Protein AF-0000000072250671 (afdb_homodimer)

Secondary structure (DSSP, 8-state):
-GGG--SHHHHHHHHHTTS--TTHHHHHHHT---TTS-EEEEPPHHHHHHHHHHHTTS-GGG-TTTT-EEEEETTB--TTSEE-TT-GGG-EE--S--HHHHHHHHTT-EEEEEE--SGGG--SSS---TT-PPBPSS-TTBB--SSSHHHHHHHHTTSSSEEEEEESSSTTTHHHHHTTSEEEEPPTTSS--TTB--SSTTT-EEEEEESSHHHHHHHHHHH-S--TT-TT-----S-S-SS--S-EEEEESS---TT-HHHHHHHHHHHHHHHHTT-EEEEE--HHHHHHHHHHHHSTTHHHHHHHHHTTS-GGGS-HHHHHHHHGGGG-BHHHHHHHHHHHHHHHHHHHHHHTTSSEEEEESSS---BHHHHHHSHHHHHHHHTTTTHHHHHTTEEEEEEEEEE-TTS-EEEEEEEEETT-HHHHHHHHHHHHHH---BSTTSS-B---------SSEEEEEE-STTSTTSTTTHHHHTTT-EEEEEEEB-SSEEEEE-TT-SS--EEEEE-TT-B--EEEEEEEEHHHHHHHHHTPPTTEEEEEEEBTTS-EEEEEEE-HHHHTTPEE-GGGSSHHHHHHHHHHHHHHHHHHHHTT--/-GGG--SHHHHHHHHHTTS--TTHHHHHHHT---TTS-EEEEPPHHHHHHHHHHHTTS-GGG-TTTT-EEEEETTB--TTSEE-TT-GGG-EE--S--HHHHHHHHTT-EEEEEE--SGGG--SSS---TT-PPBPSS-TTBB--SSSHHHHHHHHTTSSSEEEEEESSSTTTHHHHHTTSEEEEPPTTSS--TTB--SSTTT-EEEEEESSHHHHHHHHHHH-S--TT-TT-----S-S-SS--S-EEEEESS---TT-HHHHHHHHHHHHHHHHTT-EEEEE--HHHHHHHHHHHHSTTHHHHHHHHHTTS-GGGS-HHHHHHHHGGGG-BHHHHHHHHHHHHHHHHHHHHHHTTSSEEEEESSS---BHHHHHHSHHHHHHHHTTTTHHHHHTTEEEEEEEEEE-TTS-EEEEEEEEETT-HHHHHHHHHHHHHH---BSTTSS-B---------SSEEEEEE-STTSTTSTTTHHHHTTT-EEEEEEEB-SSEEEEE-TT-SS--EEEEE-TT-B--EEEEEEEEHHHHHHHHHTPPTTEEEEEEEBTTS-EEEEEEE-HHHHTTPEE-GGGSSHHHHHHHHHHHHHHHHHHHHTS--

Radius of gyration: 33.42 Å; Cα contacts (8 Å, |Δi|>4): 2927; chains: 2; bounding box: 89×86×91 Å

Nearest PDB structures (foldseek):
  3kfu-assembly1_H  TM=8.880E-01  e=1.150E-31  Thermus thermophilus HB8
  2gi3-assembly1_A-2  TM=8.485E-01  e=1.150E-31  Thermotoga maritima
  2dc0-assembly1_B  TM=8.530E-01  e=3.998E-28  Thermus thermophilus
  6c62-assembly1_A  TM=8.456E-01  e=7.740E-29  Pseudomonas sp. ADP
  3a1i-assembly1_A-2  TM=7.574E-01  e=4.234E-25  Rhodococcus sp. N-771

Sequence (1204 aa):
MLKNLWTIQDWKTAYQNGQIHLADLIGYVAEIKNDDNAWIEIASNEQIQSQIDVLKDQNIADLPLYGVPFAVKDNIDVAGFHTTAACREIQYLANQDAAVIAKLKKAGAIVIGKTNLDQFATGLVGVRSPYGAVKNSFNPEYISGGSSSGSSVVVANGIVPFSLGTDTAGSGRVPAGHNNIVGLKPTKGWFSTTGLIPACRTIDVISIFALHIDDAWTIANLMQGYDETDEYSRAHPANVPTQFSKRKIAIPAQLEFYGDLESEKAFLVAIERVKKLGYEVESIDFSAFNELAAALYNDAWVAERTVAVERMTTREKAHPVIAQIIAQADKFKATDALQAEYNRAVLARKINSALQPFDALMVPTAPTIYTIAEVEADPLTKNAHMGAYTNFVNFADLSALALPNVLRADSLPSGVTFIAPAWHDQALANFAQLWQAETSLGLGKSTQHYQKSLEIQSNHSVQLAVVGAHLTGMPLNFQLTSRNATLLKKTQTAETYKLFALKNTTPPKPGLQFDEAGASIEVEVWNVPLANFGAIVAEVPAPLGIGNLKLKDGTWVKGFICEAYAIQDATDISHFGGWRAYIQSLNQTAQSVSKNVGEVSIMLKNLWTIQDWKTAYQNGQIHLADLIGYVAEIKNDDNAWIEIASNEQIQSQIDVLKDQNIADLPLYGVPFAVKDNIDVAGFHTTAACREIQYLANQDAAVIAKLKKAGAIVIGKTNLDQFATGLVGVRSPYGAVKNSFNPEYISGGSSSGSSVVVANGIVPFSLGTDTAGSGRVPAGHNNIVGLKPTKGWFSTTGLIPACRTIDVISIFALHIDDAWTIANLMQGYDETDEYSRAHPANVPTQFSKRKIAIPAQLEFYGDLESEKAFLVAIERVKKLGYEVESIDFSAFNELAAALYNDAWVAERTVAVERMTTREKAHPVIAQIIAQADKFKATDALQAEYNRAVLARKINSALQPFDALMVPTAPTIYTIAEVEADPLTKNAHMGAYTNFVNFADLSALALPNVLRADSLPSGVTFIAPAWHDQALANFAQLWQAETSLGLGKSTQHYQKSLEIQSNHSVQLAVVGAHLTGMPLNFQLTSRNATLLKKTQTAETYKLFALKNTTPPKPGLQFDEAGASIEVEVWNVPLANFGAIVAEVPAPLGIGNLKLKDGTWVKGFICEAYAIQDATDISHFGGWRAYIQSLNQTAQSVSKNVGEVSI

Foldseek 3Di:
DLQPQQALVSVLVCVVVVVDDLLVVQVLQVPDDCPQLFAPWFDHSVLSVVLVVVCVPPDSVQASRANAEEEEALQFADAQDWRALLFPVQIDHHNDGFLLRVLNSVSHYGYGGHTQFQRLQPFFFQARHPSGRGAALFGRQWTLTGRNRSQLNCSLSRSGQKYKDKDQQQHQFSNCQFQFWKKWDAFWQQAACGRGLHQFLQQMDIIMTGLALVRRVVSSVSRGDADPVGPRHDDQPLQAALAWALLEEEEAPDADQPPPVLLVVLVVLVVVLSVVVPGHYYHDHCVLVQVLLCCCQPFLVLCSSLVSVVVRHDLVSGRVVNSVRSVVNVVDDPVRVVVSLVSLVVSLVVVQVRCVSGSWYKDWSASYIDTSVVCVVPVPVVRSRRSSRGRSQSSSRKTKMKHWGDQTPVRTTTIMMTIGHHPNSSNVSVVRLVVQVSDCDARNPDNDGDDDDDDRDDPFWFKEKEFAQCPVPHPCVCLQVVSNKHWDDKFWFAQFKWWWQFPPDVVTDIAIEGHNNGGIAIIIIIIGGPSSVVVVQVPDDPPKGWDWTATRVGDIGIYIHGDPVRPPPTGTPRVLRGHVSVVVVVVVVVVVVVVVVVVVPD/DPQPQQALVSVLVCVVVVVDDLLVVQVLQVPDDCPQLFAPWFDHSVLSVVLVVVCVPPDSVQASRANAEEEEALQFADAQDWRALLFPVQIDHHNDGFLLRVLNSVSHYGYGGHTQFQRLQPFFFQARHPSGRGAALFGRQWTLTGRNRSQQNCSLSRSGQKYKDKDQQQHQFSNCQQQFWKKWDAFWQQAACGRGLHQFLQQMDIIMTGLALQRRVVSSVSRGDADPVGPRHDDQPLQAALAWALLEEEEAPDADQPPDVLLVVLVVLVVVLSVVVPGHYYHDHCVLVQVLLVCCQPFLVLCSSLVSVVVRHDLVSGRVVNSVRSVVNVVDDPVRVVVSLVSLVVSLVVVQVRCVSGSWYKDWSASYIDTSVVCVVPVPVVRSRRSSNGRSQSSSRKTKMKHWGDQTPVRTTTIMMTIGHHPNSSNVSVVRLVVQVSDCDARNVDNDGDDDDDDRDDPFWFKEKEFAQCPVPHPCVCLQVVSNKHWDDKFWFAQFKWWWQFPPDVVTDIAIEGHNNGGIAIIIIIIGGPSSVVVVQVPDDPPKGWDWTATRVGDIGIYIHGDPVRPPPTGTPRVLRGHVSVVVVVVVVVVVVVVVVVVVVD

InterPro domains:
  IPR000120 Amidase [PTHR11895] (5-450)
  IPR014085 Allophanate hydrolase [TIGR02713] (37-584)
  IPR023631 Amidase signature domain [PF01425] (30-428)
  IPR036928 Amidase signature (AS) superfamily [G3DSA:3.90.1300.10] (37-433)
  IPR036928 Amidase signature (AS) superfamily [SSF75304] (6-439)
  IPR053844 Allophanate hydrolase, C-terminal domain [PF21986] (462-584)

Structure (mmCIF, N/CA/C/O backbone):
data_AF-0000000072250671-model_v1
#
loop_
_entity.id
_entity.type
_entity.pdbx_description
1 polymer Amidase
#
loop_
_atom_site.group_PDB
_atom_site.id
_atom_site.type_symbol
_atom_site.label_atom_id
_atom_site.label_alt_id
_atom_site.label_comp_id
_atom_site.label_asym_id
_atom_site.label_entity_id
_atom_site.label_seq_id
_atom_site.pdbx_PDB_ins_code
_atom_site.Cartn_x
_atom_site.Cartn_y
_atom_site.Cartn_z
_atom_site.occupancy
_atom_site.B_iso_or_equiv
_atom_site.auth_seq_id
_atom_site.auth_comp_id
_atom_site.auth_asym_id
_atom_site.auth_atom_id
_atom_site.pdbx_PDB_model_num
ATOM 1 N N . MET A 1 1 ? -2.266 36.476 32.429 1 54.57 1 MET A N 1
ATOM 2 C CA . MET A 1 1 ? -0.932 36.253 31.88 1 54.57 1 MET A CA 1
ATOM 3 C C . MET A 1 1 ? -0.963 35.184 30.793 1 54.57 1 MET A C 1
ATOM 5 O O . MET A 1 1 ? -0.314 35.329 29.756 1 54.57 1 MET A O 1
ATOM 9 N N . LEU A 1 2 ? -1.839 34.297 30.954 1 73.95 2 LEU A N 1
ATOM 10 C CA . LEU A 1 2 ? -1.828 33.194 29.999 1 73.95 2 LEU A CA 1
ATOM 11 C C . LEU A 1 2 ? -2.627 33.549 28.75 1 73.95 2 LEU A C 1
ATOM 13 O O . LEU A 1 2 ? -2.481 32.902 27.71 1 73.95 2 LEU A O 1
ATOM 17 N N . LYS A 1 3 ? -3.17 34.73 28.713 1 74.35 3 LYS A N 1
ATOM 18 C CA . LYS A 1 3 ? -4.088 35.09 27.636 1 74.35 3 LYS A CA 1
ATOM 19 C C . LYS A 1 3 ? -3.328 35.533 26.39 1 74.35 3 LYS A C 1
ATOM 21 O O . LYS A 1 3 ? -3.9 35.607 25.301 1 74.35 3 LYS A O 1
ATOM 26 N N . ASN A 1 4 ? -2.084 35.635 26.455 1 82.88 4 ASN A N 1
ATOM 27 C CA . ASN A 1 4 ? -1.34 36.094 25.286 1 82.88 4 ASN A CA 1
ATOM 28 C C . ASN A 1 4 ? -0.473 34.982 24.701 1 82.88 4 ASN A C 1
ATOM 30 O O . ASN A 1 4 ? 0.425 35.247 23.9 1 82.88 4 ASN A O 1
ATOM 34 N N . LEU A 1 5 ? -0.76 33.743 25.138 1 90.78 5 LEU A N 1
ATOM 35 C CA . LEU A 1 5 ? -0.018 32.613 24.587 1 90.78 5 LEU A CA 1
ATOM 36 C C . LEU A 1 5 ? -0.827 31.908 23.503 1 90.78 5 LEU A C 1
ATOM 38 O O . LEU A 1 5 ? -1.783 31.19 23.805 1 90.78 5 LEU A O 1
ATOM 42 N N . TRP A 1 6 ? -0.389 32.039 22.282 1 91.96 6 TRP A N 1
ATOM 43 C CA . TRP A 1 6 ? -1.216 31.618 21.156 1 91.96 6 TRP A CA 1
ATOM 44 C C . TRP A 1 6 ? -0.648 30.363 20.503 1 91.96 6 TRP A C 1
ATOM 46 O O . TRP A 1 6 ? -1.399 29.523 20 1 91.96 6 TRP A O 1
ATOM 56 N N . THR A 1 7 ? 0.662 30.191 20.5 1 96.05 7 THR A N 1
ATOM 57 C CA . THR A 1 7 ? 1.287 29.088 19.778 1 96.05 7 THR A CA 1
ATOM 58 C C . THR A 1 7 ? 2.004 28.147 20.742 1 96.05 7 THR A C 1
ATOM 60 O O . THR A 1 7 ? 2.209 28.485 21.909 1 96.05 7 THR A O 1
ATOM 63 N N . ILE A 1 8 ? 2.357 26.972 20.266 1 97.23 8 ILE A N 1
ATOM 64 C CA . ILE A 1 8 ? 3.134 26.025 21.059 1 97.23 8 ILE A CA 1
ATOM 65 C C . ILE A 1 8 ? 4.452 26.669 21.485 1 97.23 8 ILE A C 1
ATOM 67 O O . ILE A 1 8 ? 4.87 26.538 22.638 1 97.23 8 ILE A O 1
ATOM 71 N N . GLN A 1 9 ? 5.076 27.387 20.59 1 95.26 9 GLN A N 1
ATOM 72 C CA . GLN A 1 9 ? 6.34 28.055 20.882 1 95.26 9 GLN A CA 1
ATOM 73 C C . GLN A 1 9 ? 6.169 29.098 21.984 1 95.26 9 GLN A C 1
ATOM 75 O O . GLN A 1 9 ? 7.054 29.27 22.825 1 95.26 9 GLN A O 1
ATOM 80 N N . ASP A 1 10 ? 5.067 29.873 21.961 1 95.5 10 ASP A N 1
ATOM 81 C CA . ASP A 1 10 ? 4.795 30.852 23.009 1 95.5 10 ASP A CA 1
ATOM 82 C C . ASP A 1 10 ? 4.743 30.187 24.382 1 95.5 10 ASP A C 1
ATOM 84 O O . ASP A 1 10 ? 5.319 30.694 25.346 1 95.5 10 ASP A O 1
ATOM 88 N N . TRP A 1 11 ? 4.076 29.086 24.48 1 96.36 11 TRP A N 1
ATOM 89 C CA . TRP A 1 11 ? 3.952 28.355 25.737 1 96.36 11 TRP A CA 1
ATOM 90 C C . TRP A 1 11 ? 5.311 27.852 26.211 1 96.36 11 TRP A C 1
ATOM 92 O O . TRP A 1 11 ? 5.679 28.041 27.374 1 96.36 11 TRP A O 1
ATOM 102 N N . LYS A 1 12 ? 6.028 27.243 25.294 1 94.48 12 LYS A N 1
ATOM 103 C CA . LYS A 1 12 ? 7.346 26.708 25.625 1 94.48 12 LYS A CA 1
ATOM 104 C C . LYS A 1 12 ? 8.273 27.806 26.137 1 94.48 12 LYS A C 1
ATOM 106 O O . LYS A 1 12 ? 8.961 27.626 27.144 1 94.48 12 LYS A O 1
ATOM 111 N N . THR A 1 13 ? 8.292 28.915 25.42 1 94.17 13 THR A N 1
ATOM 112 C CA . THR A 1 13 ? 9.139 30.044 25.789 1 94.17 13 THR A CA 1
ATOM 113 C C . THR A 1 13 ? 8.755 30.581 27.165 1 94.17 13 THR A C 1
ATOM 115 O O . THR A 1 13 ? 9.625 30.927 27.967 1 94.17 13 THR A O 1
ATOM 118 N N . ALA A 1 14 ? 7.473 30.638 27.412 1 96.07 14 ALA A N 1
ATOM 119 C CA . ALA A 1 14 ? 6.993 31.147 28.694 1 96.07 14 ALA A CA 1
ATOM 120 C C . ALA A 1 14 ? 7.459 30.261 29.846 1 96.07 14 ALA A C 1
ATOM 122 O O . ALA A 1 14 ? 7.843 30.76 30.906 1 96.07 14 ALA A O 1
ATOM 123 N N . TYR A 1 15 ? 7.429 28.942 29.702 1 94.66 15 TYR A N 1
ATOM 124 C CA . TYR A 1 15 ? 7.916 28.023 30.725 1 94.66 15 TYR A CA 1
ATOM 125 C C . TYR A 1 15 ? 9.424 28.153 30.901 1 94.66 15 TYR A C 1
ATOM 127 O O . TYR A 1 15 ? 9.923 28.192 32.028 1 94.66 15 TYR A O 1
ATOM 135 N N . GLN A 1 16 ? 10.096 28.202 29.783 1 93.01 16 GLN A N 1
ATOM 136 C CA . GLN A 1 16 ? 11.553 28.276 29.801 1 93.01 16 GLN A CA 1
ATOM 137 C C . GLN A 1 16 ? 12.031 29.543 30.504 1 93.01 16 GLN A C 1
ATOM 139 O O . GLN A 1 16 ? 13.05 29.528 31.197 1 93.01 16 GLN A O 1
ATOM 144 N N . ASN A 1 17 ? 11.293 30.634 30.319 1 94.03 17 ASN A N 1
ATOM 145 C CA . ASN A 1 17 ? 11.682 31.916 30.895 1 94.03 17 ASN A CA 1
ATOM 146 C C . ASN A 1 17 ? 11.113 32.095 32.3 1 94.03 17 ASN A C 1
ATOM 148 O O . ASN A 1 17 ? 11.297 33.145 32.919 1 94.03 17 ASN A O 1
ATOM 152 N N . GLY A 1 18 ? 10.396 31.105 32.724 1 93.5 18 GLY A N 1
ATOM 153 C CA . GLY A 1 18 ? 9.856 31.155 34.074 1 93.5 18 GLY A CA 1
ATOM 154 C C . GLY A 1 18 ? 8.692 32.117 34.216 1 93.5 18 GLY A C 1
ATOM 155 O O . GLY A 1 18 ? 8.346 32.521 35.328 1 93.5 18 GLY A O 1
ATOM 156 N N . GLN A 1 19 ? 8.184 32.527 33.132 1 95.26 19 GLN A N 1
ATOM 157 C CA . GLN A 1 19 ? 7.038 33.43 33.163 1 95.26 19 GLN A CA 1
ATOM 158 C C . GLN A 1 19 ? 5.787 32.714 33.663 1 95.26 19 GLN A C 1
ATOM 160 O O . GLN A 1 19 ? 4.894 33.342 34.236 1 95.26 19 GLN A O 1
ATOM 165 N N . ILE A 1 20 ? 5.678 31.415 33.337 1 95.67 20 ILE A N 1
ATOM 166 C CA . ILE A 1 20 ? 4.585 30.587 33.837 1 95.67 20 ILE A CA 1
ATOM 167 C C . ILE A 1 20 ? 5.141 29.27 34.373 1 95.67 20 ILE A C 1
ATOM 169 O O . ILE A 1 20 ? 6.28 28.903 34.077 1 95.67 20 ILE A O 1
ATOM 173 N N . HIS A 1 21 ? 4.35 28.659 35.215 1 94.82 21 HIS A N 1
ATOM 174 C CA . HIS A 1 21 ? 4.63 27.341 35.773 1 94.82 21 HIS A CA 1
ATOM 175 C C . HIS A 1 21 ? 3.455 26.392 35.562 1 94.82 21 HIS A C 1
ATOM 177 O O . HIS A 1 21 ? 2.341 26.833 35.269 1 94.82 21 HIS A O 1
ATOM 183 N N . LEU A 1 22 ? 3.744 25.092 35.689 1 95.92 22 LEU A N 1
ATOM 184 C CA . LEU A 1 22 ? 2.709 24.095 35.44 1 95.92 22 LEU A CA 1
ATOM 185 C C . LEU A 1 22 ? 1.491 24.343 36.324 1 95.92 22 LEU A C 1
ATOM 187 O O . LEU A 1 22 ? 0.352 24.197 35.874 1 95.92 22 LEU A O 1
ATOM 191 N N . ALA A 1 23 ? 1.725 24.676 37.526 1 95.31 23 ALA A N 1
ATOM 192 C CA . ALA A 1 23 ? 0.649 24.874 38.494 1 95.31 23 ALA A CA 1
ATOM 193 C C . ALA A 1 23 ? -0.289 25.993 38.05 1 95.31 23 ALA A C 1
ATOM 195 O O . ALA A 1 23 ? -1.459 26.021 38.439 1 95.31 23 ALA A O 1
ATOM 196 N N . ASP A 1 24 ? 0.203 26.922 37.244 1 96.45 24 ASP A N 1
ATOM 197 C CA . ASP A 1 24 ? -0.602 28.038 36.758 1 96.45 24 ASP A CA 1
ATOM 198 C C . ASP A 1 24 ? -1.745 27.546 35.872 1 96.45 24 ASP A C 1
ATOM 200 O O . ASP A 1 24 ? -2.731 28.257 35.669 1 96.45 24 ASP A O 1
ATOM 204 N N . LEU A 1 25 ? -1.604 26.352 35.339 1 96.88 25 LEU A N 1
ATOM 205 C CA . LEU A 1 25 ? -2.622 25.794 34.456 1 96.88 25 LEU A CA 1
ATOM 206 C C . LEU A 1 25 ? -3.924 25.55 35.212 1 96.88 25 LEU A C 1
ATOM 208 O O . LEU A 1 25 ? -5.008 25.619 34.629 1 96.88 25 LEU A O 1
ATOM 212 N N . ILE A 1 26 ? -3.829 25.231 36.48 1 97.35 26 ILE A N 1
ATOM 213 C CA . ILE A 1 26 ? -5.02 24.991 37.287 1 97.35 26 ILE A CA 1
ATOM 214 C C . ILE A 1 26 ? -5.895 26.242 37.302 1 97.35 26 ILE A C 1
ATOM 216 O O . ILE A 1 26 ? -7.094 26.172 37.021 1 97.35 26 ILE A O 1
ATOM 220 N N . GLY A 1 27 ? -5.285 27.378 37.636 1 96.45 27 GLY A N 1
ATOM 221 C CA . GLY A 1 27 ? -6.019 28.633 37.614 1 96.45 27 GLY A CA 1
ATOM 222 C C . GLY A 1 27 ? -6.499 29.019 36.228 1 96.45 27 GLY A C 1
ATOM 223 O O . GLY A 1 27 ? -7.605 29.542 36.071 1 96.45 27 GLY A O 1
ATOM 224 N N . TYR A 1 28 ? -5.675 28.779 35.252 1 96.77 28 TYR A N 1
ATOM 225 C CA . TYR A 1 28 ? -6.013 29.096 33.869 1 96.77 28 TYR A CA 1
ATOM 226 C C . TYR A 1 28 ? -7.276 28.362 33.434 1 96.77 28 TYR A C 1
ATOM 228 O O . TYR A 1 28 ? -8.193 28.969 32.875 1 96.77 28 TYR A O 1
ATOM 236 N N . VAL A 1 29 ? -7.346 27.041 33.706 1 97.71 29 VAL A N 1
ATOM 237 C CA . VAL A 1 29 ? -8.464 26.203 33.285 1 97.71 29 VAL A CA 1
ATOM 238 C C . VAL A 1 29 ? -9.721 26.589 34.061 1 97.71 29 VAL A C 1
ATOM 240 O O . VAL A 1 29 ? -10.825 26.577 33.512 1 97.71 29 VAL A O 1
ATOM 243 N N . ALA A 1 30 ? -9.587 26.95 35.271 1 96.09 30 ALA A N 1
ATOM 244 C CA . ALA A 1 30 ? -10.713 27.333 36.12 1 96.09 30 ALA A CA 1
ATOM 245 C C . ALA A 1 30 ? -11.411 28.577 35.575 1 96.09 30 ALA A C 1
ATOM 247 O O . ALA A 1 30 ? -12.586 28.813 35.864 1 96.09 30 ALA A O 1
ATOM 248 N N . GLU A 1 31 ? -10.754 29.333 34.737 1 95.44 31 GLU A N 1
ATOM 249 C CA . GLU A 1 31 ? -11.301 30.584 34.221 1 95.44 31 GLU A CA 1
ATOM 250 C C . GLU A 1 31 ? -12.008 30.37 32.886 1 95.44 31 GLU A C 1
ATOM 252 O O . GLU A 1 31 ? -12.682 31.27 32.383 1 95.44 31 GLU A O 1
ATOM 257 N N . ILE A 1 32 ? -11.894 29.228 32.313 1 96.39 32 ILE A N 1
ATOM 258 C CA . ILE A 1 32 ? -12.522 28.955 31.025 1 96.39 32 ILE A CA 1
ATOM 259 C C . ILE A 1 32 ? -14.041 28.983 31.175 1 96.39 32 ILE A C 1
ATOM 261 O O . ILE A 1 32 ? -14.593 28.349 32.077 1 96.39 32 ILE A O 1
ATOM 265 N N . LYS A 1 33 ? -14.692 29.715 30.278 1 94.68 33 LYS A N 1
ATOM 266 C CA . LYS A 1 33 ? -16.149 29.789 30.238 1 94.68 33 LYS A CA 1
ATOM 267 C C . LYS A 1 33 ? -16.707 29.016 29.046 1 94.68 33 LYS A C 1
ATOM 269 O O . LYS A 1 33 ? -16.045 28.896 28.013 1 94.68 33 LYS A O 1
ATOM 274 N N . ASN A 1 34 ? -17.87 28.474 29.187 1 97.33 34 ASN A N 1
ATOM 275 C CA . ASN A 1 34 ? -18.506 27.707 28.121 1 97.33 34 ASN A CA 1
ATOM 276 C C . ASN A 1 34 ? -19.741 28.419 27.578 1 97.33 34 ASN A C 1
ATOM 278 O O . ASN A 1 34 ? -20.778 27.791 27.356 1 97.33 34 ASN A O 1
ATOM 282 N N . ASP A 1 35 ? -19.667 29.675 27.293 1 95.43 35 ASP A N 1
ATOM 283 C CA . ASP A 1 35 ? -20.78 30.489 26.816 1 95.43 35 ASP A CA 1
ATOM 284 C C . ASP A 1 35 ? -21.074 30.209 25.343 1 95.43 35 ASP A C 1
ATOM 286 O O . ASP A 1 35 ? -22.131 30.585 24.833 1 95.43 35 ASP A O 1
ATOM 290 N N . ASP A 1 36 ? -20.259 29.516 24.683 1 97.08 36 ASP A N 1
ATOM 291 C CA . ASP A 1 36 ? -20.423 29.217 23.264 1 97.08 36 ASP A CA 1
ATOM 292 C C . ASP A 1 36 ? -20.734 27.738 23.047 1 97.08 36 ASP A C 1
ATOM 294 O O . ASP A 1 36 ? -20.802 27.273 21.907 1 97.08 36 ASP A O 1
ATOM 298 N N . ASN A 1 37 ? -20.848 26.957 24.111 1 98.33 37 ASN A N 1
ATOM 299 C CA . ASN A 1 37 ? -21.181 25.537 24.089 1 98.33 37 ASN A CA 1
ATOM 300 C C . ASN A 1 37 ? -20.061 24.709 23.466 1 98.33 37 ASN A C 1
ATOM 302 O O . ASN A 1 37 ? -20.315 23.659 22.873 1 98.33 37 ASN A O 1
ATOM 306 N N . ALA A 1 38 ? -18.83 25.159 23.536 1 98.63 38 ALA A N 1
ATOM 307 C CA . ALA A 1 38 ? -17.719 24.474 22.881 1 98.63 38 ALA A CA 1
ATOM 308 C C . ALA A 1 38 ? -17.259 23.27 23.698 1 98.63 38 ALA A C 1
ATOM 310 O O . ALA A 1 38 ? -16.574 22.386 23.18 1 98.63 38 ALA A O 1
ATOM 311 N N . TRP A 1 39 ? -17.676 23.203 24.97 1 98.7 39 TRP A N 1
ATOM 312 C CA . TRP A 1 39 ? -17.149 22.183 25.871 1 98.7 39 TRP A CA 1
ATOM 313 C C . TRP A 1 39 ? -18.257 21.249 26.344 1 98.7 39 TRP A C 1
ATOM 315 O O . TRP A 1 39 ? -19.376 21.691 26.617 1 98.7 39 TRP A O 1
ATOM 325 N N . ILE A 1 40 ? -17.931 19.998 26.456 1 98.65 40 ILE A N 1
ATOM 326 C CA . ILE A 1 40 ? -18.77 19.035 27.16 1 98.65 40 ILE A CA 1
ATOM 327 C C . ILE A 1 40 ? -18.232 18.816 28.572 1 98.65 40 ILE A C 1
ATOM 329 O O . ILE A 1 40 ? -19.005 18.673 29.523 1 98.65 40 ILE A O 1
ATOM 333 N N . GLU A 1 41 ? -16.933 18.786 28.653 1 98.54 41 GLU A N 1
ATOM 334 C CA . GLU A 1 41 ? -16.265 18.619 29.94 1 98.54 41 GLU A CA 1
ATOM 335 C C . GLU A 1 41 ? -14.987 19.449 30.011 1 98.54 41 GLU A C 1
ATOM 337 O O . GLU A 1 41 ? -14.086 19.283 29.186 1 98.54 41 GLU A O 1
ATOM 342 N N . ILE A 1 42 ? -14.895 20.33 30.938 1 98.73 42 ILE A N 1
ATOM 343 C CA . ILE A 1 42 ? -13.668 21.051 31.261 1 98.73 42 ILE A CA 1
ATOM 344 C C . ILE A 1 42 ? -12.954 20.36 32.421 1 98.73 42 ILE A C 1
ATOM 346 O O . ILE A 1 42 ? -13.592 19.942 33.39 1 98.73 42 ILE A O 1
ATOM 350 N N . ALA A 1 43 ? -11.723 20.248 32.321 1 98.76 43 ALA A N 1
ATOM 351 C CA . ALA A 1 43 ? -10.944 19.479 33.288 1 98.76 43 ALA A CA 1
ATOM 352 C C . ALA A 1 43 ? -11.098 20.049 34.695 1 98.76 43 ALA A C 1
ATOM 354 O O . ALA A 1 43 ? -11.109 21.269 34.88 1 98.76 43 ALA A O 1
ATOM 355 N N . SER A 1 44 ? -11.189 19.209 35.695 1 98.33 44 SER A N 1
ATOM 356 C CA . SER A 1 44 ? -11.153 19.61 37.097 1 98.33 44 SER A CA 1
ATOM 357 C C . SER A 1 44 ? -9.726 19.893 37.555 1 98.33 44 SER A C 1
ATOM 359 O O . SER A 1 44 ? -8.767 19.555 36.858 1 98.33 44 SER A O 1
ATOM 361 N N . ASN A 1 45 ? -9.657 20.502 38.726 1 98.07 45 ASN A N 1
ATOM 362 C CA . ASN A 1 45 ? -8.34 20.737 39.309 1 98.07 45 ASN A CA 1
ATOM 363 C C . ASN A 1 45 ? -7.579 19.431 39.519 1 98.07 45 ASN A C 1
ATOM 365 O O . ASN A 1 45 ? -6.37 19.368 39.288 1 98.07 45 ASN A O 1
ATOM 369 N N . GLU A 1 46 ? -8.292 18.417 39.917 1 97.76 46 GLU A N 1
ATOM 370 C CA . GLU A 1 46 ? -7.679 17.117 40.178 1 97.76 46 GLU A CA 1
ATOM 371 C C . GLU A 1 46 ? -7.149 16.489 38.893 1 97.76 46 GLU A C 1
ATOM 373 O O . GLU A 1 46 ? -6.072 15.889 38.888 1 97.76 46 GLU A O 1
ATOM 378 N N . GLN A 1 47 ? -7.897 16.603 37.844 1 98.05 47 GLN A N 1
ATOM 379 C CA . GLN A 1 47 ? -7.482 16.063 36.553 1 98.05 47 GLN A CA 1
ATOM 380 C C . GLN A 1 47 ? -6.22 16.756 36.047 1 98.05 47 GLN A C 1
ATOM 382 O O . GLN A 1 47 ? -5.314 16.104 35.525 1 98.05 47 GLN A O 1
ATOM 387 N N . ILE A 1 48 ? -6.167 18.044 36.16 1 98.26 48 ILE A N 1
ATOM 388 C CA . ILE A 1 48 ? -4.992 18.801 35.741 1 98.26 48 ILE A CA 1
ATOM 389 C C . ILE A 1 48 ? -3.799 18.43 36.618 1 98.26 48 ILE A C 1
ATOM 391 O O . ILE A 1 48 ? -2.702 18.179 36.111 1 98.26 48 ILE A O 1
ATOM 395 N N . GLN A 1 49 ? -4.057 18.387 37.998 1 97.72 49 GLN A N 1
ATOM 396 C CA . GLN A 1 49 ? -2.982 18.067 38.93 1 97.72 49 GLN A CA 1
ATOM 397 C C . GLN A 1 49 ? -2.384 16.695 38.63 1 97.72 49 GLN A C 1
ATOM 399 O O . GLN A 1 49 ? -1.167 16.514 38.702 1 97.72 49 GLN A O 1
ATOM 404 N N . SER A 1 50 ? -3.239 15.764 38.338 1 97.49 50 SER A N 1
ATOM 405 C CA . SER A 1 50 ? -2.77 14.417 38.03 1 97.49 50 SER A CA 1
ATOM 406 C C . SER A 1 50 ? -1.826 14.421 36.832 1 97.49 50 SER A C 1
ATOM 408 O O . SER A 1 50 ? -0.843 13.677 36.808 1 97.49 50 SER A O 1
ATOM 410 N N . GLN A 1 51 ? -2.13 15.191 35.805 1 97.81 51 GLN A N 1
ATOM 411 C CA . GLN A 1 51 ? -1.273 15.28 34.628 1 97.81 51 GLN A CA 1
ATOM 412 C C . GLN A 1 51 ? 0.019 16.029 34.945 1 97.81 51 GLN A C 1
ATOM 414 O O . GLN A 1 51 ? 1.089 15.667 34.451 1 97.81 51 GLN A O 1
ATOM 419 N N . ILE A 1 52 ? -0.078 17.043 35.783 1 97.4 52 ILE A N 1
ATOM 420 C CA . ILE A 1 52 ? 1.09 17.804 36.214 1 97.4 52 ILE A CA 1
ATOM 421 C C . ILE A 1 52 ? 2.041 16.896 36.99 1 97.4 52 ILE A C 1
ATOM 423 O O . ILE A 1 52 ? 3.259 16.965 36.811 1 97.4 52 ILE A O 1
ATOM 427 N N . ASP A 1 53 ? 1.526 16.05 37.831 1 97.26 53 ASP A N 1
ATOM 428 C CA . ASP A 1 53 ? 2.315 15.159 38.676 1 97.26 53 ASP A CA 1
ATOM 429 C C . ASP A 1 53 ? 3.159 14.207 37.832 1 97.26 53 ASP A C 1
ATOM 431 O O . ASP A 1 53 ? 4.256 13.817 38.237 1 97.26 53 ASP A O 1
ATOM 435 N N . VAL A 1 54 ? 2.685 13.85 36.69 1 95.74 54 VAL A N 1
ATOM 436 C CA . VAL A 1 54 ? 3.414 12.967 35.786 1 95.74 54 VAL A CA 1
ATOM 437 C C . VAL A 1 54 ? 4.63 13.697 35.22 1 95.74 54 VAL A C 1
ATOM 439 O O . VAL A 1 54 ? 5.663 13.079 34.95 1 95.74 54 VAL A O 1
ATOM 442 N N . LEU A 1 55 ? 4.526 15.041 35.063 1 95.83 55 LEU A N 1
ATOM 443 C CA . LEU A 1 55 ? 5.555 15.835 34.401 1 95.83 55 LEU A CA 1
ATOM 444 C C . LEU A 1 55 ? 6.572 16.358 35.41 1 95.83 55 LEU A C 1
ATOM 446 O O . LEU A 1 55 ? 7.674 16.764 35.033 1 95.83 55 LEU A O 1
ATOM 450 N N . LYS A 1 56 ? 6.265 16.477 36.668 1 88.04 56 LYS A N 1
ATOM 451 C CA . LYS A 1 56 ? 7.004 17.182 37.711 1 88.04 56 LYS A CA 1
ATOM 452 C C . LYS A 1 56 ? 8.46 16.728 37.756 1 88.04 56 LYS A C 1
ATOM 454 O O . LYS A 1 56 ? 9.363 17.541 37.966 1 88.04 56 LYS A O 1
ATOM 459 N N . ASP A 1 57 ? 8.762 15.536 37.526 1 86.33 57 ASP A N 1
ATOM 460 C CA . ASP A 1 57 ? 10.136 15.078 37.704 1 86.33 57 ASP A CA 1
ATOM 461 C C . ASP A 1 57 ? 10.787 14.758 36.361 1 86.33 57 ASP A C 1
ATOM 463 O O . ASP A 1 57 ? 11.849 14.134 36.313 1 86.33 57 ASP A O 1
ATOM 467 N N . GLN A 1 58 ? 10.134 15.266 35.377 1 91.09 58 GLN A N 1
ATOM 468 C CA . GLN A 1 58 ? 10.713 15.007 34.063 1 91.09 58 GLN A CA 1
ATOM 469 C C . GLN A 1 58 ? 11.576 16.178 33.602 1 91.09 58 GLN A C 1
ATOM 471 O O . GLN A 1 58 ? 11.391 17.309 34.056 1 91.09 58 GLN A O 1
ATOM 476 N N . ASN A 1 59 ? 12.57 15.903 32.763 1 90.8 59 ASN A N 1
ATOM 477 C CA . ASN A 1 59 ? 13.409 16.934 32.161 1 90.8 59 ASN A CA 1
ATOM 478 C C . ASN A 1 59 ? 12.68 17.663 31.035 1 90.8 59 ASN A C 1
ATOM 480 O O . ASN A 1 59 ? 12.325 17.055 30.024 1 90.8 59 ASN A O 1
ATOM 484 N N . ILE A 1 60 ? 12.512 18.927 31.269 1 89.89 60 ILE A N 1
ATOM 485 C CA . ILE A 1 60 ? 11.781 19.766 30.326 1 89.89 60 ILE A CA 1
ATOM 486 C C . ILE A 1 60 ? 12.373 19.605 28.927 1 89.89 60 ILE A C 1
ATOM 488 O O . ILE A 1 60 ? 11.644 19.621 27.932 1 89.89 60 ILE A O 1
ATOM 492 N N . ALA A 1 61 ? 13.655 19.452 28.784 1 89.22 61 ALA A N 1
ATOM 493 C CA . ALA A 1 61 ? 14.356 19.382 27.504 1 89.22 61 ALA A CA 1
ATOM 494 C C . ALA A 1 61 ? 13.947 18.137 26.722 1 89.22 61 ALA A C 1
ATOM 496 O O . ALA A 1 61 ? 14.072 18.098 25.496 1 89.22 61 ALA A O 1
ATOM 497 N N . ASP A 1 62 ? 13.374 17.229 27.388 1 93.43 62 ASP A N 1
ATOM 498 C CA . ASP A 1 62 ? 13.018 15.964 26.753 1 93.43 62 ASP A CA 1
ATOM 499 C C . ASP A 1 62 ? 11.55 15.952 26.335 1 93.43 62 ASP A C 1
ATOM 501 O O . ASP A 1 62 ? 11.088 15.004 25.697 1 93.43 62 ASP A O 1
ATOM 505 N N . LEU A 1 63 ? 10.868 16.992 26.616 1 96.89 63 LEU A N 1
ATOM 506 C CA . LEU A 1 63 ? 9.431 17.04 26.374 1 96.89 63 LEU A CA 1
ATOM 507 C C . LEU A 1 63 ? 9.077 18.181 25.426 1 96.89 63 LEU A C 1
ATOM 509 O O . LEU A 1 63 ? 8.875 19.316 25.862 1 96.89 63 LEU A O 1
ATOM 513 N N . PRO A 1 64 ? 8.838 17.827 24.163 1 96.75 64 PRO A N 1
ATOM 514 C CA . PRO A 1 64 ? 8.603 18.862 23.153 1 96.75 64 PRO A CA 1
ATOM 515 C C . PRO A 1 64 ? 7.319 19.65 23.403 1 96.75 64 PRO A C 1
ATOM 517 O O . PRO A 1 64 ? 7.147 20.745 22.861 1 96.75 64 PRO A O 1
ATOM 520 N N . LEU A 1 65 ? 6.381 19.151 24.245 1 98.28 65 LEU A N 1
ATOM 521 C CA . LEU A 1 65 ? 5.124 19.838 24.521 1 98.28 65 LEU A CA 1
ATOM 522 C C . LEU A 1 65 ? 4.954 20.079 26.018 1 98.28 65 LEU A C 1
ATOM 524 O O . LEU A 1 65 ? 3.833 20.062 26.53 1 98.28 65 LEU A O 1
ATOM 528 N N . TYR A 1 66 ? 6.022 20.264 26.746 1 97.22 66 TYR A N 1
ATOM 529 C CA . TYR A 1 66 ? 5.992 20.426 28.195 1 97.22 66 TYR A CA 1
ATOM 530 C C . TYR A 1 66 ? 4.964 21.473 28.606 1 97.22 66 TYR A C 1
ATOM 532 O O . TYR A 1 66 ? 5.148 22.666 28.351 1 97.22 66 TYR A O 1
ATOM 540 N N . GLY A 1 67 ? 3.918 20.961 29.173 1 97.11 67 GLY A N 1
ATOM 541 C CA . GLY A 1 67 ? 2.933 21.826 29.801 1 97.11 67 GLY A CA 1
ATOM 542 C C . GLY A 1 67 ? 1.99 22.477 28.807 1 97.11 67 GLY A C 1
ATOM 543 O O . GLY A 1 67 ? 1.136 23.281 29.187 1 97.11 67 GLY A O 1
ATOM 544 N N . VAL A 1 68 ? 2.11 22.219 27.507 1 98.21 68 VAL A N 1
ATOM 545 C CA . VAL A 1 68 ? 1.247 22.816 26.493 1 98.21 68 VAL A CA 1
ATOM 546 C C . VAL A 1 68 ? -0.175 22.28 26.642 1 98.21 68 VAL A C 1
ATOM 548 O O . VAL A 1 68 ? -0.394 21.067 26.61 1 98.21 68 VAL A O 1
ATOM 551 N N . PRO A 1 69 ? -1.163 23.125 26.863 1 98.54 69 PRO A N 1
ATOM 552 C CA . PRO A 1 69 ? -2.545 22.654 26.982 1 98.54 69 PRO A CA 1
ATOM 553 C C . PRO A 1 69 ? -3.181 22.344 25.629 1 98.54 69 PRO A C 1
ATOM 555 O O . PRO A 1 69 ? -2.883 23.011 24.635 1 98.54 69 PRO A O 1
ATOM 558 N N . PHE A 1 70 ? -4.036 21.377 25.52 1 98.81 70 PHE A N 1
ATOM 559 C CA . PHE A 1 70 ? -4.809 21.113 24.313 1 98.81 70 PHE A CA 1
ATOM 560 C C . PHE A 1 70 ? -6.158 20.492 24.659 1 98.81 70 PHE A C 1
ATOM 562 O O . PHE A 1 70 ? -6.399 20.12 25.809 1 98.81 70 PHE A O 1
ATOM 569 N N . ALA A 1 71 ? -7.091 20.507 23.699 1 98.9 71 ALA A N 1
ATOM 570 C CA . ALA A 1 71 ? -8.448 19.99 23.852 1 98.9 71 ALA A CA 1
ATOM 571 C C . ALA A 1 71 ? -8.694 18.811 22.914 1 98.9 71 ALA A C 1
ATOM 573 O O . ALA A 1 71 ? -7.998 18.654 21.909 1 98.9 71 ALA A O 1
ATOM 574 N N . VAL A 1 72 ? -9.665 17.97 23.286 1 98.95 72 VAL A N 1
ATOM 575 C CA . VAL A 1 72 ? -9.903 16.729 22.557 1 98.95 72 VAL A CA 1
ATOM 576 C C . VAL A 1 72 ? -11.393 16.582 22.26 1 98.95 72 VAL A C 1
ATOM 578 O O . VAL A 1 72 ? -12.229 16.741 23.153 1 98.95 72 VAL A O 1
ATOM 581 N N . LYS A 1 73 ? -11.704 16.295 20.976 1 98.88 73 LYS A N 1
ATOM 582 C CA . LYS A 1 73 ? -13.082 15.974 20.617 1 98.88 73 LYS A CA 1
ATOM 583 C C . LYS A 1 73 ? -13.623 14.835 21.477 1 98.88 73 LYS A C 1
ATOM 585 O O . LYS A 1 73 ? -12.93 13.841 21.707 1 98.88 73 LYS A O 1
ATOM 590 N N . ASP A 1 74 ? -14.823 14.955 21.929 1 98.77 74 ASP A N 1
ATOM 591 C CA . ASP A 1 74 ? -15.347 14.099 22.989 1 98.77 74 ASP A CA 1
ATOM 592 C C . ASP A 1 74 ? -15.732 12.725 22.446 1 98.77 74 ASP A C 1
ATOM 594 O O . ASP A 1 74 ? -16.537 12.016 23.052 1 98.77 74 ASP A O 1
ATOM 598 N N . ASN A 1 75 ? -15.267 12.281 21.318 1 98.7 75 ASN A N 1
ATOM 599 C CA . ASN A 1 75 ? -15.383 10.899 20.866 1 98.7 75 ASN A CA 1
ATOM 600 C C . ASN A 1 75 ? -14.023 10.209 20.818 1 98.7 75 ASN A C 1
ATOM 602 O O . ASN A 1 75 ? -13.883 9.144 20.213 1 98.7 75 ASN A O 1
ATOM 606 N N . ILE A 1 76 ? -13.042 10.825 21.355 1 98.88 76 ILE A N 1
ATOM 607 C CA . ILE A 1 76 ? -11.71 10.26 21.537 1 98.88 76 ILE A CA 1
ATOM 608 C C . ILE A 1 76 ? -11.444 10.033 23.023 1 98.88 76 ILE A C 1
ATOM 610 O O . ILE A 1 76 ? -11.608 10.946 23.836 1 98.88 76 ILE A O 1
ATOM 614 N N . ASP A 1 77 ? -10.943 8.946 23.388 1 98.88 77 ASP A N 1
ATOM 615 C CA . ASP A 1 77 ? -10.774 8.57 24.789 1 98.88 77 ASP A CA 1
ATOM 616 C C . ASP A 1 77 ? -9.57 9.278 25.405 1 98.88 77 ASP A C 1
ATOM 618 O O . ASP A 1 77 ? -8.501 9.34 24.795 1 98.88 77 ASP A O 1
ATOM 622 N N . VAL A 1 78 ? -9.788 9.807 26.543 1 98.89 78 VAL A N 1
ATOM 623 C CA . VAL A 1 78 ? -8.749 10.325 27.428 1 98.89 78 VAL A CA 1
ATOM 624 C C . VAL A 1 78 ? -8.897 9.706 28.816 1 98.89 78 VAL A C 1
ATOM 626 O O . VAL A 1 78 ? -9.941 9.847 29.458 1 98.89 78 VAL A O 1
ATOM 629 N N . ALA A 1 79 ? -7.845 9.058 29.267 1 98.68 79 ALA A N 1
ATOM 630 C CA . ALA A 1 79 ? -7.917 8.416 30.577 1 98.68 79 ALA A CA 1
ATOM 631 C C . ALA A 1 79 ? -8.3 9.419 31.66 1 98.68 79 ALA A C 1
ATOM 633 O O . ALA A 1 79 ? -7.692 10.487 31.769 1 98.68 79 ALA A O 1
ATOM 634 N N . GLY A 1 80 ? -9.311 9.081 32.455 1 98.23 80 GLY A N 1
ATOM 635 C CA . GLY A 1 80 ? -9.738 9.923 33.561 1 98.23 80 GLY A CA 1
ATOM 636 C C . GLY A 1 80 ? -10.805 10.927 33.17 1 98.23 80 GLY A C 1
ATOM 637 O O . GLY A 1 80 ? -11.339 11.639 34.023 1 98.23 80 GLY A O 1
ATOM 638 N N . PHE A 1 81 ? -11.178 11.038 31.905 1 98.73 81 PHE A N 1
ATOM 639 C CA . PHE A 1 81 ? -12.253 11.886 31.405 1 98.73 81 PHE A CA 1
ATOM 640 C C . PHE A 1 81 ? -13.424 11.043 30.913 1 98.73 81 PHE A C 1
ATOM 642 O O . PHE A 1 81 ? -13.254 9.867 30.585 1 98.73 81 PHE A O 1
ATOM 649 N N . HIS A 1 82 ? -14.565 11.61 30.878 1 98.46 82 HIS A N 1
ATOM 650 C CA . HIS A 1 82 ? -15.711 10.946 30.269 1 98.46 82 HIS A CA 1
ATOM 651 C C . HIS A 1 82 ? -1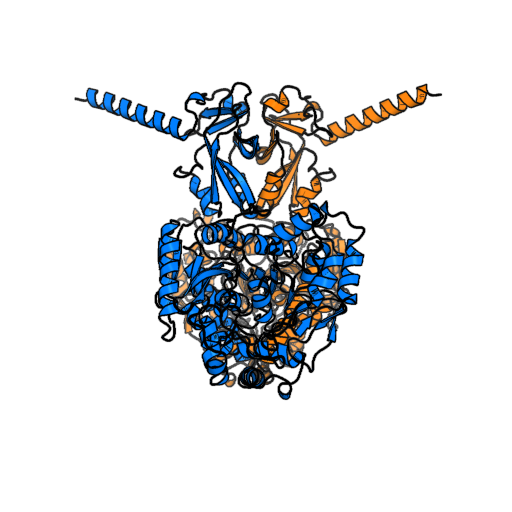5.682 11.078 28.75 1 98.46 82 HIS A C 1
ATOM 653 O O . HIS A 1 82 ? -15.167 12.064 28.219 1 98.46 82 HIS A O 1
ATOM 659 N N . THR A 1 83 ? -16.109 10.093 28.112 1 98.66 83 THR A N 1
ATOM 660 C CA . THR A 1 83 ? -16.404 10.111 26.683 1 98.66 83 THR A CA 1
ATOM 661 C C . THR A 1 83 ? -17.894 9.897 26.435 1 98.66 83 THR A C 1
ATOM 663 O O . THR A 1 83 ? -18.499 8.986 27.004 1 98.66 83 THR A O 1
ATOM 666 N N . THR A 1 84 ? -18.511 10.806 25.585 1 98.19 84 THR A N 1
ATOM 667 C CA . THR A 1 84 ? -19.958 10.73 25.416 1 98.19 84 THR A CA 1
ATOM 668 C C . THR A 1 84 ? -20.329 10.713 23.936 1 98.19 84 THR A C 1
ATOM 670 O O . THR A 1 84 ? -21.464 10.388 23.579 1 98.19 84 THR A O 1
ATOM 673 N N . ALA A 1 85 ? -19.415 11.177 23.077 1 98.1 85 ALA A N 1
ATOM 674 C CA . ALA A 1 85 ? -19.743 11.414 21.673 1 98.1 85 ALA A CA 1
ATOM 675 C C . ALA A 1 85 ? -21.005 12.262 21.541 1 98.1 85 ALA A C 1
ATOM 677 O O . ALA A 1 85 ? -21.832 12.022 20.658 1 98.1 85 ALA A O 1
ATOM 678 N N . ALA A 1 86 ? -21.167 13.111 22.494 1 97.94 86 ALA A N 1
ATOM 679 C CA . ALA A 1 86 ? -22.305 14.021 22.596 1 97.94 86 ALA A CA 1
ATOM 680 C C . ALA A 1 86 ? -23.613 13.249 22.746 1 97.94 86 ALA A C 1
ATOM 682 O O . ALA A 1 86 ? -24.642 13.644 22.193 1 97.94 86 ALA A O 1
ATOM 683 N N . CYS A 1 87 ? -23.602 12.159 23.223 1 97.71 87 CYS A N 1
ATOM 684 C CA . CYS A 1 87 ? -24.77 11.37 23.599 1 97.71 87 CYS A CA 1
ATOM 685 C C . CYS A 1 87 ? -24.769 11.071 25.093 1 97.71 87 CYS A C 1
ATOM 687 O O . CYS A 1 87 ? -23.991 10.239 25.563 1 97.71 87 CYS A O 1
ATOM 689 N N . ARG A 1 88 ? -25.624 11.623 25.848 1 94.71 88 ARG A N 1
ATOM 690 C CA . ARG A 1 88 ? -25.655 11.518 27.304 1 94.71 88 ARG A CA 1
ATOM 691 C C . ARG A 1 88 ? -25.848 10.071 27.745 1 94.71 88 ARG A C 1
ATOM 693 O O . ARG A 1 88 ? -25.311 9.653 28.773 1 94.71 88 ARG A O 1
ATOM 700 N N . GLU A 1 89 ? -26.522 9.312 26.942 1 93.03 89 GLU A N 1
ATOM 701 C CA . GLU A 1 89 ? -26.885 7.937 27.272 1 93.03 89 GLU A CA 1
ATOM 702 C C . GLU A 1 89 ? -25.661 7.026 27.26 1 93.03 89 GLU A C 1
ATOM 704 O O . GLU A 1 89 ? -25.664 5.965 27.889 1 93.03 89 GLU A O 1
ATOM 709 N N . ILE A 1 90 ? -24.604 7.351 26.6 1 94.46 90 ILE A N 1
ATOM 710 C CA . ILE A 1 90 ? -23.476 6.44 26.44 1 94.46 90 ILE A CA 1
ATOM 711 C C . ILE A 1 90 ? -22.29 6.939 27.263 1 94.46 90 ILE A C 1
ATOM 713 O O . ILE A 1 90 ? -21.214 6.337 27.239 1 94.46 90 ILE A O 1
ATOM 717 N N . GLN A 1 91 ? -22.371 7.807 28.037 1 96.63 91 GLN A N 1
ATOM 718 C CA . GLN A 1 91 ? -21.279 8.393 28.808 1 96.63 91 GLN A CA 1
ATOM 719 C C . GLN A 1 91 ? -20.556 7.331 29.631 1 96.63 91 GLN A C 1
ATOM 721 O O . GLN A 1 91 ? -21.191 6.557 30.351 1 96.63 91 GLN A O 1
ATOM 726 N N . TYR A 1 92 ? -19.253 7.245 29.5 1 97.97 92 TYR A N 1
ATOM 727 C CA . TYR A 1 92 ? -18.42 6.368 30.314 1 97.97 92 TYR A CA 1
ATOM 728 C C . TYR A 1 92 ? -17.101 7.044 30.67 1 97.97 92 TYR A C 1
ATOM 730 O O . TYR A 1 92 ? -16.654 7.954 29.967 1 97.97 92 TYR A O 1
ATOM 738 N N . LEU A 1 93 ? -16.553 6.681 31.742 1 98.42 93 LEU A N 1
ATOM 739 C CA . LEU A 1 93 ? -15.225 7.135 32.139 1 98.42 93 LEU A CA 1
ATOM 740 C C . LEU A 1 93 ? -14.141 6.339 31.419 1 98.42 93 LEU A C 1
ATOM 742 O O . LEU A 1 93 ? -14.008 5.132 31.629 1 98.42 93 LEU A O 1
ATOM 746 N N . ALA A 1 94 ? -13.393 6.953 30.58 1 98.39 94 ALA A N 1
ATOM 747 C CA . ALA A 1 94 ? -12.329 6.251 29.866 1 98.39 94 ALA A CA 1
ATOM 748 C C . ALA A 1 94 ? -11.203 5.85 30.815 1 98.39 94 ALA A C 1
ATOM 750 O O . ALA A 1 94 ? -10.736 6.665 31.613 1 98.39 94 ALA A O 1
ATOM 751 N N . ASN A 1 95 ? -10.697 4.652 30.754 1 97.82 95 ASN A N 1
ATOM 752 C CA . ASN A 1 95 ? -9.644 4.154 31.633 1 97.82 95 ASN A CA 1
ATOM 753 C C . ASN A 1 95 ? -8.276 4.213 30.959 1 97.82 95 ASN A C 1
ATOM 755 O O . ASN A 1 95 ? -7.246 4.072 31.621 1 97.82 95 ASN A O 1
ATOM 759 N N . GLN A 1 96 ? -8.317 4.362 29.695 1 98.16 96 GLN A N 1
ATOM 760 C CA . GLN A 1 96 ? -7.084 4.422 28.916 1 98.16 96 GLN A CA 1
ATOM 761 C C . GLN A 1 96 ? -7.123 5.572 27.913 1 98.16 96 GLN A C 1
ATOM 763 O O . GLN A 1 96 ? -8.193 5.943 27.428 1 98.16 96 GLN A O 1
ATOM 768 N N . ASP A 1 97 ? -5.956 6.058 27.639 1 98.76 97 ASP A N 1
ATOM 769 C CA . ASP A 1 97 ? -5.809 7.053 26.582 1 98.76 97 ASP A CA 1
ATOM 770 C C . ASP A 1 97 ? -5.9 6.406 25.202 1 98.76 97 ASP A C 1
ATOM 772 O O . ASP A 1 97 ? -5.379 5.309 24.989 1 98.76 97 ASP A O 1
ATOM 776 N N . ALA A 1 98 ? -6.658 7.108 24.299 1 98.82 98 ALA A N 1
ATOM 777 C CA . ALA A 1 98 ? -6.445 6.762 22.896 1 98.82 98 ALA A CA 1
ATOM 778 C C . ALA A 1 98 ? -4.962 6.802 22.54 1 98.82 98 ALA A C 1
ATOM 780 O O . ALA A 1 98 ? -4.181 7.505 23.186 1 98.82 98 ALA A O 1
ATOM 781 N N . ALA A 1 99 ? -4.539 6.09 21.521 1 98.77 99 ALA A N 1
ATOM 782 C CA . ALA A 1 99 ? -3.132 5.945 21.156 1 98.77 99 ALA A CA 1
ATOM 783 C C . ALA A 1 99 ? -2.492 7.303 20.887 1 98.77 99 ALA A C 1
ATOM 785 O O . ALA A 1 99 ? -1.376 7.571 21.34 1 98.77 99 ALA A O 1
ATOM 786 N N . VAL A 1 100 ? -3.171 8.184 20.2 1 98.8 100 VAL A N 1
ATOM 787 C CA . VAL A 1 100 ? -2.612 9.482 19.839 1 98.8 100 VAL A CA 1
ATOM 788 C C . VAL A 1 100 ? -2.504 10.362 21.083 1 98.8 100 VAL A C 1
ATOM 790 O O . VAL A 1 100 ? -1.562 11.146 21.216 1 98.8 100 VAL A O 1
ATOM 793 N N . ILE A 1 101 ? -3.493 10.211 22.018 1 98.88 101 ILE A N 1
ATOM 794 C CA . ILE A 1 101 ? -3.468 10.969 23.265 1 98.88 101 ILE A CA 1
ATOM 795 C C . ILE A 1 101 ? -2.263 10.546 24.102 1 98.88 101 ILE A C 1
ATOM 797 O O . ILE A 1 101 ? -1.553 11.392 24.65 1 98.88 101 ILE A O 1
ATOM 801 N N . ALA A 1 102 ? -2.072 9.269 24.196 1 98.77 102 ALA A N 1
ATOM 802 C CA . ALA A 1 102 ? -0.934 8.743 24.945 1 98.77 102 ALA A CA 1
ATOM 803 C C . ALA A 1 102 ? 0.379 9.326 24.43 1 98.77 102 ALA A C 1
ATOM 805 O O . ALA A 1 102 ? 1.253 9.694 25.218 1 98.77 102 ALA A O 1
ATOM 806 N N . LYS A 1 103 ? 0.551 9.426 23.168 1 98.68 103 LYS A N 1
ATOM 807 C CA . LYS A 1 103 ? 1.759 9.976 22.56 1 98.68 103 LYS A CA 1
ATOM 808 C C . LYS A 1 103 ? 1.935 11.448 22.922 1 98.68 103 LYS A C 1
ATOM 810 O O . LYS A 1 103 ? 3.042 11.887 23.242 1 98.68 103 LYS A O 1
ATOM 815 N N . LEU A 1 104 ? 0.855 12.194 22.845 1 98.85 104 LEU A N 1
ATOM 816 C CA . LEU A 1 104 ? 0.918 13.622 23.136 1 98.85 104 LEU A CA 1
ATOM 817 C C . LEU A 1 104 ? 1.202 13.863 24.615 1 98.85 104 LEU A C 1
ATOM 819 O O . LEU A 1 104 ? 1.998 14.738 24.964 1 98.85 104 LEU A O 1
ATOM 823 N N . LYS A 1 105 ? 0.563 13.116 25.469 1 98.46 105 LYS A N 1
ATOM 824 C CA . LYS A 1 105 ? 0.843 13.228 26.897 1 98.46 105 LYS A CA 1
ATOM 825 C C . LYS A 1 105 ? 2.29 12.853 27.204 1 98.46 105 LYS A C 1
ATOM 827 O O . LYS A 1 105 ? 2.942 13.496 28.03 1 98.46 105 LYS A O 1
ATOM 832 N N . LYS A 1 106 ? 2.772 11.808 26.597 1 97.82 106 LYS A N 1
ATOM 833 C CA . LYS A 1 106 ? 4.165 11.407 26.768 1 97.82 106 LYS A CA 1
ATOM 834 C C . LYS A 1 106 ? 5.115 12.528 26.355 1 97.82 106 LYS A C 1
ATOM 836 O O . LYS A 1 106 ? 6.205 12.663 26.915 1 97.82 106 LYS A O 1
ATOM 841 N N . ALA A 1 107 ? 4.669 13.33 25.414 1 98.43 107 ALA A N 1
ATOM 842 C CA . ALA A 1 107 ? 5.472 14.456 24.943 1 98.43 107 ALA A CA 1
ATOM 843 C C . ALA A 1 107 ? 5.34 15.654 25.879 1 98.43 107 ALA A C 1
ATOM 845 O O . ALA A 1 107 ? 6.013 16.671 25.695 1 98.43 107 ALA A O 1
ATOM 846 N N . GLY A 1 108 ? 4.436 15.609 26.853 1 98.4 108 GLY A N 1
ATOM 847 C CA . GLY A 1 108 ? 4.35 16.621 27.894 1 98.4 108 GLY A CA 1
ATOM 848 C C . GLY A 1 108 ? 3.107 17.484 27.786 1 98.4 108 GLY A C 1
ATOM 849 O O . GLY A 1 108 ? 2.913 18.405 28.582 1 98.4 108 GLY A O 1
ATOM 850 N N . ALA A 1 109 ? 2.243 17.242 26.831 1 98.7 109 ALA A N 1
ATOM 851 C CA . ALA A 1 109 ? 1.031 18.041 26.669 1 98.7 109 ALA A CA 1
ATOM 852 C C . ALA A 1 109 ? 0.022 17.735 27.772 1 98.7 109 ALA A C 1
ATOM 854 O O . ALA A 1 109 ? 0.062 16.661 28.378 1 98.7 109 ALA A O 1
ATOM 855 N N . ILE A 1 110 ? -0.856 18.623 28.036 1 98.6 110 ILE A N 1
ATOM 856 C CA . ILE A 1 110 ? -1.847 18.487 29.098 1 98.6 110 ILE A CA 1
ATOM 857 C C . ILE A 1 110 ? -3.247 18.695 28.527 1 98.6 110 ILE A C 1
ATOM 859 O O . ILE A 1 110 ? -3.537 19.742 27.944 1 98.6 110 ILE A O 1
ATOM 863 N N . VAL A 1 111 ? -4.127 17.699 28.692 1 98.89 111 VAL A N 1
ATOM 864 C CA . VAL A 1 111 ? -5.507 17.803 28.229 1 98.89 111 VAL A CA 1
ATOM 865 C C . VAL A 1 111 ? -6.311 18.676 29.191 1 98.89 111 VAL A C 1
ATOM 867 O O . VAL A 1 111 ? -6.363 18.401 30.392 1 98.89 111 VAL A O 1
ATOM 870 N N . ILE A 1 112 ? -6.979 19.706 28.673 1 98.58 112 ILE A N 1
ATOM 871 C CA . ILE A 1 112 ? -7.656 20.6 29.607 1 98.58 112 ILE A CA 1
ATOM 872 C C . ILE A 1 112 ? -9.168 20.45 29.461 1 98.58 112 ILE A C 1
ATOM 874 O O . ILE A 1 112 ? -9.934 21.087 30.188 1 98.58 112 ILE A O 1
ATOM 878 N N . GLY A 1 113 ? -9.617 19.593 28.497 1 98.79 113 GLY A N 1
ATOM 879 C CA . GLY A 1 113 ? -11.046 19.332 28.424 1 98.79 113 GLY A CA 1
ATOM 880 C C . GLY A 1 113 ? -11.448 18.551 27.188 1 98.79 113 GLY A C 1
ATOM 881 O O . GLY A 1 113 ? -10.609 18.254 26.335 1 98.79 113 GLY A O 1
ATOM 882 N N . LYS A 1 114 ? -12.726 18.103 27.152 1 98.89 114 LYS A N 1
ATOM 883 C CA . LYS A 1 114 ? -13.388 17.415 26.047 1 98.89 114 LYS A CA 1
ATOM 884 C C . LYS A 1 114 ? -14.376 18.338 25.339 1 98.89 114 LYS A C 1
ATOM 886 O O . LYS A 1 114 ? -15.201 18.987 25.986 1 98.89 114 LYS A O 1
ATOM 891 N N . THR A 1 115 ? -14.256 18.375 24.032 1 98.87 115 THR A N 1
ATOM 892 C CA . THR A 1 115 ? -14.991 19.398 23.296 1 98.87 115 THR A CA 1
ATOM 893 C C . THR A 1 115 ? -16.264 18.816 22.687 1 98.87 115 THR A C 1
ATOM 895 O O . THR A 1 115 ? -16.353 17.607 22.46 1 98.87 115 THR A O 1
ATOM 898 N N . ASN A 1 116 ? -17.195 19.686 22.432 1 98.65 116 ASN A N 1
ATOM 899 C CA . ASN A 1 116 ? -18.495 19.362 21.854 1 98.65 116 ASN A CA 1
ATOM 900 C C . ASN A 1 116 ? -18.377 19.007 20.374 1 98.65 116 ASN A C 1
ATOM 902 O O . ASN A 1 116 ? -17.344 19.259 19.751 1 98.65 116 ASN A O 1
ATOM 906 N N . LEU A 1 117 ? -19.36 18.347 19.885 1 98.55 117 LEU A N 1
ATOM 907 C CA . LEU A 1 117 ? -19.399 17.836 18.519 1 98.55 117 LEU A CA 1
ATOM 908 C C . LEU A 1 117 ? -20.834 17.561 18.082 1 98.55 117 LEU A C 1
ATOM 910 O O . LEU A 1 117 ? -21.737 17.481 18.917 1 98.55 117 LEU A O 1
ATOM 914 N N . ASP A 1 118 ? -21.073 17.512 16.733 1 98.1 118 ASP A N 1
ATOM 915 C CA . ASP A 1 118 ? -22.29 16.838 16.292 1 98.1 118 ASP A CA 1
ATOM 916 C C . ASP A 1 118 ? -22.324 15.391 16.779 1 98.1 118 ASP A C 1
ATOM 918 O O . ASP A 1 118 ? -21.367 14.641 16.578 1 98.1 118 ASP A O 1
ATOM 922 N N . GLN A 1 119 ? -23.419 14.996 17.365 1 97.83 119 GLN A N 1
ATOM 923 C CA . GLN A 1 119 ? -23.529 13.693 18.014 1 97.83 119 GLN A CA 1
ATOM 924 C C . GLN A 1 119 ? -23.062 12.575 17.086 1 97.83 119 GLN A C 1
ATOM 926 O O . GLN A 1 119 ? -23.429 12.543 15.91 1 97.83 119 GLN A O 1
ATOM 931 N N . PHE A 1 120 ? -22.127 11.697 17.569 1 97.34 120 PHE A N 1
ATOM 932 C CA . PHE A 1 120 ? -21.529 10.558 16.883 1 97.34 120 PHE A CA 1
ATOM 933 C C . PHE A 1 120 ? -20.791 11.009 15.628 1 97.34 120 PHE A C 1
ATOM 935 O O . PHE A 1 120 ? -20.674 10.249 14.664 1 97.34 120 PHE A O 1
ATOM 942 N N . ALA A 1 121 ? -20.381 12.318 15.604 1 97.05 121 ALA A N 1
ATOM 943 C CA . ALA A 1 121 ? -19.645 12.903 14.486 1 97.05 121 ALA A CA 1
ATOM 944 C C . ALA A 1 121 ? -20.451 12.814 13.193 1 97.05 121 ALA A C 1
ATOM 946 O O . ALA A 1 121 ? -19.886 12.609 12.116 1 97.05 121 ALA A O 1
ATOM 947 N N . THR A 1 122 ? -21.809 12.895 13.316 1 94.54 122 THR A N 1
ATOM 948 C CA . THR A 1 122 ? -22.702 12.811 12.165 1 94.54 122 THR A CA 1
ATOM 949 C C . THR A 1 122 ? -23.233 14.191 11.791 1 94.54 122 THR A C 1
ATOM 951 O O . THR A 1 122 ? -24.404 14.497 12.026 1 94.54 122 THR A O 1
ATOM 954 N N . GLY A 1 123 ? -22.381 14.941 11.124 1 94.3 123 GLY A N 1
ATOM 955 C CA . GLY A 1 123 ? -22.787 16.266 10.685 1 94.3 123 GLY A CA 1
ATOM 956 C C . GLY A 1 123 ? -21.615 17.193 10.422 1 94.3 123 GLY A C 1
ATOM 957 O O . GLY A 1 123 ? -20.496 16.929 10.866 1 94.3 123 GLY A O 1
ATOM 958 N N . LEU A 1 124 ? -21.928 18.284 9.727 1 96.37 124 LEU A N 1
ATOM 959 C CA . LEU A 1 124 ? -20.917 19.276 9.377 1 96.37 124 LEU A CA 1
ATOM 960 C C . LEU A 1 124 ? -21.341 20.668 9.832 1 96.37 124 LEU A C 1
ATOM 962 O O . LEU A 1 124 ? -20.842 21.672 9.319 1 96.37 124 LEU A O 1
ATOM 966 N N . VAL A 1 125 ? -22.242 20.746 10.89 1 97.76 125 VAL A N 1
ATOM 967 C CA . VAL A 1 125 ? -22.846 22.049 11.147 1 97.76 125 VAL A CA 1
ATOM 968 C C . VAL A 1 125 ? -22.633 22.439 12.608 1 97.76 125 VAL A C 1
ATOM 970 O O . VAL A 1 125 ? -22.759 23.612 12.969 1 97.76 125 VAL A O 1
ATOM 973 N N . GLY A 1 126 ? -22.356 21.524 13.529 1 97.41 126 GLY A N 1
ATOM 974 C CA . GLY A 1 126 ? -22.06 21.826 14.92 1 97.41 126 GLY A CA 1
ATOM 975 C C . GLY A 1 126 ? -23.295 22.163 15.734 1 97.41 126 GLY A C 1
ATOM 976 O O . GLY A 1 126 ? -23.201 22.83 16.767 1 97.41 126 GLY A O 1
ATOM 977 N N . VAL A 1 127 ? -24.498 21.707 15.261 1 97.35 127 VAL A N 1
ATOM 978 C CA . VAL A 1 127 ? -25.747 22.097 15.906 1 97.35 127 VAL A CA 1
ATOM 979 C C . VAL A 1 127 ? -26.438 20.863 16.481 1 97.35 127 VAL A C 1
ATOM 981 O O . VAL A 1 127 ? -27.404 20.981 17.239 1 97.35 127 VAL A O 1
ATOM 984 N N . ARG A 1 128 ? -25.957 19.684 16.23 1 96.89 128 ARG A N 1
ATOM 985 C CA . ARG A 1 128 ? -26.619 18.434 16.587 1 96.89 128 ARG A CA 1
ATOM 986 C C . ARG A 1 128 ? -26.053 17.865 17.884 1 96.89 128 ARG A C 1
ATOM 988 O O . ARG A 1 128 ? -25.483 16.772 17.892 1 96.89 128 ARG A O 1
ATOM 995 N N . SER A 1 129 ? -26.247 18.513 18.945 1 96.56 129 SER A N 1
ATOM 996 C CA . SER A 1 129 ? -25.727 18.122 20.251 1 96.56 129 SER A CA 1
ATOM 997 C C . SER A 1 129 ? -26.703 18.484 21.366 1 96.56 129 SER A C 1
ATOM 999 O O . SER A 1 129 ? -27.274 19.577 21.368 1 96.56 129 SER A O 1
ATOM 1001 N N . PRO A 1 130 ? -26.959 17.574 22.286 1 96.46 130 PRO A N 1
ATOM 1002 C CA . PRO A 1 130 ? -27.787 17.924 23.443 1 96.46 130 PRO A CA 1
ATOM 1003 C C . PRO A 1 130 ? -27.117 18.946 24.359 1 96.46 130 PRO A C 1
ATOM 1005 O O . PRO A 1 130 ? -27.763 19.491 25.258 1 96.46 130 PRO A O 1
ATOM 1008 N N . TYR A 1 131 ? -25.906 19.277 24.11 1 97.2 131 TYR A N 1
ATOM 1009 C CA . TYR A 1 131 ? -25.171 20.238 24.925 1 97.2 131 TYR A CA 1
ATOM 1010 C C . TYR A 1 131 ? -25.246 21.635 24.322 1 97.2 131 TYR A C 1
ATOM 1012 O O . TYR A 1 131 ? -24.623 22.571 24.83 1 97.2 131 TYR A O 1
ATOM 1020 N N . GLY A 1 132 ? -25.936 21.741 23.229 1 96.95 132 GLY A N 1
ATOM 1021 C CA . GLY A 1 132 ? -26.17 23.024 22.586 1 96.95 132 GLY A CA 1
ATOM 1022 C C . GLY A 1 132 ? -25.386 23.198 21.298 1 96.95 132 GLY A C 1
ATOM 1023 O O . GLY A 1 132 ? -24.389 22.507 21.074 1 96.95 132 GLY A O 1
ATOM 1024 N N . ALA A 1 133 ? -25.874 24.101 20.466 1 97.89 133 ALA A N 1
ATOM 1025 C CA . ALA A 1 133 ? -25.173 24.443 19.231 1 97.89 133 ALA A CA 1
ATOM 1026 C C . ALA A 1 133 ? -23.911 25.25 19.522 1 97.89 133 ALA A C 1
ATOM 1028 O O . ALA A 1 133 ? -23.947 26.215 20.29 1 97.89 133 ALA A O 1
ATOM 1029 N N . VAL A 1 134 ? -22.834 24.821 19.007 1 98.58 134 VAL A N 1
ATOM 1030 C CA . VAL A 1 134 ? -21.581 25.54 19.214 1 98.58 134 VAL A CA 1
ATOM 1031 C C . VAL A 1 134 ? -21.572 26.814 18.372 1 98.58 134 VAL A C 1
ATOM 1033 O O . VAL A 1 134 ? -21.706 26.757 17.147 1 98.58 134 VAL A O 1
ATOM 1036 N N . LYS A 1 135 ? -21.333 27.905 18.941 1 98.17 135 LYS A N 1
ATOM 1037 C CA . LYS A 1 135 ? -21.375 29.198 18.264 1 98.17 135 LYS A CA 1
ATOM 1038 C C . LYS A 1 135 ? -20.08 29.46 17.5 1 98.17 135 LYS A C 1
ATOM 1040 O O . LYS A 1 135 ? -18.994 29.121 17.974 1 98.17 135 LYS A O 1
ATOM 1045 N N . ASN A 1 136 ? -20.24 30.051 16.37 1 98.02 136 ASN A N 1
ATOM 1046 C CA . ASN A 1 136 ? -19.082 30.466 15.585 1 98.02 136 ASN A CA 1
ATOM 1047 C C . ASN A 1 136 ? -18.229 31.483 16.339 1 98.02 136 ASN A C 1
ATOM 1049 O O . ASN A 1 136 ? -18.76 32.372 17.005 1 98.02 136 ASN A O 1
ATOM 1053 N N . SER A 1 137 ? -16.955 31.41 16.234 1 97.69 137 SER A N 1
ATOM 1054 C CA . SER A 1 137 ? -16.043 32.254 16.999 1 97.69 137 SER A CA 1
ATOM 1055 C C . SER A 1 137 ? -16.136 33.711 16.557 1 97.69 137 SER A C 1
ATOM 1057 O O . SER A 1 137 ? -15.86 34.621 17.341 1 97.69 137 SER A O 1
ATOM 1059 N N . PHE A 1 138 ? -16.503 33.969 15.327 1 97.89 138 PHE A N 1
ATOM 1060 C CA . PHE A 1 138 ? -16.499 35.319 14.775 1 97.89 138 PHE A CA 1
ATOM 1061 C C . PHE A 1 138 ? -17.891 35.936 14.847 1 97.89 138 PHE A C 1
ATOM 1063 O O . PHE A 1 138 ? -18.029 37.157 14.951 1 97.89 138 PHE A O 1
ATOM 1070 N N . ASN A 1 139 ? -18.908 35.148 14.702 1 98.22 139 ASN A N 1
ATOM 1071 C CA . ASN A 1 139 ? -20.304 35.563 14.792 1 98.22 139 ASN A CA 1
ATOM 1072 C C . ASN A 1 139 ? -21.168 34.485 15.441 1 98.22 139 ASN A C 1
ATOM 1074 O O . ASN A 1 139 ? -21.466 33.464 14.819 1 98.22 139 ASN A O 1
ATOM 1078 N N . PRO A 1 140 ? -21.651 34.692 16.598 1 97.68 140 PRO A N 1
ATOM 1079 C CA . PRO A 1 140 ? -22.322 33.655 17.385 1 97.68 140 PRO A CA 1
ATOM 1080 C C . PRO A 1 140 ? -23.632 33.19 16.753 1 97.68 140 PRO A C 1
ATOM 1082 O O . PRO A 1 140 ? -24.198 32.177 17.172 1 97.68 140 PRO A O 1
ATOM 1085 N N . GLU A 1 141 ? -24.162 33.885 15.764 1 98.08 141 GLU A N 1
ATOM 1086 C CA . GLU A 1 141 ? -25.405 33.489 15.108 1 98.08 141 GLU A CA 1
ATOM 1087 C C . GLU A 1 141 ? -25.156 32.406 14.063 1 98.08 141 GLU A C 1
ATOM 1089 O O . GLU A 1 141 ? -26.095 31.755 13.6 1 98.08 141 GLU A O 1
ATOM 1094 N N . TYR A 1 142 ? -23.944 32.26 13.682 1 98.48 142 TYR A N 1
ATOM 1095 C CA . TYR A 1 142 ? -23.596 31.349 12.597 1 98.48 142 TYR A CA 1
ATOM 1096 C C . TYR A 1 142 ? -23.047 30.036 13.142 1 98.48 142 TYR A C 1
ATOM 1098 O O . TYR A 1 142 ? -22.606 29.969 14.292 1 98.48 142 TYR A O 1
ATOM 1106 N N . ILE A 1 143 ? -23.093 29.034 12.325 1 98.32 143 ILE A N 1
ATOM 1107 C CA . ILE A 1 143 ? -22.582 27.72 12.697 1 98.32 143 ILE A CA 1
ATOM 1108 C C . ILE A 1 143 ? -21.056 27.754 12.744 1 98.32 143 ILE A C 1
ATOM 1110 O O . ILE A 1 143 ? -20.425 28.558 12.053 1 98.32 143 ILE A O 1
ATOM 1114 N N . SER A 1 144 ? -20.471 26.932 13.515 1 97.15 144 SER A N 1
ATOM 1115 C CA . SER A 1 144 ? -19.02 26.857 13.648 1 97.15 144 SER A CA 1
ATOM 1116 C C . SER A 1 144 ? -18.438 25.776 12.744 1 97.15 144 SER A C 1
ATOM 1118 O O . SER A 1 144 ? -17.22 25.697 12.567 1 97.15 144 SER A O 1
ATOM 1120 N N . GLY A 1 145 ? -19.345 24.965 11.989 1 90.23 145 GLY A N 1
ATOM 1121 C CA . GLY A 1 145 ? -18.858 23.866 11.171 1 90.23 145 GLY A CA 1
ATOM 1122 C C . GLY A 1 145 ? -18.616 22.595 11.963 1 90.23 145 GLY A C 1
ATOM 1123 O O . GLY A 1 145 ? -17.957 22.622 13.005 1 90.23 145 GLY A O 1
ATOM 1124 N N . GLY A 1 146 ? -19.38 21.272 11.574 1 79.89 146 GLY A N 1
ATOM 1125 C CA . GLY A 1 146 ? -19.293 20.095 12.424 1 79.89 146 GLY A CA 1
ATOM 1126 C C . GLY A 1 146 ? -18.849 18.851 11.676 1 79.89 146 GLY A C 1
ATOM 1127 O O . GLY A 1 146 ? -18.591 18.904 10.472 1 79.89 146 GLY A O 1
ATOM 1128 N N . SER A 1 147 ? -18.354 18.002 12.253 1 91.7 147 SER A N 1
ATOM 1129 C CA . SER A 1 147 ? -18.66 17.384 13.539 1 91.7 147 SER A CA 1
ATOM 1130 C C . SER A 1 147 ? -17.613 17.743 14.587 1 91.7 147 SER A C 1
ATOM 1132 O O . SER A 1 147 ? -17.753 17.388 15.759 1 91.7 147 SER A O 1
ATOM 1134 N N . SER A 1 148 ? -16.536 18.53 14.352 1 98.15 148 SER A N 1
ATOM 1135 C CA . SER A 1 148 ? -15.526 18.922 15.329 1 98.15 148 SER A CA 1
ATOM 1136 C C . SER A 1 148 ? -15.667 20.392 15.71 1 98.15 148 SER A C 1
ATOM 1138 O O . SER A 1 148 ? -14.669 21.108 15.82 1 98.15 148 SER A O 1
ATOM 1140 N N . SER A 1 149 ? -16.831 20.814 15.955 1 97.98 149 SER A N 1
ATOM 1141 C CA . SER A 1 149 ? -17.168 22.221 16.148 1 97.98 149 SER A CA 1
ATOM 1142 C C . SER A 1 149 ? -16.461 22.796 17.37 1 97.98 149 SER A C 1
ATOM 1144 O O . SER A 1 149 ? -15.783 23.821 17.276 1 97.98 149 SER A O 1
ATOM 1146 N N . GLY A 1 150 ? -16.593 22.135 18.535 1 98.75 150 GLY A N 1
ATOM 1147 C CA . GLY A 1 150 ? -15.951 22.633 19.74 1 98.75 150 GLY A CA 1
ATOM 1148 C C . GLY A 1 150 ? -14.441 22.719 19.62 1 98.75 150 GLY A C 1
ATOM 1149 O O . GLY A 1 150 ? -13.83 23.685 20.081 1 98.75 150 GLY A O 1
ATOM 1150 N N . SER A 1 151 ? -13.841 21.75 18.975 1 98.85 151 SER A N 1
ATOM 1151 C CA . SER A 1 151 ? -12.391 21.68 18.825 1 98.85 151 SER A CA 1
ATOM 1152 C C . SER A 1 151 ? -11.859 22.872 18.037 1 98.85 151 SER A C 1
ATOM 1154 O O . SER A 1 151 ? -10.781 23.39 18.337 1 98.85 151 SER A O 1
ATOM 1156 N N . SER A 1 152 ? -12.581 23.232 17.013 1 98.67 152 SER A N 1
ATOM 1157 C CA . SER A 1 152 ? -12.129 24.349 16.188 1 98.67 152 SER A CA 1
ATOM 1158 C C . SER A 1 152 ? -12.289 25.677 16.921 1 98.67 152 SER A C 1
ATOM 1160 O O . SER A 1 152 ? -11.411 26.54 16.85 1 98.67 152 SER A O 1
ATOM 1162 N N . VAL A 1 153 ? -13.376 25.898 17.683 1 98.58 153 VAL A N 1
ATOM 1163 C CA . VAL A 1 153 ? -13.719 27.167 18.317 1 98.58 153 VAL A CA 1
ATOM 1164 C C . VAL A 1 153 ? -12.735 27.463 19.447 1 98.58 153 VAL A C 1
ATOM 1166 O O . VAL A 1 153 ? -12.302 28.605 19.618 1 98.58 153 VAL A O 1
ATOM 1169 N N . VAL A 1 154 ? -12.323 26.449 20.206 1 98.39 154 VAL A N 1
ATOM 1170 C CA . VAL A 1 154 ? -11.432 26.677 21.338 1 98.39 154 VAL A CA 1
ATOM 1171 C C . VAL A 1 154 ? -10.052 27.093 20.835 1 98.39 154 VAL A C 1
ATOM 1173 O O . VAL A 1 154 ? -9.343 27.851 21.501 1 98.39 154 VAL A O 1
ATOM 1176 N N . VAL A 1 155 ? -9.658 26.611 19.652 1 98.49 155 VAL A N 1
ATOM 1177 C CA . VAL A 1 155 ? -8.399 27.026 19.041 1 98.49 155 VAL A CA 1
ATOM 1178 C C . VAL A 1 155 ? -8.537 28.442 18.486 1 98.49 155 VAL A C 1
ATOM 1180 O O . VAL A 1 155 ? -7.685 29.299 18.735 1 98.49 155 VAL A O 1
ATOM 1183 N N . ALA A 1 156 ? -9.605 28.695 17.77 1 97.84 156 ALA A N 1
ATOM 1184 C CA . ALA A 1 156 ? -9.83 29.995 17.143 1 97.84 156 ALA A CA 1
ATOM 1185 C C . ALA A 1 156 ? -9.864 31.108 18.186 1 97.84 156 ALA A C 1
ATOM 1187 O O . ALA A 1 156 ? -9.422 32.228 17.921 1 97.84 156 ALA A O 1
ATOM 1188 N N . ASN A 1 157 ? -10.396 30.806 19.333 1 96.59 157 ASN A N 1
ATOM 1189 C CA . ASN A 1 157 ? -10.525 31.781 20.411 1 96.59 157 ASN A CA 1
ATOM 1190 C C . ASN A 1 157 ? -9.234 31.9 21.216 1 96.59 157 ASN A C 1
ATOM 1192 O O . ASN A 1 157 ? -9.166 32.666 22.179 1 96.59 157 ASN A O 1
ATOM 1196 N N . GLY A 1 158 ? -8.231 31.086 20.948 1 95.38 158 GLY A N 1
ATOM 1197 C CA . GLY A 1 158 ? -6.925 31.191 21.58 1 95.38 158 GLY A CA 1
ATOM 1198 C C . GLY A 1 158 ? -6.866 30.526 22.942 1 95.38 158 GLY A C 1
ATOM 1199 O O . GLY A 1 158 ? -5.962 30.801 23.734 1 95.38 158 GLY A O 1
ATOM 1200 N N . ILE A 1 159 ? -7.853 29.715 23.255 1 96.76 159 ILE A N 1
ATOM 1201 C CA . ILE A 1 159 ? -7.868 29.039 24.547 1 96.76 159 ILE A CA 1
ATOM 1202 C C . ILE A 1 159 ? -6.764 27.986 24.592 1 96.76 159 ILE A C 1
ATOM 1204 O O . ILE A 1 159 ? -6.131 27.784 25.631 1 96.76 159 ILE A O 1
ATOM 1208 N N . VAL A 1 160 ? -6.543 27.233 23.539 1 97.92 160 VAL A N 1
ATOM 1209 C CA . VAL A 1 160 ? -5.458 26.272 23.366 1 97.92 160 VAL A CA 1
ATOM 1210 C C . VAL A 1 160 ? -4.776 26.498 22.019 1 97.92 160 VAL A C 1
ATOM 1212 O O . VAL A 1 160 ? -5.406 26.971 21.069 1 97.92 160 VAL A O 1
ATOM 1215 N N . PRO A 1 161 ? -3.497 26.158 21.941 1 97.89 161 PRO A N 1
ATOM 1216 C CA . PRO A 1 161 ? -2.801 26.327 20.663 1 97.89 161 PRO A CA 1
ATOM 1217 C C . PRO A 1 161 ? -3.2 25.274 19.631 1 97.89 161 PRO A C 1
ATOM 1219 O O . PRO A 1 161 ? -3.006 25.478 18.43 1 97.89 161 PRO A O 1
ATOM 1222 N N . PHE A 1 162 ? -3.697 24.13 20.065 1 98.74 162 PHE A N 1
ATOM 1223 C CA . PHE A 1 162 ? -4.175 23.1 19.15 1 98.74 162 PHE A CA 1
ATOM 1224 C C . PHE A 1 162 ? -5.233 22.231 19.82 1 98.74 162 PHE A C 1
ATOM 1226 O O . PHE A 1 162 ? -5.359 22.231 21.046 1 98.74 162 PHE A O 1
ATOM 1233 N N . SER A 1 163 ? -5.978 21.529 19.056 1 98.94 163 SER A N 1
ATOM 1234 C CA . SER A 1 163 ? -6.96 20.546 19.503 1 98.94 163 SER A CA 1
ATOM 1235 C C . SER A 1 163 ? -7.081 19.395 18.511 1 98.94 163 SER A C 1
ATOM 1237 O O . SER A 1 163 ? -6.56 19.471 17.396 1 98.94 163 SER A O 1
ATOM 1239 N N . LEU A 1 164 ? -7.655 18.289 18.963 1 98.94 164 LEU A N 1
ATOM 1240 C CA . LEU A 1 164 ? -7.909 17.143 18.096 1 98.94 164 LEU A CA 1
ATOM 1241 C C . LEU A 1 164 ? -9.389 17.05 17.74 1 98.94 164 LEU A C 1
ATOM 1243 O O . LEU A 1 164 ? -10.252 17.289 18.587 1 98.94 164 LEU A O 1
ATOM 1247 N N . GLY A 1 165 ? -9.63 16.883 16.507 1 98.8 165 GLY A N 1
ATOM 1248 C CA . GLY A 1 165 ? -10.931 16.523 15.966 1 98.8 165 GLY A CA 1
ATOM 1249 C C . GLY A 1 165 ? -10.91 15.232 15.17 1 98.8 165 GLY A C 1
ATOM 1250 O O . GLY A 1 165 ? -10.019 14.399 15.353 1 98.8 165 GLY A O 1
ATOM 1251 N N . THR A 1 166 ? -11.946 14.963 14.478 1 98.66 166 THR A N 1
ATOM 1252 C CA . THR A 1 166 ? -12.016 13.851 13.537 1 98.66 166 THR A CA 1
ATOM 1253 C C . THR A 1 166 ? -12.533 14.322 12.18 1 98.66 166 THR A C 1
ATOM 1255 O O . THR A 1 166 ? -13.179 15.367 12.085 1 98.66 166 THR A O 1
ATOM 1258 N N . ASP A 1 167 ? -12.153 13.656 11.187 1 98.4 167 ASP A N 1
ATOM 1259 C CA . ASP A 1 167 ? -12.622 13.926 9.832 1 98.4 167 ASP A CA 1
ATOM 1260 C C . ASP A 1 167 ? -13.03 12.636 9.124 1 98.4 167 ASP A C 1
ATOM 1262 O O . ASP A 1 167 ? -12.195 11.758 8.894 1 98.4 167 ASP A O 1
ATOM 1266 N N . THR A 1 168 ? -14.295 12.525 8.902 1 96.96 168 THR A N 1
ATOM 1267 C CA . THR A 1 168 ? -14.856 11.422 8.13 1 96.96 168 THR A CA 1
ATOM 1268 C C . THR A 1 168 ? -15.247 11.886 6.73 1 96.96 168 THR A C 1
ATOM 1270 O O . THR A 1 168 ? -15.025 11.173 5.749 1 96.96 168 THR A O 1
ATOM 1273 N N . ALA A 1 169 ? -15.787 13.098 6.711 1 95.58 169 ALA A N 1
ATOM 1274 C CA . ALA A 1 169 ? -16.318 13.648 5.467 1 95.58 169 ALA A CA 1
ATOM 1275 C C . ALA A 1 169 ? -16.218 15.17 5.452 1 95.58 169 ALA A C 1
ATOM 1277 O O . ALA A 1 169 ? -17.05 15.848 4.844 1 95.58 169 ALA A O 1
ATOM 1278 N N . GLY A 1 170 ? -15.23 15.704 6.191 1 97.39 170 GLY A N 1
ATOM 1279 C CA . GLY A 1 170 ? -15.049 17.146 6.158 1 97.39 170 GLY A CA 1
ATOM 1280 C C . GLY A 1 170 ? -14.999 17.773 7.539 1 97.39 170 GLY A C 1
ATOM 1281 O O . GLY A 1 170 ? -14.668 18.952 7.68 1 97.39 170 GLY A O 1
ATOM 1282 N N . SER A 1 171 ? -15.151 17.008 8.545 1 97.55 171 SER A N 1
ATOM 1283 C CA . SER A 1 171 ? -15.363 17.514 9.897 1 97.55 171 SER A CA 1
ATOM 1284 C C . SER A 1 171 ? -14.074 18.079 10.485 1 97.55 171 SER A C 1
ATOM 1286 O O . SER A 1 171 ? -14.104 18.785 11.495 1 97.55 171 SER A O 1
ATOM 1288 N N . GLY A 1 172 ? -12.965 17.821 9.943 1 98.16 172 GLY A N 1
ATOM 1289 C CA . GLY A 1 172 ? -11.721 18.466 10.33 1 98.16 172 GLY A CA 1
ATOM 1290 C C . GLY A 1 172 ? -11.38 19.67 9.472 1 98.16 172 GLY A C 1
ATOM 1291 O O . GLY A 1 172 ? -10.413 20.382 9.748 1 98.16 172 GLY A O 1
ATOM 1292 N N . ARG A 1 173 ? -12.171 19.888 8.46 1 98.68 173 ARG A N 1
ATOM 1293 C CA . ARG A 1 173 ? -11.861 20.924 7.48 1 98.68 173 ARG A CA 1
ATOM 1294 C C . ARG A 1 173 ? -12.907 22.034 7.508 1 98.68 173 ARG A C 1
ATOM 1296 O O . ARG A 1 173 ? -12.564 23.214 7.606 1 98.68 173 ARG A O 1
ATOM 1303 N N . VAL A 1 174 ? -14.157 21.68 7.531 1 98.7 174 VAL A N 1
ATOM 1304 C CA . VAL A 1 174 ? -15.226 22.671 7.482 1 98.7 174 VAL A CA 1
ATOM 1305 C C . VAL A 1 174 ? -15.152 23.573 8.712 1 98.7 174 VAL A C 1
ATOM 1307 O O . VAL A 1 174 ? -15.132 24.8 8.59 1 98.7 174 VAL A O 1
ATOM 1310 N N . PRO A 1 175 ? -15.025 22.959 9.932 1 98.68 175 PRO A N 1
ATOM 1311 C CA . PRO A 1 175 ? -14.879 23.845 11.089 1 98.68 175 PRO A CA 1
ATOM 1312 C C . PRO A 1 175 ? -13.653 24.75 10.989 1 98.68 175 PRO A C 1
ATOM 1314 O O . PRO A 1 175 ? -13.694 25.902 11.427 1 98.68 175 PRO A O 1
ATOM 1317 N N . ALA A 1 176 ? -12.589 24.254 10.47 1 98.71 176 ALA A N 1
ATOM 1318 C CA . ALA A 1 176 ? -11.395 25.078 10.303 1 98.71 176 ALA A CA 1
ATOM 1319 C C . ALA A 1 176 ? -11.674 26.27 9.391 1 98.71 176 ALA A C 1
ATOM 1321 O O . ALA A 1 176 ? -11.303 27.402 9.71 1 98.71 176 ALA A O 1
ATOM 1322 N N . GLY A 1 177 ? -12.329 26.015 8.297 1 98.12 177 GLY A N 1
ATOM 1323 C CA . GLY A 1 177 ? -12.658 27.05 7.33 1 98.12 177 GLY A CA 1
ATOM 1324 C C . GLY A 1 177 ? -13.574 28.121 7.892 1 98.12 177 GLY A C 1
ATOM 1325 O O . GLY A 1 177 ? -13.468 29.292 7.523 1 98.12 177 GLY A O 1
ATOM 1326 N N . HIS A 1 178 ? -14.469 27.739 8.798 1 98.43 178 HIS A N 1
ATOM 1327 C CA . HIS A 1 178 ? -15.454 28.654 9.364 1 98.43 178 HIS A CA 1
ATOM 1328 C C . HIS A 1 178 ? -14.873 29.427 10.543 1 98.43 178 HIS A C 1
ATOM 1330 O O . HIS A 1 178 ? -15.519 30.333 11.075 1 98.43 178 HIS A O 1
ATOM 1336 N N . ASN A 1 179 ? -13.652 29.092 10.967 1 98.4 179 ASN A N 1
ATOM 1337 C CA . ASN A 1 179 ? -13.125 29.723 12.172 1 98.4 179 ASN A CA 1
ATOM 1338 C C . ASN A 1 179 ? -11.702 30.233 11.961 1 98.4 179 ASN A C 1
ATOM 1340 O O . ASN A 1 179 ? -10.966 30.448 12.926 1 98.4 179 ASN A O 1
ATOM 1344 N N . ASN A 1 180 ? -11.276 30.372 10.743 1 98.21 180 ASN A N 1
ATOM 1345 C CA . ASN A 1 180 ? -10.02 31.018 10.378 1 98.21 180 ASN A CA 1
ATOM 1346 C C . ASN A 1 180 ? -8.825 30.331 11.032 1 98.21 180 ASN A C 1
ATOM 1348 O O . ASN A 1 180 ? -7.9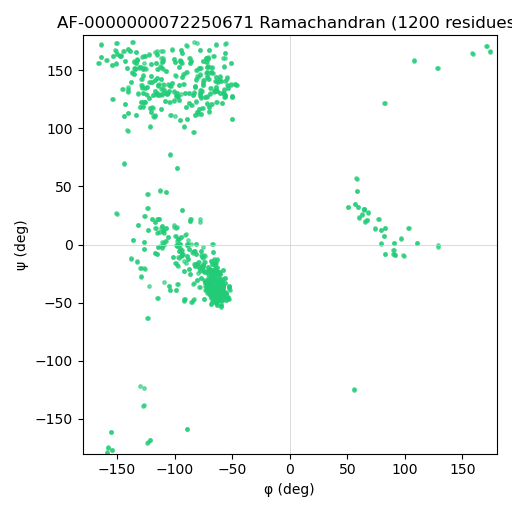58 30.994 11.603 1 98.21 180 ASN A O 1
ATOM 1352 N N . ILE A 1 181 ? -8.788 29.02 10.986 1 98.56 181 ILE A N 1
ATOM 1353 C CA . ILE A 1 181 ? -7.673 28.249 11.526 1 98.56 181 ILE A CA 1
ATOM 1354 C C . ILE A 1 181 ? -7.295 27.136 10.552 1 98.56 181 ILE A C 1
ATOM 1356 O O . ILE A 1 181 ? -7.93 26.975 9.507 1 98.56 181 ILE A O 1
ATOM 1360 N N . VAL A 1 182 ? -6.237 26.423 10.833 1 98.73 182 VAL A N 1
ATOM 1361 C CA . VAL A 1 182 ? -5.747 25.316 10.018 1 98.73 182 VAL A CA 1
ATOM 1362 C C . VAL A 1 182 ? -6.438 24.021 10.437 1 98.73 182 VAL A C 1
ATOM 1364 O O . VAL A 1 182 ? -6.603 23.755 11.63 1 98.73 182 VAL A O 1
ATOM 1367 N N . GLY A 1 183 ? -6.957 23.288 9.496 1 98.86 183 GLY A N 1
ATOM 1368 C CA . GLY A 1 183 ? -7.453 21.938 9.708 1 98.86 183 GLY A CA 1
ATOM 1369 C C . GLY A 1 183 ? -6.69 20.891 8.919 1 98.86 183 GLY A C 1
ATOM 1370 O O . GLY A 1 183 ? -6.792 20.834 7.692 1 98.86 183 GLY A O 1
ATOM 1371 N N . LEU A 1 184 ? -5.926 20.038 9.603 1 98.88 184 LEU A N 1
ATOM 1372 C CA . LEU A 1 184 ? -5.154 18.981 8.96 1 98.88 184 LEU A CA 1
ATOM 1373 C C . LEU A 1 184 ? -5.923 17.664 8.967 1 98.88 184 LEU A C 1
ATOM 1375 O O . LEU A 1 184 ? -6.179 17.096 10.031 1 98.88 184 LEU A O 1
ATOM 1379 N N . LYS A 1 185 ? -6.404 17.26 7.87 1 98.81 185 LYS A N 1
ATOM 1380 C CA . LYS A 1 185 ? -6.941 15.923 7.634 1 98.81 185 LYS A CA 1
ATOM 1381 C C . LYS A 1 185 ? -5.862 14.983 7.105 1 98.81 185 LYS A C 1
ATOM 1383 O O . LYS A 1 185 ? -5.586 14.959 5.903 1 98.81 185 LYS A O 1
ATOM 1388 N N . PRO A 1 186 ? -5.327 14.15 7.913 1 98.7 186 PRO A N 1
ATOM 1389 C CA . PRO A 1 186 ? -4.202 13.312 7.49 1 98.7 186 PRO A CA 1
ATOM 1390 C C . PRO A 1 186 ? -4.619 12.212 6.516 1 98.7 186 PRO A C 1
ATOM 1392 O O . PRO A 1 186 ? -5.813 11.951 6.348 1 98.7 186 PRO A O 1
ATOM 1395 N N . THR A 1 187 ? -3.664 11.701 5.821 1 98.66 187 THR A N 1
ATOM 1396 C CA . THR A 1 187 ? -3.867 10.428 5.137 1 98.66 187 THR A CA 1
ATOM 1397 C C . THR A 1 187 ? -4.501 9.406 6.076 1 98.66 187 THR A C 1
ATOM 1399 O O . THR A 1 187 ? -4.118 9.305 7.243 1 98.66 187 THR A O 1
ATOM 1402 N N . LYS A 1 188 ? -5.463 8.627 5.6 1 98.33 188 LYS A N 1
ATOM 1403 C CA . LYS A 1 188 ? -6.075 7.565 6.393 1 98.33 188 LYS A CA 1
ATOM 1404 C C . LYS A 1 188 ? -5.026 6.572 6.884 1 98.33 188 LYS A C 1
ATOM 1406 O O . LYS A 1 188 ? -4.17 6.133 6.113 1 98.33 188 LYS A O 1
ATOM 1411 N N . GLY A 1 189 ? -5.083 6.308 8.161 1 98.63 189 GLY A N 1
ATOM 1412 C CA . GLY A 1 189 ? -4.212 5.287 8.722 1 98.63 189 GLY A CA 1
ATOM 1413 C C . GLY A 1 189 ? -2.892 5.839 9.225 1 98.63 189 GLY A C 1
ATOM 1414 O O . GLY A 1 189 ? -2.11 5.12 9.849 1 98.63 189 GLY A O 1
ATOM 1415 N N . TRP A 1 190 ? -2.611 7.124 8.925 1 98.44 190 TRP A N 1
ATOM 1416 C CA . TRP A 1 190 ? -1.364 7.722 9.392 1 98.44 190 TRP A CA 1
ATOM 1417 C C . TRP A 1 190 ? -1.352 7.838 10.912 1 98.44 190 TRP A C 1
ATOM 1419 O O . TRP A 1 190 ? -0.318 7.62 11.549 1 98.44 190 TRP A O 1
ATOM 1429 N N . PHE A 1 191 ? -2.521 8.257 11.483 1 98.76 191 PHE A N 1
ATOM 1430 C CA . PHE A 1 191 ? -2.732 8.27 12.925 1 98.76 191 PHE A CA 1
ATOM 1431 C C . PHE A 1 191 ? -3.589 7.086 13.358 1 98.76 191 PHE A C 1
ATOM 1433 O O . PHE A 1 191 ? -4.56 6.737 12.684 1 98.76 191 PHE A O 1
ATOM 1440 N N . SER A 1 192 ? -3.226 6.494 14.449 1 98.68 192 SER A N 1
ATOM 1441 C CA . SER A 1 192 ? -4.049 5.43 15.016 1 98.68 192 SER A CA 1
ATOM 1442 C C . SER A 1 192 ? -5.416 5.956 15.441 1 98.68 192 SER A C 1
ATOM 1444 O O . SER A 1 192 ? -5.521 7.054 15.991 1 98.68 192 SER A O 1
ATOM 1446 N N . THR A 1 193 ? -6.388 5.133 15.254 1 98.41 193 THR A N 1
ATOM 1447 C CA . THR A 1 193 ? -7.725 5.474 15.728 1 98.41 193 THR A CA 1
ATOM 1448 C C . THR A 1 193 ? -8.117 4.6 16.915 1 98.41 193 THR A C 1
ATOM 1450 O O . THR A 1 193 ? -9.297 4.504 17.259 1 98.41 193 THR A O 1
ATOM 1453 N N . THR A 1 194 ? -7.161 3.87 17.499 1 98.29 194 THR A N 1
ATOM 1454 C CA . THR A 1 194 ? -7.427 3.13 18.728 1 98.29 194 THR A CA 1
ATOM 1455 C C . THR A 1 194 ? -7.888 4.072 19.837 1 98.29 194 THR A C 1
ATOM 1457 O O . THR A 1 194 ? -7.19 5.031 20.174 1 98.29 194 THR A O 1
ATOM 1460 N N . GLY A 1 195 ? -9.048 3.812 20.348 1 98.34 195 GLY A N 1
ATOM 1461 C CA . GLY A 1 195 ? -9.622 4.653 21.387 1 98.34 195 GLY A CA 1
ATOM 1462 C C . GLY A 1 195 ? -10.592 5.687 20.849 1 98.34 195 GLY A C 1
ATOM 1463 O O . GLY A 1 195 ? -11.106 6.516 21.604 1 98.34 195 GLY A O 1
ATOM 1464 N N . LEU A 1 196 ? -10.899 5.663 19.561 1 98.38 196 LEU A N 1
ATOM 1465 C CA . LEU A 1 196 ? -11.862 6.543 18.908 1 98.38 196 LEU A CA 1
ATOM 1466 C C . LEU A 1 196 ? -13.213 5.852 18.754 1 98.38 196 LEU A C 1
ATOM 1468 O O . LEU A 1 196 ? -13.283 4.716 18.279 1 98.38 196 LEU A O 1
ATOM 1472 N N . ILE A 1 197 ? -14.291 6.48 19.209 1 98.1 197 ILE A N 1
ATOM 1473 C CA . ILE A 1 197 ? -15.625 6.068 18.784 1 98.1 197 ILE A CA 1
ATOM 1474 C C . ILE A 1 197 ? -15.836 6.436 17.317 1 98.1 197 ILE A C 1
ATOM 1476 O O . ILE A 1 197 ? -15.912 7.617 16.971 1 98.1 197 ILE A O 1
ATOM 1480 N N . PRO A 1 198 ? -15.972 5.501 16.526 1 96.82 198 PRO A N 1
ATOM 1481 C CA . PRO A 1 198 ? -15.995 5.803 15.093 1 96.82 198 PRO A CA 1
ATOM 1482 C C . PRO A 1 198 ? -17.346 6.339 14.625 1 96.82 198 PRO A C 1
ATOM 1484 O O . PRO A 1 198 ? -18.376 6.051 15.241 1 96.82 198 PRO A O 1
ATOM 1487 N N . ALA A 1 199 ? -17.299 7.15 13.558 1 96.5 199 ALA A N 1
ATOM 1488 C CA . ALA A 1 199 ? -18.471 7.447 12.739 1 96.5 199 ALA A CA 1
ATOM 1489 C C . ALA A 1 199 ? -18.586 6.47 11.572 1 96.5 199 ALA A C 1
ATOM 1491 O O . ALA A 1 199 ? -19.674 5.971 11.277 1 96.5 199 ALA A O 1
ATOM 1492 N N . CYS A 1 200 ? -17.582 6.264 10.901 1 96.5 200 CYS A N 1
ATOM 1493 C CA . CYS A 1 200 ? -17.344 5.283 9.848 1 96.5 200 CYS A CA 1
ATOM 1494 C C . CYS A 1 200 ? -15.935 4.71 9.945 1 96.5 200 CYS A C 1
ATOM 1496 O O . CYS A 1 200 ? -14.99 5.277 9.393 1 96.5 200 CYS A O 1
ATOM 1498 N N . ARG A 1 201 ? -15.79 3.636 10.492 1 96.89 201 ARG A N 1
ATOM 1499 C CA . ARG A 1 201 ? -14.49 3.088 10.865 1 96.89 201 ARG A CA 1
ATOM 1500 C C . ARG A 1 201 ? -13.567 2.996 9.655 1 96.89 201 ARG A C 1
ATOM 1502 O O . ARG A 1 201 ? -12.362 3.231 9.768 1 96.89 201 ARG A O 1
ATOM 1509 N N . THR A 1 202 ? -14.039 2.753 8.484 1 96.96 202 THR A N 1
ATOM 1510 C CA . THR A 1 202 ? -13.226 2.486 7.303 1 96.96 202 THR A CA 1
ATOM 1511 C C . THR A 1 202 ? -12.6 3.774 6.775 1 96.96 202 THR A C 1
ATOM 1513 O O . THR A 1 202 ? -11.639 3.732 6.004 1 96.96 202 THR A O 1
ATOM 1516 N N . ILE A 1 203 ? -13.151 4.97 7.185 1 97.28 203 ILE A N 1
ATOM 1517 C CA . ILE A 1 203 ? -12.667 6.171 6.513 1 97.28 203 ILE A CA 1
ATOM 1518 C C . ILE A 1 203 ? -12.404 7.268 7.542 1 97.28 203 ILE A C 1
ATOM 1520 O O . ILE A 1 203 ? -11.976 8.369 7.19 1 97.28 203 ILE A O 1
ATOM 1524 N N . ASP A 1 204 ? -12.556 6.993 8.837 1 97.84 204 ASP A N 1
ATOM 1525 C CA . ASP A 1 204 ? -12.329 7.971 9.897 1 97.84 204 ASP A CA 1
ATOM 1526 C C . ASP A 1 204 ? -10.843 8.287 10.045 1 97.84 204 ASP A C 1
ATOM 1528 O O . ASP A 1 204 ? -9.999 7.396 9.931 1 97.84 204 ASP A O 1
ATOM 1532 N N . VAL A 1 205 ? -10.599 9.543 10.319 1 98.56 205 VAL A N 1
ATOM 1533 C CA . VAL A 1 205 ? -9.26 9.922 10.757 1 98.56 205 VAL A CA 1
ATOM 1534 C C . VAL A 1 205 ? -9.356 10.898 11.928 1 98.56 205 VAL A C 1
ATOM 1536 O O . VAL A 1 205 ? -10.341 11.628 12.056 1 98.56 205 VAL A O 1
ATOM 1539 N N . ILE A 1 206 ? -8.401 10.847 12.798 1 98.85 206 ILE A N 1
ATOM 1540 C CA . ILE A 1 206 ? -8.24 11.918 13.775 1 98.85 206 ILE A CA 1
ATOM 1541 C C . ILE A 1 206 ? -7.565 13.119 13.117 1 98.85 206 ILE A C 1
ATOM 1543 O O . ILE A 1 206 ? -6.579 12.965 12.391 1 98.85 206 ILE A O 1
ATOM 1547 N N . SER A 1 207 ? -8.127 14.242 13.235 1 98.67 207 SER A N 1
ATOM 1548 C CA . SER A 1 207 ? -7.645 15.466 12.604 1 98.67 207 SER A CA 1
ATOM 1549 C C . SER A 1 207 ? -7.086 16.437 13.639 1 98.67 207 SER A C 1
ATOM 1551 O O . SER A 1 207 ? -7.237 16.224 14.843 1 98.67 207 SER A O 1
ATOM 1553 N N . ILE A 1 208 ? -6.382 17.455 13.174 1 98.95 208 ILE A N 1
ATOM 1554 C CA . ILE A 1 208 ? -5.733 18.44 14.032 1 98.95 208 ILE A CA 1
ATOM 1555 C C . ILE A 1 208 ? -6.205 19.843 13.656 1 98.95 208 ILE A C 1
ATOM 1557 O O . ILE A 1 208 ? -6.261 20.19 12.474 1 98.95 208 ILE A O 1
ATOM 1561 N N . PHE A 1 209 ? -6.632 20.575 14.614 1 98.9 209 PHE A N 1
ATOM 1562 C CA . PHE A 1 209 ? -6.846 22.01 14.47 1 98.9 209 PHE A CA 1
ATOM 1563 C C . PHE A 1 209 ? -5.72 22.795 15.132 1 98.9 209 PHE A C 1
ATOM 1565 O O . PHE A 1 209 ? -5.275 22.447 16.227 1 98.9 209 PHE A O 1
ATOM 1572 N N . ALA A 1 210 ? -5.239 23.784 14.506 1 98.81 210 ALA A N 1
ATOM 1573 C CA . ALA A 1 210 ? -4.225 24.683 15.05 1 98.81 210 ALA A CA 1
ATOM 1574 C C . ALA A 1 210 ? -4.355 26.082 14.454 1 98.81 210 ALA A C 1
ATOM 1576 O O . ALA A 1 210 ? -5.085 26.283 13.48 1 98.81 210 ALA A O 1
ATOM 1577 N N . LEU A 1 211 ? -3.699 27.019 15.051 1 97.13 211 LEU A N 1
ATOM 1578 C CA . LEU A 1 211 ? -3.735 28.398 14.575 1 97.13 211 LEU A CA 1
ATOM 1579 C C . LEU A 1 211 ? -2.929 28.551 13.29 1 97.13 211 LEU A C 1
ATOM 1581 O O . LEU A 1 211 ? -3.223 29.421 12.468 1 97.13 211 LEU A O 1
ATOM 1585 N N . HIS A 1 212 ? -1.924 27.767 13.198 1 97.68 212 HIS A N 1
ATOM 1586 C CA . HIS A 1 212 ? -1.106 27.798 11.99 1 97.68 212 HIS A CA 1
ATOM 1587 C C . HIS A 1 212 ? -0.474 26.437 11.718 1 97.68 212 HIS A C 1
ATOM 1589 O O . HIS A 1 212 ? -0.547 25.535 12.556 1 97.68 212 HIS A O 1
ATOM 1595 N N . ILE A 1 213 ? 0.182 26.286 10.589 1 98.3 213 ILE A N 1
ATOM 1596 C CA . ILE A 1 213 ? 0.589 24.992 10.052 1 98.3 213 ILE A CA 1
ATOM 1597 C C . ILE A 1 213 ? 1.757 24.44 10.866 1 98.3 213 ILE A C 1
ATOM 1599 O O . ILE A 1 213 ? 1.87 23.227 11.057 1 98.3 213 ILE A O 1
ATOM 1603 N N . ASP A 1 214 ? 2.662 25.276 11.424 1 98.39 214 ASP A N 1
ATOM 1604 C CA . ASP A 1 214 ? 3.814 24.784 12.173 1 98.39 214 ASP A CA 1
ATOM 1605 C C . ASP A 1 214 ? 3.372 23.982 13.395 1 98.39 214 ASP A C 1
ATOM 1607 O O . ASP A 1 214 ? 3.93 22.921 13.683 1 98.39 214 ASP A O 1
ATOM 1611 N N . ASP A 1 215 ? 2.383 24.461 14.084 1 98.57 215 ASP A N 1
ATOM 1612 C CA . ASP A 1 215 ? 1.864 23.743 15.244 1 98.57 215 ASP A CA 1
ATOM 1613 C C . ASP A 1 215 ? 1.169 22.45 14.824 1 98.57 215 ASP A C 1
ATOM 1615 O O . ASP A 1 215 ? 1.369 21.403 15.442 1 98.57 215 ASP A O 1
ATOM 1619 N N . ALA A 1 216 ? 0.337 22.545 13.797 1 98.78 216 ALA A N 1
ATOM 1620 C CA . ALA A 1 216 ? -0.35 21.35 13.313 1 98.78 216 ALA A CA 1
ATOM 1621 C C . ALA A 1 216 ? 0.647 20.259 12.935 1 98.78 216 ALA A C 1
ATOM 1623 O O . ALA A 1 216 ? 0.448 19.087 13.264 1 98.78 216 ALA A O 1
ATOM 1624 N N . TRP A 1 217 ? 1.691 20.647 12.269 1 98.44 217 TRP A N 1
ATOM 1625 C CA . TRP A 1 217 ? 2.679 19.68 11.802 1 98.44 217 TRP A CA 1
ATOM 1626 C C . TRP A 1 217 ? 3.469 19.101 12.971 1 98.44 217 TRP A C 1
ATOM 1628 O O . TRP A 1 217 ? 3.795 17.912 12.979 1 98.44 217 TRP A O 1
ATOM 1638 N N . THR A 1 218 ? 3.833 19.948 13.914 1 98.38 218 THR A N 1
ATOM 1639 C CA . THR A 1 218 ? 4.493 19.463 15.121 1 98.38 218 THR A CA 1
ATOM 1640 C C . THR A 1 218 ? 3.668 18.363 15.783 1 98.38 218 THR A C 1
ATOM 1642 O O . THR A 1 218 ? 4.199 17.307 16.133 1 98.38 218 THR A O 1
ATOM 1645 N N . ILE A 1 219 ? 2.385 18.581 15.916 1 98.82 219 ILE A N 1
ATOM 1646 C CA . ILE A 1 219 ? 1.478 17.626 16.542 1 98.82 219 ILE A CA 1
ATOM 1647 C C . ILE A 1 219 ? 1.385 16.365 15.686 1 98.82 219 ILE A C 1
ATOM 1649 O O . ILE A 1 219 ? 1.422 15.249 16.209 1 98.82 219 ILE A O 1
ATOM 1653 N N . ALA A 1 220 ? 1.261 16.545 14.393 1 98.61 220 ALA A N 1
ATOM 1654 C CA . ALA A 1 220 ? 1.201 15.404 13.482 1 98.61 220 ALA A CA 1
ATOM 1655 C C . ALA A 1 220 ? 2.432 14.516 13.635 1 98.61 220 ALA A C 1
ATOM 1657 O O . ALA A 1 220 ? 2.319 13.288 13.669 1 98.61 220 ALA A O 1
ATOM 1658 N N . ASN A 1 221 ? 3.596 15.109 13.762 1 97.61 221 ASN A N 1
ATOM 1659 C CA . ASN A 1 221 ? 4.852 14.378 13.883 1 97.61 221 ASN A CA 1
ATOM 1660 C C . ASN A 1 221 ? 4.916 13.585 15.185 1 97.61 221 ASN A C 1
ATOM 1662 O O . ASN A 1 221 ? 5.533 12.519 15.239 1 97.61 221 ASN A O 1
ATOM 1666 N N . LEU A 1 222 ? 4.314 14.067 16.156 1 98.16 222 LEU A N 1
ATOM 1667 C CA . LEU A 1 222 ? 4.323 13.393 17.449 1 98.16 222 LEU A CA 1
ATOM 1668 C C . LEU A 1 222 ? 3.307 12.256 17.477 1 98.16 222 LEU A C 1
ATOM 1670 O O . LEU A 1 222 ? 3.538 11.227 18.117 1 98.16 222 LEU A O 1
ATOM 1674 N N . MET A 1 223 ? 2.184 12.434 16.7 1 98.37 223 MET A N 1
ATOM 1675 C CA . MET A 1 223 ? 1.074 11.487 16.723 1 98.37 223 MET A CA 1
ATOM 1676 C C . MET A 1 223 ? 1.302 10.355 15.726 1 98.37 223 MET A C 1
ATOM 1678 O O . MET A 1 223 ? 0.741 9.269 15.874 1 98.37 223 MET A O 1
ATOM 1682 N N . GLN A 1 224 ? 2.069 10.522 14.808 1 97.48 224 GLN A N 1
ATOM 1683 C CA . GLN A 1 224 ? 2.17 9.644 13.647 1 97.48 224 GLN A CA 1
ATOM 1684 C C . GLN A 1 224 ? 2.688 8.265 14.045 1 97.48 224 GLN A C 1
ATOM 1686 O O . GLN A 1 224 ? 3.24 8.093 15.134 1 97.48 224 GLN A O 1
ATOM 1691 N N . GLY A 1 225 ? 2.429 7.29 13.078 1 96.64 225 GLY A N 1
ATOM 1692 C CA . GLY A 1 225 ? 3.115 6.01 13.157 1 96.64 225 GLY A CA 1
ATOM 1693 C C . GLY A 1 225 ? 2.173 4.823 13.086 1 96.64 225 GLY A C 1
ATOM 1694 O O . GLY A 1 225 ? 1.028 4.905 13.534 1 96.64 225 GLY A O 1
ATOM 1695 N N . TYR A 1 226 ? 2.651 3.749 12.607 1 97.27 226 TYR A N 1
ATOM 1696 C CA . TYR A 1 226 ? 1.922 2.491 12.494 1 97.27 226 TYR A CA 1
ATOM 1697 C C . TYR A 1 226 ? 1.542 1.955 13.868 1 97.27 226 TYR A C 1
ATOM 1699 O O . TYR A 1 226 ? 2.359 1.959 14.791 1 97.27 226 TYR A O 1
ATOM 1707 N N . ASP A 1 227 ? 0.313 1.57 14.035 1 98.04 227 ASP A N 1
ATOM 1708 C CA . ASP A 1 227 ? -0.217 0.97 15.256 1 98.04 227 ASP A CA 1
ATOM 1709 C C . ASP A 1 227 ? -0.77 -0.428 14.985 1 98.04 227 ASP A C 1
ATOM 1711 O O . ASP A 1 227 ? -1.812 -0.576 14.345 1 98.04 227 ASP A O 1
ATOM 1715 N N . GLU A 1 228 ? -0.172 -1.46 15.529 1 95.61 228 GLU A N 1
ATOM 1716 C CA . GLU A 1 228 ? -0.564 -2.846 15.292 1 95.61 228 GLU A CA 1
ATOM 1717 C C . GLU A 1 228 ? -1.964 -3.123 15.834 1 95.61 228 GLU A C 1
ATOM 1719 O O . GLU A 1 228 ? -2.643 -4.041 15.371 1 95.61 228 GLU A O 1
ATOM 1724 N N . THR A 1 229 ? -2.397 -2.337 16.727 1 95.96 229 THR A N 1
ATOM 1725 C CA . THR A 1 229 ? -3.678 -2.591 17.376 1 95.96 229 THR A CA 1
ATOM 1726 C C . THR A 1 229 ? -4.815 -1.926 16.606 1 95.96 229 THR A C 1
ATOM 1728 O O . THR A 1 229 ? -5.989 -2.116 16.933 1 95.96 229 THR A O 1
ATOM 1731 N N . ASP A 1 230 ? -4.542 -1.119 15.681 1 97.97 230 ASP A N 1
ATOM 1732 C CA . ASP A 1 230 ? -5.505 -0.501 14.775 1 97.97 230 ASP A CA 1
ATOM 1733 C C . ASP A 1 230 ? -5.469 -1.164 13.4 1 97.97 230 ASP A C 1
ATOM 1735 O O . ASP A 1 230 ? -4.537 -0.946 12.624 1 97.97 230 ASP A O 1
ATOM 1739 N N . GLU A 1 231 ? -6.469 -1.853 13.041 1 97.26 231 GLU A N 1
ATOM 1740 C CA . GLU A 1 231 ? -6.481 -2.684 11.841 1 97.26 231 GLU A CA 1
ATOM 1741 C C . GLU A 1 231 ? -6.446 -1.83 10.577 1 97.26 231 GLU A C 1
ATOM 1743 O O . GLU A 1 231 ? -6.19 -2.339 9.484 1 97.26 231 GLU A O 1
ATOM 1748 N N . TYR A 1 232 ? -6.692 -0.528 10.678 1 97.89 232 TYR A N 1
ATOM 1749 C CA . TYR A 1 232 ? -6.689 0.339 9.505 1 97.89 232 TYR A CA 1
ATOM 1750 C C . TYR A 1 232 ? -5.464 1.245 9.499 1 97.89 232 TYR A C 1
ATOM 1752 O O . TYR A 1 232 ? -5.324 2.103 8.625 1 97.89 232 TYR A O 1
ATOM 1760 N N . SER A 1 233 ? -4.549 1.07 10.528 1 98.36 233 SER A N 1
ATOM 1761 C CA . SER A 1 233 ? -3.282 1.793 10.555 1 98.36 233 SER A CA 1
ATOM 1762 C C . SER A 1 233 ? -2.39 1.39 9.385 1 98.36 233 SER A C 1
ATOM 1764 O O . SER A 1 233 ? -2.357 0.221 8.997 1 98.36 233 SER A O 1
ATOM 1766 N N . ARG A 1 234 ? -1.698 2.343 8.792 1 97.61 234 ARG A N 1
ATOM 1767 C CA . ARG A 1 234 ? -0.823 2.112 7.647 1 97.61 234 ARG A CA 1
ATOM 1768 C C . ARG A 1 234 ? 0.574 2.666 7.904 1 97.61 234 ARG A C 1
ATOM 1770 O O . ARG A 1 234 ? 0.734 3.647 8.633 1 97.61 234 ARG A O 1
ATOM 1777 N N . ALA A 1 235 ? 1.533 2.095 7.302 1 96.53 235 ALA A N 1
ATOM 1778 C CA . ALA A 1 235 ? 2.904 2.597 7.33 1 96.53 235 ALA A CA 1
ATOM 1779 C C . ALA A 1 235 ? 3.176 3.513 6.14 1 96.53 235 ALA A C 1
ATOM 1781 O O . ALA A 1 235 ? 2.723 3.244 5.025 1 96.53 235 ALA A O 1
ATOM 1782 N N . HIS A 1 236 ? 3.836 4.565 6.396 1 96.97 236 HIS A N 1
ATOM 1783 C CA . HIS A 1 236 ? 4.223 5.474 5.323 1 96.97 236 HIS A CA 1
ATOM 1784 C C . HIS A 1 236 ? 5.107 4.772 4.298 1 96.97 236 HIS A C 1
ATOM 1786 O O . HIS A 1 236 ? 6.107 4.146 4.659 1 96.97 236 HIS A O 1
ATOM 1792 N N . PRO A 1 237 ? 4.816 4.872 3.034 1 96.74 237 PRO A N 1
ATOM 1793 C CA . PRO A 1 237 ? 5.559 4.124 2.017 1 96.74 237 PRO A CA 1
ATOM 1794 C C . PRO A 1 237 ? 6.895 4.775 1.665 1 96.74 237 PRO A C 1
ATOM 1796 O O . PRO A 1 237 ? 7.73 4.159 0.999 1 96.74 237 PRO A O 1
ATOM 1799 N N . ALA A 1 238 ? 7.114 6.053 1.958 1 97.34 238 ALA A N 1
ATOM 1800 C CA . ALA A 1 238 ? 8.349 6.803 1.745 1 97.34 238 ALA A CA 1
ATOM 1801 C C . ALA A 1 238 ? 8.67 6.921 0.258 1 97.34 238 ALA A C 1
ATOM 1803 O O . ALA A 1 238 ? 9.838 6.877 -0.137 1 97.34 238 ALA A O 1
ATOM 1804 N N . ASN A 1 239 ? 7.65 6.959 -0.637 1 97.7 239 ASN A N 1
ATOM 1805 C CA . ASN A 1 239 ? 7.873 7.019 -2.078 1 97.7 239 ASN A CA 1
ATOM 1806 C C . ASN A 1 239 ? 7.188 8.232 -2.701 1 97.7 239 ASN A C 1
ATOM 1808 O O . ASN A 1 239 ? 7.029 8.302 -3.921 1 97.7 239 ASN A O 1
ATOM 1812 N N . VAL A 1 240 ? 6.752 9.149 -1.854 1 97.2 240 VAL A N 1
ATOM 1813 C CA . VAL A 1 240 ? 5.997 10.298 -2.342 1 97.2 240 VAL A CA 1
ATOM 1814 C C . VAL A 1 240 ? 6.835 11.566 -2.198 1 97.2 240 VAL A C 1
ATOM 1816 O O . VAL A 1 240 ? 7.766 11.614 -1.391 1 97.2 240 VAL A O 1
ATOM 1819 N N . PRO A 1 241 ? 6.53 12.612 -2.956 1 96.97 241 PRO A N 1
ATOM 1820 C CA . PRO A 1 241 ? 7.289 13.86 -2.838 1 96.97 241 PRO A CA 1
ATOM 1821 C C . PRO A 1 241 ? 7.076 14.554 -1.494 1 96.97 241 PRO A C 1
ATOM 1823 O O . PRO A 1 241 ? 5.995 14.456 -0.909 1 96.97 241 PRO A O 1
ATOM 1826 N N . THR A 1 242 ? 8.052 15.27 -1.107 1 95.22 242 THR A N 1
ATOM 1827 C CA . THR A 1 242 ? 7.984 15.974 0.168 1 95.22 242 THR A CA 1
ATOM 1828 C C . THR A 1 242 ? 7.54 17.419 -0.034 1 95.22 242 THR A C 1
ATOM 1830 O O . THR A 1 242 ? 7.246 18.125 0.933 1 95.22 242 THR A O 1
ATOM 1833 N N . GLN A 1 243 ? 7.501 17.893 -1.227 1 96.31 243 GLN A N 1
ATOM 1834 C CA . GLN A 1 243 ? 7.056 19.239 -1.573 1 96.31 243 GLN A CA 1
ATOM 1835 C C . GLN A 1 243 ? 6.361 19.256 -2.931 1 96.31 243 GLN A C 1
ATOM 1837 O O . GLN A 1 243 ? 6.492 18.312 -3.713 1 96.31 243 GLN A O 1
ATOM 1842 N N . PHE A 1 244 ? 5.628 20.28 -3.203 1 96.81 244 PHE A N 1
ATOM 1843 C CA . PHE A 1 244 ? 5.041 20.498 -4.52 1 96.81 244 PHE A CA 1
ATOM 1844 C C . PHE A 1 244 ? 6.127 20.702 -5.569 1 96.81 244 PHE A C 1
ATOM 1846 O O . PHE A 1 244 ? 7.13 21.372 -5.31 1 96.81 244 PHE A O 1
ATOM 1853 N N . SER A 1 245 ? 5.956 20.03 -6.739 1 93.73 245 SER A N 1
ATOM 1854 C CA . SER A 1 245 ? 7.026 20.139 -7.725 1 93.73 245 SER A CA 1
ATOM 1855 C C . SER A 1 245 ? 6.465 20.321 -9.131 1 93.73 245 SER A C 1
ATOM 1857 O O . SER A 1 245 ? 7.201 20.661 -10.06 1 93.73 245 SER A O 1
ATOM 1859 N N . LYS A 1 246 ? 5.212 20.127 -9.335 1 95.4 246 LYS A N 1
ATOM 1860 C CA . LYS A 1 246 ? 4.616 20.228 -10.664 1 95.4 246 LYS A CA 1
ATOM 1861 C C . LYS A 1 246 ? 4.213 21.666 -10.978 1 95.4 246 LYS A C 1
ATOM 1863 O O . LYS A 1 246 ? 4.024 22.023 -12.143 1 95.4 246 LYS A O 1
ATOM 1868 N N . ARG A 1 247 ? 3.946 22.491 -9.952 1 96.89 247 ARG A N 1
ATOM 1869 C CA . ARG A 1 247 ? 3.56 23.894 -10.064 1 96.89 247 ARG A CA 1
ATOM 1870 C C . ARG A 1 247 ? 2.208 24.036 -10.756 1 96.89 247 ARG A C 1
ATOM 1872 O O . ARG A 1 247 ? 1.997 24.972 -11.53 1 96.89 247 ARG A O 1
ATOM 1879 N N . LYS A 1 248 ? 1.378 23.045 -10.584 1 98.51 248 LYS A N 1
ATOM 1880 C CA . LYS A 1 248 ? 0.019 23.053 -11.117 1 98.51 248 LYS A CA 1
ATOM 1881 C C . LYS A 1 248 ? -1.001 22.743 -10.025 1 98.51 248 LYS A C 1
ATOM 1883 O O . LYS A 1 248 ? -0.831 21.79 -9.261 1 98.51 248 LYS A O 1
ATOM 1888 N N . ILE A 1 249 ? -1.996 23.553 -9.951 1 98.86 249 ILE A N 1
ATOM 1889 C CA . ILE A 1 249 ? -3.108 23.368 -9.025 1 98.86 249 ILE A CA 1
ATOM 1890 C C . ILE A 1 249 ? -4.41 23.212 -9.807 1 98.86 249 ILE A C 1
ATOM 1892 O O . ILE A 1 249 ? -4.702 24.006 -10.705 1 98.86 249 ILE A O 1
ATOM 1896 N N . ALA A 1 250 ? -5.164 22.19 -9.516 1 98.91 250 ALA A N 1
ATOM 1897 C CA . ALA A 1 250 ? -6.466 21.981 -10.146 1 98.91 250 ALA A CA 1
ATOM 1898 C C . ALA A 1 250 ? -7.575 22.662 -9.35 1 98.91 250 ALA A C 1
ATOM 1900 O O . ALA A 1 250 ? -7.495 22.765 -8.123 1 98.91 250 ALA A O 1
ATOM 1901 N N . ILE A 1 251 ? -8.609 23.12 -9.989 1 98.87 251 ILE A N 1
ATOM 1902 C CA . ILE A 1 251 ? -9.855 23.589 -9.393 1 98.87 251 ILE A CA 1
ATOM 1903 C C . ILE A 1 251 ? -11.043 22.997 -10.148 1 98.87 251 ILE A C 1
ATOM 1905 O O . ILE A 1 251 ? -10.911 22.589 -11.304 1 98.87 251 ILE A O 1
ATOM 1909 N N . PRO A 1 252 ? -12.239 22.884 -9.53 1 98.6 252 PRO A N 1
ATOM 1910 C CA . PRO A 1 252 ? -13.414 22.424 -10.274 1 98.6 252 PRO A CA 1
ATOM 1911 C C . PRO A 1 252 ? -13.797 23.367 -11.412 1 98.6 252 PRO A C 1
ATOM 1913 O O . PRO A 1 252 ? -13.76 24.589 -11.246 1 98.6 252 PRO A O 1
ATOM 1916 N N . ALA A 1 253 ? -14.17 22.767 -12.505 1 98.15 253 ALA A N 1
ATOM 1917 C CA . ALA A 1 253 ? -14.605 23.567 -13.648 1 98.15 253 ALA A CA 1
ATOM 1918 C C . ALA A 1 253 ? -15.879 24.341 -13.322 1 98.15 253 ALA A C 1
ATOM 1920 O O . ALA A 1 253 ? -16.059 25.473 -13.778 1 98.15 253 ALA A O 1
ATOM 1921 N N . GLN A 1 254 ? -16.747 23.743 -12.586 1 96.95 254 GLN A N 1
ATOM 1922 C CA . GLN A 1 254 ? -17.981 24.362 -12.116 1 96.95 254 GLN A CA 1
ATOM 1923 C C . GLN A 1 254 ? -18.065 24.335 -10.592 1 96.95 254 GLN A C 1
ATOM 1925 O O . GLN A 1 254 ? -17.977 23.269 -9.979 1 96.95 254 GLN A O 1
ATOM 1930 N N . LEU A 1 255 ? -18.264 25.476 -10.031 1 96.89 255 LEU A N 1
ATOM 1931 C CA . LEU A 1 255 ? -18.361 25.6 -8.58 1 96.89 255 LEU A CA 1
ATOM 1932 C C . LEU A 1 255 ? -19.78 25.966 -8.16 1 96.89 255 LEU A C 1
ATOM 1934 O O . LEU A 1 255 ? -20.459 26.73 -8.85 1 96.89 255 LEU A O 1
ATOM 1938 N N . GLU A 1 256 ? -20.212 25.412 -7.085 1 96.92 256 GLU A N 1
ATOM 1939 C CA . GLU A 1 256 ? -21.512 25.705 -6.488 1 96.92 256 GLU A CA 1
ATOM 1940 C C . GLU A 1 256 ? -21.355 26.395 -5.136 1 96.92 256 GLU A C 1
ATOM 1942 O O . GLU A 1 256 ? -20.59 25.938 -4.284 1 96.92 256 GLU A O 1
ATOM 1947 N N . PHE A 1 257 ? -22.057 27.574 -4.907 1 98.13 257 PHE A N 1
ATOM 1948 C CA . PHE A 1 257 ? -21.953 28.343 -3.672 1 98.13 257 PHE A CA 1
ATOM 1949 C C . PHE A 1 257 ? -23.332 28.591 -3.071 1 98.13 257 PHE A C 1
ATOM 1951 O O . PHE A 1 257 ? -23.464 29.322 -2.088 1 98.13 257 PHE A O 1
ATOM 1958 N N . TYR A 1 258 ? -24.363 28.048 -3.715 1 97.6 258 TYR A N 1
ATOM 1959 C CA . TYR A 1 258 ? -25.745 28.108 -3.252 1 97.6 258 TYR A CA 1
ATOM 1960 C C . TYR A 1 258 ? -26.19 29.551 -3.049 1 97.6 258 TYR A C 1
ATOM 196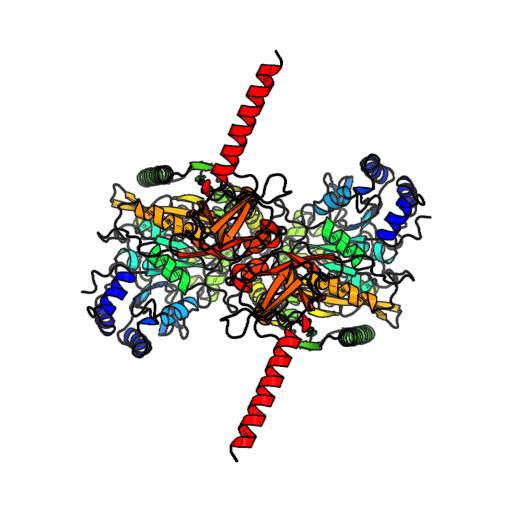2 O O . TYR A 1 258 ? -26.792 29.883 -2.025 1 97.6 258 TYR A O 1
ATOM 1970 N N . GLY A 1 259 ? -25.708 30.415 -3.876 1 97.27 259 GLY A N 1
ATOM 1971 C CA . GLY A 1 259 ? -26.133 31.806 -3.89 1 97.27 259 GLY A CA 1
ATOM 1972 C C . GLY A 1 259 ? -25.291 32.696 -2.997 1 97.27 259 GLY A C 1
ATOM 1973 O O . GLY A 1 259 ? -25.545 33.898 -2.892 1 97.27 259 GLY A O 1
ATOM 1974 N N . ASP A 1 260 ? -24.315 32.221 -2.345 1 98.13 260 ASP A N 1
ATOM 1975 C CA . ASP A 1 260 ? -23.447 32.99 -1.459 1 98.13 260 ASP A CA 1
ATOM 1976 C C . ASP A 1 260 ? -22.34 33.689 -2.244 1 98.13 260 ASP A C 1
ATOM 1978 O O . ASP A 1 260 ? -21.253 33.136 -2.422 1 98.13 260 ASP A O 1
ATOM 1982 N N . LEU A 1 261 ? -22.47 34.877 -2.591 1 97.82 261 LEU A N 1
ATOM 1983 C CA . LEU A 1 261 ? -21.555 35.641 -3.432 1 97.82 261 LEU A CA 1
ATOM 1984 C C . LEU A 1 261 ? -20.258 35.944 -2.69 1 97.82 261 LEU A C 1
ATOM 1986 O O . LEU A 1 261 ? -19.194 36.045 -3.305 1 97.82 261 LEU A O 1
ATOM 1990 N N . GLU A 1 262 ? -20.373 36.118 -1.388 1 97.91 262 GLU A N 1
ATOM 1991 C CA . GLU A 1 262 ? -19.172 36.393 -0.605 1 97.91 262 GLU A CA 1
ATOM 1992 C C . GLU A 1 262 ? -18.215 35.205 -0.626 1 97.91 262 GLU A C 1
ATOM 1994 O O . GLU A 1 262 ? -16.996 35.384 -0.672 1 97.91 262 GLU A O 1
ATOM 1999 N N . SER A 1 263 ? -18.797 34.044 -0.57 1 97.98 263 SER A N 1
ATOM 2000 C CA . SER A 1 263 ? -17.965 32.848 -0.657 1 97.98 263 SER A CA 1
ATOM 2001 C C . SER A 1 263 ? -17.314 32.726 -2.031 1 97.98 263 SER A C 1
ATOM 2003 O O . SER A 1 263 ? -16.161 32.305 -2.142 1 97.98 263 SER A O 1
ATOM 2005 N N . GLU A 1 264 ? -18.028 33.038 -3.051 1 98.16 264 GLU A N 1
ATOM 2006 C CA . GLU A 1 264 ? -17.486 33.005 -4.406 1 98.16 264 GLU A CA 1
ATOM 2007 C C . GLU A 1 264 ? -16.315 33.973 -4.556 1 98.16 264 GLU A C 1
ATOM 2009 O O . GLU A 1 264 ? -15.268 33.61 -5.097 1 98.16 264 GLU A O 1
ATOM 2014 N N . LYS A 1 265 ? -16.49 35.207 -4.091 1 98.36 265 LYS A N 1
ATOM 2015 C CA . LYS A 1 265 ? -15.433 36.213 -4.135 1 98.36 265 LYS A CA 1
ATOM 2016 C C . LYS A 1 265 ? -14.203 35.752 -3.357 1 98.36 265 LYS A C 1
ATOM 2018 O O . LYS A 1 265 ? -13.07 35.983 -3.785 1 98.36 265 LYS A O 1
ATOM 2023 N N . ALA A 1 266 ? -14.505 35.206 -2.213 1 98.22 266 ALA A N 1
ATOM 2024 C CA . ALA A 1 266 ? -13.41 34.715 -1.381 1 98.22 266 ALA A CA 1
ATOM 2025 C C . ALA A 1 266 ? -12.576 33.677 -2.127 1 98.22 266 ALA A C 1
ATOM 2027 O O . ALA A 1 266 ? -11.347 33.671 -2.027 1 98.22 266 ALA A O 1
ATOM 2028 N N . PHE A 1 267 ? -13.208 32.765 -2.847 1 98.54 267 PHE A N 1
ATOM 2029 C CA . PHE A 1 267 ? -12.482 31.728 -3.571 1 98.54 267 PHE A CA 1
ATOM 2030 C C . PHE A 1 267 ? -11.647 32.334 -4.693 1 98.54 267 PHE A C 1
ATOM 2032 O O . PHE A 1 267 ? -10.547 31.858 -4.981 1 98.54 267 PHE A O 1
ATOM 2039 N N . LEU A 1 268 ? -12.12 33.346 -5.35 1 98.31 268 LEU A N 1
ATOM 2040 C CA . LEU A 1 268 ? -11.369 34.035 -6.394 1 98.31 268 LEU A CA 1
ATOM 2041 C C . LEU A 1 268 ? -10.085 34.635 -5.834 1 98.31 268 LEU A C 1
ATOM 2043 O O . LEU A 1 268 ? -9.053 34.644 -6.509 1 98.31 268 LEU A O 1
ATOM 2047 N N . VAL A 1 269 ? -10.152 35.127 -4.634 1 98.04 269 VAL A N 1
ATOM 2048 C CA . VAL A 1 269 ? -8.955 35.646 -3.981 1 98.04 269 VAL A CA 1
ATOM 2049 C C . VAL A 1 269 ? -7.925 34.53 -3.825 1 98.04 269 VAL A C 1
ATOM 2051 O O . VAL A 1 269 ? -6.726 34.753 -4.01 1 98.04 269 VAL A O 1
ATOM 2054 N N . ALA A 1 270 ? -8.401 33.372 -3.464 1 98.34 270 ALA A N 1
ATOM 2055 C CA . ALA A 1 270 ? -7.508 32.225 -3.315 1 98.34 270 ALA A CA 1
ATOM 2056 C C . ALA A 1 270 ? -6.83 31.882 -4.638 1 98.34 270 ALA A C 1
ATOM 2058 O O . ALA A 1 270 ? -5.637 31.572 -4.67 1 98.34 270 ALA A O 1
ATOM 2059 N N . ILE A 1 271 ? -7.589 31.857 -5.733 1 98.56 271 ILE A N 1
ATOM 2060 C CA . ILE A 1 271 ? -7.046 31.565 -7.055 1 98.56 271 ILE A CA 1
ATOM 2061 C C . ILE A 1 271 ? -5.934 32.557 -7.387 1 98.56 271 ILE A C 1
ATOM 2063 O O . ILE A 1 271 ? -4.858 32.163 -7.846 1 98.56 271 ILE A O 1
ATOM 2067 N N . GLU A 1 272 ? -6.142 33.793 -7.14 1 98.13 272 GLU A N 1
ATOM 2068 C CA . GLU A 1 272 ? -5.148 34.823 -7.428 1 98.13 272 GLU A CA 1
ATOM 2069 C C . GLU A 1 272 ? -3.897 34.636 -6.575 1 98.13 272 GLU A C 1
ATOM 2071 O O . GLU A 1 272 ? -2.78 34.872 -7.041 1 98.13 272 GLU A O 1
ATOM 2076 N N . ARG A 1 273 ? -4.095 34.303 -5.359 1 97.75 273 ARG A N 1
ATOM 2077 C CA . ARG A 1 273 ? -2.959 34.069 -4.472 1 97.75 273 ARG A CA 1
ATOM 2078 C C . ARG A 1 273 ? -2.099 32.915 -4.977 1 97.75 273 ARG A C 1
ATOM 2080 O O . ARG A 1 273 ? -0.869 32.99 -4.945 1 97.75 273 ARG A O 1
ATOM 2087 N N . VAL A 1 274 ? -2.734 31.807 -5.407 1 98.05 274 VAL A N 1
ATOM 2088 C CA . VAL A 1 274 ? -2.009 30.665 -5.953 1 98.05 274 VAL A CA 1
ATOM 2089 C C . VAL A 1 274 ? -1.182 31.106 -7.159 1 98.05 274 VAL A C 1
ATOM 2091 O O . VAL A 1 274 ? -0.021 30.716 -7.3 1 98.05 274 VAL A O 1
ATOM 2094 N N . LYS A 1 275 ? -1.795 31.888 -7.995 1 98.22 275 LYS A N 1
ATOM 2095 C CA . LYS A 1 275 ? -1.092 32.412 -9.163 1 98.22 275 LYS A CA 1
ATOM 2096 C C . LYS A 1 275 ? 0.087 33.288 -8.749 1 98.22 275 LYS A C 1
ATOM 2098 O O . LYS A 1 275 ? 1.168 33.199 -9.334 1 98.22 275 LYS A O 1
ATOM 2103 N N . LYS A 1 276 ? -0.105 34.078 -7.783 1 97.52 276 LYS A N 1
ATOM 2104 C CA . LYS A 1 276 ? 0.953 34.944 -7.273 1 97.52 276 LYS A CA 1
ATOM 2105 C C . LYS A 1 276 ? 2.121 34.125 -6.73 1 97.52 276 LYS A C 1
ATOM 2107 O O . LYS A 1 276 ? 3.279 34.534 -6.844 1 97.52 276 LYS A O 1
ATOM 2112 N N . LEU A 1 277 ? 1.799 33.039 -6.194 1 97.05 277 LEU A N 1
ATOM 2113 C CA . LEU A 1 277 ? 2.821 32.16 -5.637 1 97.05 277 LEU A CA 1
ATOM 2114 C C . LEU A 1 277 ? 3.54 31.394 -6.743 1 97.05 277 LEU A C 1
ATOM 2116 O O . LEU A 1 277 ? 4.449 30.607 -6.47 1 97.05 277 LEU A O 1
ATOM 2120 N N . GLY A 1 278 ? 3.092 31.531 -7.954 1 96.95 278 GLY A N 1
ATOM 2121 C CA . GLY A 1 278 ? 3.831 30.999 -9.088 1 96.95 278 GLY A CA 1
ATOM 2122 C C . GLY A 1 278 ? 3.24 29.713 -9.635 1 96.95 278 GLY A C 1
ATOM 2123 O O . GLY A 1 278 ? 3.883 29.013 -10.421 1 96.95 278 GLY A O 1
ATOM 2124 N N . TYR A 1 279 ? 2.033 29.361 -9.273 1 98.15 279 TYR A N 1
ATOM 2125 C CA . TYR A 1 279 ? 1.4 28.133 -9.739 1 98.15 279 TYR A CA 1
ATOM 2126 C C . TYR A 1 279 ? 0.438 28.417 -10.887 1 98.15 279 TYR A C 1
ATOM 2128 O O . TYR A 1 279 ? -0.189 29.478 -10.932 1 98.15 279 TYR A O 1
ATOM 2136 N N . GLU A 1 280 ? 0.4 27.44 -11.787 1 98.55 280 GLU A N 1
ATOM 2137 C CA . GLU A 1 280 ? -0.663 27.434 -12.787 1 98.55 280 GLU A CA 1
ATOM 2138 C C . GLU A 1 280 ? -1.943 26.818 -12.228 1 98.55 280 GLU A C 1
ATOM 2140 O O . GLU A 1 280 ? -1.894 25.818 -11.509 1 98.55 280 GLU A O 1
ATOM 2145 N N . VAL A 1 281 ? -3.043 27.498 -12.515 1 98.66 281 VAL A N 1
ATOM 2146 C CA . VAL A 1 281 ? -4.334 26.988 -12.066 1 98.66 281 VAL A CA 1
ATOM 2147 C C . VAL A 1 281 ? -5.125 26.461 -13.261 1 98.66 281 VAL A C 1
ATOM 2149 O O . VAL A 1 281 ? -5.306 27.168 -14.255 1 98.66 281 VAL A O 1
ATOM 2152 N N . GLU A 1 282 ? -5.524 25.228 -13.217 1 98.56 282 GLU A N 1
ATOM 2153 C CA . GLU A 1 282 ? -6.267 24.603 -14.307 1 98.56 282 GLU A CA 1
ATOM 2154 C C . GLU A 1 282 ? -7.597 24.039 -13.816 1 98.56 282 GLU A C 1
ATOM 2156 O O . GLU A 1 282 ? -7.656 23.406 -12.76 1 98.56 282 GLU A O 1
ATOM 2161 N N . SER A 1 283 ? -8.707 24.268 -14.573 1 98.35 283 SER A N 1
ATOM 2162 C CA . SER A 1 283 ? -10.016 23.708 -14.253 1 98.35 283 SER A CA 1
ATOM 2163 C C . SER A 1 283 ? -10.142 22.273 -14.752 1 98.35 283 SER A C 1
ATOM 2165 O O . SER A 1 283 ? -9.724 21.96 -15.869 1 98.35 283 SER A O 1
ATOM 2167 N N . ILE A 1 284 ? -10.681 21.427 -13.929 1 98.59 284 ILE A N 1
ATOM 2168 C CA . ILE A 1 284 ? -10.84 20.038 -14.344 1 98.59 284 ILE A CA 1
ATOM 2169 C C . ILE A 1 284 ? -12.299 19.617 -14.189 1 98.59 284 ILE A C 1
ATOM 2171 O O . ILE A 1 284 ? -13.069 20.273 -13.484 1 98.59 284 ILE A O 1
ATOM 2175 N N . ASP A 1 285 ? -12.752 18.493 -14.849 1 98.4 285 ASP A N 1
ATOM 2176 C CA . ASP A 1 285 ? -14.059 17.865 -14.688 1 98.4 285 ASP A CA 1
ATOM 2177 C C . ASP A 1 285 ? -14.237 17.324 -13.271 1 98.4 285 ASP A C 1
ATOM 2179 O O . ASP A 1 285 ? -13.452 16.49 -12.816 1 98.4 285 ASP A O 1
ATOM 2183 N N . PHE A 1 286 ? -15.252 17.772 -12.608 1 98.07 286 PHE A N 1
ATOM 2184 C CA . PHE A 1 286 ? -15.449 17.467 -11.195 1 98.07 286 PHE A CA 1
ATOM 2185 C C . PHE A 1 286 ? -16.589 16.473 -11.01 1 98.07 286 PHE A C 1
ATOM 2187 O O . PHE A 1 286 ? -17.084 16.288 -9.896 1 98.07 286 PHE A O 1
ATOM 2194 N N . SER A 1 287 ? -17.032 15.822 -12.081 1 98.03 287 SER A N 1
ATOM 2195 C CA . SER A 1 287 ? -18.21 14.96 -12.062 1 98.03 287 SER A CA 1
ATOM 2196 C C . SER A 1 287 ? -18.002 13.761 -11.143 1 98.03 287 SER A C 1
ATOM 2198 O O . SER A 1 287 ? -18.863 13.447 -10.319 1 98.03 287 SER A O 1
ATOM 2200 N N . ALA A 1 288 ? -16.858 13.077 -11.276 1 98.04 288 ALA A N 1
ATOM 2201 C CA . ALA A 1 288 ? -16.582 11.911 -10.441 1 98.04 288 ALA A CA 1
ATOM 2202 C C . ALA A 1 288 ? -16.516 12.296 -8.966 1 98.04 288 ALA A C 1
ATOM 2204 O O . ALA A 1 288 ? -16.964 11.54 -8.1 1 98.04 288 ALA A O 1
ATOM 2205 N N . PHE A 1 289 ? -16.001 13.484 -8.699 1 98.18 289 PHE A N 1
ATOM 2206 C CA . PHE A 1 289 ? -15.924 13.993 -7.334 1 98.18 289 PHE A CA 1
ATOM 2207 C C . PHE A 1 289 ? -17.318 14.219 -6.761 1 98.18 289 PHE A C 1
ATOM 2209 O O . PHE A 1 289 ? -17.619 13.773 -5.652 1 98.18 289 PHE A O 1
ATOM 2216 N N . ASN A 1 290 ? -18.171 14.857 -7.519 1 97.27 290 ASN A N 1
ATOM 2217 C CA . ASN A 1 290 ? -19.547 15.109 -7.103 1 97.27 290 ASN A CA 1
ATOM 2218 C C . ASN A 1 290 ? -20.304 13.808 -6.854 1 97.27 290 ASN A C 1
ATOM 2220 O O . ASN A 1 290 ? -21.038 13.69 -5.871 1 97.27 290 ASN A O 1
ATOM 2224 N N . GLU A 1 291 ? -20.115 12.919 -7.729 1 96.95 291 GLU A N 1
ATOM 2225 C CA . GLU A 1 291 ? -20.811 11.641 -7.614 1 96.95 291 GLU A CA 1
ATOM 2226 C C . GLU A 1 291 ? -20.388 10.895 -6.352 1 96.95 291 GLU A C 1
ATOM 2228 O O . GLU A 1 291 ? -21.233 10.37 -5.622 1 96.95 291 GLU A O 1
ATOM 2233 N N . LEU A 1 292 ? -19.124 10.84 -6.096 1 96.98 292 LEU A N 1
ATOM 2234 C CA . LEU A 1 292 ? -18.633 10.144 -4.912 1 96.98 292 LEU A CA 1
ATOM 2235 C C . LEU A 1 292 ? -19.065 10.866 -3.64 1 96.98 292 LEU A C 1
ATOM 2237 O O . LEU A 1 292 ? -19.413 10.226 -2.645 1 96.98 292 LEU A O 1
ATOM 2241 N N . ALA A 1 293 ? -19.051 12.16 -3.658 1 95.17 293 ALA A N 1
ATOM 2242 C CA . ALA A 1 293 ? -19.505 12.94 -2.51 1 95.17 293 ALA A CA 1
ATOM 2243 C C . ALA A 1 293 ? -20.96 12.626 -2.175 1 95.17 293 ALA A C 1
ATOM 2245 O O . ALA A 1 293 ? -21.317 12.48 -1.003 1 95.17 293 ALA A O 1
ATOM 2246 N N . ALA A 1 294 ? -21.756 12.485 -3.145 1 92.09 294 ALA A N 1
ATOM 2247 C CA . ALA A 1 294 ? -23.184 12.233 -2.965 1 92.09 294 ALA A CA 1
ATOM 2248 C C . ALA A 1 294 ? -23.429 10.821 -2.442 1 92.09 294 ALA A C 1
ATOM 2250 O O . ALA A 1 294 ? -24.416 10.573 -1.745 1 92.09 294 ALA A O 1
ATOM 2251 N N . ALA A 1 295 ? -22.532 9.933 -2.707 1 89.23 295 ALA A N 1
ATOM 2252 C CA . ALA A 1 295 ? -22.698 8.521 -2.373 1 89.23 295 ALA A CA 1
ATOM 2253 C C . ALA A 1 295 ? -22.713 8.313 -0.861 1 89.23 295 ALA A C 1
ATOM 2255 O O . ALA A 1 295 ? -23.38 7.405 -0.36 1 89.23 295 ALA A O 1
ATOM 2256 N N . LEU A 1 296 ? -22.075 9.109 -0.111 1 81.77 296 LEU A N 1
ATOM 2257 C CA . LEU A 1 296 ? -21.942 8.947 1.332 1 81.77 296 LEU A CA 1
ATOM 2258 C C . LEU A 1 296 ? -23.31 8.921 2.005 1 81.77 296 LEU A C 1
ATOM 2260 O O . LEU A 1 296 ? -23.546 8.119 2.912 1 81.77 296 LEU A O 1
ATOM 2264 N N . TYR A 1 297 ? -24.246 9.739 1.515 1 77.26 297 TYR A N 1
ATOM 2265 C CA . TYR A 1 297 ? -25.511 9.875 2.226 1 77.26 297 TYR A CA 1
ATOM 2266 C C . TYR A 1 297 ? -26.668 9.341 1.39 1 77.26 297 TYR A C 1
ATOM 2268 O O . TYR A 1 297 ? -27.774 9.148 1.9 1 77.26 297 TYR A O 1
ATOM 2276 N N . ASN A 1 298 ? -26.353 9.02 0.155 1 79.63 298 ASN A N 1
ATOM 2277 C CA . ASN A 1 298 ? -27.459 8.651 -0.722 1 79.63 298 ASN A CA 1
ATOM 2278 C C . ASN A 1 298 ? -27.37 7.188 -1.15 1 79.63 298 ASN A C 1
ATOM 2280 O O . ASN A 1 298 ? -28.237 6.695 -1.874 1 79.63 298 ASN A O 1
ATOM 2284 N N . ASP A 1 299 ? -26.332 6.592 -0.704 1 90.46 299 ASP A N 1
ATOM 2285 C CA . ASP A 1 299 ? -26.165 5.179 -1.029 1 90.46 299 ASP A CA 1
ATOM 2286 C C . ASP A 1 299 ? -26.035 4.335 0.238 1 90.46 299 ASP A C 1
ATOM 2288 O O . ASP A 1 299 ? -26.363 4.797 1.333 1 90.46 299 ASP A O 1
ATOM 2292 N N . ALA A 1 300 ? -25.687 3.098 0.077 1 93.82 300 ALA A N 1
ATOM 2293 C CA . ALA A 1 300 ? -25.686 2.119 1.162 1 93.82 300 ALA A CA 1
ATOM 2294 C C . ALA A 1 300 ? -24.618 2.452 2.2 1 93.82 300 ALA A C 1
ATOM 2296 O O . ALA A 1 300 ? -24.573 1.842 3.271 1 93.82 300 ALA A O 1
ATOM 2297 N N . TRP A 1 301 ? -23.881 3.519 1.998 1 93.08 301 TRP A N 1
ATOM 2298 C CA . TRP A 1 301 ? -22.783 3.869 2.892 1 93.08 301 TRP A CA 1
ATOM 2299 C C . TRP A 1 301 ? -23.31 4.426 4.211 1 93.08 301 TRP A C 1
ATOM 2301 O O . TRP A 1 301 ? -22.609 4.407 5.225 1 93.08 301 TRP A O 1
ATOM 2311 N N . VAL A 1 302 ? -24.484 4.935 4.232 1 94.61 302 VAL A N 1
ATOM 2312 C CA . VAL A 1 302 ? -25.113 5.407 5.461 1 94.61 302 VAL A CA 1
ATOM 2313 C C . VAL A 1 302 ? -25.2 4.263 6.469 1 94.61 302 VAL A C 1
ATOM 2315 O O . VAL A 1 302 ? -25.239 4.495 7.679 1 94.61 302 VAL A O 1
ATOM 2318 N N . ALA A 1 303 ? -25.158 3.023 5.983 1 96.77 303 ALA A N 1
ATOM 2319 C CA . ALA A 1 303 ? -25.223 1.84 6.838 1 96.77 303 ALA A CA 1
ATOM 2320 C C . ALA A 1 303 ? -24.027 1.781 7.784 1 96.77 303 ALA A C 1
ATOM 2322 O O . ALA A 1 303 ? -24.137 1.277 8.904 1 96.77 303 ALA A O 1
ATOM 2323 N N . GLU A 1 304 ? -22.935 2.259 7.33 1 96.26 304 GLU A N 1
ATOM 2324 C CA . GLU A 1 304 ? -21.767 2.203 8.205 1 96.26 304 GLU A CA 1
ATOM 2325 C C . GLU A 1 304 ? -21.951 3.096 9.428 1 96.26 304 GLU A C 1
ATOM 2327 O O . GLU A 1 304 ? -21.635 2.693 10.55 1 96.26 304 GLU A O 1
ATOM 2332 N N . ARG A 1 305 ? -22.456 4.29 9.223 1 95.59 305 ARG A N 1
ATOM 2333 C CA . ARG A 1 305 ? -22.779 5.175 10.337 1 95.59 305 ARG A CA 1
ATOM 2334 C C . ARG A 1 305 ? -23.788 4.524 11.278 1 95.59 305 ARG A C 1
ATOM 2336 O O . ARG A 1 305 ? -23.715 4.703 12.495 1 95.59 305 ARG A O 1
ATOM 2343 N N . THR A 1 306 ? -24.704 3.828 10.673 1 96.8 306 THR A N 1
ATOM 2344 C CA . THR A 1 306 ? -25.727 3.145 11.456 1 96.8 306 THR A CA 1
ATOM 2345 C C . THR A 1 306 ? -25.099 2.095 12.368 1 96.8 306 THR A C 1
ATOM 2347 O O . THR A 1 306 ? -25.435 2.011 13.551 1 96.8 306 THR A O 1
ATOM 2350 N N . VAL A 1 307 ? -24.136 1.346 11.804 1 96.67 307 VAL A N 1
ATOM 2351 C CA . VAL A 1 307 ? -23.433 0.332 12.582 1 96.67 307 VAL A CA 1
ATOM 2352 C C . VAL A 1 307 ? -22.724 0.988 13.766 1 96.67 307 VAL A C 1
ATOM 2354 O O . VAL A 1 307 ? -22.794 0.491 14.892 1 96.67 307 VAL A O 1
ATOM 2357 N N . ALA A 1 308 ? -22.103 2.076 13.561 1 94.36 308 ALA A N 1
ATOM 2358 C CA . ALA A 1 308 ? -21.338 2.78 14.587 1 94.36 308 ALA A CA 1
ATOM 2359 C C . ALA A 1 308 ? -22.248 3.275 15.708 1 94.36 308 ALA A C 1
ATOM 2361 O O . ALA A 1 308 ? -21.943 3.094 16.889 1 94.36 308 ALA A O 1
ATOM 2362 N N . VAL A 1 309 ? -23.338 3.859 15.374 1 96.25 309 VAL A N 1
ATOM 2363 C CA . VAL A 1 309 ? -24.264 4.422 16.351 1 96.25 309 VAL A CA 1
ATOM 2364 C C . VAL A 1 309 ? -24.929 3.298 17.141 1 96.25 309 VAL A C 1
ATOM 2366 O O . VAL A 1 309 ? -24.984 3.344 18.372 1 96.25 309 VAL A O 1
ATOM 2369 N N . GLU A 1 310 ? -25.347 2.254 16.472 1 95.94 310 GLU A N 1
ATOM 2370 C CA . GLU A 1 310 ? -26.137 1.197 17.098 1 95.94 310 GLU A CA 1
ATOM 2371 C C . GLU A 1 310 ? -25.264 0.301 17.972 1 95.94 310 GLU A C 1
ATOM 2373 O O . GLU A 1 310 ? -25.776 -0.447 18.808 1 95.94 310 GLU A O 1
ATOM 2378 N N . ARG A 1 311 ? -24.041 0.395 17.729 1 94.78 311 ARG A N 1
ATOM 2379 C CA . ARG A 1 311 ? -23.123 -0.29 18.633 1 94.78 311 ARG A CA 1
ATOM 2380 C C . ARG A 1 311 ? -23.102 0.38 20.003 1 94.78 311 ARG A C 1
ATOM 2382 O O . ARG A 1 311 ? -22.722 -0.24 20.998 1 94.78 311 ARG A O 1
ATOM 2389 N N . MET A 1 312 ? -23.484 1.664 19.99 1 95.5 312 MET A N 1
ATOM 2390 C CA . MET A 1 312 ? -23.333 2.453 21.209 1 95.5 312 MET A CA 1
ATOM 2391 C C . MET A 1 312 ? -24.68 2.666 21.89 1 95.5 312 MET A C 1
ATOM 2393 O O . MET A 1 312 ? -24.75 2.785 23.115 1 95.5 312 MET A O 1
ATOM 2397 N N . THR A 1 313 ? -25.719 2.825 21.061 1 96.35 313 THR A N 1
ATOM 2398 C CA . THR A 1 313 ? -27.034 3.139 21.607 1 96.35 313 THR A CA 1
ATOM 2399 C C . THR A 1 313 ? -28.135 2.761 20.62 1 96.35 313 THR A C 1
ATOM 2401 O O . THR A 1 313 ? -27.855 2.221 19.548 1 96.35 313 THR A O 1
ATOM 2404 N N . THR A 1 314 ? -29.364 3.038 21.025 1 95.75 314 THR A N 1
ATOM 2405 C CA . THR A 1 314 ? -30.498 2.822 20.134 1 95.75 314 THR A CA 1
ATOM 2406 C C . THR A 1 314 ? -30.865 4.111 19.403 1 95.75 314 THR A C 1
ATOM 2408 O O . THR A 1 314 ? -30.548 5.207 19.87 1 95.75 314 THR A O 1
ATOM 2411 N N . ARG A 1 315 ? -31.514 3.956 18.322 1 94.1 315 ARG A N 1
ATOM 2412 C CA . ARG A 1 315 ? -31.861 5.091 17.472 1 94.1 315 ARG A CA 1
ATOM 2413 C C . ARG A 1 315 ? -32.738 6.088 18.221 1 94.1 315 ARG A C 1
ATOM 2415 O O . ARG A 1 315 ? -32.619 7.299 18.022 1 94.1 315 ARG A O 1
ATOM 2422 N N . GLU A 1 316 ? -33.535 5.597 19.082 1 93.72 316 GLU A N 1
ATOM 2423 C CA . GLU A 1 316 ? -34.485 6.432 19.811 1 93.72 316 GLU A CA 1
ATOM 2424 C C . GLU A 1 316 ? -33.768 7.358 20.789 1 93.72 316 GLU A C 1
ATOM 2426 O O . GLU A 1 316 ? -34.299 8.405 21.164 1 93.72 316 GLU A O 1
ATOM 2431 N N . LYS A 1 317 ? -32.624 6.993 21.106 1 95.24 317 LYS A N 1
ATOM 2432 C CA . LYS A 1 317 ? -31.862 7.767 22.082 1 95.24 317 LYS A CA 1
ATOM 2433 C C . LYS A 1 317 ? -30.92 8.748 21.391 1 95.24 317 LYS A C 1
ATOM 2435 O O . LYS A 1 317 ? -30.327 9.612 22.042 1 95.24 317 LYS A O 1
ATOM 2440 N N . ALA A 1 318 ? -30.844 8.693 20.147 1 95.79 318 ALA A N 1
ATOM 2441 C CA . ALA A 1 318 ? -29.993 9.6 19.381 1 95.79 318 ALA A CA 1
ATOM 2442 C C . ALA A 1 318 ? -30.726 10.9 19.061 1 95.79 318 ALA A C 1
ATOM 2444 O O . ALA A 1 318 ? -31.955 10.962 19.137 1 95.79 318 ALA A O 1
ATOM 2445 N N . HIS A 1 319 ? -29.944 11.935 18.835 1 95.94 319 HIS A N 1
ATOM 2446 C CA . HIS A 1 319 ? -30.513 13.175 18.319 1 95.94 319 HIS A CA 1
ATOM 2447 C C . HIS A 1 319 ? -31.467 12.903 17.16 1 95.94 319 HIS A C 1
ATOM 2449 O O . HIS A 1 319 ? -31.174 12.08 16.289 1 95.94 319 HIS A O 1
ATOM 2455 N N . PRO A 1 320 ? -32.615 13.557 17.103 1 96.11 320 PRO A N 1
ATOM 2456 C CA . PRO A 1 320 ? -33.655 13.225 16.126 1 96.11 320 PRO A CA 1
ATOM 2457 C C . PRO A 1 320 ? -33.148 13.272 14.686 1 96.11 320 PRO A C 1
ATOM 2459 O O . PRO A 1 320 ? -33.499 12.41 13.876 1 96.11 320 PRO A O 1
ATOM 2462 N N . VAL A 1 321 ? -32.37 14.23 14.357 1 95.64 321 VAL A N 1
ATOM 2463 C CA . VAL A 1 321 ? -31.829 14.344 13.006 1 95.64 321 VAL A CA 1
ATOM 2464 C C . VAL A 1 321 ? -30.925 13.15 12.709 1 95.64 321 VAL A C 1
ATO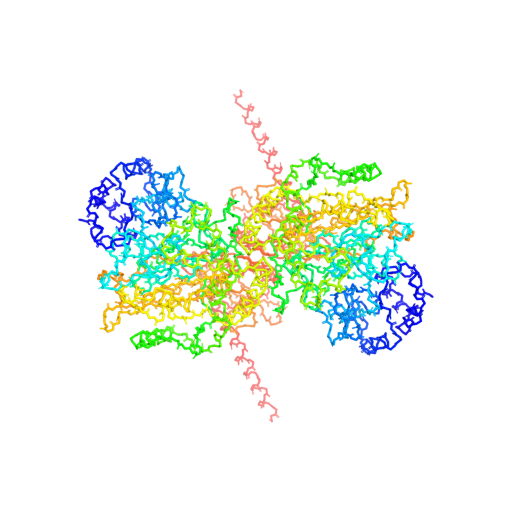M 2466 O O . VAL A 1 321 ? -30.961 12.595 11.608 1 95.64 321 VAL A O 1
ATOM 2469 N N . ILE A 1 322 ? -30.138 12.75 13.676 1 95.33 322 ILE A N 1
ATOM 2470 C CA . ILE A 1 322 ? -29.233 11.618 13.514 1 95.33 322 ILE A CA 1
ATOM 2471 C C . ILE A 1 322 ? -30.038 10.325 13.402 1 95.33 322 ILE A C 1
ATOM 2473 O O . ILE A 1 322 ? -29.737 9.47 12.566 1 95.33 322 ILE A O 1
ATOM 2477 N N . ALA A 1 323 ? -31.013 10.217 14.221 1 96.52 323 ALA A N 1
ATOM 2478 C CA . ALA A 1 323 ? -31.905 9.064 14.128 1 96.52 323 ALA A CA 1
ATOM 2479 C C . ALA A 1 323 ? -32.497 8.94 12.728 1 96.52 323 ALA A C 1
ATOM 2481 O O . ALA A 1 323 ? -32.589 7.839 12.18 1 96.52 323 ALA A O 1
ATOM 2482 N N . GLN A 1 324 ? -32.873 10.065 12.203 1 95.34 324 GLN A N 1
ATOM 2483 C CA . GLN A 1 324 ? -33.431 10.092 10.856 1 95.34 324 GLN A CA 1
ATOM 2484 C C . GLN A 1 324 ? -32.398 9.653 9.823 1 95.34 324 GLN A C 1
ATOM 2486 O O . GLN A 1 324 ? -32.711 8.887 8.909 1 95.34 324 GLN A O 1
ATOM 2491 N N . ILE A 1 325 ? -31.223 10.088 9.955 1 93.91 325 ILE A N 1
ATOM 2492 C CA . ILE A 1 325 ? -30.15 9.777 9.017 1 93.91 325 ILE A CA 1
ATOM 2493 C C . ILE A 1 325 ? -29.862 8.278 9.042 1 93.91 325 ILE A C 1
ATOM 2495 O O . ILE A 1 325 ? -29.862 7.622 7.998 1 93.91 325 ILE A O 1
ATOM 2499 N N . ILE A 1 326 ? -29.674 7.663 10.203 1 94.98 326 ILE A N 1
ATOM 2500 C CA . ILE A 1 326 ? -29.229 6.276 10.282 1 94.98 326 ILE A CA 1
ATOM 2501 C C . ILE A 1 326 ? -30.39 5.342 9.949 1 94.98 326 ILE A C 1
ATOM 2503 O O . ILE A 1 326 ? -30.177 4.193 9.553 1 94.98 326 ILE A O 1
ATOM 2507 N N . ALA A 1 327 ? -31.634 5.814 10.044 1 95.62 327 ALA A N 1
ATOM 2508 C CA . ALA A 1 327 ? -32.8 5.011 9.682 1 95.62 327 ALA A CA 1
ATOM 2509 C C . ALA A 1 327 ? -32.812 4.703 8.188 1 95.62 327 ALA A C 1
ATOM 2511 O O . ALA A 1 327 ? -33.416 3.719 7.755 1 95.62 327 ALA A O 1
ATOM 2512 N N . GLN A 1 328 ? -32.133 5.517 7.425 1 94.88 328 GLN A N 1
ATOM 2513 C CA . GLN A 1 328 ? -32.076 5.309 5.982 1 94.88 328 GLN A CA 1
ATOM 2514 C C . GLN A 1 328 ? -31.422 3.972 5.644 1 94.88 328 GLN A C 1
ATOM 2516 O O . GLN A 1 328 ? -31.649 3.419 4.566 1 94.88 328 GLN A O 1
ATOM 2521 N N . ALA A 1 329 ? -30.612 3.441 6.528 1 95.63 329 ALA A N 1
ATOM 2522 C CA . ALA A 1 329 ? -29.901 2.185 6.304 1 95.63 329 ALA A CA 1
ATOM 2523 C C . ALA A 1 329 ? -30.878 1.029 6.107 1 95.63 329 ALA A C 1
ATOM 2525 O O . ALA A 1 329 ? -30.547 0.031 5.463 1 95.63 329 ALA A O 1
ATOM 2526 N N . ASP A 1 330 ? -32.06 1.133 6.633 1 96.31 330 ASP A N 1
ATOM 2527 C CA . ASP A 1 330 ? -33.062 0.072 6.584 1 96.31 330 ASP A CA 1
ATOM 2528 C C . ASP A 1 330 ? -33.504 -0.2 5.148 1 96.31 330 ASP A C 1
ATOM 2530 O O . ASP A 1 330 ? -34.093 -1.244 4.862 1 96.31 330 ASP A O 1
ATOM 2534 N N . LYS A 1 331 ? -33.196 0.709 4.313 1 96.29 331 LYS A N 1
ATOM 2535 C CA . LYS A 1 331 ? -33.632 0.592 2.924 1 96.29 331 LYS A CA 1
ATOM 2536 C C . LYS A 1 331 ? -32.63 -0.209 2.098 1 96.29 331 LYS A C 1
ATOM 2538 O O . LYS A 1 331 ? -32.893 -0.536 0.94 1 96.29 331 LYS A O 1
ATOM 2543 N N . PHE A 1 332 ? -31.569 -0.58 2.672 1 97.49 332 PHE A N 1
ATOM 2544 C CA . PHE A 1 332 ? -30.494 -1.154 1.873 1 97.49 332 PHE A CA 1
ATOM 2545 C C . PHE A 1 332 ? -30.183 -2.576 2.324 1 97.49 332 PHE A C 1
ATOM 2547 O O . PHE A 1 332 ? -30.143 -2.857 3.524 1 97.49 332 PHE A O 1
ATOM 2554 N N . LYS A 1 333 ? -29.931 -3.423 1.336 1 97.55 333 LYS A N 1
ATOM 2555 C CA . LYS A 1 333 ? -29.505 -4.805 1.538 1 97.55 333 LYS A CA 1
ATOM 2556 C C . LYS A 1 333 ? -27.984 -4.923 1.498 1 97.55 333 LYS A C 1
ATOM 2558 O O . LYS A 1 333 ? -27.292 -3.973 1.125 1 97.55 333 LYS A O 1
ATOM 2563 N N . ALA A 1 334 ? -27.553 -6.114 1.941 1 97.75 334 ALA A N 1
ATOM 2564 C CA . ALA A 1 334 ? -26.116 -6.375 1.888 1 97.75 334 ALA A CA 1
ATOM 2565 C C . ALA A 1 334 ? -25.591 -6.261 0.459 1 97.75 334 ALA A C 1
ATOM 2567 O O . ALA A 1 334 ? -24.485 -5.763 0.236 1 97.75 334 ALA A O 1
ATOM 2568 N N . THR A 1 335 ? -26.33 -6.676 -0.548 1 97.73 335 THR A N 1
ATOM 2569 C CA . THR A 1 335 ? -25.932 -6.591 -1.949 1 97.73 335 THR A CA 1
ATOM 2570 C C . THR A 1 335 ? -25.757 -5.136 -2.374 1 97.73 335 THR A C 1
ATOM 2572 O O . THR A 1 335 ? -24.871 -4.819 -3.17 1 97.73 335 THR A O 1
ATOM 2575 N N . ASP A 1 336 ? -26.597 -4.253 -1.783 1 97.61 336 ASP A N 1
ATOM 2576 C CA . ASP A 1 336 ? -26.472 -2.832 -2.093 1 97.61 336 ASP A CA 1
ATOM 2577 C C . ASP A 1 336 ? -25.151 -2.271 -1.572 1 97.61 336 ASP A C 1
ATOM 2579 O O . ASP A 1 336 ? -24.513 -1.452 -2.237 1 97.61 336 ASP A O 1
ATOM 2583 N N . ALA A 1 337 ? -24.797 -2.712 -0.354 1 97.23 337 ALA A N 1
ATOM 2584 C CA . ALA A 1 337 ? -23.542 -2.256 0.237 1 97.23 337 ALA A CA 1
ATOM 2585 C C . ALA A 1 337 ? -22.348 -2.682 -0.612 1 97.23 337 ALA A C 1
ATOM 2587 O O . ALA A 1 337 ? -21.419 -1.9 -0.825 1 97.23 337 ALA A O 1
ATOM 2588 N N . LEU A 1 338 ? -22.39 -3.866 -1.153 1 96.82 338 LEU A N 1
ATOM 2589 C CA . LEU A 1 338 ? -21.29 -4.374 -1.966 1 96.82 338 LEU A CA 1
ATOM 2590 C C . LEU A 1 338 ? -21.254 -3.683 -3.325 1 96.82 338 LEU A C 1
ATOM 2592 O O . LEU A 1 338 ? -20.177 -3.375 -3.841 1 96.82 338 LEU A O 1
ATOM 2596 N N . GLN A 1 339 ? -22.378 -3.438 -3.894 1 96.61 339 GLN A N 1
ATOM 2597 C CA . GLN A 1 339 ? -22.436 -2.673 -5.136 1 96.61 339 GLN A CA 1
ATOM 2598 C C . GLN A 1 339 ? -21.896 -1.26 -4.937 1 96.61 339 GLN A C 1
ATOM 2600 O O . GLN A 1 339 ? -21.194 -0.73 -5.801 1 96.61 339 GLN A O 1
ATOM 2605 N N . ALA A 1 340 ? -22.268 -0.69 -3.796 1 96.8 340 ALA A N 1
ATOM 2606 C CA . ALA A 1 340 ? -21.758 0.639 -3.469 1 96.8 340 ALA A CA 1
ATOM 2607 C C . ALA A 1 340 ? -20.235 0.635 -3.373 1 96.8 340 ALA A C 1
ATOM 2609 O O . ALA A 1 340 ? -19.575 1.571 -3.829 1 96.8 340 ALA A O 1
ATOM 2610 N N . GLU A 1 341 ? -19.695 -0.411 -2.819 1 96.67 341 GLU A N 1
ATOM 2611 C CA . GLU A 1 341 ? -18.243 -0.527 -2.716 1 96.67 341 GLU A CA 1
ATOM 2612 C C . GLU A 1 341 ? -17.596 -0.612 -4.095 1 96.67 341 GLU A C 1
ATOM 2614 O O . GLU A 1 341 ? -16.556 0.003 -4.338 1 96.67 341 GLU A O 1
ATOM 2619 N N . TYR A 1 342 ? -18.16 -1.348 -5.04 1 96.62 342 TYR A N 1
ATOM 2620 C CA . TYR A 1 342 ? -17.643 -1.42 -6.402 1 96.62 342 TYR A CA 1
ATOM 2621 C C . TYR A 1 342 ? -17.65 -0.046 -7.061 1 96.62 342 TYR A C 1
ATOM 2623 O O . TYR A 1 342 ? -16.665 0.354 -7.687 1 96.62 342 TYR A O 1
ATOM 2631 N N . ASN A 1 343 ? -18.734 0.62 -6.876 1 96.81 343 ASN A N 1
ATOM 2632 C CA . ASN A 1 343 ? -18.851 1.953 -7.459 1 96.81 343 ASN A CA 1
ATOM 2633 C C . ASN A 1 343 ? -17.832 2.918 -6.86 1 96.81 343 ASN A C 1
ATOM 2635 O O . ASN A 1 343 ? -17.234 3.721 -7.579 1 96.81 343 ASN A O 1
ATOM 2639 N N . ARG A 1 344 ? -17.701 2.879 -5.533 1 97.53 344 ARG A N 1
ATOM 2640 C CA . ARG A 1 344 ? -16.698 3.705 -4.868 1 97.53 344 ARG A CA 1
ATOM 2641 C C . ARG A 1 344 ? -15.316 3.481 -5.473 1 97.53 344 ARG A C 1
ATOM 2643 O O . ARG A 1 344 ? -14.591 4.438 -5.751 1 97.53 344 ARG A O 1
ATOM 2650 N N . ALA A 1 345 ? -14.941 2.263 -5.656 1 97.57 345 ALA A N 1
ATOM 2651 C CA . ALA A 1 345 ? -13.623 1.926 -6.189 1 97.57 345 ALA A CA 1
ATOM 2652 C C . ALA A 1 345 ? -13.429 2.515 -7.584 1 97.57 345 ALA A C 1
ATOM 2654 O O . ALA A 1 345 ? -12.362 3.047 -7.896 1 97.57 345 ALA A O 1
ATOM 2655 N N . VAL A 1 346 ? -14.423 2.444 -8.417 1 97.68 346 VAL A N 1
ATOM 2656 C CA . VAL A 1 346 ? -14.373 2.988 -9.77 1 97.68 346 VAL A CA 1
ATOM 2657 C C . VAL A 1 346 ? -14.154 4.498 -9.713 1 97.68 346 VAL A C 1
ATOM 2659 O O . VAL A 1 346 ? -13.262 5.028 -10.38 1 97.68 346 VAL A O 1
ATOM 2662 N N . LEU A 1 347 ? -14.91 5.166 -8.888 1 98.07 347 LEU A N 1
ATOM 2663 C CA . LEU A 1 347 ? -14.84 6.62 -8.792 1 98.07 347 LEU A CA 1
ATOM 2664 C C . LEU A 1 347 ? -13.522 7.061 -8.165 1 98.07 347 LEU A C 1
ATOM 2666 O O . LEU A 1 347 ? -12.911 8.033 -8.613 1 98.07 347 LEU A O 1
ATOM 2670 N N . ALA A 1 348 ? -13.092 6.358 -7.125 1 98.1 348 ALA A N 1
ATOM 2671 C CA . ALA A 1 348 ? -11.814 6.684 -6.499 1 98.1 348 ALA A CA 1
ATOM 2672 C C . ALA A 1 348 ? -10.67 6.592 -7.506 1 98.1 348 ALA A C 1
ATOM 2674 O O . ALA A 1 348 ? -9.79 7.455 -7.535 1 98.1 348 ALA A O 1
ATOM 2675 N N . ARG A 1 349 ? -10.666 5.538 -8.348 1 98.09 349 ARG A N 1
ATOM 2676 C CA . ARG A 1 349 ? -9.653 5.383 -9.387 1 98.09 349 ARG A CA 1
ATOM 2677 C C . ARG A 1 349 ? -9.69 6.552 -10.366 1 98.09 349 ARG A C 1
ATOM 2679 O O . ARG A 1 349 ? -8.646 7.105 -10.719 1 98.09 349 ARG A O 1
ATOM 2686 N N . LYS A 1 350 ? -10.83 6.952 -10.799 1 98.13 350 LYS A N 1
ATOM 2687 C CA . LYS A 1 350 ? -10.984 8.078 -11.715 1 98.13 350 LYS A CA 1
ATOM 2688 C C . LYS A 1 350 ? -10.455 9.368 -11.096 1 98.13 350 LYS A C 1
ATOM 2690 O O . LYS A 1 350 ? -9.758 10.14 -11.758 1 98.13 350 LYS A O 1
ATOM 2695 N N . ILE A 1 351 ? -10.723 9.575 -9.876 1 98.56 351 ILE A N 1
ATOM 2696 C CA . ILE A 1 351 ? -10.327 10.782 -9.16 1 98.56 351 ILE A CA 1
ATOM 2697 C C . ILE A 1 351 ? -8.808 10.818 -9.011 1 98.56 351 ILE A C 1
ATOM 2699 O O . ILE A 1 351 ? -8.171 11.828 -9.322 1 98.56 351 ILE A O 1
ATOM 2703 N N . ASN A 1 352 ? -8.246 9.74 -8.549 1 98.13 352 ASN A N 1
ATOM 2704 C CA . ASN A 1 352 ? -6.798 9.683 -8.381 1 98.13 352 ASN A CA 1
ATOM 2705 C C . ASN A 1 352 ? -6.071 9.892 -9.706 1 98.13 352 ASN A C 1
ATOM 2707 O O . ASN A 1 352 ? -5.057 10.59 -9.759 1 98.13 352 ASN A O 1
ATOM 2711 N N . SER A 1 353 ? -6.618 9.337 -10.776 1 97.49 353 SER A N 1
ATOM 2712 C CA . SER A 1 353 ? -6.032 9.516 -12.1 1 97.49 353 SER A CA 1
ATOM 2713 C C . SER A 1 353 ? -6.114 10.971 -12.55 1 97.49 353 SER A C 1
ATOM 2715 O O . SER A 1 353 ? -5.161 11.505 -13.119 1 97.49 353 SER A O 1
ATOM 2717 N N . ALA A 1 354 ? -7.213 11.587 -12.244 1 98.05 354 ALA A N 1
ATOM 2718 C CA . ALA A 1 354 ? -7.436 12.974 -12.644 1 98.05 354 ALA A CA 1
ATOM 2719 C C . ALA A 1 354 ? -6.481 13.915 -11.916 1 98.05 354 ALA A C 1
ATOM 2721 O O . ALA A 1 354 ? -6.114 14.967 -12.444 1 98.05 354 ALA A O 1
ATOM 2722 N N . LEU A 1 355 ? -5.988 13.577 -10.757 1 98.32 355 LEU A N 1
ATOM 2723 C CA . LEU A 1 355 ? -5.189 14.468 -9.922 1 98.32 355 LEU A CA 1
ATOM 2724 C C . LEU A 1 355 ? -3.7 14.263 -10.179 1 98.32 355 LEU A C 1
ATOM 2726 O O . LEU A 1 355 ? -2.876 15.082 -9.765 1 98.32 355 LEU A O 1
ATOM 2730 N N . GLN A 1 356 ? -3.316 13.254 -10.904 1 96.3 356 GLN A N 1
ATOM 2731 C CA . GLN A 1 356 ? -1.926 12.857 -11.1 1 96.3 356 GLN A CA 1
ATOM 2732 C C . GLN A 1 356 ? -1.106 13.998 -11.694 1 96.3 356 GLN A C 1
ATOM 2734 O O . GLN A 1 356 ? 0.043 14.214 -11.302 1 96.3 356 GLN A O 1
ATOM 2739 N N . PRO A 1 357 ? -1.638 14.804 -12.564 1 96.98 357 PRO A N 1
ATOM 2740 C CA . PRO A 1 357 ? -0.819 15.844 -13.192 1 96.98 357 PRO A CA 1
ATOM 2741 C C . PRO A 1 357 ? -0.653 17.078 -12.309 1 96.98 357 PRO A C 1
ATOM 2743 O O . PRO A 1 357 ? 0.014 18.039 -12.703 1 96.98 357 PRO A O 1
ATOM 2746 N N . PHE A 1 358 ? -1.228 17.088 -11.133 1 98.49 358 PHE A N 1
ATOM 2747 C CA . PHE A 1 358 ? -1.272 18.295 -10.317 1 98.49 358 PHE A CA 1
ATOM 2748 C C . PHE A 1 358 ? -0.579 18.069 -8.978 1 98.49 358 PHE A C 1
ATOM 2750 O O . PHE A 1 358 ? -0.436 16.929 -8.532 1 98.49 358 PHE A O 1
ATOM 2757 N N . ASP A 1 359 ? -0.119 19.151 -8.388 1 98.54 359 ASP A N 1
ATOM 2758 C CA . ASP A 1 359 ? 0.37 19.09 -7.015 1 98.54 359 ASP A CA 1
ATOM 2759 C C . ASP A 1 359 ? -0.784 18.933 -6.027 1 98.54 359 ASP A C 1
ATOM 2761 O O . ASP A 1 359 ? -0.656 18.232 -5.021 1 98.54 359 ASP A O 1
ATOM 2765 N N . ALA A 1 360 ? -1.9 19.599 -6.358 1 98.79 360 ALA A N 1
ATOM 2766 C CA . ALA A 1 360 ? -3.065 19.522 -5.48 1 98.79 360 ALA A CA 1
ATOM 2767 C C . ALA A 1 360 ? -4.323 20.004 -6.196 1 98.79 360 ALA A C 1
ATOM 2769 O O . ALA A 1 360 ? -4.242 20.628 -7.256 1 98.79 360 ALA A O 1
ATOM 2770 N N . LEU A 1 361 ? -5.433 19.634 -5.646 1 98.93 361 LEU A N 1
ATOM 2771 C CA . LEU A 1 361 ? -6.746 20.205 -5.928 1 98.93 361 LEU A CA 1
ATOM 2772 C C . LEU A 1 361 ? -7.114 21.26 -4.89 1 98.93 361 LEU A C 1
ATOM 2774 O O . LEU A 1 361 ? -6.986 21.023 -3.686 1 98.93 361 LEU A O 1
ATOM 2778 N N . MET A 1 362 ? -7.485 22.422 -5.341 1 98.92 362 MET A N 1
ATOM 2779 C CA . MET A 1 362 ? -7.967 23.46 -4.434 1 98.92 362 MET A CA 1
ATOM 2780 C C . MET A 1 362 ? -9.477 23.631 -4.555 1 98.92 362 MET A C 1
ATOM 2782 O O . MET A 1 362 ? -10.003 23.785 -5.659 1 98.92 362 MET A O 1
ATOM 2786 N N . VAL A 1 363 ? -10.162 23.607 -3.462 1 98.9 363 VAL A N 1
ATOM 2787 C CA . VAL A 1 363 ? -11.606 23.811 -3.414 1 98.9 363 VAL A CA 1
ATOM 2788 C C . VAL A 1 363 ? -11.956 24.762 -2.271 1 98.9 363 VAL A C 1
ATOM 2790 O O . VAL A 1 363 ? -11.166 24.944 -1.343 1 98.9 363 VAL A O 1
ATOM 2793 N N . PRO A 1 364 ? -13.197 25.445 -2.387 1 98.58 364 PRO A N 1
ATOM 2794 C CA . PRO A 1 364 ? -13.678 26.035 -1.136 1 98.58 364 PRO A CA 1
ATOM 2795 C C . PRO A 1 364 ? -13.834 25.005 -0.02 1 98.58 364 PRO A C 1
ATOM 2797 O O . PRO A 1 364 ? -14.295 23.887 -0.267 1 98.58 364 PRO A O 1
ATOM 2800 N N . THR A 1 365 ? -13.361 25.293 1.126 1 98.27 365 THR A N 1
ATOM 2801 C CA . THR A 1 365 ? -13.549 24.334 2.21 1 98.27 365 THR A CA 1
ATOM 2802 C C . THR A 1 365 ? -15.024 23.976 2.366 1 98.27 365 THR A C 1
ATOM 2804 O O . THR A 1 365 ? -15.368 22.809 2.561 1 98.27 365 THR A O 1
ATOM 2807 N N . ALA A 1 366 ? -15.846 24.947 2.336 1 97.75 366 ALA A N 1
ATOM 2808 C CA . ALA A 1 366 ? -17.3 24.828 2.255 1 97.75 366 ALA A CA 1
ATOM 2809 C C . ALA A 1 366 ? -17.873 25.799 1.226 1 97.75 366 ALA A C 1
ATOM 2811 O O . ALA A 1 366 ? -17.321 26.881 1.01 1 97.75 366 ALA A O 1
ATOM 2812 N N . PRO A 1 367 ? -18.99 25.434 0.643 1 97.76 367 PRO A N 1
ATOM 2813 C CA . PRO A 1 367 ? -19.543 26.313 -0.39 1 97.76 367 PRO A CA 1
ATOM 2814 C C . PRO A 1 367 ? -20.11 27.611 0.181 1 97.76 367 PRO A C 1
ATOM 2816 O O . PRO A 1 367 ? -20.188 28.619 -0.526 1 97.76 367 PRO A O 1
ATOM 2819 N N . THR A 1 368 ? -20.563 27.53 1.377 1 97.9 368 THR A N 1
ATOM 2820 C CA . THR A 1 368 ? -21.21 28.654 2.045 1 97.9 368 THR A CA 1
ATOM 2821 C C . THR A 1 368 ? -21.159 28.483 3.561 1 97.9 368 THR A C 1
ATOM 2823 O O . THR A 1 368 ? -20.431 27.629 4.071 1 97.9 368 THR A O 1
ATOM 2826 N N . ILE A 1 369 ? -21.802 29.376 4.28 1 98.17 369 ILE A N 1
ATOM 2827 C CA . ILE A 1 369 ? -21.974 29.302 5.727 1 98.17 369 ILE A CA 1
ATOM 2828 C C . ILE A 1 369 ? -23.381 29.76 6.104 1 98.17 369 ILE A C 1
ATOM 2830 O O . ILE A 1 369 ? -23.894 30.733 5.546 1 98.17 369 ILE A O 1
ATOM 2834 N N . TYR A 1 370 ? -24.032 29.001 6.972 1 98.25 370 TYR A N 1
ATOM 2835 C CA . TYR A 1 370 ? -25.411 29.278 7.358 1 98.25 370 TYR A CA 1
ATOM 2836 C C . TYR A 1 370 ? -25.487 29.755 8.804 1 98.25 370 TYR A C 1
ATOM 2838 O O . TYR A 1 370 ? -24.564 29.527 9.589 1 98.25 370 TYR A O 1
ATOM 2846 N N . THR A 1 371 ? -26.56 30.397 9.151 1 98.43 371 THR A N 1
ATOM 2847 C CA . THR A 1 371 ? -26.869 30.65 10.554 1 98.43 371 THR A CA 1
ATOM 2848 C C . THR A 1 371 ? -27.376 29.382 11.234 1 98.43 371 THR A C 1
ATOM 2850 O O . THR A 1 371 ? -27.84 28.456 10.566 1 98.43 371 THR A O 1
ATOM 2853 N N . ILE A 1 372 ? -27.255 29.357 12.514 1 98.5 372 ILE A N 1
ATOM 2854 C CA . ILE A 1 372 ? -27.776 28.244 13.3 1 98.5 372 ILE A CA 1
ATOM 2855 C C . ILE A 1 372 ? -29.278 28.101 13.06 1 98.5 372 ILE A C 1
ATOM 2857 O O . ILE A 1 372 ? -29.777 26.993 12.851 1 98.5 372 ILE A O 1
ATOM 2861 N N . ALA A 1 373 ? -30.024 29.197 12.945 1 98.37 373 ALA A N 1
ATOM 2862 C CA . ALA A 1 373 ? -31.467 29.185 12.723 1 98.37 373 ALA A CA 1
ATOM 2863 C C . ALA A 1 373 ? -31.81 28.557 11.376 1 98.37 373 ALA A C 1
ATOM 2865 O O . ALA A 1 373 ? -32.785 27.809 11.262 1 98.37 373 ALA A O 1
ATOM 2866 N N . GLU A 1 374 ? -31.055 28.896 10.338 1 98.3 374 GLU A N 1
ATOM 2867 C CA . GLU A 1 374 ? -31.276 28.329 9.011 1 98.3 374 GLU A CA 1
ATOM 2868 C C . GLU A 1 374 ? -31.086 26.814 9.02 1 98.3 374 GLU A C 1
ATOM 2870 O O . GLU A 1 374 ? -31.846 26.085 8.38 1 98.3 374 GLU A O 1
ATOM 2875 N N . VAL A 1 375 ? -30.069 26.347 9.725 1 98.13 375 VAL A N 1
ATOM 2876 C CA . VAL A 1 375 ? -29.778 24.919 9.803 1 98.13 375 VAL A CA 1
ATOM 2877 C C . VAL A 1 375 ? -30.887 24.207 10.574 1 98.13 375 VAL A C 1
ATOM 2879 O O . VAL A 1 375 ? -31.333 23.128 10.177 1 98.13 375 VAL A O 1
ATOM 2882 N N . GLU A 1 376 ? -31.299 24.787 11.657 1 97.64 376 GLU A N 1
ATOM 2883 C CA . GLU A 1 376 ? -32.368 24.187 12.449 1 97.64 376 GLU A CA 1
ATOM 2884 C C . GLU A 1 376 ? -33.657 24.073 11.639 1 97.64 376 GLU A C 1
ATOM 2886 O O . GLU A 1 376 ? -34.407 23.106 11.79 1 97.64 376 GLU A O 1
ATOM 2891 N N . ALA A 1 377 ? -33.876 24.971 10.744 1 98.02 377 ALA A N 1
ATOM 2892 C CA . ALA A 1 377 ? -35.087 24.991 9.928 1 98.02 377 ALA A CA 1
ATOM 2893 C C . ALA A 1 377 ? -35.018 23.947 8.817 1 98.02 377 ALA A C 1
ATOM 2895 O O . ALA A 1 377 ? -36.049 23.453 8.356 1 98.02 377 ALA A O 1
ATOM 2896 N N . ASP A 1 378 ? -33.868 23.627 8.371 1 97.79 378 ASP A N 1
ATOM 2897 C CA . ASP A 1 378 ? -33.632 22.66 7.303 1 97.79 378 ASP A CA 1
ATOM 2898 C C . ASP A 1 378 ? -32.356 21.861 7.558 1 97.79 378 ASP A C 1
ATOM 2900 O O . ASP A 1 378 ? -31.384 21.979 6.809 1 97.79 378 ASP A O 1
ATOM 2904 N N . PRO A 1 379 ? -32.419 21.026 8.548 1 96.12 379 PRO A N 1
ATOM 2905 C CA . PRO A 1 379 ? -31.199 20.425 9.091 1 96.12 379 PRO A CA 1
ATOM 2906 C C . PRO A 1 379 ? -30.514 19.484 8.102 1 96.12 379 PRO A C 1
ATOM 2908 O O . PRO A 1 379 ? -29.285 19.384 8.089 1 96.12 379 PRO A O 1
ATOM 2911 N N . LEU A 1 380 ? -31.198 18.793 7.21 1 94.34 380 LEU A N 1
ATOM 2912 C CA . LEU A 1 380 ? -30.607 17.801 6.319 1 94.34 380 LEU A CA 1
ATOM 2913 C C . LEU A 1 380 ? -30.007 18.467 5.085 1 94.34 380 LEU A C 1
ATOM 2915 O O . LEU A 1 380 ? -28.855 18.206 4.731 1 94.34 380 LEU A O 1
ATOM 2919 N N . THR A 1 381 ? -30.747 19.373 4.444 1 95.39 381 THR A N 1
ATOM 2920 C CA . THR A 1 381 ? -30.301 20.01 3.21 1 95.39 381 THR A CA 1
ATOM 2921 C C . THR A 1 381 ? -29.096 20.909 3.469 1 95.39 381 THR A C 1
ATOM 2923 O O . THR A 1 381 ? -28.127 20.893 2.708 1 95.39 381 THR A O 1
ATOM 2926 N N . LYS A 1 382 ? -29.18 21.721 4.509 1 96.78 382 LYS A N 1
ATOM 2927 C CA . LYS A 1 382 ? -28.096 22.654 4.8 1 96.78 382 LYS A CA 1
ATOM 2928 C C . LYS A 1 382 ? -26.814 21.911 5.164 1 96.78 382 LYS A C 1
ATOM 2930 O O . LYS A 1 382 ? -25.717 22.337 4.796 1 96.78 382 LYS A O 1
ATOM 2935 N N . ASN A 1 383 ? -27.002 20.824 5.88 1 95.01 383 ASN A N 1
ATOM 2936 C CA . ASN A 1 383 ? -25.838 19.995 6.174 1 95.01 383 ASN A CA 1
ATOM 2937 C C . ASN A 1 383 ? -25.232 19.408 4.903 1 95.01 383 ASN A C 1
ATOM 2939 O O . ASN A 1 383 ? -24.011 19.397 4.74 1 95.01 383 ASN A O 1
ATOM 2943 N N . ALA A 1 384 ? -26.025 18.901 4.026 1 94.37 384 ALA A N 1
ATOM 2944 C CA . ALA A 1 384 ? -25.556 18.297 2.782 1 94.37 384 ALA A CA 1
ATOM 2945 C C . ALA A 1 384 ? -24.771 19.303 1.946 1 94.37 384 ALA A C 1
ATOM 2947 O O . ALA A 1 384 ? -23.776 18.947 1.309 1 94.37 384 ALA A O 1
ATOM 2948 N N . HIS A 1 385 ? -25.191 20.561 1.937 1 96.26 385 HIS A N 1
ATOM 2949 C CA . HIS A 1 385 ? -24.481 21.609 1.212 1 96.26 385 HIS A CA 1
ATOM 2950 C C . HIS A 1 385 ? -23.038 21.73 1.691 1 96.26 385 HIS A C 1
ATOM 2952 O O . HIS A 1 385 ? -22.128 21.938 0.886 1 96.26 385 HIS A O 1
ATOM 2958 N N . MET A 1 386 ? -22.801 21.531 2.974 1 96.24 386 MET A N 1
ATOM 2959 C CA . MET A 1 386 ? -21.484 21.742 3.569 1 96.24 386 MET A CA 1
ATOM 2960 C C . MET A 1 386 ? -20.497 20.68 3.096 1 96.24 386 MET A C 1
ATOM 2962 O O . MET A 1 386 ? -19.288 20.917 3.072 1 96.24 386 MET A O 1
ATOM 2966 N N . GLY A 1 387 ? -21.017 19.538 2.667 1 95.44 387 GLY A N 1
ATOM 2967 C CA . GLY A 1 387 ? -20.157 18.42 2.315 1 95.44 387 GLY A CA 1
ATOM 2968 C C . GLY A 1 387 ? -19.828 18.363 0.835 1 95.44 387 GLY A C 1
ATOM 2969 O O . GLY A 1 387 ? -19.152 17.439 0.379 1 95.44 387 GLY A O 1
ATOM 2970 N N . ALA A 1 388 ? -20.224 19.362 0.045 1 95.3 388 ALA A N 1
ATOM 2971 C CA . ALA A 1 388 ? -20.124 19.335 -1.412 1 95.3 388 ALA A CA 1
ATOM 2972 C C . ALA A 1 388 ? -18.673 19.186 -1.859 1 95.3 388 ALA A C 1
ATOM 2974 O O . ALA A 1 388 ? -18.387 18.501 -2.845 1 95.3 388 ALA A O 1
ATOM 2975 N N . TYR A 1 389 ? -17.734 19.729 -1.119 1 97.5 389 TYR A N 1
ATOM 2976 C CA . TYR A 1 389 ? -16.342 19.74 -1.556 1 97.5 389 TYR A CA 1
ATOM 2977 C C . TYR A 1 389 ? -15.465 18.936 -0.604 1 97.5 389 TYR A C 1
ATOM 2979 O O . TYR A 1 389 ? -14.238 19.049 -0.635 1 97.5 389 TYR A O 1
ATOM 2987 N N . THR A 1 390 ? -16.094 18.095 0.3 1 97.27 390 THR A N 1
ATOM 2988 C CA . THR A 1 390 ? -15.281 17.404 1.295 1 97.27 390 THR A CA 1
ATOM 2989 C C . THR A 1 390 ? -15.586 15.909 1.3 1 97.27 390 THR A C 1
ATOM 2991 O O . THR A 1 390 ? -14.716 15.094 1.613 1 97.27 390 THR A O 1
ATOM 2994 N N . ASN A 1 391 ? -16.751 15.491 0.936 1 96.93 391 ASN A N 1
ATOM 2995 C CA . ASN A 1 391 ? -17.264 14.157 1.225 1 96.93 391 ASN A CA 1
ATOM 2996 C C . ASN A 1 391 ? -16.508 13.084 0.446 1 96.93 391 ASN A C 1
ATOM 2998 O O . ASN A 1 391 ? -16.52 11.912 0.824 1 96.93 391 ASN A O 1
ATOM 3002 N N . PHE A 1 392 ? -15.858 13.46 -0.644 1 97.89 392 PHE A N 1
ATOM 3003 C CA . PHE A 1 392 ? -15.211 12.468 -1.494 1 97.89 392 PHE A CA 1
ATOM 3004 C C . PHE A 1 392 ? -13.787 12.198 -1.024 1 97.89 392 PHE A C 1
ATOM 3006 O O . PHE A 1 392 ? -13.172 11.209 -1.427 1 97.89 392 PHE A O 1
ATOM 3013 N N . VAL A 1 393 ? -13.235 12.974 -0.164 1 98.52 393 VAL A N 1
ATOM 3014 C CA . VAL A 1 393 ? -11.798 13.025 0.085 1 98.52 393 VAL A CA 1
ATOM 3015 C C . VAL A 1 393 ? -11.343 11.728 0.75 1 98.52 393 VAL A C 1
ATOM 3017 O O . VAL A 1 393 ? -10.422 11.065 0.266 1 98.52 393 VAL A O 1
ATOM 3020 N N . ASN A 1 394 ? -12.02 11.321 1.832 1 98.08 394 ASN A N 1
ATOM 3021 C CA . ASN A 1 394 ? -11.632 10.081 2.497 1 98.08 394 ASN A CA 1
ATOM 3022 C C . ASN A 1 394 ? -12.021 8.858 1.671 1 98.08 394 ASN A C 1
ATOM 3024 O O . ASN A 1 394 ? -11.306 7.854 1.666 1 98.08 394 ASN A O 1
ATOM 3028 N N . PHE A 1 395 ? -13.171 8.948 0.929 1 97.39 395 PHE A N 1
ATOM 3029 C CA . PHE A 1 395 ? -13.624 7.849 0.086 1 97.39 395 PHE A CA 1
ATOM 3030 C C . PHE A 1 395 ? -12.599 7.54 -0.999 1 97.39 395 PHE A C 1
ATOM 3032 O O . PHE A 1 395 ? -12.456 6.389 -1.416 1 97.39 395 PHE A O 1
ATOM 3039 N N . ALA A 1 396 ? -11.904 8.59 -1.419 1 98.24 396 ALA A N 1
ATOM 3040 C CA . ALA A 1 396 ? -10.92 8.42 -2.485 1 98.24 396 ALA A CA 1
ATOM 3041 C C . ALA A 1 396 ? -9.509 8.304 -1.916 1 98.24 396 ALA A C 1
ATOM 3043 O O . ALA A 1 396 ? -8.527 8.349 -2.661 1 98.24 396 ALA A O 1
ATOM 3044 N N . ASP A 1 397 ? -9.357 8.222 -0.595 1 98.05 397 ASP A N 1
ATOM 3045 C CA . ASP A 1 397 ? -8.081 8.077 0.098 1 98.05 397 ASP A CA 1
ATOM 3046 C C . ASP A 1 397 ? -7.135 9.226 -0.245 1 98.05 397 ASP A C 1
ATOM 3048 O O . ASP A 1 397 ? -6.001 8.997 -0.67 1 98.05 397 ASP A O 1
ATOM 3052 N N . LEU A 1 398 ? -7.574 10.395 0.006 1 98.8 398 LEU A N 1
ATOM 3053 C CA . LEU A 1 398 ? -6.79 11.599 -0.244 1 98.8 398 LEU A CA 1
ATOM 3054 C C . LEU A 1 398 ? -6.404 12.279 1.065 1 98.8 398 LEU A C 1
ATOM 3056 O O . LEU A 1 398 ? -7.041 12.056 2.097 1 98.8 398 LEU A O 1
ATOM 3060 N N . SER A 1 399 ? -5.314 13.005 1.063 1 98.75 399 SER A N 1
ATOM 3061 C CA . SER A 1 399 ? -4.948 13.907 2.15 1 98.75 399 SER A CA 1
ATOM 3062 C C . SER A 1 399 ? -5.428 15.328 1.876 1 98.75 399 SER A C 1
ATOM 3064 O O . SER A 1 399 ? -5.692 15.688 0.727 1 98.75 399 SER A O 1
ATOM 3066 N N . ALA A 1 400 ? -5.602 16.092 2.957 1 98.88 400 ALA A N 1
ATOM 3067 C CA . ALA A 1 400 ? -6.134 17.438 2.754 1 98.88 400 ALA A CA 1
ATOM 3068 C C . ALA A 1 400 ? -5.712 18.371 3.885 1 98.88 400 ALA A C 1
ATOM 3070 O O . ALA A 1 400 ? -5.427 17.92 4.997 1 98.88 400 ALA A O 1
ATOM 3071 N N . LEU A 1 401 ? -5.677 19.589 3.559 1 98.84 401 LEU A N 1
ATOM 3072 C CA . LEU A 1 401 ? -5.336 20.659 4.49 1 98.84 401 LEU A CA 1
ATOM 3073 C C . LEU A 1 401 ? -6.212 21.885 4.254 1 98.84 401 LEU A C 1
ATOM 3075 O O . LEU A 1 401 ? -6.179 22.478 3.173 1 98.84 401 LEU A O 1
ATOM 3079 N N . ALA A 1 402 ? -7.031 22.169 5.224 1 98.83 402 ALA A N 1
ATOM 3080 C CA . ALA A 1 402 ? -7.818 23.399 5.188 1 98.83 402 ALA A CA 1
ATOM 3081 C C . ALA A 1 402 ? -7.007 24.584 5.706 1 98.83 402 ALA A C 1
ATOM 3083 O O . ALA A 1 402 ? -6.405 24.509 6.78 1 98.83 402 ALA A O 1
ATOM 3084 N N . LEU A 1 403 ? -6.995 25.658 4.969 1 98.76 403 LEU A N 1
ATOM 3085 C CA . LEU A 1 403 ? -6.201 26.834 5.306 1 98.76 403 LEU A CA 1
ATOM 3086 C C . LEU A 1 403 ? -7.067 28.089 5.317 1 98.76 403 LEU A C 1
ATOM 3088 O O . LEU A 1 403 ? -8.009 28.206 4.529 1 98.76 403 LEU A O 1
ATOM 3092 N N . PRO A 1 404 ? -6.731 29.01 6.237 1 98.29 404 PRO A N 1
ATOM 3093 C CA . PRO A 1 404 ? -7.398 30.311 6.16 1 98.29 404 PRO A CA 1
ATOM 3094 C C . PRO A 1 404 ? -7.141 31.029 4.837 1 98.29 404 PRO A C 1
ATOM 3096 O O . PRO A 1 404 ? -6.036 30.953 4.294 1 98.29 404 PRO A O 1
ATOM 3099 N N . ASN A 1 405 ? -8.126 31.705 4.385 1 98.06 405 ASN A N 1
ATOM 3100 C CA . ASN A 1 405 ? -8 32.413 3.116 1 98.06 405 ASN A CA 1
ATOM 3101 C C . ASN A 1 405 ? -8.282 33.904 3.275 1 98.06 405 ASN A C 1
ATOM 3103 O O . ASN A 1 405 ? -7.386 34.732 3.101 1 98.06 405 ASN A O 1
ATOM 3107 N N . VAL A 1 406 ? -9.564 34.26 3.677 1 97.35 406 VAL A N 1
ATOM 3108 C CA . VAL A 1 406 ? -9.901 35.666 3.871 1 97.35 406 VAL A CA 1
ATOM 3109 C C . VAL A 1 406 ? -10.999 35.793 4.925 1 97.35 406 VAL A C 1
ATOM 3111 O O . VAL A 1 406 ? -11.687 34.818 5.234 1 97.35 406 VAL A O 1
ATOM 3114 N N . LEU A 1 407 ? -11.082 36.925 5.574 1 97.36 407 LEU A N 1
ATOM 3115 C CA . LEU A 1 407 ? -12.322 37.375 6.197 1 97.36 407 LEU A CA 1
ATOM 3116 C C . LEU A 1 407 ? -13.2 38.109 5.189 1 97.36 407 LEU A C 1
ATOM 3118 O O . LEU A 1 407 ? -12.782 39.115 4.611 1 97.36 407 LEU A O 1
ATOM 3122 N N . ARG A 1 408 ? -14.288 37.562 5.042 1 97.39 408 ARG A N 1
ATOM 3123 C CA . ARG A 1 408 ? -15.225 38.107 4.065 1 97.39 408 ARG A CA 1
ATOM 3124 C C . ARG A 1 408 ? -15.67 39.512 4.457 1 97.39 408 ARG A C 1
ATOM 3126 O O . ARG A 1 408 ? -15.376 39.976 5.56 1 97.39 408 ARG A O 1
ATOM 3133 N N . ALA A 1 409 ? -16.43 40.135 3.471 1 96.78 409 ALA A N 1
ATOM 3134 C CA . ALA A 1 409 ? -16.937 41.481 3.722 1 96.78 409 ALA A CA 1
ATOM 3135 C C . ALA A 1 409 ? -17.929 41.486 4.882 1 96.78 409 ALA A C 1
ATOM 3137 O O . ALA A 1 409 ? -18.089 42.501 5.565 1 96.78 409 ALA A O 1
ATOM 3138 N N . ASP A 1 410 ? -18.536 40.414 5.135 1 96.9 410 ASP A N 1
ATOM 3139 C CA . ASP A 1 410 ? -19.469 40.303 6.252 1 96.9 410 ASP A CA 1
ATOM 3140 C C . ASP A 1 410 ? -18.755 39.837 7.519 1 96.9 410 ASP A C 1
ATOM 3142 O O . ASP A 1 410 ? -19.399 39.395 8.474 1 96.9 410 ASP A O 1
ATOM 3146 N N . SER A 1 411 ? -17.519 39.769 7.498 1 96.04 411 SER A N 1
ATOM 3147 C CA . SER A 1 411 ? -16.632 39.566 8.639 1 96.04 411 SER A CA 1
ATOM 3148 C C . SER A 1 411 ? -16.578 38.096 9.043 1 96.04 411 SER A C 1
ATOM 3150 O O . SER A 1 411 ? -16.124 37.765 10.14 1 96.04 411 SER A O 1
ATOM 3152 N N . LEU A 1 412 ? -17.105 37.219 8.177 1 97.91 412 LEU A N 1
ATOM 3153 C CA . LEU A 1 412 ? -17.001 35.784 8.419 1 97.91 412 LEU A CA 1
ATOM 3154 C C . LEU A 1 412 ? -15.777 35.202 7.721 1 97.91 412 LEU A C 1
ATOM 3156 O O . LEU A 1 412 ? -15.408 35.648 6.632 1 97.91 412 LEU A O 1
ATOM 3160 N N . PRO A 1 413 ? -15.16 34.257 8.338 1 97.44 413 PRO A N 1
ATOM 3161 C CA . PRO A 1 413 ? -14.011 33.616 7.694 1 97.44 413 PRO A CA 1
ATOM 3162 C C . PRO A 1 413 ? -14.413 32.724 6.522 1 97.44 413 PRO A C 1
ATOM 3164 O O . PRO A 1 413 ? -15.486 32.115 6.545 1 97.44 413 PRO A O 1
ATOM 3167 N N . SER A 1 414 ? -13.665 32.691 5.567 1 97.02 414 SER A N 1
ATOM 3168 C CA . SER A 1 414 ? -13.771 31.746 4.461 1 97.02 414 SER A CA 1
ATOM 3169 C C . SER A 1 414 ? -12.432 31.073 4.179 1 97.02 414 SER A C 1
ATOM 3171 O O . SER A 1 414 ? -11.459 31.74 3.82 1 97.02 414 SER A O 1
ATOM 3173 N N . GLY A 1 415 ? -12.392 29.747 4.334 1 97.7 415 GLY A N 1
ATOM 3174 C CA . GLY A 1 415 ? -11.177 28.984 4.101 1 97.7 415 GLY A CA 1
ATOM 3175 C C . GLY A 1 415 ? -11.173 28.259 2.769 1 97.7 415 GLY A C 1
ATOM 3176 O O . GLY A 1 415 ? -12.194 28.209 2.081 1 97.7 415 GLY A O 1
ATOM 3177 N N . VAL A 1 416 ? -10.034 27.749 2.357 1 98.58 416 VAL A N 1
ATOM 3178 C CA . VAL A 1 416 ? -9.863 26.873 1.203 1 98.58 416 VAL A CA 1
ATOM 3179 C C . VAL A 1 416 ? -9.172 25.58 1.633 1 98.58 416 VAL A C 1
ATOM 3181 O O . VAL A 1 416 ? -8.478 25.549 2.651 1 98.58 416 VAL A O 1
ATOM 3184 N N . THR A 1 417 ? -9.466 24.564 0.935 1 98.85 417 THR A N 1
ATOM 3185 C CA . THR A 1 417 ? -8.828 23.281 1.209 1 98.85 417 THR A CA 1
ATOM 3186 C C . THR A 1 417 ? -7.971 22.839 0.027 1 98.85 417 THR A C 1
ATOM 3188 O O . THR A 1 417 ? -8.413 22.894 -1.122 1 98.85 417 THR A O 1
ATOM 3191 N N . PHE A 1 418 ? -6.742 22.492 0.3 1 98.93 418 PHE A N 1
ATOM 3192 C CA . PHE A 1 418 ? -5.873 21.822 -0.66 1 98.93 418 PHE A CA 1
ATOM 3193 C C . PHE A 1 418 ? -5.897 20.312 -0.45 1 98.93 418 PHE A C 1
ATOM 3195 O O . PHE A 1 418 ? -5.694 19.832 0.667 1 98.93 418 PHE A O 1
ATOM 3202 N N . ILE A 1 419 ? -6.224 19.597 -1.513 1 98.9 419 ILE A N 1
ATOM 3203 C CA . ILE A 1 419 ? -6.39 18.148 -1.485 1 98.9 419 ILE A CA 1
ATOM 3204 C C . ILE A 1 419 ? -5.355 17.493 -2.397 1 98.9 419 ILE A C 1
ATOM 3206 O O . ILE A 1 419 ? -5.147 17.936 -3.529 1 98.9 419 ILE A O 1
ATOM 3210 N N . ALA A 1 420 ? -4.678 16.489 -1.923 1 98.79 420 ALA A N 1
ATOM 3211 C CA . ALA A 1 420 ? -3.651 15.769 -2.671 1 98.79 420 ALA A CA 1
ATOM 3212 C C . ALA A 1 420 ? -3.758 14.265 -2.441 1 98.79 420 ALA A C 1
ATOM 3214 O O . ALA A 1 420 ? -4.512 13.815 -1.575 1 98.79 420 ALA A O 1
ATOM 3215 N N . PRO A 1 421 ? -3.099 13.446 -3.242 1 98.2 421 PRO A N 1
ATOM 3216 C CA . PRO A 1 421 ? -3.12 11.996 -3.035 1 98.2 421 PRO A CA 1
ATOM 3217 C C . PRO A 1 421 ? -2.643 11.591 -1.642 1 98.2 421 PRO A C 1
ATOM 3219 O O . PRO A 1 421 ? -2.033 12.397 -0.936 1 98.2 421 PRO A O 1
ATOM 3222 N N . ALA A 1 422 ? -2.903 10.388 -1.243 1 98.33 422 ALA A N 1
ATOM 3223 C CA . ALA A 1 422 ? -2.491 9.842 0.047 1 98.33 422 ALA A CA 1
ATOM 3224 C C . ALA A 1 422 ? -0.989 10.012 0.261 1 98.33 422 ALA A C 1
ATOM 3226 O O . ALA A 1 422 ? -0.2 9.841 -0.671 1 98.33 422 ALA A O 1
ATOM 3227 N N . TRP A 1 423 ? -0.599 10.481 1.505 1 98.09 423 TRP A N 1
ATOM 3228 C CA . TRP A 1 423 ? 0.768 10.553 2.012 1 98.09 423 TRP A CA 1
ATOM 3229 C C . TRP A 1 423 ? 1.472 11.806 1.503 1 98.09 423 TRP A C 1
ATOM 3231 O O . TRP A 1 423 ? 2.677 11.973 1.704 1 98.09 423 TRP A O 1
ATOM 3241 N N . HIS A 1 424 ? 0.751 12.689 0.848 1 98.26 424 HIS A N 1
ATOM 3242 C CA . HIS A 1 424 ? 1.32 13.975 0.459 1 98.26 424 HIS A CA 1
ATOM 3243 C C . HIS A 1 424 ? 1.181 15.001 1.579 1 98.26 424 HIS A C 1
ATOM 3245 O O . HIS A 1 424 ? 1.232 16.208 1.331 1 98.26 424 HIS A O 1
ATOM 3251 N N . ASP A 1 425 ? 0.994 14.54 2.752 1 98.42 425 ASP A N 1
ATOM 3252 C CA . ASP A 1 425 ? 0.754 15.404 3.904 1 98.42 425 ASP A CA 1
ATOM 3253 C C . ASP A 1 425 ? 1.901 16.394 4.095 1 98.42 425 ASP A C 1
ATOM 3255 O O . ASP A 1 425 ? 1.67 17.576 4.357 1 98.42 425 ASP A O 1
ATOM 3259 N N . GLN A 1 426 ? 3.11 15.914 3.962 1 98.15 426 GLN A N 1
ATOM 3260 C CA . GLN A 1 426 ? 4.259 16.797 4.136 1 98.15 426 GLN A CA 1
ATOM 3261 C C . GLN A 1 426 ? 4.322 17.842 3.025 1 98.15 426 GLN A C 1
ATOM 3263 O O . GLN A 1 426 ? 4.65 19.003 3.276 1 98.15 426 GLN A O 1
ATOM 3268 N N . ALA A 1 427 ? 4.088 17.429 1.816 1 98.26 427 ALA A N 1
ATOM 3269 C CA . ALA A 1 427 ? 4.053 18.373 0.701 1 98.26 427 ALA A CA 1
ATOM 3270 C C . ALA A 1 427 ? 3.009 19.461 0.937 1 98.26 427 ALA A C 1
ATOM 3272 O O . ALA A 1 427 ? 3.271 20.643 0.7 1 98.26 427 ALA A O 1
ATOM 3273 N N . LEU A 1 428 ? 1.885 19.047 1.403 1 98.74 428 LEU A N 1
ATOM 3274 C CA . LEU A 1 428 ? 0.828 19.995 1.739 1 98.74 428 LEU A CA 1
ATOM 3275 C C . LEU A 1 428 ? 1.282 20.95 2.837 1 98.74 428 LEU A C 1
ATOM 3277 O O . LEU A 1 428 ? 1.037 22.156 2.758 1 98.74 428 LEU A O 1
ATOM 3281 N N . ALA A 1 429 ? 1.91 20.439 3.829 1 98.5 429 ALA A N 1
ATOM 3282 C CA . ALA A 1 429 ? 2.365 21.263 4.946 1 98.5 429 ALA A CA 1
ATOM 3283 C C . ALA A 1 429 ? 3.396 22.29 4.485 1 98.5 429 ALA A C 1
ATOM 3285 O O . ALA A 1 429 ? 3.343 23.455 4.887 1 98.5 429 ALA A O 1
ATOM 3286 N N . ASN A 1 430 ? 4.344 21.854 3.638 1 97.82 430 ASN A N 1
ATOM 3287 C CA . ASN A 1 430 ? 5.332 22.775 3.087 1 97.82 430 ASN A CA 1
ATOM 3288 C C . ASN A 1 430 ? 4.67 23.901 2.298 1 97.82 430 ASN A C 1
ATOM 3290 O O . ASN A 1 430 ? 5.048 25.066 2.434 1 97.82 430 ASN A O 1
ATOM 3294 N N . PHE A 1 431 ? 3.741 23.582 1.522 1 97.97 431 PHE A N 1
ATOM 3295 C CA . PHE A 1 431 ? 3.028 24.597 0.756 1 97.97 431 PHE A CA 1
ATOM 3296 C C . PHE A 1 431 ? 2.261 25.535 1.68 1 97.97 431 PHE A C 1
ATOM 3298 O O . PHE A 1 431 ? 2.184 26.739 1.427 1 97.97 431 PHE A O 1
ATOM 3305 N N . ALA A 1 432 ? 1.654 24.972 2.724 1 98.48 432 ALA A N 1
ATOM 3306 C CA . ALA A 1 432 ? 0.87 25.756 3.675 1 98.48 432 ALA A CA 1
ATOM 3307 C C . ALA A 1 432 ? 1.72 26.846 4.32 1 98.48 432 ALA A C 1
ATOM 3309 O O . ALA A 1 432 ? 1.221 27.932 4.626 1 98.48 432 ALA A O 1
ATOM 3310 N N . GLN A 1 433 ? 2.966 26.578 4.554 1 97.83 433 GLN A N 1
ATOM 3311 C CA . GLN A 1 433 ? 3.849 27.606 5.094 1 97.83 433 GLN A CA 1
ATOM 3312 C C . GLN A 1 433 ? 3.973 28.785 4.133 1 97.83 433 GLN A C 1
ATOM 3314 O O . GLN A 1 433 ? 3.947 29.942 4.555 1 97.83 433 GLN A O 1
ATOM 3319 N N . LEU A 1 434 ? 4.108 28.47 2.833 1 96.59 434 LEU A N 1
ATOM 3320 C CA . LEU A 1 434 ? 4.152 29.52 1.821 1 96.59 434 LEU A CA 1
ATOM 3321 C C . LEU A 1 434 ? 2.835 30.288 1.777 1 96.59 434 LEU A C 1
ATOM 3323 O O . LEU A 1 434 ? 2.832 31.52 1.717 1 96.59 434 LEU A O 1
ATOM 3327 N N . TRP A 1 435 ? 1.796 29.547 1.832 1 97.81 435 TRP A N 1
ATOM 3328 C CA . TRP A 1 435 ? 0.458 30.125 1.769 1 97.81 435 TRP A CA 1
ATOM 3329 C C . TRP A 1 435 ? 0.234 31.106 2.914 1 97.81 435 TRP A C 1
ATOM 3331 O O . TRP A 1 435 ? -0.183 32.245 2.692 1 97.81 435 TRP A O 1
ATOM 3341 N N . GLN A 1 436 ? 0.474 30.663 4.139 1 97.48 436 GLN A N 1
ATOM 3342 C CA . GLN A 1 436 ? 0.179 31.487 5.307 1 97.48 436 GLN A CA 1
ATOM 3343 C C . GLN A 1 436 ? 1.132 32.676 5.396 1 97.48 436 GLN A C 1
ATOM 3345 O O . GLN A 1 436 ? 0.764 33.737 5.904 1 97.48 436 GLN A O 1
ATOM 3350 N N . ALA A 1 437 ? 2.333 32.506 4.908 1 95.83 437 ALA A N 1
ATOM 3351 C CA . ALA A 1 437 ? 3.267 33.628 4.873 1 95.83 437 ALA A CA 1
ATOM 3352 C C . ALA A 1 437 ? 2.771 34.728 3.94 1 95.83 437 ALA A C 1
ATOM 3354 O O . ALA A 1 437 ? 3.088 35.904 4.132 1 95.83 437 ALA A O 1
ATOM 3355 N N . GLU A 1 438 ? 2.061 34.323 2.966 1 94.86 438 GLU A N 1
ATOM 3356 C CA . GLU A 1 438 ? 1.567 35.264 1.964 1 94.86 438 GLU A CA 1
ATOM 3357 C C . GLU A 1 438 ? 0.297 35.962 2.442 1 94.86 438 GLU A C 1
ATOM 3359 O O . GLU A 1 438 ? -0.079 37.01 1.912 1 94.86 438 GLU A O 1
ATOM 3364 N N . THR A 1 439 ? -0.349 35.391 3.417 1 91.01 439 THR A N 1
ATOM 3365 C CA . THR A 1 439 ? -1.604 35.968 3.887 1 91.01 439 THR A CA 1
ATOM 3366 C C . THR A 1 439 ? -1.356 36.93 5.046 1 91.01 439 THR A C 1
ATOM 3368 O O . THR A 1 439 ? -0.39 36.772 5.795 1 91.01 439 THR A O 1
ATOM 3371 N N . SER A 1 440 ? -2.121 37.979 5.171 1 87.93 440 SER A N 1
ATOM 3372 C CA . SER A 1 440 ? -2.018 38.939 6.265 1 87.93 440 SER A CA 1
ATOM 3373 C C . SER A 1 440 ? -3.092 38.693 7.319 1 87.93 440 SER A C 1
ATOM 3375 O O . SER A 1 440 ? -3.341 39.548 8.172 1 87.93 440 SER A O 1
ATOM 3377 N N . LEU A 1 441 ? -3.658 37.575 7.284 1 94.47 441 LEU A N 1
ATOM 3378 C CA . LEU A 1 441 ? -4.721 37.256 8.232 1 94.47 441 LEU A CA 1
ATOM 3379 C C . LEU A 1 441 ? -4.154 37.032 9.629 1 94.47 441 LEU A C 1
ATOM 3381 O O . LEU A 1 441 ? -3.043 36.518 9.778 1 94.47 441 LEU A O 1
ATOM 3385 N N . GLY A 1 442 ? -4.948 37.386 10.583 1 94.75 442 GLY A N 1
ATOM 3386 C CA . GLY A 1 442 ? -4.608 37.025 11.95 1 94.75 442 GLY A CA 1
ATOM 3387 C C . GLY A 1 442 ? -4.764 35.542 12.232 1 94.75 442 GLY A C 1
ATOM 3388 O O . GLY A 1 442 ? -5.442 34.831 11.486 1 94.75 442 GLY A O 1
ATOM 3389 N N . LEU A 1 443 ? -4.125 35.066 13.297 1 95.54 443 LEU A N 1
ATOM 3390 C CA . LEU A 1 443 ? -4.28 33.692 13.761 1 95.54 443 LEU A CA 1
ATOM 3391 C C . LEU A 1 443 ? -5.562 33.532 14.57 1 95.54 443 LEU A C 1
ATOM 3393 O O . LEU A 1 443 ? -5.652 34.015 15.701 1 95.54 443 LEU A O 1
ATOM 3397 N N . GLY A 1 444 ? -6.487 32.77 13.971 1 96.12 444 GLY A N 1
ATOM 3398 C CA . GLY A 1 444 ? -7.794 32.729 14.607 1 96.12 444 GLY A CA 1
ATOM 3399 C C . GLY A 1 444 ? -8.411 34.102 14.794 1 96.12 444 GLY A C 1
ATOM 3400 O O . GLY A 1 444 ? -8.498 34.883 13.844 1 96.12 444 GLY A O 1
ATOM 3401 N N . LYS A 1 445 ? -8.742 34.391 16.003 1 95.05 445 LYS A N 1
ATOM 3402 C CA . LYS A 1 445 ? -9.339 35.687 16.313 1 95.05 445 LYS A CA 1
ATOM 3403 C C . LYS A 1 445 ? -8.291 36.663 16.842 1 95.05 445 LYS A C 1
ATOM 3405 O O . LYS A 1 445 ? -8.617 37.793 17.21 1 95.05 445 LYS A O 1
ATOM 3410 N N . SER A 1 446 ? -7.082 36.21 16.866 1 92.87 446 SER A N 1
ATOM 3411 C CA . SER A 1 446 ? -6.047 37.075 17.424 1 92.87 446 SER A CA 1
ATOM 3412 C C . SER A 1 446 ? -5.59 38.116 16.408 1 92.87 446 SER A C 1
ATOM 3414 O O . SER A 1 446 ? -5.981 38.065 15.24 1 92.87 446 SER A O 1
ATOM 3416 N N . THR A 1 447 ? -4.748 39.036 16.887 1 90.49 447 THR A N 1
ATOM 3417 C CA . THR A 1 447 ? -4.161 40.049 16.017 1 90.49 447 THR A CA 1
ATOM 3418 C C . THR A 1 447 ? -2.763 39.633 15.569 1 90.49 447 THR A C 1
ATOM 3420 O O . THR A 1 447 ? -2.104 40.358 14.821 1 90.49 447 THR A O 1
ATOM 3423 N N . GLN A 1 448 ? -2.363 38.482 16.029 1 92.45 448 GLN A N 1
ATOM 3424 C CA . GLN A 1 448 ? -1.053 37.98 15.627 1 92.45 448 GLN A CA 1
ATOM 3425 C C . GLN A 1 448 ? -1.095 37.402 14.216 1 92.45 448 GLN A C 1
ATOM 3427 O O . GLN A 1 448 ? -2.131 36.899 13.776 1 92.45 448 GLN A O 1
ATOM 3432 N N . HIS A 1 449 ? 0.078 37.496 13.599 1 94.49 449 HIS A N 1
ATOM 3433 C CA . HIS A 1 449 ? 0.191 36.965 12.245 1 94.49 449 HIS A CA 1
ATOM 3434 C C . HIS A 1 449 ? 1.158 35.788 12.194 1 94.49 449 HIS A C 1
ATOM 3436 O O . HIS A 1 449 ? 1.988 35.621 13.09 1 94.49 449 HIS A O 1
ATOM 3442 N N . TYR A 1 450 ? 1.049 35.082 11.159 1 95.8 450 TYR A N 1
ATOM 3443 C CA . TYR A 1 450 ? 1.877 33.893 10.991 1 95.8 450 TYR A CA 1
ATOM 3444 C C . TYR A 1 450 ? 3.338 34.271 10.783 1 95.8 450 TYR A C 1
ATOM 3446 O O . TYR A 1 450 ? 3.65 35.152 9.977 1 95.8 450 TYR A O 1
ATOM 3454 N N . GLN A 1 451 ? 4.185 33.645 11.554 1 93.93 451 GLN A N 1
ATOM 3455 C CA . GLN A 1 451 ? 5.633 33.645 11.374 1 93.93 451 GLN A CA 1
ATOM 3456 C C . GLN A 1 451 ? 6.188 32.224 11.383 1 93.93 451 GLN A C 1
ATOM 3458 O O . GLN A 1 451 ? 5.982 31.477 12.342 1 93.93 451 GLN A O 1
ATOM 3463 N N . LYS A 1 452 ? 6.84 31.929 10.292 1 94.49 452 LYS A N 1
ATOM 3464 C CA . LYS A 1 452 ? 7.411 30.588 10.209 1 94.49 452 LYS A CA 1
ATOM 3465 C C . LYS A 1 452 ? 8.337 30.309 11.39 1 94.49 452 LYS A C 1
ATOM 3467 O O . LYS A 1 452 ? 9.225 31.109 11.691 1 94.49 452 LYS A O 1
ATOM 3472 N N . SER A 1 453 ? 8.124 29.234 12.057 1 92.96 453 SER A N 1
ATOM 3473 C CA . SER A 1 453 ? 8.89 28.919 13.258 1 92.96 453 SER A CA 1
ATOM 3474 C C . SER A 1 453 ? 9.51 27.528 13.169 1 92.96 453 SER A C 1
ATOM 3476 O O . SER A 1 453 ? 10.191 27.086 14.097 1 92.96 453 SER A O 1
ATOM 3478 N N . LEU A 1 454 ? 9.23 26.843 12.146 1 93.56 454 LEU A N 1
ATOM 3479 C CA . LEU A 1 454 ? 9.629 25.447 11.998 1 93.56 454 LEU A CA 1
ATOM 3480 C C . LEU A 1 454 ? 10.067 25.156 10.566 1 93.56 454 LEU A C 1
ATOM 3482 O O . LEU A 1 454 ? 9.43 25.611 9.613 1 93.56 454 LEU A O 1
ATOM 3486 N N . GLU A 1 455 ? 11.238 24.498 10.466 1 92.29 455 GLU A N 1
ATOM 3487 C CA . GLU A 1 455 ? 11.578 23.916 9.171 1 92.29 455 GLU A CA 1
ATOM 3488 C C . GLU A 1 455 ? 11.063 22.483 9.059 1 92.29 455 GLU A C 1
ATOM 3490 O O . GLU A 1 455 ? 11.446 21.617 9.848 1 92.29 455 GLU A O 1
ATOM 3495 N N . ILE A 1 456 ? 10.211 22.226 8.149 1 94.64 456 ILE A N 1
ATOM 3496 C CA . ILE A 1 456 ? 9.646 20.894 7.963 1 94.64 456 ILE A CA 1
ATOM 3497 C C . ILE A 1 456 ? 10.662 19.995 7.263 1 94.64 456 ILE A C 1
ATOM 3499 O O . ILE A 1 456 ? 11.021 20.236 6.108 1 94.64 456 ILE A O 1
ATOM 3503 N N . GLN A 1 457 ? 11.157 19.024 7.966 1 89.18 457 GLN A N 1
ATOM 3504 C CA . GLN A 1 457 ? 12.144 18.076 7.461 1 89.18 457 GLN A CA 1
ATOM 3505 C C . GLN A 1 457 ? 11.537 16.686 7.295 1 89.18 457 GLN A C 1
ATOM 3507 O O . GLN A 1 457 ? 10.601 16.322 8.01 1 89.18 457 GLN A O 1
ATOM 3512 N N . SER A 1 458 ? 12.067 16.023 6.408 1 89.09 458 SER A N 1
ATOM 3513 C CA . SER A 1 458 ? 11.509 14.702 6.137 1 89.09 458 SER A CA 1
ATOM 3514 C C . SER A 1 458 ? 12.397 13.599 6.703 1 89.09 458 SER A C 1
ATOM 3516 O O . SER A 1 458 ? 13.624 13.672 6.607 1 89.09 458 SER A O 1
ATOM 3518 N N . ASN A 1 459 ? 11.762 12.652 7.285 1 89.08 459 ASN A N 1
ATOM 3519 C CA . ASN A 1 459 ? 12.447 11.412 7.635 1 89.08 459 ASN A CA 1
ATOM 3520 C C . ASN A 1 459 ? 12.231 10.335 6.575 1 89.08 459 ASN A C 1
ATOM 3522 O O . ASN A 1 459 ? 12.711 9.209 6.722 1 89.08 459 ASN A O 1
ATOM 3526 N N . HIS A 1 460 ? 11.588 10.7 5.543 1 94.93 460 HIS A N 1
ATOM 3527 C CA . HIS A 1 460 ? 11.238 9.734 4.508 1 94.93 460 HIS A CA 1
ATOM 3528 C C . HIS A 1 460 ? 11.907 10.079 3.182 1 94.93 460 HIS A C 1
ATOM 3530 O O . HIS A 1 460 ? 11.438 9.668 2.119 1 94.93 460 HIS A O 1
ATOM 3536 N N . SER A 1 461 ? 12.904 10.848 3.216 1 96.9 461 SER A N 1
ATOM 3537 C CA . SER A 1 461 ? 13.655 11.223 2.023 1 96.9 461 SER A CA 1
ATOM 3538 C C . SER A 1 461 ? 15.143 11.358 2.325 1 96.9 461 SER A C 1
ATOM 3540 O O . SER A 1 461 ? 15.55 11.337 3.489 1 96.9 461 SER A O 1
ATOM 3542 N N . VAL A 1 462 ? 15.93 11.423 1.29 1 97.52 462 VAL A N 1
ATOM 3543 C CA . VAL A 1 462 ? 17.372 11.634 1.36 1 97.52 462 VAL A CA 1
ATOM 3544 C C . VAL A 1 462 ? 17.772 12.783 0.437 1 97.52 462 VAL A C 1
ATOM 3546 O O . VAL A 1 462 ? 17.257 12.901 -0.677 1 97.52 462 VAL A O 1
ATOM 3549 N N . GLN A 1 463 ? 18.632 13.662 0.965 1 97.87 463 GLN A N 1
ATOM 3550 C CA . GLN A 1 463 ? 19.138 14.752 0.138 1 97.87 463 GLN A CA 1
ATOM 3551 C C . GLN A 1 463 ? 20.289 14.281 -0.747 1 97.87 463 GLN A C 1
ATOM 3553 O O . GLN A 1 463 ? 21.268 13.716 -0.254 1 97.87 463 GLN A O 1
ATOM 3558 N N . LEU A 1 464 ? 20.171 14.446 -2.05 1 98.45 464 LEU A N 1
ATOM 3559 C CA . LEU A 1 464 ? 21.163 14.039 -3.039 1 98.45 464 LEU A CA 1
ATOM 3560 C C . LEU A 1 464 ? 21.666 15.242 -3.83 1 98.45 464 LEU A C 1
ATOM 3562 O O . LEU A 1 464 ? 20.883 15.928 -4.49 1 98.45 464 LEU A O 1
ATOM 3566 N N . ALA A 1 465 ? 22.931 15.517 -3.73 1 98.55 465 ALA A N 1
ATOM 3567 C CA . ALA A 1 465 ? 23.55 16.541 -4.567 1 98.55 465 ALA A CA 1
ATOM 3568 C C . ALA A 1 465 ? 23.943 15.973 -5.928 1 98.55 465 ALA A C 1
ATOM 3570 O O . ALA A 1 465 ? 24.633 14.954 -6.006 1 98.55 465 ALA A O 1
ATOM 3571 N N . VAL A 1 466 ? 23.546 16.612 -6.955 1 98.14 466 VAL A N 1
ATOM 3572 C CA . VAL A 1 466 ? 23.92 16.214 -8.309 1 98.14 466 VAL A CA 1
ATOM 3573 C C . VAL A 1 466 ? 24.778 17.303 -8.949 1 98.14 466 VAL A C 1
ATOM 3575 O O . VAL A 1 466 ? 24.642 18.483 -8.62 1 98.14 466 VAL A O 1
ATOM 3578 N N . VAL A 1 467 ? 25.705 17.018 -9.892 1 96.26 467 VAL A N 1
ATOM 3579 C CA . VAL A 1 467 ? 26.678 17.968 -10.42 1 96.26 467 VAL A CA 1
ATOM 3580 C C . VAL A 1 467 ? 26.705 17.887 -11.945 1 96.26 467 VAL A C 1
ATOM 3582 O O . VAL A 1 467 ? 27.148 18.823 -12.615 1 96.26 467 VAL A O 1
ATOM 3585 N N . GLY A 1 468 ? 26.166 16.879 -12.518 1 93.83 468 GLY A N 1
ATOM 3586 C CA . GLY A 1 468 ? 26.31 16.625 -13.942 1 93.83 468 GLY A CA 1
ATOM 3587 C C . GLY A 1 468 ? 24.983 16.438 -14.653 1 93.83 468 GLY A C 1
ATOM 3588 O O . GLY A 1 468 ? 24.11 17.306 -14.586 1 93.83 468 GLY A O 1
ATOM 3589 N N . ALA A 1 469 ? 24.841 15.298 -15.317 1 93.04 469 ALA A N 1
ATOM 3590 C CA . ALA A 1 469 ? 23.756 15.01 -16.251 1 93.04 469 ALA A CA 1
ATOM 3591 C C . ALA A 1 469 ? 22.405 15.02 -15.542 1 93.04 469 ALA A C 1
ATOM 3593 O O . ALA A 1 469 ? 21.358 15.105 -16.189 1 93.04 469 ALA A O 1
ATOM 3594 N N . HIS A 1 470 ? 22.396 15.024 -14.205 1 96.8 470 HIS A N 1
ATOM 3595 C CA . HIS A 1 470 ? 21.151 14.963 -13.448 1 96.8 470 HIS A CA 1
ATOM 3596 C C . HIS A 1 470 ? 20.651 16.36 -13.096 1 96.8 470 HIS A C 1
ATOM 3598 O O . HIS A 1 470 ? 19.567 16.51 -12.527 1 96.8 470 HIS A O 1
ATOM 3604 N N . LEU A 1 471 ? 21.444 17.404 -13.347 1 97.37 471 LEU A N 1
ATOM 3605 C CA . LEU A 1 471 ? 21.016 18.776 -13.102 1 97.37 471 LEU A CA 1
ATOM 3606 C C . LEU A 1 471 ? 19.737 19.092 -13.87 1 97.37 471 LEU A C 1
ATOM 3608 O O . LEU A 1 471 ? 19.442 18.452 -14.883 1 97.37 471 LEU A O 1
ATOM 3612 N N . THR A 1 472 ? 18.97 20.04 -13.332 1 96.82 472 THR A N 1
ATOM 3613 C CA . THR A 1 472 ? 17.763 20.496 -14.012 1 96.82 472 THR A CA 1
ATOM 3614 C C . THR A 1 472 ? 18.062 20.85 -15.466 1 96.82 472 THR A C 1
ATOM 3616 O O . THR A 1 472 ? 19.009 21.589 -15.748 1 96.82 472 THR A O 1
ATOM 3619 N N . GLY A 1 473 ? 17.335 20.308 -16.382 1 94.47 473 GLY A N 1
ATOM 3620 C CA . GLY A 1 473 ? 17.493 20.623 -17.793 1 94.47 473 GLY A CA 1
ATOM 3621 C C . GLY A 1 473 ? 18.486 19.72 -18.499 1 94.47 473 GLY A C 1
ATOM 3622 O O . GLY A 1 473 ? 18.623 19.776 -19.722 1 94.47 473 GLY A O 1
ATOM 3623 N N . MET A 1 474 ? 19.243 18.841 -17.783 1 95.21 474 MET A N 1
ATOM 3624 C CA . MET A 1 474 ? 20.236 17.936 -18.356 1 95.21 474 MET A CA 1
ATOM 3625 C C . MET A 1 474 ? 19.621 16.573 -18.655 1 95.21 474 MET A C 1
ATOM 3627 O O . MET A 1 474 ? 18.525 16.264 -18.183 1 95.21 474 MET A O 1
ATOM 3631 N N . PRO A 1 475 ? 20.164 15.658 -19.417 1 93.36 475 PRO A N 1
ATOM 3632 C CA . PRO A 1 475 ? 19.556 14.478 -20.034 1 93.36 475 PRO A CA 1
ATOM 3633 C C . PRO A 1 475 ? 19.076 13.455 -19.007 1 93.36 475 PRO A C 1
ATOM 3635 O O . PRO A 1 475 ? 18.144 12.693 -19.277 1 93.36 475 PRO A O 1
ATOM 3638 N N . LEU A 1 476 ? 19.666 13.396 -17.832 1 95.96 476 LEU A N 1
ATOM 3639 C CA . LEU A 1 476 ? 19.313 12.341 -16.889 1 95.96 476 LEU A CA 1
ATOM 3640 C C . LEU A 1 476 ? 18.467 12.893 -15.746 1 95.96 476 LEU A C 1
ATOM 3642 O O . LEU A 1 476 ? 18.178 12.181 -14.782 1 95.96 476 LEU A O 1
ATOM 3646 N N . ASN A 1 477 ? 18.096 14.169 -15.866 1 97.15 477 ASN A N 1
ATOM 3647 C CA . ASN A 1 477 ? 17.284 14.773 -14.814 1 97.15 477 ASN A CA 1
ATOM 3648 C C . ASN A 1 477 ? 15.996 13.989 -14.581 1 97.15 477 ASN A C 1
ATOM 3650 O O . ASN A 1 477 ? 15.488 13.943 -13.459 1 97.15 477 ASN A O 1
ATOM 3654 N N . PHE A 1 478 ? 15.485 13.318 -15.65 1 95.87 478 PHE A N 1
ATOM 3655 C CA . PHE A 1 478 ? 14.237 12.567 -15.577 1 95.87 478 PHE A CA 1
ATOM 3656 C C . PHE A 1 478 ? 14.346 11.434 -14.564 1 95.87 478 PHE A C 1
ATOM 3658 O O . PHE A 1 478 ? 13.34 11.005 -13.994 1 95.87 478 PHE A O 1
ATOM 3665 N N . GLN A 1 479 ? 15.536 10.89 -14.243 1 96.88 479 GLN A N 1
ATOM 3666 C CA . GLN A 1 479 ? 15.717 9.827 -13.26 1 96.88 479 GLN A CA 1
ATOM 3667 C C . GLN A 1 479 ? 15.368 10.311 -11.855 1 96.88 479 GLN A C 1
ATOM 3669 O O . GLN A 1 479 ? 15.073 9.505 -10.97 1 96.88 479 GLN A O 1
ATOM 3674 N N . LEU A 1 480 ? 15.455 11.65 -11.637 1 97.8 480 LEU A N 1
ATOM 3675 C CA . LEU A 1 480 ? 15.044 12.24 -10.368 1 97.8 480 LEU A CA 1
ATOM 3676 C C . LEU A 1 480 ? 13.546 12.523 -10.359 1 97.8 480 LEU A C 1
ATOM 3678 O O . LEU A 1 480 ? 12.828 12.062 -9.469 1 97.8 480 LEU A O 1
ATOM 3682 N N . THR A 1 481 ? 13.072 13.187 -11.422 1 96.09 481 THR A N 1
ATOM 3683 C CA . THR A 1 481 ? 11.694 13.666 -11.449 1 96.09 481 THR A CA 1
ATOM 3684 C C . THR A 1 481 ? 10.718 12.5 -11.565 1 96.09 481 THR A C 1
ATOM 3686 O O . THR A 1 481 ? 9.631 12.532 -10.984 1 96.09 481 THR A O 1
ATOM 3689 N N . SER A 1 482 ? 11.1 11.413 -12.268 1 95.44 482 SER A N 1
ATOM 3690 C CA . SER A 1 482 ? 10.226 10.254 -12.415 1 95.44 482 SER A CA 1
ATOM 3691 C C . SER A 1 482 ? 10.149 9.451 -11.121 1 95.44 482 SER A C 1
ATOM 3693 O O . SER A 1 482 ? 9.281 8.589 -10.97 1 95.44 482 SER A O 1
ATOM 3695 N N . ARG A 1 483 ? 10.992 9.793 -10.19 1 97.09 483 ARG A N 1
ATOM 3696 C CA . ARG A 1 483 ? 11.001 9.087 -8.913 1 97.09 483 ARG A CA 1
ATOM 3697 C C . ARG A 1 483 ? 10.558 10.002 -7.777 1 97.09 483 ARG A C 1
ATOM 3699 O O . ARG A 1 483 ? 10.952 9.807 -6.626 1 97.09 483 ARG A O 1
ATOM 3706 N N . ASN A 1 484 ? 9.858 11.019 -8.083 1 96.91 484 ASN A N 1
ATOM 3707 C CA . ASN A 1 484 ? 9.195 11.938 -7.164 1 96.91 484 ASN A CA 1
ATOM 3708 C C . ASN A 1 484 ? 10.204 12.743 -6.35 1 96.91 484 ASN A C 1
ATOM 3710 O O . ASN A 1 484 ? 9.915 13.152 -5.224 1 96.91 484 ASN A O 1
ATOM 3714 N N . ALA A 1 485 ? 11.429 12.845 -6.858 1 97.86 485 ALA A N 1
ATOM 3715 C CA . ALA A 1 485 ? 12.388 13.742 -6.218 1 97.86 485 ALA A CA 1
ATOM 3716 C C . ALA A 1 485 ? 12.03 15.203 -6.478 1 97.86 485 ALA A C 1
ATOM 3718 O O . ALA A 1 485 ? 11.467 15.534 -7.524 1 97.86 485 ALA A O 1
ATOM 3719 N N . THR A 1 486 ? 12.354 16.024 -5.516 1 97.08 486 THR A N 1
ATOM 3720 C CA . THR A 1 486 ? 12.051 17.444 -5.653 1 97.08 486 THR A CA 1
ATOM 3721 C C . THR A 1 486 ? 13.29 18.291 -5.378 1 97.08 486 THR A C 1
ATOM 3723 O O . THR A 1 486 ? 14.085 17.968 -4.493 1 97.08 486 THR A O 1
ATOM 3726 N N . LEU A 1 487 ? 13.459 19.368 -6.133 1 96.95 487 LEU A N 1
ATOM 3727 C CA . LEU A 1 487 ? 14.604 20.259 -5.981 1 96.95 487 LEU A CA 1
ATOM 3728 C C . LEU A 1 487 ? 14.494 21.072 -4.695 1 96.95 487 LEU A C 1
ATOM 3730 O O . LEU A 1 487 ? 13.514 21.793 -4.494 1 96.95 487 LEU A O 1
ATOM 3734 N N . LEU A 1 488 ? 15.443 20.965 -3.851 1 95.43 488 LEU A N 1
ATOM 3735 C CA . LEU A 1 488 ? 15.462 21.686 -2.582 1 95.43 488 LEU A CA 1
ATOM 3736 C C . LEU A 1 488 ? 16.194 23.016 -2.724 1 95.43 488 LEU A C 1
ATOM 3738 O O . LEU A 1 488 ? 15.71 24.049 -2.257 1 95.43 488 LEU A O 1
ATOM 3742 N N . LYS A 1 489 ? 17.46 22.938 -3.417 1 95.91 489 LYS A N 1
ATOM 3743 C CA . LYS A 1 489 ? 18.221 24.175 -3.568 1 95.91 489 LYS A CA 1
ATOM 3744 C C . LYS A 1 489 ? 19.339 24.011 -4.594 1 95.91 489 LYS A C 1
ATOM 3746 O O . LYS A 1 489 ? 19.767 22.89 -4.879 1 95.91 489 LYS A O 1
ATOM 3751 N N . LYS A 1 490 ? 19.715 25.135 -5.135 1 97.52 490 LYS A N 1
ATOM 3752 C CA . LYS A 1 490 ? 20.937 25.273 -5.922 1 97.52 490 LYS A CA 1
ATOM 3753 C C . LYS A 1 490 ? 22.066 25.867 -5.085 1 97.52 490 LYS A C 1
ATOM 3755 O O . LYS A 1 490 ? 21.867 26.859 -4.38 1 97.52 490 LYS A O 1
ATOM 3760 N N . THR A 1 491 ? 23.176 25.188 -5.109 1 98.15 491 THR A N 1
ATOM 3761 C CA . THR A 1 491 ? 24.284 25.615 -4.262 1 98.15 491 THR A CA 1
ATOM 3762 C C . THR A 1 491 ? 25.617 25.143 -4.835 1 98.15 491 THR A C 1
ATOM 3764 O O . THR A 1 491 ? 25.745 24.951 -6.046 1 98.15 491 THR A O 1
ATOM 3767 N N . GLN A 1 492 ? 26.661 25.125 -3.984 1 98.39 492 GLN A N 1
ATOM 3768 C CA . GLN A 1 492 ? 27.997 24.674 -4.357 1 98.39 492 GLN A CA 1
ATOM 3769 C C . GLN A 1 492 ? 28.562 23.707 -3.32 1 98.39 492 GLN A C 1
ATOM 3771 O O . GLN A 1 492 ? 28.11 23.685 -2.174 1 98.39 492 GLN A O 1
ATOM 3776 N N . THR A 1 493 ? 29.498 22.944 -3.742 1 98.15 493 THR A N 1
ATOM 3777 C CA . THR A 1 493 ? 30.261 22.145 -2.79 1 98.15 493 THR A CA 1
ATOM 3778 C C . THR A 1 493 ? 31.161 23.034 -1.936 1 98.15 493 THR A C 1
ATOM 3780 O O . THR A 1 493 ? 31.319 24.222 -2.222 1 98.15 493 THR A O 1
ATOM 3783 N N . ALA A 1 494 ? 31.701 22.468 -0.882 1 97.77 494 ALA A N 1
ATOM 3784 C CA . ALA A 1 494 ? 32.829 23.106 -0.208 1 97.77 494 ALA A CA 1
ATOM 3785 C C . ALA A 1 494 ? 33.978 23.358 -1.181 1 97.77 494 ALA A C 1
ATOM 3787 O O . ALA A 1 494 ? 33.958 22.872 -2.314 1 97.77 494 ALA A O 1
ATOM 3788 N N . GLU A 1 495 ? 35.072 24.093 -0.783 1 97.37 495 GLU A N 1
ATOM 3789 C CA . GLU A 1 495 ? 36.162 24.51 -1.659 1 97.37 495 GLU A CA 1
ATOM 3790 C C . GLU A 1 495 ? 37.224 23.42 -1.776 1 97.37 495 GLU A C 1
ATOM 3792 O O . GLU A 1 495 ? 38.364 23.694 -2.155 1 97.37 495 GLU A O 1
ATOM 3797 N N . THR A 1 496 ? 36.821 22.233 -1.492 1 96.52 496 THR A N 1
ATOM 3798 C CA . THR A 1 496 ? 37.76 21.118 -1.435 1 96.52 496 THR A CA 1
ATOM 3799 C C . THR A 1 496 ? 37.338 20.007 -2.392 1 96.52 496 THR A C 1
ATOM 3801 O O . THR A 1 496 ? 37.341 18.83 -2.025 1 96.52 496 THR A O 1
ATOM 3804 N N . TYR A 1 497 ? 36.927 20.407 -3.6 1 97.04 497 TYR A N 1
ATOM 3805 C CA . TYR A 1 497 ? 36.543 19.408 -4.592 1 97.04 497 TYR A CA 1
ATOM 3806 C C . TYR A 1 497 ? 37.139 19.736 -5.955 1 97.04 497 TYR A C 1
ATOM 3808 O O . TYR A 1 497 ? 37.31 20.908 -6.299 1 97.04 497 TYR A O 1
ATOM 3816 N N . LYS A 1 498 ? 37.451 18.756 -6.691 1 96.43 498 LYS A N 1
ATOM 3817 C CA . LYS A 1 498 ? 37.804 18.862 -8.104 1 96.43 498 LYS A CA 1
ATOM 3818 C C . LYS A 1 498 ? 36.782 18.144 -8.981 1 96.43 498 LYS A C 1
ATOM 3820 O O . LYS A 1 498 ? 36.21 17.131 -8.574 1 96.43 498 LYS A O 1
ATOM 3825 N N . LEU A 1 499 ? 36.541 18.716 -10.081 1 96.75 499 LEU A N 1
ATOM 3826 C CA . LEU A 1 499 ? 35.632 18.165 -11.08 1 96.75 499 LEU A CA 1
ATOM 3827 C C . LEU A 1 499 ? 36.395 17.721 -12.324 1 96.75 499 LEU A C 1
ATOM 3829 O O . LEU A 1 499 ? 37.175 18.493 -12.886 1 96.75 499 LEU A O 1
ATOM 3833 N N . PHE A 1 500 ? 36.131 16.512 -12.712 1 96.01 500 PHE A N 1
ATOM 3834 C CA . PHE A 1 500 ? 36.846 15.945 -13.85 1 96.01 500 PHE A CA 1
ATOM 3835 C C . PHE A 1 500 ? 35.875 15.552 -14.957 1 96.01 500 PHE A C 1
ATOM 3837 O O . PHE A 1 500 ? 34.744 15.146 -14.684 1 96.01 500 PHE A O 1
ATOM 3844 N N . ALA A 1 501 ? 36.26 15.694 -16.19 1 95.36 501 ALA A N 1
ATOM 3845 C CA . ALA A 1 501 ? 35.634 15.011 -17.32 1 95.36 501 ALA A CA 1
ATOM 3846 C C . ALA A 1 501 ? 36.286 13.653 -17.569 1 95.36 501 ALA A C 1
ATOM 3848 O O . ALA A 1 501 ? 37.43 13.581 -18.025 1 95.36 501 ALA A O 1
ATOM 3849 N N . LEU A 1 502 ? 35.569 12.622 -17.243 1 93.05 502 LEU A N 1
ATOM 3850 C CA . LEU A 1 502 ? 36.134 11.277 -17.271 1 93.05 502 LEU A CA 1
ATOM 3851 C C . LEU A 1 502 ? 36.461 10.854 -18.699 1 93.05 502 LEU A C 1
ATOM 3853 O O . LEU A 1 502 ? 35.705 11.15 -19.627 1 93.05 502 LEU A O 1
ATOM 3857 N N . LYS A 1 503 ? 37.407 10.124 -18.834 1 86.7 503 LYS A N 1
ATOM 3858 C CA . LYS A 1 503 ? 37.868 9.676 -20.144 1 86.7 503 LYS A CA 1
ATOM 3859 C C . LYS A 1 503 ? 37.03 8.507 -20.653 1 86.7 503 LYS A C 1
ATOM 3861 O O . LYS A 1 503 ? 36.44 7.769 -19.861 1 86.7 503 LYS A O 1
ATOM 3866 N N . ASN A 1 504 ? 36.873 8.367 -21.935 1 79.46 504 ASN A N 1
ATOM 3867 C CA . ASN A 1 504 ? 36.258 7.232 -22.614 1 79.46 504 ASN A CA 1
ATOM 3868 C C . ASN A 1 504 ? 34.774 7.116 -22.28 1 79.46 504 ASN A C 1
ATOM 3870 O O . ASN A 1 504 ? 34.245 6.009 -22.158 1 79.46 504 ASN A O 1
ATOM 3874 N N . THR A 1 505 ? 34.283 8.114 -21.853 1 79.63 505 THR A N 1
ATOM 3875 C CA . THR A 1 505 ? 32.833 8.16 -21.693 1 79.63 505 THR A CA 1
ATOM 3876 C C . THR A 1 505 ? 32.203 9.076 -22.737 1 79.63 505 THR A C 1
ATOM 3878 O O . THR A 1 505 ? 32.776 10.109 -23.091 1 79.63 505 THR A O 1
ATOM 3881 N N . THR A 1 506 ? 31.161 8.689 -23.487 1 75.57 506 THR A N 1
ATOM 3882 C CA . THR A 1 506 ? 30.437 9.476 -24.479 1 75.57 506 THR A CA 1
ATOM 3883 C C . THR A 1 506 ? 28.936 9.444 -24.204 1 75.57 506 THR A C 1
ATOM 3885 O O . THR A 1 506 ? 28.312 8.382 -24.258 1 75.57 506 THR A O 1
ATOM 3888 N N . PRO A 1 507 ? 28.545 10.582 -23.995 1 75.73 507 PRO A N 1
ATOM 3889 C CA . PRO A 1 507 ? 29.133 11.881 -23.659 1 75.73 507 PRO A CA 1
ATOM 3890 C C . PRO A 1 507 ? 29.968 11.838 -22.382 1 75.73 507 PRO A C 1
ATOM 3892 O O . PRO A 1 507 ? 29.878 10.877 -21.613 1 75.73 507 PRO A O 1
ATOM 3895 N N . PRO A 1 508 ? 30.832 12.844 -22.257 1 84.46 508 PRO A N 1
ATOM 3896 C CA . PRO A 1 508 ? 31.646 12.848 -21.039 1 84.46 508 PRO A CA 1
ATOM 3897 C C . PRO A 1 508 ? 30.803 12.793 -19.766 1 84.46 508 PRO A C 1
ATOM 3899 O O . PRO A 1 508 ? 29.732 13.402 -19.704 1 84.46 508 PRO A O 1
ATOM 3902 N N . LYS A 1 509 ? 31.342 12.061 -18.797 1 91.43 509 LYS A N 1
ATOM 3903 C CA . LYS A 1 509 ? 30.706 11.98 -17.485 1 91.43 509 LYS A CA 1
ATOM 3904 C C . LYS A 1 509 ? 31.523 12.724 -16.432 1 91.43 509 LYS A C 1
ATOM 3906 O O . LYS A 1 509 ? 32.755 12.701 -16.464 1 91.43 509 LYS A O 1
ATOM 3911 N N . PRO A 1 510 ? 30.822 13.409 -15.651 1 94.18 510 PRO A N 1
ATOM 3912 C CA . PRO A 1 510 ? 31.532 14.132 -14.594 1 94.18 510 PRO A CA 1
ATOM 3913 C C . PRO A 1 510 ? 31.997 13.218 -13.463 1 94.18 510 PRO A C 1
ATOM 3915 O O . PRO A 1 510 ? 31.29 12.276 -13.096 1 94.18 510 PRO A O 1
ATOM 3918 N N . GLY A 1 511 ? 33.162 13.456 -12.989 1 94.26 511 GLY A N 1
ATOM 3919 C CA . GLY A 1 511 ? 33.695 12.853 -11.777 1 94.26 511 GLY A CA 1
ATOM 3920 C C . GLY A 1 511 ? 34.082 13.873 -10.723 1 94.26 511 GLY A C 1
ATOM 3921 O O . GLY A 1 511 ? 34.914 14.747 -10.974 1 94.26 511 GLY A O 1
ATOM 3922 N N . LEU A 1 512 ? 33.443 13.802 -9.654 1 94.74 512 LEU A N 1
ATOM 3923 C CA . LEU A 1 512 ? 33.722 14.697 -8.536 1 94.74 512 LEU A CA 1
ATOM 3924 C C . LEU A 1 512 ? 34.574 14 -7.481 1 94.74 512 LEU A C 1
ATOM 3926 O O . LEU A 1 512 ? 34.297 12.858 -7.108 1 94.74 512 LEU A O 1
ATOM 3930 N N . GLN A 1 513 ? 35.628 14.667 -7.052 1 93.71 513 GLN A N 1
ATOM 3931 C CA . GLN A 1 513 ? 36.525 14.081 -6.061 1 93.71 513 GLN A CA 1
ATOM 3932 C C . GLN A 1 513 ? 36.929 15.11 -5.009 1 93.71 513 GLN A C 1
ATOM 3934 O O . GLN A 1 513 ? 37.201 16.267 -5.337 1 93.71 513 GLN A O 1
ATOM 3939 N N . PHE A 1 514 ? 36.985 14.676 -3.784 1 93.84 514 PHE A N 1
ATOM 3940 C CA . PHE A 1 514 ? 37.529 15.513 -2.722 1 93.84 514 PHE A CA 1
ATOM 3941 C C . PHE A 1 514 ? 39.013 15.777 -2.947 1 93.84 514 PHE A C 1
ATOM 3943 O O . PHE A 1 514 ? 39.771 14.859 -3.268 1 93.84 514 PHE A O 1
ATOM 3950 N N . ASP A 1 515 ? 39.373 16.963 -2.816 1 92.86 515 ASP A N 1
ATOM 3951 C CA . ASP A 1 515 ? 40.755 17.421 -2.919 1 92.86 515 ASP A CA 1
ATOM 3952 C C . ASP A 1 515 ? 40.966 18.711 -2.13 1 92.86 515 ASP A C 1
ATOM 3954 O O . ASP A 1 515 ? 40.319 19.724 -2.402 1 92.86 515 ASP A O 1
ATOM 3958 N N . GLU A 1 516 ? 41.918 18.651 -1.267 1 91.85 516 GLU A N 1
ATOM 3959 C CA . GLU A 1 516 ? 42.161 19.811 -0.414 1 91.85 516 GLU A CA 1
ATOM 3960 C C . GLU A 1 516 ? 42.48 21.05 -1.246 1 91.85 516 GLU A C 1
ATOM 3962 O O . GLU A 1 516 ? 42.194 22.174 -0.829 1 91.85 516 GLU A O 1
ATOM 3967 N N . ALA A 1 517 ? 43.102 20.876 -2.361 1 92.56 517 ALA A N 1
ATOM 3968 C CA . ALA A 1 517 ? 43.451 21.979 -3.252 1 92.56 517 ALA A CA 1
ATOM 3969 C C . ALA A 1 517 ? 42.379 22.181 -4.32 1 92.56 517 ALA A C 1
ATOM 3971 O O . ALA A 1 517 ? 42.679 22.614 -5.435 1 92.56 517 ALA A O 1
ATOM 3972 N N . GLY A 1 518 ? 41.216 21.852 -3.96 1 95.87 518 GLY A N 1
ATOM 3973 C CA . GLY A 1 518 ? 40.134 21.907 -4.931 1 95.87 518 GLY A CA 1
ATOM 3974 C C . GLY A 1 518 ? 39.448 23.258 -4.983 1 95.87 518 GLY A C 1
ATOM 3975 O O . GLY A 1 518 ? 40.081 24.292 -4.759 1 95.87 518 GLY A O 1
ATOM 3976 N N . ALA A 1 519 ? 38.169 23.341 -5.499 1 97.28 519 ALA A N 1
ATOM 3977 C CA . ALA A 1 519 ? 37.311 24.512 -5.663 1 97.28 519 ALA A CA 1
ATOM 3978 C C . ALA A 1 519 ? 35.859 24.179 -5.331 1 97.28 519 ALA A C 1
ATOM 3980 O O . ALA A 1 519 ? 35.53 23.025 -5.048 1 97.28 519 ALA A O 1
ATOM 3981 N N . SER A 1 520 ? 35.076 25.263 -5.22 1 97.88 520 SER A N 1
ATOM 3982 C CA . SER A 1 520 ? 33.636 25.065 -5.094 1 97.88 520 SER A CA 1
ATOM 3983 C C . SER A 1 520 ? 33.001 24.752 -6.445 1 97.88 520 SER A C 1
ATOM 3985 O O . SER A 1 520 ? 33.28 25.426 -7.439 1 97.88 520 SER A O 1
ATOM 3987 N N . ILE A 1 521 ? 32.231 23.74 -6.471 1 98.17 521 ILE A N 1
ATOM 3988 C CA . ILE A 1 521 ? 31.591 23.276 -7.697 1 98.17 521 ILE A CA 1
ATOM 3989 C C . ILE A 1 521 ? 30.077 23.438 -7.583 1 98.17 521 ILE A C 1
ATOM 3991 O O . ILE A 1 521 ? 29.484 23.079 -6.562 1 98.17 521 ILE A O 1
ATOM 3995 N N . GLU A 1 522 ? 29.419 23.912 -8.617 1 98.03 522 GLU A N 1
ATOM 3996 C CA . GLU A 1 522 ? 27.968 24.075 -8.651 1 98.03 522 GLU A CA 1
ATOM 3997 C C . GLU A 1 522 ? 27.259 22.728 -8.547 1 98.03 522 GLU A C 1
ATOM 3999 O O . GLU A 1 522 ? 27.585 21.791 -9.278 1 98.03 522 GLU A O 1
ATOM 4004 N N . VAL A 1 523 ? 26.244 22.663 -7.658 1 98.37 523 VAL A N 1
ATOM 4005 C CA . VAL A 1 523 ? 25.435 21.456 -7.524 1 98.37 523 VAL A CA 1
ATOM 4006 C C . VAL A 1 523 ? 23.981 21.836 -7.255 1 98.37 523 VAL A C 1
ATOM 4008 O O . VAL A 1 523 ? 23.686 22.982 -6.909 1 98.37 523 VAL A O 1
ATOM 4011 N N . GLU A 1 524 ? 23.097 20.943 -7.545 1 98.43 524 GLU A N 1
ATOM 4012 C CA . GLU A 1 524 ? 21.712 20.985 -7.087 1 98.43 524 GLU A CA 1
ATOM 4013 C C . GLU A 1 524 ? 21.442 19.905 -6.043 1 98.43 524 GLU A C 1
ATOM 4015 O O . GLU A 1 524 ? 21.904 18.77 -6.182 1 98.43 524 GLU A O 1
ATOM 4020 N N . VAL A 1 525 ? 20.803 20.286 -4.962 1 98.25 525 VAL A N 1
ATOM 4021 C CA . VAL A 1 525 ? 20.425 19.324 -3.932 1 98.25 525 VAL A CA 1
ATOM 4022 C C . VAL A 1 525 ? 18.949 18.962 -4.079 1 98.25 525 VAL A C 1
ATOM 4024 O O . VAL A 1 525 ? 18.085 19.843 -4.087 1 98.25 525 VAL A O 1
ATOM 4027 N N . TRP A 1 526 ? 18.697 17.725 -4.216 1 98.11 526 TRP A N 1
ATOM 4028 C CA . TRP A 1 526 ? 17.346 17.205 -4.401 1 98.11 526 TRP A CA 1
ATOM 4029 C C . TRP A 1 526 ? 16.921 16.357 -3.206 1 98.11 526 TRP A C 1
ATOM 4031 O O . TRP A 1 526 ? 17.73 15.617 -2.643 1 98.11 526 TRP A O 1
ATOM 4041 N N . ASN A 1 527 ? 15.666 16.511 -2.746 1 97.63 527 ASN A N 1
ATOM 4042 C CA . ASN A 1 527 ? 15.062 15.562 -1.817 1 97.63 527 ASN A CA 1
ATOM 4043 C C . ASN A 1 527 ? 14.501 14.344 -2.545 1 97.63 527 ASN A C 1
ATOM 4045 O O . ASN A 1 527 ? 13.528 14.457 -3.293 1 97.63 527 ASN A O 1
ATOM 4049 N N . VAL A 1 528 ? 15.09 13.212 -2.358 1 98.26 528 VAL A N 1
ATOM 4050 C CA . VAL A 1 528 ? 14.658 11.984 -3.017 1 98.26 528 VAL A CA 1
ATOM 4051 C C . VAL A 1 528 ? 13.915 11.096 -2.022 1 98.26 528 VAL A C 1
ATOM 4053 O O . VAL A 1 528 ? 14.444 10.769 -0.957 1 98.26 528 VAL A O 1
ATOM 4056 N N . PRO A 1 529 ? 12.671 10.739 -2.342 1 98.24 529 PRO A N 1
ATOM 4057 C CA . PRO A 1 529 ? 12.012 9.788 -1.443 1 98.24 529 PRO A CA 1
ATOM 4058 C C . PRO A 1 529 ? 12.859 8.547 -1.172 1 98.24 529 PRO A C 1
ATOM 4060 O O . PRO A 1 529 ? 13.442 7.978 -2.099 1 98.24 529 PRO A O 1
ATOM 4063 N N . LEU A 1 530 ? 12.867 8.15 0.034 1 97.95 530 LEU A N 1
ATOM 4064 C CA . LEU A 1 530 ? 13.771 7.1 0.49 1 97.95 530 LEU A CA 1
ATOM 4065 C C . LEU A 1 530 ? 13.531 5.804 -0.278 1 97.95 530 LEU A C 1
ATOM 4067 O O . LEU A 1 530 ? 14.482 5.137 -0.693 1 97.95 530 LEU A O 1
ATOM 4071 N N . ALA A 1 531 ? 12.31 5.455 -0.549 1 98.08 531 ALA A N 1
ATOM 4072 C CA . ALA A 1 531 ? 11.948 4.204 -1.212 1 98.08 531 ALA A CA 1
ATOM 4073 C C . ALA A 1 531 ? 12.344 4.23 -2.685 1 98.08 531 ALA A C 1
ATOM 4075 O O . ALA A 1 531 ? 12.423 3.182 -3.331 1 98.08 531 ALA A O 1
ATOM 4076 N N . ASN A 1 532 ? 12.55 5.422 -3.229 1 98.01 532 ASN A N 1
ATOM 4077 C CA . ASN A 1 532 ? 12.893 5.551 -4.641 1 98.01 532 ASN A CA 1
ATOM 4078 C C . ASN A 1 532 ? 14.388 5.784 -4.836 1 98.01 532 ASN A C 1
ATOM 4080 O O . ASN A 1 532 ? 14.886 5.735 -5.962 1 98.01 532 ASN A O 1
ATOM 4084 N N . PHE A 1 533 ? 15.126 6.066 -3.712 1 98.35 533 PHE A N 1
ATOM 4085 C CA . PHE A 1 533 ? 16.533 6.444 -3.772 1 98.35 533 PHE A CA 1
ATOM 4086 C C . PHE A 1 533 ? 17.387 5.277 -4.251 1 98.35 533 PHE A C 1
ATOM 4088 O O . PHE A 1 533 ? 18.348 5.47 -4.999 1 98.35 533 PHE A O 1
ATOM 4095 N N . GLY A 1 534 ? 17.011 4.112 -3.866 1 97.69 534 GLY A N 1
ATOM 4096 C CA . GLY A 1 534 ? 17.749 2.925 -4.267 1 97.69 534 GLY A CA 1
ATOM 4097 C C . GLY A 1 534 ? 17.778 2.72 -5.77 1 97.69 534 GLY A C 1
ATOM 4098 O O . GLY A 1 534 ? 18.783 2.265 -6.321 1 97.69 534 GLY A O 1
ATOM 4099 N N . ALA A 1 535 ? 16.695 3.019 -6.364 1 97.33 535 ALA A N 1
ATOM 4100 C CA . ALA A 1 535 ? 16.623 2.854 -7.814 1 97.33 535 ALA A CA 1
ATOM 4101 C C . ALA A 1 535 ? 17.613 3.775 -8.52 1 97.33 535 ALA A C 1
ATOM 4103 O O . ALA A 1 535 ? 18.212 3.396 -9.53 1 97.33 535 ALA A O 1
ATOM 4104 N N . ILE A 1 536 ? 17.764 4.963 -7.984 1 97.49 536 ILE A N 1
ATOM 4105 C CA . ILE A 1 536 ? 18.726 5.902 -8.55 1 97.49 536 ILE A CA 1
ATOM 4106 C C . ILE A 1 536 ? 20.142 5.362 -8.368 1 97.49 536 ILE A C 1
ATOM 4108 O O . ILE A 1 536 ? 20.931 5.337 -9.316 1 97.49 536 ILE A O 1
ATOM 4112 N N . VAL A 1 537 ? 20.429 4.878 -7.205 1 97.96 537 VAL A N 1
ATOM 4113 C CA . VAL A 1 537 ? 21.758 4.36 -6.898 1 97.96 537 VAL A CA 1
ATOM 4114 C C . VAL A 1 537 ? 22.057 3.149 -7.779 1 97.96 537 VAL A C 1
ATOM 4116 O O . VAL A 1 537 ? 23.177 2.994 -8.273 1 97.96 537 VAL A O 1
ATOM 4119 N N . ALA A 1 538 ? 21.058 2.333 -7.962 1 97.26 538 ALA A N 1
ATOM 4120 C CA . ALA A 1 538 ? 21.213 1.112 -8.749 1 97.26 538 ALA A CA 1
ATOM 4121 C C . ALA A 1 538 ? 21.607 1.433 -10.188 1 97.26 538 ALA A C 1
ATOM 4123 O O . ALA A 1 538 ? 22.254 0.624 -10.856 1 97.26 538 ALA A O 1
ATOM 4124 N N . GLU A 1 539 ? 21.312 2.574 -10.656 1 96.06 539 GLU A N 1
ATOM 4125 C CA . GLU A 1 539 ? 21.529 2.936 -12.053 1 96.06 539 GLU A CA 1
ATOM 4126 C C . GLU A 1 539 ? 22.876 3.629 -12.241 1 96.06 539 GLU A C 1
ATOM 4128 O O . GLU A 1 539 ? 23.291 3.895 -13.371 1 96.06 539 GLU A O 1
ATOM 4133 N N . VAL A 1 540 ? 23.62 3.896 -11.148 1 95.9 540 VAL A N 1
ATOM 4134 C CA . VAL A 1 540 ? 24.909 4.574 -11.24 1 95.9 540 VAL A CA 1
ATOM 4135 C C . VAL A 1 540 ? 25.984 3.582 -11.679 1 95.9 540 VAL A C 1
ATOM 4137 O O . VAL A 1 540 ? 26.29 2.629 -10.958 1 95.9 540 VAL A O 1
ATOM 4140 N N . PRO A 1 541 ? 26.569 3.762 -12.784 1 93.59 541 PRO A N 1
ATOM 4141 C CA . PRO A 1 541 ? 27.573 2.808 -13.262 1 93.59 541 PRO A CA 1
ATOM 4142 C C . PRO A 1 541 ? 28.97 3.1 -12.719 1 93.59 541 PRO A C 1
ATOM 4144 O O . PRO A 1 541 ? 29.246 4.222 -12.287 1 93.59 541 PRO A O 1
ATOM 4147 N N . ALA A 1 542 ? 29.834 2.092 -12.704 1 92.29 542 ALA A N 1
ATOM 4148 C CA . ALA A 1 542 ? 31.259 2.314 -12.474 1 92.29 542 ALA A CA 1
ATOM 4149 C C . ALA A 1 542 ? 31.828 3.311 -13.479 1 92.29 542 ALA A C 1
ATOM 4151 O O . ALA A 1 542 ? 31.403 3.348 -14.636 1 92.29 542 ALA A O 1
ATOM 4152 N N . PRO A 1 543 ? 32.666 4.146 -13.111 1 93.19 543 PRO A N 1
ATOM 4153 C CA . PRO A 1 543 ? 33.398 4.158 -11.842 1 93.19 543 PRO A CA 1
ATOM 4154 C C . PRO A 1 543 ? 32.776 5.096 -10.811 1 93.19 543 PRO A C 1
ATOM 4156 O O . PRO A 1 543 ? 33.451 5.516 -9.866 1 93.19 543 PRO A O 1
ATOM 4159 N N . LEU A 1 544 ? 31.571 5.504 -11.062 1 94.24 544 LEU A N 1
ATOM 4160 C CA . LEU A 1 544 ? 30.886 6.421 -10.158 1 94.24 544 LEU A CA 1
ATOM 4161 C C . LEU A 1 544 ? 30.159 5.656 -9.057 1 94.24 544 LEU A C 1
ATOM 4163 O O . LEU A 1 544 ? 29.939 4.449 -9.175 1 94.24 544 LEU A O 1
ATOM 4167 N N . GLY A 1 545 ? 29.855 6.305 -8.018 1 96.12 545 GLY A N 1
ATOM 4168 C CA . GLY A 1 545 ? 29.045 5.824 -6.911 1 96.12 545 GLY A CA 1
ATOM 4169 C C . GLY A 1 545 ? 28.358 6.94 -6.146 1 96.12 545 GLY A C 1
ATOM 4170 O O . GLY A 1 545 ? 28.39 8.099 -6.565 1 96.12 545 GLY A O 1
ATOM 4171 N N . ILE A 1 546 ? 27.683 6.565 -5.124 1 98.17 546 ILE A N 1
ATOM 4172 C CA . ILE A 1 546 ? 27.032 7.53 -4.246 1 98.17 546 ILE A CA 1
ATOM 4173 C C . ILE A 1 546 ? 27.717 7.53 -2.881 1 98.17 546 ILE A C 1
ATOM 4175 O O . ILE A 1 546 ? 27.808 6.489 -2.225 1 98.17 546 ILE A O 1
ATOM 4179 N N . GLY A 1 547 ? 28.254 8.554 -2.55 1 97.26 547 GLY A N 1
ATOM 4180 C CA . GLY A 1 547 ? 28.848 8.789 -1.244 1 97.26 547 GLY A CA 1
ATOM 4181 C C . GLY A 1 547 ? 28.336 10.052 -0.575 1 97.26 547 GLY A C 1
ATOM 4182 O O . GLY A 1 547 ? 27.132 10.313 -0.57 1 97.26 547 GLY A O 1
ATOM 4183 N N . ASN A 1 548 ? 29.237 10.78 0.039 1 97.43 548 ASN A N 1
ATOM 4184 C CA . ASN A 1 548 ? 28.883 11.991 0.77 1 97.43 548 ASN A CA 1
ATOM 4185 C C . ASN A 1 548 ? 29.619 13.212 0.225 1 97.43 548 ASN A C 1
ATOM 4187 O O . ASN A 1 548 ? 30.798 13.126 -0.123 1 97.43 548 ASN A O 1
ATOM 4191 N N . LEU A 1 549 ? 28.929 14.253 0.157 1 96.79 549 LEU A N 1
ATOM 4192 C CA . LEU A 1 549 ? 29.467 15.522 -0.32 1 96.79 549 LEU A CA 1
ATOM 4193 C C . LEU A 1 549 ? 29.233 16.63 0.701 1 96.79 549 LEU A C 1
ATOM 4195 O O . LEU A 1 549 ? 28.144 16.734 1.272 1 96.79 549 LEU A O 1
ATOM 4199 N N . LYS A 1 550 ? 30.25 17.397 0.926 1 97.41 550 LYS A N 1
ATOM 4200 C CA . LYS A 1 550 ? 30.11 18.569 1.785 1 97.41 550 LYS A CA 1
ATOM 4201 C C . LYS A 1 550 ? 29.742 19.807 0.971 1 97.41 550 LYS A C 1
ATOM 4203 O O . LYS A 1 550 ? 30.387 20.109 -0.035 1 97.41 550 LYS A O 1
ATOM 4208 N N . LEU A 1 551 ? 28.781 20.465 1.401 1 98.09 551 LEU A N 1
ATOM 4209 C CA . LEU A 1 551 ? 28.337 21.681 0.728 1 98.09 551 LEU A CA 1
ATOM 4210 C C . LEU A 1 551 ? 29.061 22.904 1.282 1 98.09 551 LEU A C 1
ATOM 4212 O O . LEU A 1 551 ? 29.754 22.813 2.298 1 98.09 551 LEU A O 1
ATOM 4216 N N . LYS A 1 552 ? 28.881 23.986 0.661 1 97.63 552 LYS A N 1
ATOM 4217 C CA . LYS A 1 552 ? 29.549 25.233 1.02 1 97.63 552 LYS A CA 1
ATOM 4218 C C . LYS A 1 552 ? 29.168 25.674 2.431 1 97.63 552 LYS A C 1
ATOM 4220 O O . LYS A 1 552 ? 29.986 26.254 3.148 1 97.63 552 LYS A O 1
ATOM 4225 N N . ASP A 1 553 ? 28.01 25.332 2.859 1 96.84 553 ASP A N 1
ATOM 4226 C CA . ASP A 1 553 ? 27.536 25.751 4.175 1 96.84 553 ASP A CA 1
ATOM 4227 C C . ASP A 1 553 ? 27.938 24.744 5.249 1 96.84 553 ASP A C 1
ATOM 4229 O O . ASP A 1 553 ? 27.522 24.86 6.404 1 96.84 553 ASP A O 1
ATOM 4233 N N . GLY A 1 554 ? 28.613 23.738 4.828 1 96.36 554 GLY A N 1
ATOM 4234 C CA . GLY A 1 554 ? 29.139 22.781 5.788 1 96.36 554 GLY A CA 1
ATOM 4235 C C . GLY A 1 554 ? 28.276 21.541 5.929 1 96.36 554 GLY A C 1
ATOM 4236 O O . GLY A 1 554 ? 28.704 20.543 6.512 1 96.36 554 GLY A O 1
ATOM 4237 N N . THR A 1 555 ? 27.151 21.558 5.353 1 96.17 555 THR A N 1
ATOM 4238 C CA . THR A 1 555 ? 26.235 20.429 5.475 1 96.17 555 THR A CA 1
ATOM 4239 C C . THR A 1 555 ? 26.7 19.259 4.612 1 96.17 555 THR A C 1
ATOM 4241 O O . THR A 1 555 ? 27.226 19.461 3.515 1 96.17 555 THR A O 1
ATOM 4244 N N . TRP A 1 556 ? 26.522 18.068 5.163 1 96.86 556 TRP A N 1
ATOM 4245 C CA . TRP A 1 556 ? 26.818 16.847 4.421 1 96.86 556 TRP A CA 1
ATOM 4246 C C . TRP A 1 556 ? 25.549 16.259 3.813 1 96.86 556 TRP A C 1
ATOM 4248 O O . TRP A 1 556 ? 24.524 16.145 4.489 1 96.86 556 TRP A O 1
ATOM 4258 N N . VAL A 1 557 ? 25.578 15.955 2.577 1 98.15 557 VAL A N 1
ATOM 4259 C CA . VAL A 1 557 ? 24.483 15.288 1.881 1 98.15 557 VAL A CA 1
ATOM 4260 C C . VAL A 1 557 ? 25.03 14.144 1.031 1 98.15 557 VAL A C 1
ATOM 4262 O O . VAL A 1 557 ? 26.245 14.012 0.864 1 98.15 557 VAL A O 1
ATOM 4265 N N . LYS A 1 558 ? 24.195 13.259 0.556 1 98.41 558 LYS A N 1
ATOM 4266 C CA . LYS A 1 558 ? 24.634 12.252 -0.405 1 98.41 558 LYS A CA 1
ATOM 4267 C C . LYS A 1 558 ? 24.975 12.888 -1.75 1 98.41 558 LYS A C 1
ATOM 4269 O O . LYS A 1 558 ? 24.41 13.921 -2.115 1 98.41 558 LYS A O 1
ATOM 4274 N N . GLY A 1 559 ? 25.887 12.334 -2.427 1 97.69 559 GLY A N 1
ATOM 4275 C CA . GLY A 1 559 ? 26.297 12.826 -3.732 1 97.69 559 GLY A CA 1
ATOM 4276 C C . GLY A 1 559 ? 27.107 11.816 -4.523 1 97.69 559 GLY A C 1
ATOM 4277 O O . GLY A 1 559 ? 27.493 10.771 -3.995 1 97.69 559 GLY A O 1
ATOM 4278 N N . PHE A 1 560 ? 27.379 12.131 -5.769 1 96.2 560 PHE A N 1
ATOM 4279 C CA . PHE A 1 560 ? 28.153 11.266 -6.651 1 96.2 560 PHE A CA 1
ATOM 4280 C C . PHE A 1 560 ? 29.64 11.353 -6.327 1 96.2 560 PHE A C 1
ATOM 4282 O O . PHE A 1 560 ? 30.186 12.449 -6.186 1 96.2 560 PHE A O 1
ATOM 4289 N N . ILE A 1 561 ? 30.247 10.283 -6.205 1 93.42 561 ILE A N 1
ATOM 4290 C CA . ILE A 1 561 ? 31.693 10.211 -6.027 1 93.42 561 ILE A CA 1
ATOM 4291 C C . ILE A 1 561 ? 32.309 9.368 -7.142 1 93.42 561 ILE A C 1
ATOM 4293 O O . ILE A 1 561 ? 31.599 8.652 -7.852 1 93.42 561 ILE A O 1
ATOM 4297 N N . CYS A 1 562 ? 33.595 9.543 -7.266 1 92.96 562 CYS A N 1
ATOM 4298 C CA . CYS A 1 562 ? 34.313 8.864 -8.338 1 92.96 562 CYS A CA 1
ATOM 4299 C C . CYS A 1 562 ? 35.519 8.109 -7.794 1 92.96 562 CYS A C 1
ATOM 4301 O O . CYS A 1 562 ? 36.249 8.624 -6.945 1 92.96 562 CYS A O 1
ATOM 4303 N N . GLU A 1 563 ? 35.654 6.938 -8.317 1 91.46 563 GLU A N 1
ATOM 4304 C CA . GLU A 1 563 ? 36.785 6.124 -7.883 1 91.46 563 GLU A CA 1
ATOM 4305 C C . GLU A 1 563 ? 38.102 6.682 -8.415 1 91.46 563 GLU A C 1
ATOM 4307 O O . GLU A 1 563 ? 38.15 7.227 -9.52 1 91.46 563 GLU A O 1
ATOM 4312 N N . ALA A 1 564 ? 39.125 6.41 -7.726 1 87.5 564 ALA A N 1
ATOM 4313 C CA . ALA A 1 564 ? 40.426 7.029 -7.966 1 87.5 564 ALA A CA 1
ATOM 4314 C C . ALA A 1 564 ? 40.977 6.634 -9.333 1 87.5 564 ALA A C 1
ATOM 4316 O O . ALA A 1 564 ? 41.61 7.446 -10.012 1 87.5 564 ALA A O 1
ATOM 4317 N N . TYR A 1 565 ? 40.781 5.47 -9.689 1 87.09 565 TYR A N 1
ATOM 4318 C CA . TYR A 1 565 ? 41.384 4.973 -10.921 1 87.09 565 TYR A CA 1
ATOM 4319 C C . TYR A 1 565 ? 40.808 5.688 -12.137 1 87.09 565 TYR A C 1
ATOM 4321 O O . TYR A 1 565 ? 41.448 5.749 -13.19 1 87.09 565 TYR A O 1
ATOM 4329 N N . ALA A 1 566 ? 39.646 6.263 -12.019 1 88.6 566 ALA A N 1
ATOM 4330 C CA . ALA A 1 566 ? 38.951 6.892 -13.139 1 88.6 566 ALA A CA 1
ATOM 4331 C C . ALA A 1 566 ? 39.465 8.308 -13.379 1 88.6 566 ALA A C 1
ATOM 4333 O O . ALA A 1 566 ? 39.26 8.876 -14.454 1 88.6 566 ALA A O 1
ATOM 4334 N N . ILE A 1 567 ? 40.149 8.843 -12.392 1 89.13 567 ILE A N 1
ATOM 4335 C CA . ILE A 1 567 ? 40.535 10.247 -12.485 1 89.13 567 ILE A CA 1
ATOM 4336 C C . ILE A 1 567 ? 41.978 10.354 -12.973 1 89.13 567 ILE A C 1
ATOM 4338 O O . ILE A 1 567 ? 42.424 11.429 -13.382 1 89.13 567 ILE A O 1
ATOM 4342 N N . GLN A 1 568 ? 42.733 9.354 -12.903 1 84.02 568 GLN A N 1
ATOM 4343 C CA . GLN A 1 568 ? 44.145 9.383 -13.272 1 84.02 568 GLN A CA 1
ATOM 4344 C C . GLN A 1 568 ? 44.337 9.966 -14.669 1 84.02 568 GLN A C 1
ATOM 4346 O O . GLN A 1 568 ? 45.238 10.779 -14.889 1 84.02 568 GLN A O 1
ATOM 4351 N N . ASP A 1 569 ? 43.513 9.706 -15.649 1 85.69 569 ASP A N 1
ATOM 4352 C CA . ASP A 1 569 ? 43.659 10.198 -17.016 1 85.69 569 ASP A CA 1
ATOM 4353 C C . ASP A 1 569 ? 42.515 11.139 -17.386 1 85.69 569 ASP A C 1
ATOM 4355 O O . ASP A 1 569 ? 42.274 11.398 -18.567 1 85.69 569 ASP A O 1
ATOM 4359 N N . ALA A 1 570 ? 41.898 11.686 -16.412 1 93.25 570 ALA A N 1
ATOM 4360 C CA . ALA A 1 570 ? 40.744 12.541 -16.676 1 93.25 570 ALA A CA 1
ATOM 4361 C C . ALA A 1 570 ? 41.155 14.009 -16.752 1 93.25 570 ALA A C 1
ATOM 4363 O O . ALA A 1 570 ? 42.239 14.381 -16.296 1 93.25 570 ALA A O 1
ATOM 4364 N N . THR A 1 571 ? 40.404 14.847 -17.385 1 94.62 571 THR A N 1
ATOM 4365 C CA . THR A 1 571 ? 40.668 16.276 -17.512 1 94.62 571 THR A CA 1
ATOM 4366 C C . THR A 1 571 ? 40.076 17.043 -16.334 1 94.62 571 THR A C 1
ATOM 4368 O O . THR A 1 571 ? 38.874 16.959 -16.073 1 94.62 571 THR A O 1
ATOM 4371 N N . ASP A 1 572 ? 40.955 17.716 -15.687 1 96.08 572 ASP A N 1
ATOM 4372 C CA . ASP A 1 572 ? 40.488 18.586 -14.611 1 96.08 572 ASP A CA 1
ATOM 4373 C C . ASP A 1 572 ? 39.728 19.787 -15.167 1 96.08 572 ASP A C 1
ATOM 4375 O O . ASP A 1 572 ? 40.305 20.627 -15.861 1 96.08 572 ASP A O 1
ATOM 4379 N N . ILE A 1 573 ? 38.504 19.903 -14.831 1 96.69 573 ILE A N 1
ATOM 4380 C CA . ILE A 1 573 ? 37.676 20.981 -15.362 1 96.69 573 ILE A CA 1
ATOM 4381 C C . ILE A 1 573 ? 37.158 21.846 -14.216 1 96.69 573 ILE A C 1
ATOM 4383 O O . ILE A 1 573 ? 36.106 22.48 -14.334 1 96.69 573 ILE A O 1
ATOM 4387 N N . SER A 1 574 ? 37.773 21.858 -13.09 1 97.13 574 SER A N 1
ATOM 4388 C CA . SER A 1 574 ? 37.357 22.554 -11.877 1 97.13 574 SER A CA 1
ATOM 4389 C C . SER A 1 574 ? 37.238 24.056 -12.114 1 97.13 574 SER A C 1
ATOM 4391 O O . SER A 1 574 ? 36.391 24.719 -11.513 1 97.13 574 SER A O 1
ATOM 4393 N N . HIS A 1 575 ? 38.058 24.527 -12.96 1 96.58 575 HIS A N 1
ATOM 4394 C CA . HIS A 1 575 ? 38.13 25.969 -13.169 1 96.58 575 HIS A CA 1
ATOM 4395 C C . HIS A 1 575 ? 36.857 26.495 -13.823 1 96.58 575 HIS A C 1
ATOM 4397 O O . HIS A 1 575 ? 36.589 27.699 -13.791 1 96.58 575 HIS A O 1
ATOM 4403 N N . PHE A 1 576 ? 36.041 25.631 -14.409 1 96.49 576 PHE A N 1
ATOM 4404 C CA . PHE A 1 576 ? 34.778 26.062 -14.996 1 96.49 576 PHE A CA 1
ATOM 4405 C C . PHE A 1 576 ? 33.733 26.305 -13.913 1 96.49 576 PHE A C 1
ATOM 4407 O O . PHE A 1 576 ? 32.686 26.9 -14.175 1 96.49 576 PHE A O 1
ATOM 4414 N N . GLY A 1 577 ? 33.973 25.748 -12.749 1 96.56 577 GLY A N 1
ATOM 4415 C CA . GLY A 1 577 ? 33.081 25.967 -11.622 1 96.56 577 GLY A CA 1
ATOM 4416 C C . GLY A 1 577 ? 31.864 25.063 -11.639 1 96.56 577 GLY A C 1
ATOM 4417 O O . GLY A 1 577 ? 31.067 25.067 -10.698 1 96.56 577 GLY A O 1
ATOM 4418 N N . GLY A 1 578 ? 31.702 24.333 -12.732 1 96.83 578 GLY A N 1
ATOM 4419 C CA . GLY A 1 578 ? 30.547 23.455 -12.837 1 96.83 578 GLY A CA 1
ATOM 4420 C C . GLY A 1 578 ? 30.422 22.794 -14.197 1 96.83 578 GLY A C 1
ATOM 4421 O O . GLY A 1 578 ? 31.05 23.229 -15.164 1 96.83 578 GLY A O 1
ATOM 4422 N N . TRP A 1 579 ? 29.582 21.822 -14.192 1 96.22 579 TRP A N 1
ATOM 4423 C CA . TRP A 1 579 ? 29.415 21.001 -15.387 1 96.22 579 TRP A CA 1
ATOM 4424 C C . TRP A 1 579 ? 28.747 21.795 -16.505 1 96.22 579 TRP A C 1
ATOM 4426 O O . TRP A 1 579 ? 29.131 21.681 -17.671 1 96.22 579 TRP A O 1
ATOM 4436 N N . ARG A 1 580 ? 27.724 22.59 -16.219 1 95.29 580 ARG A N 1
ATOM 4437 C CA . ARG A 1 580 ? 27.028 23.395 -17.218 1 95.29 580 ARG A CA 1
ATOM 4438 C C . ARG A 1 580 ? 28.002 24.294 -17.972 1 95.29 580 ARG A C 1
ATOM 4440 O O . ARG A 1 580 ? 27.933 24.402 -19.199 1 95.29 580 ARG A O 1
ATOM 4447 N N . ALA A 1 581 ? 28.808 24.932 -17.187 1 95.17 581 ALA A N 1
ATOM 4448 C CA . ALA A 1 581 ? 29.789 25.835 -17.784 1 95.17 581 ALA A CA 1
ATOM 4449 C C . ALA A 1 581 ? 30.753 25.076 -18.691 1 95.17 581 ALA A C 1
ATOM 4451 O O . ALA A 1 581 ? 31.134 25.57 -19.755 1 95.17 581 ALA A O 1
ATOM 4452 N N . TYR A 1 582 ? 31.155 23.934 -18.311 1 95.16 582 TYR A N 1
ATOM 4453 C CA . TYR A 1 582 ? 32.045 23.106 -19.118 1 95.16 582 TYR A CA 1
ATOM 4454 C C . TYR A 1 582 ? 31.374 22.697 -20.424 1 95.16 582 TYR A C 1
ATOM 4456 O O . TYR A 1 582 ? 31.956 22.847 -21.501 1 95.16 582 TYR A O 1
ATOM 4464 N N . ILE A 1 583 ? 30.148 22.176 -20.324 1 94.03 583 ILE A N 1
ATOM 4465 C CA . ILE A 1 583 ? 29.421 21.738 -21.51 1 94.03 583 ILE A CA 1
ATOM 4466 C C . ILE A 1 583 ? 29.222 22.919 -22.458 1 94.03 583 ILE A C 1
ATOM 4468 O O . ILE A 1 583 ? 29.321 22.767 -23.678 1 94.03 583 ILE A O 1
ATOM 4472 N N . GLN A 1 584 ? 28.947 24.115 -21.919 1 92.77 584 GLN A N 1
ATOM 4473 C CA . GLN A 1 584 ? 28.813 25.319 -22.732 1 92.77 584 GLN A CA 1
ATOM 4474 C C . GLN A 1 584 ? 30.114 25.636 -23.464 1 92.77 584 GLN A C 1
ATOM 4476 O O . GLN A 1 584 ? 30.093 26.085 -24.612 1 92.77 584 GLN A O 1
ATOM 4481 N N . SER A 1 585 ? 31.19 25.401 -22.802 1 92.67 585 SER A N 1
ATOM 4482 C CA . SER A 1 585 ? 32.492 25.664 -23.406 1 92.67 585 SER A CA 1
ATOM 4483 C C . SER A 1 585 ? 32.756 24.727 -24.58 1 92.67 585 SER A C 1
ATOM 4485 O O . SER A 1 585 ? 33.398 25.116 -25.558 1 92.67 585 SER A O 1
ATOM 4487 N N . LEU A 1 586 ? 32.279 23.495 -24.443 1 90.28 586 LEU A N 1
ATOM 4488 C CA . LEU A 1 586 ? 32.447 22.527 -25.521 1 90.28 586 LEU A CA 1
ATOM 4489 C C . LEU A 1 586 ? 31.613 22.918 -26.737 1 90.28 586 LEU A C 1
ATOM 4491 O O . LEU A 1 586 ? 32.037 22.714 -27.877 1 90.28 586 LEU A O 1
ATOM 4495 N N . ASN A 1 587 ? 30.426 23.421 -26.495 1 86.27 587 ASN A N 1
ATOM 4496 C CA . ASN A 1 587 ? 29.535 23.823 -27.578 1 86.27 587 ASN A CA 1
ATOM 4497 C C . ASN A 1 587 ? 30.061 25.056 -28.308 1 86.27 587 ASN A C 1
ATOM 4499 O O . ASN A 1 587 ? 29.865 25.198 -29.516 1 86.27 587 ASN A O 1
ATOM 4503 N N . GLN A 1 588 ? 30.697 25.946 -27.624 1 84.84 588 GLN A N 1
ATOM 4504 C CA . GLN A 1 588 ? 31.29 27.125 -28.245 1 84.84 588 GLN A CA 1
ATOM 4505 C C . GLN A 1 588 ? 32.48 26.745 -29.123 1 84.84 588 GLN A C 1
ATOM 4507 O O . GLN A 1 588 ? 32.662 27.303 -30.207 1 84.84 588 GLN A O 1
ATOM 4512 N N . THR A 1 589 ? 33.193 25.782 -28.671 1 72.85 589 THR A N 1
ATOM 4513 C CA . THR A 1 589 ? 34.346 25.329 -29.441 1 72.85 589 THR A CA 1
ATOM 4514 C C . THR A 1 589 ? 33.899 24.576 -30.691 1 72.85 589 THR A C 1
ATOM 4516 O O . THR A 1 589 ? 34.462 24.766 -31.771 1 72.85 589 THR A O 1
ATOM 4519 N N . ALA A 1 590 ? 32.882 23.755 -30.488 1 68.4 590 ALA A N 1
ATOM 4520 C CA . ALA A 1 590 ? 32.375 23.006 -31.635 1 68.4 590 ALA A CA 1
ATOM 4521 C C . ALA A 1 590 ? 31.815 23.945 -32.699 1 68.4 590 ALA A C 1
ATOM 4523 O O . ALA A 1 590 ? 32.003 23.718 -33.897 1 68.4 590 ALA A O 1
ATOM 4524 N N . GLN A 1 591 ? 31.24 25.043 -32.334 1 70.6 591 GLN A N 1
ATOM 4525 C CA . GLN A 1 591 ? 30.705 26.044 -33.251 1 70.6 591 GLN A CA 1
ATOM 4526 C C . GLN A 1 591 ? 31.827 26.832 -33.922 1 70.6 591 GLN A C 1
ATOM 4528 O O . GLN A 1 591 ? 31.731 27.176 -35.102 1 70.6 591 GLN A O 1
ATOM 4533 N N . SER A 1 592 ? 32.835 26.998 -33.175 1 66.18 592 SER A N 1
ATOM 4534 C CA . SER A 1 592 ? 33.956 27.727 -33.758 1 66.18 592 SER A CA 1
ATOM 4535 C C . SER A 1 592 ? 34.708 26.87 -34.769 1 66.18 592 SER A C 1
ATOM 4537 O O . SER A 1 592 ? 35.144 27.366 -35.81 1 66.18 592 SER A O 1
ATOM 4539 N N . VAL A 1 593 ? 34.626 25.656 -34.386 1 59.55 593 VAL A N 1
ATOM 4540 C CA . VAL A 1 593 ? 35.305 24.756 -35.313 1 59.55 593 VAL A CA 1
ATOM 4541 C C . VAL A 1 593 ? 34.429 24.521 -36.541 1 59.55 593 VAL A C 1
ATOM 4543 O O . VAL A 1 593 ? 34.928 24.474 -37.667 1 59.55 593 VAL A O 1
ATOM 4546 N N . SER A 1 594 ? 33.24 24.441 -36.394 1 58.78 594 SER A N 1
ATOM 4547 C CA . SER A 1 594 ? 32.346 24.283 -37.537 1 58.78 594 SER A CA 1
ATOM 4548 C C . SER A 1 594 ? 32.338 25.534 -38.41 1 58.78 594 SER A C 1
ATOM 4550 O O . SER A 1 594 ? 32.245 25.441 -39.635 1 58.78 594 SER A O 1
ATOM 4552 N N . LYS A 1 595 ? 32.501 26.641 -37.765 1 58.7 595 LYS A N 1
ATOM 4553 C CA . LYS A 1 595 ? 32.585 27.868 -38.553 1 58.7 595 LYS A CA 1
ATOM 4554 C C . LYS A 1 595 ? 33.905 27.942 -39.315 1 58.7 595 LYS A C 1
ATOM 4556 O O . LYS A 1 595 ? 33.952 28.45 -40.438 1 58.7 595 LYS A O 1
ATOM 4561 N N . ASN A 1 596 ? 34.824 27.503 -38.745 1 49.85 596 ASN A N 1
ATOM 4562 C CA . ASN A 1 596 ? 36.124 27.573 -39.404 1 49.85 596 ASN A CA 1
ATOM 4563 C C . ASN A 1 596 ? 36.27 26.492 -40.471 1 49.85 596 ASN A C 1
ATOM 4565 O O . ASN A 1 596 ? 36.967 26.688 -41.468 1 49.85 596 ASN A O 1
ATOM 4569 N N . VAL A 1 597 ? 35.516 25.49 -40.334 1 52.05 597 VAL A N 1
ATOM 4570 C CA . VAL A 1 597 ? 35.564 24.489 -41.394 1 52.05 597 VAL A CA 1
ATOM 4571 C C . VAL A 1 597 ? 34.647 24.907 -42.542 1 52.05 597 VAL A C 1
ATOM 4573 O O . VAL A 1 597 ? 34.943 24.64 -43.709 1 52.05 597 VAL A O 1
ATOM 4576 N N . GLY A 1 598 ? 33.645 25.502 -42.271 1 47.46 598 GLY A N 1
ATOM 4577 C CA . GLY A 1 598 ? 32.794 26.007 -43.336 1 47.46 598 GLY A CA 1
ATOM 4578 C C . GLY A 1 598 ? 33.449 27.101 -44.156 1 47.46 598 GLY A C 1
ATOM 4579 O O . GLY A 1 598 ? 32.987 27.424 -45.252 1 47.46 598 GLY A O 1
ATOM 4580 N N . GLU A 1 599 ? 34.257 27.818 -43.497 1 41.84 599 GLU A N 1
ATOM 4581 C CA . GLU A 1 599 ? 34.843 28.878 -44.312 1 41.84 599 GLU A CA 1
ATOM 4582 C C . GLU A 1 599 ? 35.933 28.331 -45.228 1 41.84 599 GLU A C 1
ATOM 4584 O O . GLU A 1 599 ? 36.49 29.066 -46.047 1 41.84 599 GLU A O 1
ATOM 4589 N N . VAL A 1 600 ? 36.301 27.06 -45.006 1 38.83 600 VAL A N 1
ATOM 4590 C CA . VAL A 1 600 ? 37.352 26.625 -45.92 1 38.83 600 VAL A CA 1
ATOM 4591 C C . VAL A 1 600 ? 36.728 25.977 -47.154 1 38.83 600 VAL A C 1
ATOM 4593 O O . VAL A 1 600 ? 37.439 25.577 -48.079 1 38.83 600 VAL A O 1
ATOM 4596 N N . SER A 1 601 ? 35.463 25.648 -47.118 1 31.53 601 SER A N 1
ATOM 4597 C CA . SER A 1 601 ? 34.975 24.932 -48.292 1 31.53 601 SER A CA 1
ATOM 4598 C C . SER A 1 601 ? 34.696 25.889 -49.446 1 31.53 601 SER A C 1
ATOM 4600 O O . SER A 1 601 ? 34.474 25.456 -50.579 1 31.53 601 SER A O 1
ATOM 4602 N N . ILE A 1 602 ? 34.429 27.223 -49.061 1 25.79 602 ILE A N 1
ATOM 4603 C CA . ILE A 1 602 ? 34.254 27.774 -50.4 1 25.79 602 ILE A CA 1
ATOM 4604 C C . ILE A 1 602 ? 35.614 28.148 -50.986 1 25.79 602 ILE A C 1
ATOM 4606 O O . ILE A 1 602 ? 36.426 28.797 -50.321 1 25.79 602 ILE A O 1
ATOM 4610 N N . MET B 1 1 ? 3.171 -35.769 -33.739 1 52.64 1 MET B N 1
ATOM 4611 C CA . MET B 1 1 ? 4.415 -35.32 -33.119 1 52.64 1 MET B CA 1
ATOM 4612 C C . MET B 1 1 ? 4.132 -34.403 -31.933 1 52.64 1 MET B C 1
ATOM 4614 O O . MET B 1 1 ? 4.866 -34.416 -30.944 1 52.64 1 MET B O 1
ATOM 4618 N N . LEU B 1 2 ? 3.031 -33.796 -31.922 1 69.43 2 LEU B N 1
ATOM 4619 C CA . LEU B 1 2 ? 2.81 -32.802 -30.877 1 69.43 2 LEU B CA 1
ATOM 4620 C C . LEU B 1 2 ? 2.518 -33.475 -29.54 1 69.43 2 LEU B C 1
ATOM 4622 O O . LEU B 1 2 ? 2.656 -32.853 -28.484 1 69.43 2 LEU B O 1
ATOM 4626 N N . LYS B 1 3 ? 2.438 -34.745 -29.381 1 71.94 3 LYS B N 1
ATOM 4627 C CA . LYS B 1 3 ? 1.963 -35.394 -28.163 1 71.94 3 LYS B CA 1
ATOM 4628 C C . LYS B 1 3 ? 3.106 -35.614 -27.176 1 71.94 3 LYS B C 1
ATOM 4630 O O . LYS B 1 3 ? 2.871 -35.851 -25.989 1 71.94 3 LYS B O 1
ATOM 4635 N N . ASN B 1 4 ? 4.314 -35.175 -27.441 1 78.96 4 ASN B N 1
ATOM 4636 C CA . ASN B 1 4 ? 5.392 -35.417 -26.488 1 78.96 4 ASN B CA 1
ATOM 4637 C C . ASN B 1 4 ? 5.922 -34.112 -25.9 1 78.96 4 ASN B C 1
ATOM 4639 O O . ASN B 1 4 ? 6.842 -34.125 -25.08 1 78.96 4 ASN B O 1
ATOM 4643 N N . LEU B 1 5 ? 5.179 -33.064 -26.208 1 86.3 5 LEU B N 1
ATOM 4644 C CA . LEU B 1 5 ? 5.604 -31.785 -25.649 1 86.3 5 LEU B CA 1
ATOM 4645 C C . LEU B 1 5 ? 4.869 -31.491 -24.345 1 86.3 5 LEU B C 1
ATOM 4647 O O . LEU B 1 5 ? 3.64 -31.569 -24.289 1 86.3 5 LEU B O 1
ATOM 4651 N N . TRP B 1 6 ? 5.628 -31.141 -23.275 1 88.47 6 TRP B N 1
ATOM 4652 C CA . TRP B 1 6 ? 4.985 -31.013 -21.971 1 88.47 6 TRP B CA 1
ATOM 4653 C C . TRP B 1 6 ? 5.191 -29.615 -21.398 1 88.47 6 TRP B C 1
ATOM 4655 O O . TRP B 1 6 ? 4.308 -29.076 -20.727 1 88.47 6 TRP B O 1
ATOM 4665 N N . THR B 1 7 ? 6.361 -28.957 -21.62 1 95.13 7 THR B N 1
ATOM 4666 C CA . THR B 1 7 ? 6.683 -27.682 -20.988 1 95.13 7 THR B CA 1
ATOM 4667 C C . THR B 1 7 ? 6.8 -26.575 -22.031 1 95.13 7 THR B C 1
ATOM 4669 O O . THR B 1 7 ? 6.825 -26.848 -23.233 1 95.13 7 THR B O 1
ATOM 4672 N N . ILE B 1 8 ? 6.811 -25.328 -21.573 1 96.95 8 ILE B N 1
ATOM 4673 C CA . ILE B 1 8 ? 7.004 -24.191 -22.466 1 96.95 8 ILE B CA 1
ATOM 4674 C C . ILE B 1 8 ? 8.325 -24.342 -23.216 1 96.95 8 ILE B C 1
ATOM 4676 O O . ILE B 1 8 ? 8.386 -24.127 -24.429 1 96.95 8 ILE B O 1
ATOM 4680 N N . GLN B 1 9 ? 9.352 -24.763 -22.507 1 94.77 9 GLN B N 1
ATOM 4681 C CA . GLN B 1 9 ? 10.663 -24.949 -23.12 1 94.77 9 GLN B CA 1
ATOM 4682 C C . GLN B 1 9 ? 10.619 -26.034 -24.193 1 94.77 9 GLN B C 1
ATOM 4684 O O . GLN B 1 9 ? 11.284 -25.921 -25.224 1 94.77 9 GLN B O 1
ATOM 4689 N N . ASP B 1 10 ? 9.894 -27.123 -23.933 1 94.91 10 ASP B N 1
ATOM 4690 C CA . ASP B 1 10 ? 9.752 -28.189 -24.921 1 94.91 10 ASP B CA 1
ATOM 4691 C C . ASP B 1 10 ? 9.13 -27.662 -26.211 1 94.91 10 ASP B C 1
ATOM 4693 O O . ASP B 1 10 ? 9.588 -27.991 -27.308 1 94.91 10 ASP B O 1
ATOM 4697 N N . TRP B 1 11 ? 8.114 -26.87 -26.115 1 95.82 11 TRP B N 1
ATOM 4698 C CA . TRP B 1 11 ? 7.446 -26.288 -27.275 1 95.82 11 TRP B CA 1
ATOM 4699 C C . TRP B 1 11 ? 8.391 -25.367 -28.041 1 95.82 11 TRP B C 1
ATOM 4701 O O . TRP B 1 11 ? 8.512 -25.471 -29.264 1 95.82 11 TRP B O 1
ATOM 4711 N N . LYS B 1 12 ? 9.055 -24.511 -27.289 1 93.93 12 LYS B N 1
ATOM 4712 C CA . LYS B 1 12 ? 9.991 -23.573 -27.903 1 93.93 12 LYS B CA 1
ATOM 4713 C C . LYS B 1 12 ? 11.087 -24.311 -28.666 1 93.93 12 LYS B C 1
ATOM 4715 O O . LYS B 1 12 ? 11.411 -23.952 -29.8 1 93.93 12 LYS B O 1
ATOM 4720 N N . THR B 1 13 ? 11.662 -25.315 -28.023 1 93.57 13 THR B N 1
ATOM 4721 C CA . THR B 1 13 ? 12.728 -26.104 -28.629 1 93.57 13 THR B CA 1
ATOM 4722 C C . THR B 1 13 ? 12.235 -26.797 -29.896 1 93.57 13 THR B C 1
ATOM 4724 O O . THR B 1 13 ? 12.952 -26.857 -30.897 1 93.57 13 THR B O 1
ATOM 4727 N N . ALA B 1 14 ? 11.031 -27.292 -29.835 1 95.49 14 ALA B N 1
ATOM 4728 C CA . ALA B 1 14 ? 10.462 -27.989 -30.986 1 95.49 14 ALA B CA 1
ATOM 4729 C C . ALA B 1 14 ? 10.308 -27.047 -32.176 1 95.49 14 ALA B C 1
ATOM 4731 O O . ALA B 1 14 ? 10.576 -27.429 -33.317 1 95.49 14 ALA B O 1
ATOM 4732 N N . TYR B 1 15 ? 9.853 -25.807 -31.984 1 94.12 15 TYR B N 1
ATOM 4733 C CA . TYR B 1 15 ? 9.736 -24.822 -33.054 1 94.12 15 TYR B CA 1
ATOM 4734 C C . TYR B 1 15 ? 11.108 -24.432 -33.589 1 94.12 15 TYR B C 1
ATOM 4736 O O . TYR B 1 15 ? 11.307 -24.344 -34.803 1 94.12 15 TYR B O 1
ATOM 4744 N N . GLN B 1 16 ? 12.007 -24.195 -32.659 1 92.49 16 GLN B N 1
ATOM 4745 C CA . GLN B 1 16 ? 13.352 -23.766 -33.028 1 92.49 16 GLN B CA 1
ATOM 4746 C C . GLN B 1 16 ? 14.053 -24.822 -33.877 1 92.49 16 GLN B C 1
ATOM 4748 O O . GLN B 1 16 ? 14.81 -24.489 -34.792 1 92.49 16 GLN B O 1
ATOM 4753 N N . ASN B 1 17 ? 13.805 -26.089 -33.573 1 93.54 17 ASN B N 1
ATOM 4754 C CA . ASN B 1 17 ? 14.461 -27.184 -34.279 1 93.54 17 ASN B CA 1
ATOM 4755 C C . ASN B 1 17 ? 13.672 -27.607 -35.515 1 93.54 17 ASN B C 1
ATOM 4757 O O . ASN B 1 17 ? 14.044 -28.563 -36.197 1 93.54 17 ASN B O 1
ATOM 4761 N N . GLY B 1 18 ? 12.583 -26.943 -35.721 1 93.12 18 GLY B N 1
ATOM 4762 C CA . GLY B 1 18 ? 11.786 -27.232 -36.903 1 93.12 18 GLY B CA 1
ATOM 4763 C C . GLY B 1 18 ? 11.029 -28.543 -36.806 1 93.12 18 GLY B C 1
ATOM 4764 O O . GLY B 1 18 ? 10.601 -29.095 -37.822 1 93.12 18 GLY B O 1
ATOM 4765 N N . GLN B 1 19 ? 10.952 -29.066 -35.647 1 94.89 19 GLN B N 1
ATOM 4766 C CA . GLN B 1 19 ? 10.217 -30.31 -35.444 1 94.89 19 GLN B CA 1
ATOM 4767 C C . GLN B 1 19 ? 8.714 -30.093 -35.597 1 94.89 19 GLN B C 1
ATOM 4769 O O . GLN B 1 19 ? 7.983 -31.014 -35.967 1 94.89 19 GLN B O 1
ATOM 4774 N N . ILE B 1 20 ? 8.239 -28.909 -35.2 1 95.35 20 ILE B N 1
ATOM 4775 C CA . ILE B 1 20 ? 6.841 -28.533 -35.384 1 95.35 20 ILE B CA 1
ATOM 4776 C C . ILE B 1 20 ? 6.759 -27.13 -35.981 1 95.35 20 ILE B C 1
ATOM 4778 O O . ILE B 1 20 ? 7.734 -26.376 -35.948 1 95.35 20 ILE B O 1
ATOM 4782 N N . HIS B 1 21 ? 5.631 -26.846 -36.575 1 94.56 21 HIS B N 1
ATOM 4783 C CA . HIS B 1 21 ? 5.296 -25.539 -37.13 1 94.56 21 HIS B CA 1
ATOM 4784 C C . HIS B 1 21 ? 3.946 -25.051 -36.613 1 94.56 21 HIS B C 1
ATOM 4786 O O . HIS B 1 21 ? 3.154 -25.84 -36.092 1 94.56 21 HIS B O 1
ATOM 4792 N N . LEU B 1 22 ? 3.733 -23.747 -36.75 1 95.8 22 LEU B N 1
ATOM 4793 C CA . LEU B 1 22 ? 2.504 -23.163 -36.224 1 95.8 22 LEU B CA 1
ATOM 4794 C C . LEU B 1 22 ? 1.279 -23.859 -36.806 1 95.8 22 LEU B C 1
ATOM 4796 O O . LEU B 1 22 ? 0.304 -24.108 -36.093 1 95.8 22 LEU B O 1
ATOM 4800 N N . ALA B 1 23 ? 1.327 -24.134 -38.04 1 95.29 23 ALA B N 1
ATOM 4801 C CA . ALA B 1 23 ? 0.191 -24.731 -38.737 1 95.29 23 ALA B CA 1
ATOM 4802 C C . ALA B 1 23 ? -0.167 -26.089 -38.14 1 95.29 23 ALA B C 1
ATOM 4804 O O . ALA B 1 23 ? -1.312 -26.536 -38.241 1 95.29 23 ALA B O 1
ATOM 4805 N N . ASP B 1 24 ? 0.784 -26.766 -37.514 1 96.36 24 ASP B N 1
ATOM 4806 C CA . ASP B 1 24 ? 0.557 -28.074 -36.907 1 96.36 24 ASP B CA 1
ATOM 4807 C C . ASP B 1 24 ? -0.437 -27.979 -35.752 1 96.36 24 ASP B C 1
ATOM 4809 O O . ASP B 1 24 ? -1.031 -28.982 -35.352 1 96.36 24 ASP B O 1
ATOM 4813 N N . LEU B 1 25 ? -0.605 -26.787 -35.21 1 96.73 25 LEU B N 1
ATOM 4814 C CA . LEU B 1 25 ? -1.507 -26.589 -34.081 1 96.73 25 LEU B CA 1
ATOM 4815 C C . LEU B 1 25 ? -2.953 -26.854 -34.487 1 96.73 25 LEU B C 1
ATOM 4817 O O . LEU B 1 25 ? -3.766 -27.28 -33.664 1 96.73 25 LEU B O 1
ATOM 4821 N N . ILE B 1 26 ? -3.284 -26.579 -35.726 1 97.3 26 ILE B N 1
ATOM 4822 C CA . ILE B 1 26 ? -4.641 -26.808 -36.21 1 97.3 26 ILE B CA 1
ATOM 4823 C C . ILE B 1 26 ? -4.995 -28.287 -36.074 1 97.3 26 ILE B C 1
ATOM 4825 O O . ILE B 1 26 ? -6.031 -28.634 -35.503 1 97.3 26 ILE B O 1
ATOM 4829 N N . GLY B 1 27 ? -4.136 -29.151 -36.605 1 96.29 27 GLY B N 1
ATOM 4830 C CA . GLY B 1 27 ? -4.353 -30.582 -36.47 1 96.29 27 GLY B CA 1
ATOM 4831 C C . GLY B 1 27 ? -4.315 -31.058 -35.03 1 96.29 27 GLY B C 1
ATOM 4832 O O . GLY B 1 27 ? -5.094 -31.93 -34.639 1 96.29 27 GLY B O 1
ATOM 4833 N N . TYR B 1 28 ? -3.411 -30.51 -34.273 1 96.58 28 TYR B N 1
ATOM 4834 C CA . TYR B 1 28 ? -3.272 -30.87 -32.866 1 96.58 28 TYR B CA 1
ATOM 4835 C C . TYR B 1 28 ? -4.566 -30.611 -32.105 1 96.58 28 TYR B C 1
ATOM 4837 O O . TYR B 1 28 ? -5.049 -31.48 -31.375 1 96.58 28 TYR B O 1
ATOM 4845 N N . VAL B 1 29 ? -5.152 -29.41 -32.272 1 97.59 29 VAL B N 1
ATOM 4846 C CA . VAL B 1 29 ? -6.357 -29.005 -31.555 1 97.59 29 VAL B CA 1
ATOM 4847 C C . VAL B 1 29 ? -7.544 -29.842 -32.024 1 97.59 29 VAL B C 1
ATOM 4849 O O . VAL B 1 29 ? -8.411 -30.204 -31.224 1 97.59 29 VAL B O 1
ATOM 4852 N N . ALA B 1 30 ? -7.586 -30.173 -33.234 1 95.99 30 ALA B N 1
ATOM 4853 C CA . ALA B 1 30 ? -8.673 -30.963 -33.806 1 95.99 30 ALA B CA 1
ATOM 4854 C C . ALA B 1 30 ? -8.736 -32.35 -33.172 1 95.99 30 ALA B C 1
ATOM 4856 O O . ALA B 1 30 ? -9.785 -32.998 -33.183 1 95.99 30 ALA B O 1
ATOM 4857 N N . GLU B 1 31 ? -7.675 -32.802 -32.562 1 95.37 31 GLU B N 1
ATOM 4858 C CA . GLU B 1 31 ? -7.605 -34.146 -31.995 1 95.37 31 GLU B CA 1
ATOM 4859 C C . GLU B 1 31 ? -7.99 -34.142 -30.518 1 95.37 31 GLU B C 1
ATOM 4861 O O . GLU B 1 31 ? -8.155 -35.203 -29.912 1 95.37 31 GLU B O 1
ATOM 4866 N N . ILE B 1 32 ? -8.144 -33.014 -29.935 1 96.33 32 ILE B N 1
ATOM 4867 C CA . ILE B 1 32 ? -8.491 -32.929 -28.521 1 96.33 32 ILE B CA 1
ATOM 4868 C C . ILE B 1 32 ? -9.888 -33.504 -28.297 1 96.33 32 ILE B C 1
ATOM 4870 O O . ILE B 1 32 ? -10.833 -33.149 -29.005 1 96.33 32 ILE B O 1
ATOM 4874 N N . LYS B 1 33 ? -9.991 -34.372 -27.297 1 94.68 33 LYS B N 1
ATOM 4875 C CA . LYS B 1 33 ? -11.268 -34.962 -26.907 1 94.68 33 LYS B CA 1
ATOM 4876 C C . LYS B 1 33 ? -11.757 -34.388 -25.581 1 94.68 33 LYS B C 1
ATOM 4878 O O . LYS B 1 33 ? -10.952 -33.995 -24.734 1 94.68 33 LYS B O 1
ATOM 4883 N N . ASN B 1 34 ? -13.031 -34.315 -25.412 1 97.32 34 ASN B N 1
ATOM 4884 C CA . ASN B 1 34 ? -13.621 -33.775 -24.192 1 97.32 34 ASN B CA 1
ATOM 4885 C C . ASN B 1 34 ? -14.353 -34.854 -23.399 1 97.32 34 ASN B C 1
ATOM 4887 O O . ASN B 1 34 ? -15.458 -34.623 -22.903 1 97.32 34 ASN B O 1
ATOM 4891 N N . ASP B 1 35 ? -13.788 -35.985 -23.202 1 95.49 35 ASP B N 1
ATOM 4892 C CA . ASP B 1 35 ? -14.393 -37.117 -22.508 1 95.49 35 ASP B CA 1
ATOM 4893 C C . ASP B 1 35 ? -14.405 -36.893 -20.997 1 95.49 35 ASP B C 1
ATOM 4895 O O . ASP B 1 35 ? -15.106 -37.595 -20.265 1 95.49 35 ASP B O 1
ATOM 4899 N N . ASP B 1 36 ? -13.742 -35.941 -20.531 1 97.05 36 ASP B N 1
ATOM 4900 C CA . ASP B 1 36 ? -13.654 -35.658 -19.101 1 97.05 36 ASP B CA 1
ATOM 4901 C C . ASP B 1 36 ? -14.407 -34.378 -18.747 1 97.05 36 ASP B C 1
ATOM 4903 O O . ASP B 1 36 ? -14.359 -33.919 -17.604 1 97.05 36 ASP B O 1
ATOM 4907 N N . ASN B 1 37 ? -15.047 -33.725 -19.714 1 98.34 37 ASN B N 1
ATOM 4908 C CA . ASN B 1 37 ? -15.846 -32.516 -19.544 1 98.34 37 ASN B CA 1
ATOM 4909 C C . ASN B 1 37 ? -14.977 -31.319 -19.166 1 98.34 37 ASN B C 1
ATOM 4911 O O . ASN B 1 37 ? -15.432 -30.415 -18.463 1 98.34 37 ASN B O 1
ATOM 4915 N N . ALA B 1 38 ? -13.719 -31.302 -19.564 1 98.63 38 ALA B N 1
ATOM 4916 C CA . ALA B 1 38 ? -12.802 -30.238 -19.163 1 98.63 38 ALA B CA 1
ATOM 4917 C C . ALA B 1 38 ? -13.009 -28.987 -20.011 1 98.63 38 ALA B C 1
ATOM 4919 O O . ALA B 1 38 ? -12.573 -27.896 -19.636 1 98.63 38 ALA B O 1
ATOM 4920 N N . TRP B 1 39 ? -13.715 -29.121 -21.144 1 98.7 39 TRP B N 1
ATOM 4921 C CA . TRP B 1 39 ? -13.817 -28.022 -22.098 1 98.7 39 TRP B CA 1
ATOM 4922 C C . TRP B 1 39 ? -15.264 -27.565 -22.249 1 98.7 39 TRP B C 1
ATOM 4924 O O . TRP B 1 39 ? -16.184 -28.387 -22.26 1 98.7 39 TRP B O 1
ATOM 4934 N N . ILE B 1 40 ? -15.447 -26.287 -22.378 1 98.66 40 ILE B N 1
ATOM 4935 C CA . ILE B 1 40 ? -16.718 -25.72 -22.815 1 98.66 40 ILE B CA 1
ATOM 4936 C C . ILE B 1 40 ? -16.648 -25.383 -24.303 1 98.66 40 ILE B C 1
ATOM 4938 O O . ILE B 1 40 ? -17.624 -25.567 -25.034 1 98.66 40 ILE B O 1
ATOM 4942 N N . GLU B 1 41 ? -15.51 -24.892 -24.698 1 98.57 41 GLU B N 1
ATOM 4943 C CA . GLU B 1 41 ? -15.275 -24.552 -26.098 1 98.57 41 GLU B CA 1
ATOM 4944 C C . GLU B 1 41 ? -13.843 -24.879 -26.512 1 98.57 41 GLU B C 1
ATOM 4946 O O . GLU B 1 41 ? -12.889 -24.369 -25.921 1 98.57 41 GLU B O 1
ATOM 4951 N N . ILE B 1 42 ? -13.666 -25.703 -27.473 1 98.74 42 ILE B N 1
ATOM 4952 C CA . ILE B 1 42 ? -12.38 -25.956 -28.114 1 98.74 42 ILE B CA 1
ATOM 4953 C C . ILE B 1 42 ? -12.259 -25.109 -29.379 1 98.74 42 ILE B C 1
ATOM 4955 O O . ILE B 1 42 ? -13.215 -24.992 -30.149 1 98.74 42 ILE B O 1
ATOM 4959 N N . ALA B 1 43 ? -11.167 -24.559 -29.576 1 98.77 43 ALA B N 1
ATOM 4960 C CA . ALA B 1 43 ? -10.967 -23.604 -30.663 1 98.77 43 ALA B CA 1
ATOM 4961 C C . ALA B 1 43 ? -11.244 -24.25 -32.018 1 98.77 43 ALA B C 1
ATOM 4963 O O . ALA B 1 43 ? -10.867 -25.401 -32.252 1 98.77 43 ALA B O 1
ATOM 4964 N N . SER B 1 44 ? -11.862 -23.532 -32.917 1 98.33 44 SER B N 1
ATOM 4965 C CA . SER B 1 44 ? -12.025 -23.952 -34.305 1 98.33 44 SER B CA 1
ATOM 4966 C C . SER B 1 44 ? -10.744 -23.733 -35.103 1 98.33 44 SER B C 1
ATOM 4968 O O . SER B 1 44 ? -9.829 -23.048 -34.641 1 98.33 44 SER B O 1
ATOM 4970 N N . ASN B 1 45 ? -10.751 -24.335 -36.288 1 98.06 45 ASN B N 1
ATOM 4971 C CA . ASN B 1 45 ? -9.618 -24.115 -37.181 1 98.06 45 ASN B CA 1
ATOM 4972 C C . ASN B 1 45 ? -9.44 -22.634 -37.505 1 98.06 45 ASN B C 1
ATOM 4974 O O . ASN B 1 45 ? -8.313 -22.14 -37.569 1 98.06 45 ASN B O 1
ATOM 4978 N N . GLU B 1 46 ? -10.529 -21.945 -37.664 1 97.74 46 GLU B N 1
ATOM 4979 C CA . GLU B 1 46 ? -10.497 -20.526 -38.005 1 97.74 46 GLU B CA 1
ATOM 4980 C C . GLU B 1 46 ? -9.928 -19.695 -36.858 1 97.74 46 GLU B C 1
ATOM 4982 O O . GLU B 1 46 ? -9.161 -18.757 -37.085 1 97.74 46 GLU B O 1
ATOM 4987 N N . GLN B 1 47 ? -10.315 -20.031 -35.666 1 98.05 47 GLN B N 1
ATOM 4988 C CA . GLN B 1 47 ? -9.819 -19.325 -34.49 1 98.05 47 GLN B CA 1
ATOM 4989 C C . GLN B 1 47 ? -8.312 -19.506 -34.334 1 98.05 47 GLN B C 1
ATOM 4991 O O . GLN B 1 47 ? -7.595 -18.554 -34.02 1 98.05 47 GLN B O 1
ATOM 4996 N N . ILE B 1 48 ? -7.838 -20.693 -34.525 1 98.27 48 ILE B N 1
ATOM 4997 C CA . ILE B 1 48 ? -6.409 -20.969 -34.433 1 98.27 48 ILE B CA 1
ATOM 4998 C C . ILE B 1 48 ? -5.67 -20.24 -35.553 1 98.27 48 ILE B C 1
ATOM 5000 O O . ILE B 1 48 ? -4.646 -19.594 -35.313 1 98.27 48 ILE B O 1
ATOM 5004 N N . GLN B 1 49 ? -6.251 -20.348 -36.819 1 97.71 49 GLN B N 1
ATOM 5005 C CA . GLN B 1 49 ? -5.615 -19.711 -37.967 1 97.71 49 GLN B CA 1
ATOM 5006 C C . GLN B 1 49 ? -5.484 -18.205 -37.758 1 97.71 49 GLN B C 1
ATOM 5008 O O . GLN B 1 49 ? -4.464 -17.61 -38.111 1 97.71 49 GLN B O 1
ATOM 5013 N N . SER B 1 50 ? -6.516 -17.621 -37.224 1 97.51 50 SER B N 1
ATOM 5014 C CA . SER B 1 50 ? -6.492 -16.183 -36.976 1 97.51 50 SER B CA 1
ATOM 5015 C C . SER B 1 50 ? -5.349 -15.802 -36.042 1 97.51 50 SER B C 1
ATOM 5017 O O . SER B 1 50 ? -4.712 -14.762 -36.223 1 97.51 50 SER B O 1
ATOM 5019 N N . GLN B 1 51 ? -5.107 -16.587 -35.016 1 97.84 51 GLN B N 1
ATOM 5020 C CA . GLN B 1 51 ? -4.018 -16.317 -34.084 1 97.84 51 GLN B CA 1
ATOM 5021 C C . GLN B 1 51 ? -2.661 -16.576 -34.733 1 97.84 51 GLN B C 1
ATOM 5023 O O . GLN B 1 51 ? -1.703 -15.838 -34.497 1 97.84 51 GLN B O 1
ATOM 5028 N N . ILE B 1 52 ? -2.589 -17.577 -35.562 1 97.39 52 ILE B N 1
ATOM 5029 C CA . ILE B 1 52 ? -1.368 -17.895 -36.293 1 97.39 52 ILE B CA 1
ATOM 5030 C C . ILE B 1 52 ? -1.013 -16.743 -37.231 1 97.39 52 ILE B C 1
ATOM 5032 O O . ILE B 1 52 ? 0.156 -16.368 -37.349 1 97.39 52 ILE B O 1
ATOM 5036 N N . ASP B 1 53 ? -1.978 -16.185 -37.89 1 97.28 53 ASP B N 1
ATOM 5037 C CA . ASP B 1 53 ? -1.781 -15.11 -38.858 1 97.28 53 ASP B CA 1
ATOM 5038 C C . ASP B 1 53 ? -1.152 -13.885 -38.198 1 97.28 53 ASP B C 1
ATOM 5040 O O . ASP B 1 53 ? -0.395 -13.15 -38.836 1 97.28 53 ASP B O 1
ATOM 5044 N N . VAL B 1 54 ? -1.438 -13.676 -36.961 1 95.76 54 VAL B N 1
ATOM 5045 C CA . VAL B 1 54 ? -0.875 -12.552 -36.219 1 95.76 54 VAL B CA 1
ATOM 5046 C C . VAL B 1 54 ? 0.617 -12.779 -35.992 1 95.76 54 VAL B C 1
ATOM 5048 O O . VAL B 1 54 ? 1.396 -11.824 -35.943 1 95.76 54 VAL B O 1
ATOM 5051 N N . LEU B 1 55 ? 1.045 -14.067 -35.88 1 95.83 55 LEU B N 1
ATOM 5052 C CA . LEU B 1 55 ? 2.413 -14.416 -35.515 1 95.83 55 LEU B CA 1
ATOM 5053 C C . LEU B 1 55 ? 3.28 -14.59 -36.758 1 95.83 55 LEU B C 1
ATOM 5055 O O . LEU B 1 55 ? 4.51 -14.573 -36.67 1 95.83 55 LEU B O 1
ATOM 5059 N N . LYS B 1 56 ? 2.736 -14.865 -37.908 1 88.07 56 LYS B N 1
ATOM 5060 C CA . LYS B 1 56 ? 3.408 -15.311 -39.125 1 88.07 56 LYS B CA 1
ATOM 5061 C C . LYS B 1 56 ? 4.556 -14.375 -39.494 1 88.07 56 LYS B C 1
ATOM 5063 O O . LYS B 1 56 ? 5.609 -14.826 -39.95 1 88.07 56 LYS B O 1
ATOM 5068 N N . ASP B 1 57 ? 4.464 -13.153 -39.301 1 86.42 57 ASP B N 1
ATOM 5069 C CA . ASP B 1 57 ? 5.506 -12.251 -39.783 1 86.42 57 ASP B CA 1
ATOM 5070 C C . ASP B 1 57 ? 6.297 -11.655 -38.621 1 86.42 57 ASP B C 1
ATOM 5072 O O . ASP B 1 57 ? 7.05 -10.696 -38.803 1 86.42 57 ASP B O 1
ATOM 5076 N N . GLN B 1 58 ? 6.114 -12.305 -37.53 1 91.07 58 GLN B N 1
ATOM 5077 C CA . GLN B 1 58 ? 6.856 -11.796 -36.381 1 91.07 58 GLN B CA 1
ATOM 5078 C C . GLN B 1 58 ? 8.161 -12.563 -36.187 1 91.07 58 GLN B C 1
ATOM 5080 O O . GLN B 1 58 ? 8.288 -13.705 -36.632 1 91.07 58 GLN B O 1
ATOM 5085 N N . ASN B 1 59 ? 9.147 -11.911 -35.607 1 90.75 59 ASN B N 1
ATOM 5086 C CA . ASN B 1 59 ? 10.416 -12.547 -35.27 1 90.75 59 ASN B CA 1
ATOM 5087 C C . ASN B 1 59 ? 10.287 -13.437 -34.037 1 90.75 59 ASN B C 1
ATOM 5089 O O . ASN B 1 59 ? 9.978 -12.953 -32.947 1 90.75 59 ASN B O 1
ATOM 5093 N N . ILE B 1 60 ? 10.536 -14.681 -34.28 1 89.71 60 ILE B N 1
ATOM 5094 C CA . ILE B 1 60 ? 10.403 -15.682 -33.227 1 89.71 60 ILE B CA 1
ATOM 5095 C C . ILE B 1 60 ? 11.212 -15.256 -32.005 1 89.71 60 ILE B C 1
ATOM 5097 O O . ILE B 1 60 ? 10.796 -15.485 -30.866 1 89.71 60 ILE B O 1
ATOM 5101 N N . ALA B 1 61 ? 12.353 -14.648 -32.159 1 89.04 61 ALA B N 1
ATOM 5102 C CA . ALA B 1 61 ? 13.265 -14.273 -31.081 1 89.04 61 ALA B CA 1
ATOM 5103 C C . ALA B 1 61 ? 12.635 -13.224 -30.17 1 89.04 61 ALA B C 1
ATOM 5105 O O . ALA B 1 61 ? 13.027 -13.086 -29.008 1 89.04 61 ALA B O 1
ATOM 5106 N N . ASP B 1 62 ? 11.632 -12.612 -30.647 1 93.32 62 ASP B N 1
ATOM 5107 C CA . ASP B 1 62 ? 11.008 -11.53 -29.891 1 93.32 62 ASP B CA 1
ATOM 5108 C C . ASP B 1 62 ? 9.777 -12.026 -29.136 1 93.32 62 ASP B C 1
ATOM 5110 O O . ASP B 1 62 ? 9.174 -11.279 -28.362 1 93.32 62 ASP B O 1
ATOM 5114 N N . LEU B 1 63 ? 9.467 -13.252 -29.294 1 96.84 63 LEU B N 1
ATOM 5115 C CA . LEU B 1 63 ? 8.244 -13.801 -28.717 1 96.84 63 LEU B CA 1
ATOM 5116 C C . LEU B 1 63 ? 8.56 -14.95 -27.766 1 96.84 63 LEU B C 1
ATOM 5118 O O . LEU B 1 63 ? 8.679 -16.1 -28.193 1 96.84 63 LEU B O 1
ATOM 5122 N N . PRO B 1 64 ? 8.526 -14.649 -26.47 1 96.72 64 PRO B N 1
ATOM 5123 C CA . PRO B 1 64 ? 8.927 -15.654 -25.483 1 96.72 64 PRO B CA 1
ATOM 5124 C C . PRO B 1 64 ? 7.988 -16.858 -25.451 1 96.72 64 PRO B C 1
ATOM 5126 O O . PRO B 1 64 ? 8.354 -17.917 -24.935 1 96.72 64 PRO B O 1
ATOM 5129 N N . LEU B 1 65 ? 6.751 -16.77 -26.015 1 98.26 65 LEU B N 1
ATOM 5130 C CA . LEU B 1 65 ? 5.795 -17.871 -26.015 1 98.26 65 LEU B CA 1
ATOM 5131 C C . LEU B 1 65 ? 5.367 -18.219 -27.437 1 98.26 65 LEU B C 1
ATOM 5133 O O . LEU B 1 65 ? 4.223 -18.618 -27.665 1 98.26 65 LEU B O 1
ATOM 5137 N N . TYR B 1 66 ? 6.227 -18.044 -28.407 1 97.13 66 TYR B N 1
ATOM 5138 C CA . TYR B 1 66 ? 5.909 -18.264 -29.813 1 97.13 66 TYR B CA 1
ATOM 5139 C C . TYR B 1 66 ? 5.248 -19.621 -30.017 1 97.13 66 TYR B C 1
ATOM 5141 O O . TYR B 1 66 ? 5.893 -20.662 -29.867 1 97.13 66 TYR B O 1
ATOM 5149 N N . GLY B 1 67 ? 3.989 -19.54 -30.292 1 96.94 67 GLY B N 1
ATOM 5150 C CA . GLY B 1 67 ? 3.251 -20.722 -30.707 1 96.94 67 GLY B CA 1
ATOM 5151 C C . GLY B 1 67 ? 2.866 -21.622 -29.548 1 96.94 67 GLY B C 1
ATOM 5152 O O . GLY B 1 67 ? 2.289 -22.693 -29.752 1 96.94 67 GLY B O 1
ATOM 5153 N N . VAL B 1 68 ? 3.184 -21.281 -28.304 1 98.05 68 VAL B N 1
ATOM 5154 C CA . VAL B 1 68 ? 2.859 -22.103 -27.142 1 98.05 68 VAL B CA 1
ATOM 5155 C C . VAL B 1 68 ? 1.349 -22.108 -26.919 1 98.05 68 VAL B C 1
ATOM 5157 O O . VAL B 1 68 ? 0.733 -21.049 -26.773 1 98.05 68 VAL B O 1
ATOM 5160 N N . PRO B 1 69 ? 0.699 -23.261 -26.935 1 98.35 69 PRO B N 1
ATOM 5161 C CA . PRO B 1 69 ? -0.745 -23.309 -26.695 1 98.35 69 PRO B CA 1
ATOM 5162 C C . PRO B 1 69 ? -1.102 -23.19 -25.215 1 98.35 69 PRO B C 1
ATOM 5164 O O . PRO B 1 69 ? -0.354 -23.662 -24.356 1 98.35 69 PRO B O 1
ATOM 5167 N N . PHE B 1 70 ? -2.188 -22.588 -24.873 1 98.78 70 PHE B N 1
ATOM 5168 C CA . PHE B 1 70 ? -2.689 -22.566 -23.504 1 98.78 70 PHE B CA 1
ATOM 5169 C C . PHE B 1 70 ? -4.211 -22.484 -23.486 1 98.78 70 PHE B C 1
ATOM 5171 O O . PHE B 1 70 ? -4.838 -22.27 -24.525 1 98.78 70 PHE B O 1
ATOM 5178 N N . ALA B 1 71 ? -4.818 -22.791 -22.327 1 98.89 71 ALA B N 1
ATOM 5179 C CA . ALA B 1 71 ? -6.265 -22.801 -22.124 1 98.89 71 ALA B CA 1
ATOM 5180 C C . ALA B 1 71 ? -6.682 -21.748 -21.101 1 98.89 71 ALA B C 1
ATOM 5182 O O . ALA B 1 71 ? -5.868 -21.31 -20.284 1 98.89 71 ALA B O 1
ATOM 5183 N N . VAL B 1 72 ? -7.942 -21.322 -21.19 1 98.95 72 VAL B N 1
ATOM 5184 C CA . VAL B 1 72 ? -8.422 -20.216 -20.369 1 98.95 72 VAL B CA 1
ATOM 5185 C C . VAL B 1 72 ? -9.749 -20.595 -19.716 1 98.95 72 VAL B C 1
ATOM 5187 O O . VAL B 1 72 ? -10.664 -21.078 -20.387 1 98.95 72 VAL B O 1
ATOM 5190 N N . LYS B 1 73 ? -9.824 -20.39 -18.385 1 98.88 73 LYS B N 1
ATOM 5191 C CA . LYS B 1 73 ? -11.098 -20.564 -17.693 1 98.88 73 LYS B CA 1
ATOM 5192 C C . LYS B 1 73 ? -12.197 -19.73 -18.345 1 98.88 73 LYS B C 1
ATOM 5194 O O . LYS B 1 73 ? -11.98 -18.565 -18.684 1 98.88 73 LYS B O 1
ATOM 5199 N N . ASP B 1 74 ? -13.347 -20.291 -18.503 1 98.77 74 ASP B N 1
ATOM 5200 C CA . ASP B 1 74 ? -14.379 -19.717 -19.361 1 98.77 74 ASP B CA 1
ATOM 5201 C C . ASP B 1 74 ? -15.092 -18.56 -18.664 1 98.77 74 ASP B C 1
ATOM 5203 O O . ASP B 1 74 ? -16.247 -18.26 -18.972 1 98.77 74 ASP B O 1
ATOM 5207 N N . ASN B 1 75 ? -14.545 -17.904 -17.69 1 98.7 75 ASN B N 1
ATOM 5208 C CA . ASN B 1 75 ? -15.031 -16.636 -17.158 1 98.7 75 ASN B CA 1
ATOM 5209 C C . ASN B 1 75 ? -14.034 -15.506 -17.403 1 98.7 75 ASN B C 1
ATOM 5211 O O . ASN B 1 75 ? -14.14 -14.438 -16.798 1 98.7 75 ASN B O 1
ATOM 5215 N N . ILE B 1 76 ? -13.061 -15.759 -18.19 1 98.88 76 ILE B N 1
ATOM 5216 C CA . ILE B 1 76 ? -12.099 -14.767 -18.658 1 98.88 76 ILE B CA 1
ATOM 5217 C C . ILE B 1 76 ? -12.294 -14.526 -20.153 1 98.88 76 ILE B C 1
ATOM 5219 O O . ILE B 1 76 ? -12.312 -15.472 -20.944 1 98.88 76 ILE B O 1
ATOM 5223 N N . ASP B 1 77 ? -12.316 -13.344 -20.577 1 98.89 77 ASP B N 1
ATOM 5224 C CA . ASP B 1 77 ? -12.631 -12.996 -21.959 1 98.89 77 ASP B CA 1
ATOM 5225 C C . ASP B 1 77 ? -11.439 -13.258 -22.877 1 98.89 77 ASP B C 1
ATOM 5227 O O . ASP B 1 77 ? -10.303 -12.913 -22.542 1 98.89 77 ASP B O 1
ATOM 5231 N N . VAL B 1 78 ? -11.725 -13.884 -23.953 1 98.9 78 VAL B N 1
ATOM 5232 C CA . VAL B 1 78 ? -10.816 -14.039 -25.084 1 98.9 78 VAL B CA 1
ATOM 5233 C C . VAL B 1 78 ? -11.501 -13.573 -26.366 1 98.9 78 VAL B C 1
ATOM 5235 O O . VAL B 1 78 ? -12.552 -14.099 -26.742 1 98.9 78 VAL B O 1
ATOM 5238 N N . ALA B 1 79 ? -10.883 -12.615 -27.018 1 98.69 79 ALA B N 1
ATOM 5239 C CA . ALA B 1 79 ? -11.489 -12.096 -28.242 1 98.69 79 ALA B CA 1
ATOM 5240 C C . ALA B 1 79 ? -11.742 -13.216 -29.247 1 98.69 79 ALA B C 1
ATOM 5242 O O . ALA B 1 79 ? -10.842 -14.004 -29.547 1 98.69 79 ALA B O 1
ATOM 5243 N N . GLY B 1 80 ? -12.973 -13.291 -29.762 1 98.29 80 GLY B N 1
ATOM 5244 C CA . GLY B 1 80 ? -13.325 -14.278 -30.771 1 98.29 80 GLY B CA 1
ATOM 5245 C C . GLY B 1 80 ? -13.837 -15.578 -30.181 1 98.29 80 GLY B C 1
ATOM 5246 O O . GLY B 1 80 ? -14.268 -16.471 -30.914 1 98.29 80 GLY B O 1
ATOM 5247 N N . PHE B 1 81 ? -13.829 -15.757 -28.87 1 98.74 81 PHE B N 1
ATOM 5248 C CA . PHE B 1 81 ? -14.381 -16.909 -28.167 1 98.74 81 PHE B CA 1
ATOM 5249 C C . PHE B 1 81 ? -15.62 -16.515 -27.372 1 98.74 81 PHE B C 1
ATOM 5251 O O . PHE B 1 81 ? -15.799 -15.344 -27.03 1 98.74 81 PHE B O 1
ATOM 5258 N N . HIS B 1 82 ? -16.443 -17.458 -27.095 1 98.5 82 HIS B N 1
ATOM 5259 C CA . HIS B 1 82 ? -17.567 -17.218 -26.197 1 98.5 82 HIS B CA 1
ATOM 5260 C C . HIS B 1 82 ? -17.127 -17.264 -24.738 1 98.5 82 HIS B C 1
ATOM 5262 O O . HIS B 1 82 ? -16.183 -17.978 -24.392 1 98.5 82 HIS B O 1
ATOM 5268 N N . THR B 1 83 ? -17.713 -16.461 -23.968 1 98.69 83 THR B N 1
ATOM 5269 C CA . THR B 1 83 ? -17.63 -16.524 -22.513 1 98.69 83 THR B CA 1
ATOM 5270 C C . THR B 1 83 ? -18.993 -16.843 -21.906 1 98.69 83 THR B C 1
ATOM 5272 O O . THR B 1 83 ? -19.999 -16.23 -22.27 1 98.69 83 THR B O 1
ATOM 5275 N N . THR B 1 84 ? -19.027 -17.883 -20.976 1 98.23 84 THR B N 1
ATOM 5276 C CA . THR B 1 84 ? -20.321 -18.321 -20.465 1 98.23 84 THR B CA 1
ATOM 5277 C C . THR B 1 84 ? -20.31 -18.378 -18.94 1 98.23 84 THR B C 1
ATOM 5279 O O . THR B 1 84 ? -21.366 -18.466 -18.31 1 98.23 84 THR B O 1
ATOM 5282 N N . ALA B 1 85 ? -19.113 -18.44 -18.343 1 98.12 85 ALA B N 1
ATOM 5283 C CA . ALA B 1 85 ? -18.992 -18.72 -16.915 1 98.12 85 ALA B CA 1
ATOM 5284 C C . ALA B 1 85 ? -19.798 -19.956 -16.527 1 98.12 85 ALA B C 1
ATOM 5286 O O . ALA B 1 85 ? -20.424 -19.989 -15.465 1 98.12 85 ALA B O 1
ATOM 5287 N N . ALA B 1 86 ? -19.874 -20.844 -17.449 1 97.99 86 ALA B N 1
ATOM 5288 C CA . ALA B 1 86 ? -20.602 -22.103 -17.323 1 97.99 86 ALA B CA 1
ATOM 5289 C C . ALA B 1 86 ? -22.095 -21.856 -17.128 1 97.99 86 ALA B C 1
ATOM 5291 O O . ALA B 1 86 ? -22.757 -22.576 -16.377 1 97.99 86 ALA B O 1
ATOM 5292 N N . CYS B 1 87 ? -22.586 -20.852 -17.533 1 97.77 87 CYS B N 1
ATOM 5293 C CA . CYS B 1 87 ? -24.011 -20.547 -17.585 1 97.77 87 CYS B CA 1
ATOM 5294 C C . CYS B 1 87 ? -24.47 -20.327 -19.022 1 97.77 87 CYS B C 1
ATOM 5296 O O . CYS B 1 87 ? -24.18 -19.288 -19.618 1 97.77 87 CYS B O 1
ATOM 5298 N N . ARG B 1 88 ? -25.215 -21.178 -19.588 1 94.92 88 ARG B N 1
ATOM 5299 C CA . ARG B 1 88 ? -25.627 -21.149 -20.988 1 94.92 88 ARG B CA 1
ATOM 5300 C C . ARG B 1 88 ? -26.42 -19.884 -21.299 1 94.92 88 ARG B C 1
ATOM 5302 O O . ARG B 1 88 ? -26.33 -19.345 -22.404 1 94.92 88 ARG B O 1
ATOM 5309 N N . GLU B 1 89 ? -27.101 -19.378 -20.32 1 93.35 89 GLU B N 1
ATOM 5310 C CA . GLU B 1 89 ? -27.998 -18.239 -20.488 1 93.35 89 GLU B CA 1
ATOM 5311 C C . GLU B 1 89 ? -27.216 -16.951 -20.726 1 93.35 89 GLU B C 1
ATOM 5313 O O . GLU B 1 89 ? -27.749 -15.989 -21.284 1 93.35 89 GLU B O 1
ATOM 5318 N N . ILE B 1 90 ? -25.994 -16.848 -20.357 1 94.77 90 ILE B N 1
ATOM 5319 C CA . ILE B 1 90 ? -25.273 -15.582 -20.437 1 94.77 90 ILE B CA 1
ATOM 5320 C C . ILE B 1 90 ? -24.211 -15.661 -21.531 1 94.77 90 ILE B C 1
ATOM 5322 O O . ILE B 1 90 ? -23.433 -14.723 -21.719 1 94.77 90 ILE B O 1
ATOM 5326 N N . GLN B 1 91 ? -24.156 -16.541 -22.297 1 96.82 91 GLN B N 1
ATOM 5327 C CA . GLN B 1 91 ? -23.144 -16.731 -23.331 1 96.82 91 GLN B CA 1
ATOM 5328 C C . GLN B 1 91 ? -23.062 -15.517 -24.251 1 96.82 91 GLN B C 1
ATOM 5330 O O . GLN B 1 91 ? -24.081 -15.046 -24.759 1 96.82 91 GLN B O 1
ATOM 5335 N N . TYR B 1 92 ? -21.89 -14.972 -24.433 1 98 92 TYR B N 1
ATOM 5336 C CA . TYR B 1 92 ? -21.643 -13.891 -25.381 1 98 92 TYR B CA 1
ATOM 5337 C C . TYR B 1 92 ? -20.297 -14.069 -26.073 1 98 92 TYR B C 1
ATOM 5339 O O . TYR B 1 92 ? -19.401 -14.731 -25.542 1 98 92 TYR B O 1
ATOM 5347 N N . LEU B 1 93 ? -20.19 -13.593 -27.232 1 98.46 93 LEU B N 1
ATOM 5348 C CA . LEU B 1 93 ? -18.924 -13.56 -27.956 1 98.46 93 LEU B CA 1
ATOM 5349 C C . LEU B 1 93 ? -18.056 -12.399 -27.481 1 98.46 93 LEU B C 1
ATOM 5351 O O . LEU B 1 93 ? -18.418 -11.234 -27.659 1 98.46 93 LEU B O 1
ATOM 5355 N N . ALA B 1 94 ? -16.957 -12.674 -26.872 1 98.41 94 ALA B N 1
ATOM 5356 C CA . ALA B 1 94 ? -16.077 -11.609 -26.4 1 98.41 94 ALA B CA 1
ATOM 5357 C C . ALA B 1 94 ? -15.432 -10.871 -27.569 1 98.41 94 ALA B C 1
ATOM 5359 O O . ALA B 1 94 ? -14.907 -11.497 -28.493 1 98.41 94 ALA B O 1
ATOM 5360 N N . ASN B 1 95 ? -15.394 -9.559 -27.571 1 97.8 95 ASN B N 1
ATOM 5361 C CA . ASN B 1 95 ? -14.834 -8.754 -28.652 1 97.8 95 ASN B CA 1
ATOM 5362 C C . ASN B 1 95 ? -13.411 -8.304 -28.335 1 97.8 95 ASN B C 1
ATOM 5364 O O . ASN B 1 95 ? -12.688 -7.848 -29.222 1 97.8 95 ASN B O 1
ATOM 5368 N N . GLN B 1 96 ? -13.086 -8.412 -27.11 1 98.14 96 GLN B N 1
ATOM 5369 C CA . GLN B 1 96 ? -11.762 -7.998 -26.659 1 98.14 96 GLN B CA 1
ATOM 5370 C C . GLN B 1 96 ? -11.147 -9.041 -25.729 1 98.14 96 GLN B C 1
ATOM 5372 O O . GLN B 1 96 ? -11.865 -9.746 -25.017 1 98.14 96 GLN B O 1
ATOM 5377 N N . ASP B 1 97 ? -9.853 -9.067 -25.767 1 98.76 97 ASP B N 1
ATOM 5378 C CA . ASP B 1 97 ? -9.112 -9.897 -24.822 1 98.76 97 ASP B CA 1
ATOM 5379 C C . ASP B 1 97 ? -9.092 -9.264 -23.433 1 98.76 97 ASP B C 1
ATOM 5381 O O . ASP B 1 97 ? -8.957 -8.046 -23.301 1 98.76 97 ASP B O 1
ATOM 5385 N N . ALA B 1 98 ? -9.313 -10.147 -22.409 1 98.82 98 ALA B N 1
ATOM 5386 C CA . ALA B 1 98 ? -8.91 -9.689 -21.082 1 98.82 98 ALA B CA 1
ATOM 5387 C C . ALA B 1 98 ? -7.469 -9.185 -21.091 1 98.82 98 ALA B C 1
ATOM 5389 O O . ALA B 1 98 ? -6.667 -9.593 -21.935 1 98.82 98 ALA B O 1
ATOM 5390 N N . ALA B 1 99 ? -7.093 -8.324 -20.167 1 98.77 99 ALA B N 1
ATOM 5391 C CA . ALA B 1 99 ? -5.785 -7.674 -20.14 1 98.77 99 ALA B CA 1
ATOM 5392 C C . ALA B 1 99 ? -4.661 -8.705 -20.095 1 98.77 99 ALA B C 1
ATOM 5394 O O . ALA B 1 99 ? -3.666 -8.58 -20.812 1 98.77 99 ALA B O 1
ATOM 5395 N N . VAL B 1 100 ? -4.803 -9.744 -19.305 1 98.79 100 VAL B N 1
ATOM 5396 C CA . VAL B 1 100 ? -3.75 -10.742 -19.148 1 98.79 100 VAL B CA 1
ATOM 5397 C C . VAL B 1 100 ? -3.637 -11.579 -20.42 1 98.79 100 VAL B C 1
ATOM 5399 O O . VAL B 1 100 ? -2.539 -11.984 -20.809 1 98.79 100 VAL B O 1
ATOM 5402 N N . ILE B 1 101 ? -4.811 -11.831 -21.087 1 98.88 101 ILE B N 1
ATOM 5403 C CA . ILE B 1 101 ? -4.817 -12.584 -22.337 1 98.88 101 ILE B CA 1
ATOM 5404 C C . ILE B 1 101 ? -4.076 -11.798 -23.416 1 98.88 101 ILE B C 1
ATOM 5406 O O . ILE B 1 101 ? -3.262 -12.36 -24.154 1 98.88 101 ILE B O 1
ATOM 5410 N N . ALA B 1 102 ? -4.378 -10.533 -23.492 1 98.77 102 ALA B N 1
ATOM 5411 C CA . ALA B 1 102 ? -3.713 -9.67 -24.464 1 98.77 102 ALA B CA 1
ATOM 5412 C C . ALA B 1 102 ? -2.197 -9.727 -24.303 1 98.77 102 ALA B C 1
ATOM 5414 O O . ALA B 1 102 ? -1.463 -9.796 -25.291 1 98.77 102 ALA B O 1
ATOM 5415 N N . LYS B 1 103 ? -1.705 -9.703 -23.121 1 98.67 103 LYS B N 1
ATOM 5416 C CA . LYS B 1 103 ? -0.273 -9.764 -22.843 1 98.67 103 LYS B CA 1
ATOM 5417 C C . LYS B 1 103 ? 0.321 -11.091 -23.304 1 98.67 103 LYS B C 1
ATOM 5419 O O . LYS B 1 103 ? 1.4 -11.121 -23.901 1 98.67 103 LYS B O 1
ATOM 5424 N N . LEU B 1 104 ? -0.369 -12.169 -23.011 1 98.85 104 LEU B N 1
ATOM 5425 C CA . LEU B 1 104 ? 0.125 -13.492 -23.375 1 98.85 104 LEU B CA 1
ATOM 5426 C C . LEU B 1 104 ? 0.114 -13.679 -24.888 1 98.85 104 LEU B C 1
ATOM 5428 O O . LEU B 1 104 ? 1.062 -14.227 -25.457 1 98.85 104 LEU B O 1
ATOM 5432 N N . LYS B 1 105 ? -0.937 -13.244 -25.533 1 98.47 105 LYS B N 1
ATOM 5433 C CA . LYS B 1 105 ? -0.985 -13.311 -26.991 1 98.47 105 LYS B CA 1
ATOM 5434 C C . LYS B 1 105 ? 0.117 -12.46 -27.616 1 98.47 105 LYS B C 1
ATOM 5436 O O . LYS B 1 105 ? 0.736 -12.864 -28.602 1 98.47 105 LYS B O 1
ATOM 5441 N N . LYS B 1 106 ? 0.331 -11.289 -27.088 1 97.81 106 LYS B N 1
ATOM 5442 C CA . LYS B 1 106 ? 1.409 -10.428 -27.568 1 97.81 106 LYS B CA 1
ATOM 5443 C C . LYS B 1 106 ? 2.762 -11.122 -27.445 1 97.81 106 LYS B C 1
ATOM 5445 O O . LYS B 1 106 ? 3.662 -10.886 -28.254 1 97.81 106 LYS B O 1
ATOM 5450 N N . ALA B 1 107 ? 2.868 -11.991 -26.462 1 98.43 107 ALA B N 1
ATOM 5451 C CA . ALA B 1 107 ? 4.104 -12.739 -26.249 1 98.43 107 ALA B CA 1
ATOM 5452 C C . ALA B 1 107 ? 4.184 -13.944 -27.182 1 98.43 107 ALA B C 1
ATOM 5454 O O . ALA B 1 107 ? 5.195 -14.648 -27.211 1 98.43 107 ALA B O 1
ATOM 5455 N N . GLY B 1 108 ? 3.115 -14.256 -27.91 1 98.39 108 GLY B N 1
ATOM 5456 C CA . GLY B 1 108 ? 3.146 -15.279 -28.944 1 98.39 108 GLY B CA 1
ATOM 5457 C C . GLY B 1 108 ? 2.352 -16.519 -28.581 1 98.39 108 GLY B C 1
ATOM 5458 O O . GLY B 1 108 ? 2.314 -17.484 -29.346 1 98.39 108 GLY B O 1
ATOM 5459 N N . ALA B 1 109 ? 1.712 -16.563 -27.443 1 98.67 109 ALA B N 1
ATOM 5460 C CA . ALA B 1 109 ? 0.937 -17.731 -27.032 1 98.67 109 ALA B CA 1
ATOM 5461 C C . ALA B 1 109 ? -0.35 -17.848 -27.844 1 98.67 109 ALA B C 1
ATOM 5463 O O . ALA B 1 109 ? -0.841 -16.856 -28.388 1 98.67 109 ALA B O 1
ATOM 5464 N N . ILE B 1 110 ? -0.89 -18.998 -27.933 1 98.56 110 ILE B N 1
ATOM 5465 C CA . ILE B 1 110 ? -2.089 -19.267 -28.72 1 98.56 110 ILE B CA 1
ATOM 5466 C C . ILE B 1 110 ? -3.145 -19.932 -27.841 1 98.56 110 ILE B C 1
ATOM 5468 O O . ILE B 1 110 ? -2.898 -20.988 -27.254 1 98.56 110 ILE B O 1
ATOM 5472 N N . VAL B 1 111 ? -4.333 -19.326 -27.749 1 98.89 111 VAL B N 1
ATOM 5473 C CA . VAL B 1 111 ? -5.432 -19.894 -26.975 1 98.89 111 VAL B CA 1
ATOM 5474 C C . VAL B 1 111 ? -6.079 -21.036 -27.756 1 98.89 111 VAL B C 1
ATOM 5476 O O . VAL B 1 111 ? -6.512 -20.849 -28.896 1 98.89 111 VAL B O 1
ATOM 5479 N N . ILE B 1 112 ? -6.196 -22.209 -27.148 1 98.5 112 ILE B N 1
ATOM 5480 C CA . ILE B 1 112 ? -6.714 -23.324 -27.933 1 98.5 112 ILE B CA 1
ATOM 5481 C C . ILE B 1 112 ? -8.099 -23.716 -27.423 1 98.5 112 ILE B C 1
ATOM 5483 O O . ILE B 1 112 ? -8.739 -24.614 -27.975 1 98.5 112 ILE B O 1
ATOM 5487 N N . GLY B 1 113 ? -8.576 -23.036 -26.339 1 98.79 113 GLY B N 1
ATOM 5488 C CA . GLY B 1 113 ? -9.941 -23.3 -25.911 1 98.79 113 GLY B CA 1
ATOM 5489 C C . GLY B 1 113 ? -10.284 -22.658 -24.58 1 98.79 113 GLY B C 1
ATOM 5490 O O . GLY B 1 113 ? -9.427 -22.042 -23.943 1 98.79 113 GLY B O 1
ATOM 5491 N N . LYS B 1 114 ? -11.586 -22.702 -24.215 1 98.9 114 LYS B N 1
ATOM 5492 C CA . LYS B 1 114 ? -12.164 -22.249 -22.953 1 98.9 114 LYS B CA 1
ATOM 5493 C C . LYS B 1 114 ? -12.559 -23.431 -22.073 1 98.9 114 LYS B C 1
ATOM 5495 O O . LYS B 1 114 ? -13.231 -24.357 -22.532 1 98.9 114 LYS B O 1
ATOM 5500 N N . THR B 1 115 ? -12.12 -23.367 -20.838 1 98.87 115 THR B N 1
ATOM 5501 C CA . THR B 1 115 ? -12.245 -24.551 -19.996 1 98.87 115 THR B CA 1
ATOM 5502 C C . THR B 1 115 ? -13.456 -24.435 -19.075 1 98.87 115 THR B C 1
ATOM 5504 O O . THR B 1 115 ? -13.914 -23.329 -18.78 1 98.87 115 THR B O 1
ATOM 5507 N N . ASN B 1 116 ? -13.928 -25.572 -18.635 1 98.65 116 ASN B N 1
ATOM 5508 C CA . ASN B 1 116 ? -15.08 -25.706 -17.75 1 98.65 116 ASN B CA 1
ATOM 5509 C C . ASN B 1 116 ? -14.747 -25.268 -16.326 1 98.65 116 ASN B C 1
ATOM 5511 O O . ASN B 1 116 ? -13.576 -25.108 -15.979 1 98.65 116 ASN B O 1
ATOM 5515 N N . LEU B 1 117 ? -15.755 -24.979 -15.591 1 98.56 117 LEU B N 1
ATOM 5516 C CA . LEU B 1 117 ? -15.648 -24.454 -14.234 1 98.56 117 LEU B CA 1
ATOM 5517 C C . LEU B 1 117 ? -16.938 -24.691 -13.457 1 98.56 117 LEU B C 1
ATOM 5519 O O . LEU B 1 117 ? -17.981 -24.977 -14.049 1 98.56 117 LEU B O 1
ATOM 5523 N N . ASP B 1 118 ? -16.843 -24.663 -12.089 1 98.1 118 ASP B N 1
ATOM 5524 C CA . ASP B 1 118 ? -18.079 -24.447 -11.342 1 98.1 118 ASP B CA 1
ATOM 5525 C C . ASP B 1 118 ? -18.74 -23.131 -11.743 1 98.1 118 ASP B C 1
ATOM 5527 O O . ASP B 1 118 ? -18.094 -22.081 -11.745 1 98.1 118 ASP B O 1
ATOM 5531 N N . GLN B 1 119 ? -20.005 -23.178 -12.034 1 97.86 119 GLN B N 1
ATOM 5532 C CA . GLN B 1 119 ? -20.724 -22.03 -12.576 1 97.86 119 GLN B CA 1
ATOM 5533 C C . GLN B 1 119 ? -20.479 -20.781 -11.735 1 97.86 119 GLN B C 1
ATOM 5535 O O . GLN B 1 119 ? -20.545 -20.831 -10.505 1 97.86 119 GLN B O 1
ATOM 5540 N N . PHE B 1 120 ? -20.064 -19.644 -12.387 1 97.34 120 PHE B N 1
ATOM 5541 C CA . PHE B 1 120 ? -19.763 -18.339 -11.81 1 97.34 120 PHE B CA 1
ATOM 5542 C C . PHE B 1 120 ? -18.638 -18.446 -10.788 1 97.34 120 PHE B C 1
ATOM 5544 O O . PHE B 1 120 ? -18.57 -17.652 -9.847 1 97.34 120 PHE B O 1
ATOM 5551 N N . ALA B 1 121 ? -17.791 -19.519 -10.925 1 97.04 121 ALA B N 1
ATOM 5552 C CA . ALA B 1 121 ? -16.653 -19.757 -10.042 1 97.04 121 ALA B CA 1
ATOM 5553 C C . ALA B 1 121 ? -17.105 -19.904 -8.592 1 97.04 121 ALA B C 1
ATOM 5555 O O . ALA B 1 121 ? -16.413 -19.464 -7.671 1 97.04 121 ALA B O 1
ATOM 5556 N N . THR B 1 122 ? -18.333 -20.466 -8.39 1 94.51 122 THR B N 1
ATOM 5557 C CA . THR B 1 122 ? -18.897 -20.651 -7.058 1 94.51 122 THR B CA 1
ATOM 5558 C C . THR B 1 122 ? -18.796 -22.11 -6.625 1 94.51 122 THR B C 1
ATOM 5560 O O . THR B 1 122 ? -19.805 -22.816 -6.562 1 94.51 122 THR B O 1
ATOM 5563 N N . GLY B 1 123 ? -17.598 -22.49 -6.23 1 94.3 123 GLY B N 1
ATOM 5564 C CA . GLY B 1 123 ? -17.39 -23.852 -5.763 1 94.3 123 GLY B CA 1
ATOM 5565 C C . GLY B 1 123 ? -15.94 -24.291 -5.831 1 94.3 123 GLY B C 1
ATOM 5566 O O . GLY B 1 123 ? -15.13 -23.671 -6.524 1 94.3 123 GLY B O 1
ATOM 5567 N N . LEU B 1 124 ? -15.669 -25.378 -5.122 1 96.39 124 LEU B N 1
ATOM 5568 C CA . LEU B 1 124 ? -14.32 -25.931 -5.072 1 96.39 124 LEU B CA 1
ATOM 5569 C C . LEU B 1 124 ? -14.32 -27.402 -5.471 1 96.39 124 LEU B C 1
ATOM 5571 O O . LEU B 1 124 ? -13.388 -28.139 -5.141 1 96.39 124 LEU B O 1
ATOM 5575 N N . VAL B 1 125 ? -15.361 -27.841 -6.279 1 97.75 125 VAL B N 1
ATOM 5576 C CA . VAL B 1 125 ? -15.506 -29.283 -6.448 1 97.75 125 VAL B CA 1
ATOM 5577 C C . VAL B 1 125 ? -15.52 -29.632 -7.934 1 97.75 125 VAL B C 1
ATOM 5579 O O . VAL B 1 125 ? -15.302 -30.786 -8.31 1 97.75 125 VAL B O 1
ATOM 5582 N N . GLY B 1 126 ? -15.815 -28.726 -8.852 1 97.4 126 GLY B N 1
ATOM 5583 C CA . GLY B 1 126 ? -15.771 -28.962 -10.287 1 97.4 126 GLY B CA 1
ATOM 5584 C C . GLY B 1 126 ? -16.962 -29.75 -10.799 1 97.4 126 GLY B C 1
ATOM 5585 O O . GLY B 1 126 ? -16.888 -30.378 -11.857 1 97.4 126 GLY B O 1
ATOM 5586 N N . VAL B 1 127 ? -18.093 -29.725 -10.029 1 97.32 127 VAL B N 1
ATOM 5587 C CA . VAL B 1 127 ? -19.238 -30.561 -10.376 1 97.32 127 VAL B CA 1
ATOM 5588 C C . VAL B 1 127 ? -20.438 -29.68 -10.714 1 97.32 127 VAL B C 1
ATOM 5590 O O . VAL B 1 127 ? -21.447 -30.166 -11.23 1 97.32 127 VAL B O 1
ATOM 5593 N N . ARG B 1 128 ? -20.373 -28.401 -10.527 1 96.86 128 ARG B N 1
ATOM 5594 C CA . ARG B 1 128 ? -21.501 -27.485 -10.661 1 96.86 128 ARG B CA 1
ATOM 5595 C C . ARG B 1 128 ? -21.501 -26.814 -12.031 1 96.86 128 ARG B C 1
ATOM 5597 O O . ARG B 1 128 ? -21.373 -25.591 -12.129 1 96.86 128 ARG B O 1
ATOM 5604 N N . SER B 1 129 ? -21.702 -27.543 -13.041 1 96.61 129 SER B N 1
ATOM 5605 C CA . SER B 1 129 ? -21.679 -27.052 -14.415 1 96.61 129 SER B CA 1
ATOM 5606 C C . SER B 1 129 ? -22.694 -27.789 -15.282 1 96.61 129 SER B C 1
ATOM 5608 O O . SER B 1 129 ? -22.819 -29.012 -15.197 1 96.61 129 SER B O 1
ATOM 5610 N N . PRO B 1 130 ? -23.473 -27.067 -16.076 1 96.52 130 PRO B N 1
ATOM 5611 C CA . PRO B 1 130 ? -24.369 -27.741 -17.018 1 96.52 130 PRO B CA 1
ATOM 5612 C C . PRO B 1 130 ? -23.617 -28.496 -18.111 1 96.52 130 PRO B C 1
ATOM 5614 O O . PRO B 1 130 ? -24.219 -29.274 -18.855 1 96.52 130 PRO B O 1
ATOM 5617 N N . TYR B 1 131 ? -22.345 -28.362 -18.173 1 97.24 131 TYR B N 1
ATOM 5618 C CA . TYR B 1 131 ? -21.531 -29.032 -19.181 1 97.24 131 TYR B CA 1
ATOM 5619 C C . TYR B 1 131 ? -20.956 -30.335 -18.64 1 97.24 131 TYR B C 1
ATOM 5621 O O . TYR B 1 131 ? -20.178 -31.007 -19.321 1 97.24 131 TYR B O 1
ATOM 5629 N N . GLY B 1 132 ? -21.285 -30.636 -17.418 1 96.99 132 GLY B N 1
ATOM 5630 C CA . GLY B 1 132 ? -20.887 -31.888 -16.796 1 96.99 132 GLY B CA 1
ATOM 5631 C C . GLY B 1 132 ? -19.813 -31.714 -15.738 1 96.99 132 GLY B C 1
ATOM 5632 O O . GLY B 1 132 ? -19.11 -30.701 -15.72 1 96.99 132 GLY B O 1
ATOM 5633 N N . ALA B 1 133 ? -19.736 -32.69 -14.853 1 97.89 133 ALA B N 1
ATOM 5634 C CA . ALA B 1 133 ? -18.688 -32.707 -13.836 1 97.89 133 ALA B CA 1
ATOM 5635 C C . ALA B 1 133 ? -17.329 -33.025 -14.453 1 97.89 133 ALA B C 1
ATOM 5637 O O . ALA B 1 133 ? -17.198 -33.978 -15.224 1 97.89 133 ALA B O 1
ATOM 5638 N N . VAL B 1 134 ? -16.385 -32.221 -14.199 1 98.58 134 VAL B N 1
ATOM 5639 C CA . VAL B 1 134 ? -15.046 -32.458 -14.729 1 98.58 134 VAL B CA 1
ATOM 5640 C C . VAL B 1 134 ? -14.386 -33.609 -13.972 1 98.58 134 VAL B C 1
ATOM 5642 O O . VAL B 1 134 ? -14.244 -33.554 -12.748 1 98.58 134 VAL B O 1
ATOM 5645 N N . LYS B 1 135 ? -13.919 -34.564 -14.626 1 98.18 135 LYS B N 1
ATOM 5646 C CA . LYS B 1 135 ? -13.338 -35.757 -14.019 1 98.18 135 LYS B CA 1
ATOM 5647 C C . LYS B 1 135 ? -11.893 -35.511 -13.595 1 98.18 135 LYS B C 1
ATOM 5649 O O . LYS B 1 135 ? -11.141 -34.832 -14.299 1 98.18 135 LYS B O 1
ATOM 5654 N N . ASN B 1 136 ? -11.557 -36.071 -12.485 1 98.03 136 ASN B N 1
ATOM 5655 C CA . ASN B 1 136 ? -10.177 -36.013 -12.015 1 98.03 136 ASN B CA 1
ATOM 5656 C C . ASN B 1 136 ? -9.223 -36.694 -12.992 1 98.03 136 ASN B C 1
ATOM 5658 O O . ASN B 1 136 ? -9.544 -37.744 -13.55 1 98.03 136 ASN B O 1
ATOM 5662 N N . SER B 1 137 ? -8.066 -36.17 -13.192 1 97.69 137 SER B N 1
ATOM 5663 C CA . SER B 1 137 ? -7.122 -36.67 -14.186 1 97.69 137 SER B CA 1
ATOM 5664 C C . SER B 1 137 ? -6.585 -38.043 -13.797 1 97.69 137 SER B C 1
ATOM 5666 O O . SER B 1 137 ? -6.189 -38.828 -14.662 1 97.69 137 SER B O 1
ATOM 5668 N N . PHE B 1 138 ? -6.541 -38.367 -12.528 1 97.91 138 PHE B N 1
ATOM 5669 C CA . PHE B 1 138 ? -5.932 -39.603 -12.051 1 97.91 138 PHE B CA 1
ATOM 5670 C C . PHE B 1 138 ? -6.991 -40.674 -11.819 1 97.91 138 PHE B C 1
ATOM 5672 O O . PHE B 1 138 ? -6.711 -41.868 -11.942 1 97.91 138 PHE B O 1
ATOM 5679 N N . ASN B 1 139 ? -8.159 -40.283 -11.402 1 98.23 139 ASN B N 1
ATOM 5680 C CA . ASN B 1 139 ? -9.298 -41.167 -11.176 1 98.23 139 ASN B CA 1
ATOM 5681 C C . ASN B 1 139 ? -10.614 -40.495 -11.556 1 98.23 139 ASN B C 1
ATOM 5683 O O . ASN B 1 139 ? -11.096 -39.615 -10.841 1 98.23 139 ASN B O 1
ATOM 5687 N N . PRO B 1 140 ? -11.248 -40.916 -12.57 1 97.7 140 PRO B N 1
ATOM 5688 C CA . PRO B 1 140 ? -12.409 -40.221 -13.131 1 97.7 140 PRO B CA 1
ATOM 5689 C C . PRO B 1 140 ? -13.609 -40.219 -12.186 1 97.7 140 PRO B C 1
ATOM 5691 O O . PRO B 1 140 ? -14.58 -39.493 -12.416 1 97.7 140 PRO B O 1
ATOM 5694 N N . GLU B 1 141 ? -13.613 -41.011 -11.133 1 98.09 141 GLU B N 1
ATOM 5695 C CA . GLU B 1 141 ? -14.721 -41.048 -10.183 1 98.09 141 GLU B CA 1
ATOM 5696 C C . GLU B 1 141 ? -14.631 -39.897 -9.185 1 98.09 141 GLU B C 1
ATOM 5698 O O . GLU B 1 141 ? -15.6 -39.602 -8.482 1 98.09 141 GLU B O 1
ATOM 5703 N N . TYR B 1 142 ? -13.494 -39.318 -9.099 1 98.49 142 TYR B N 1
ATOM 5704 C CA . TYR B 1 142 ? -13.243 -38.295 -8.091 1 98.49 142 TYR B CA 1
ATOM 5705 C C . TYR B 1 142 ? -13.341 -36.899 -8.694 1 98.49 142 TYR B C 1
ATOM 5707 O O . TYR B 1 142 ? -13.24 -36.734 -9.912 1 98.49 142 TYR B O 1
ATOM 5715 N N . ILE B 1 143 ? -13.542 -35.945 -7.85 1 98.31 143 ILE B N 1
ATOM 5716 C CA . ILE B 1 143 ? -13.632 -34.553 -8.275 1 98.31 143 ILE B CA 1
ATOM 5717 C C . ILE B 1 143 ? -12.25 -34.047 -8.682 1 98.31 143 ILE B C 1
ATOM 5719 O O . ILE B 1 143 ? -11.232 -34.541 -8.191 1 98.31 143 ILE B O 1
ATOM 5723 N N . SER B 1 144 ? -12.185 -33.108 -9.534 1 97.15 144 SER B N 1
ATOM 5724 C CA . SER B 1 144 ? -10.929 -32.53 -10.001 1 97.15 144 SER B CA 1
ATOM 5725 C C . SER B 1 144 ? -10.573 -31.274 -9.213 1 97.15 144 SER B C 1
ATOM 5727 O O . SER B 1 144 ? -9.457 -30.761 -9.324 1 97.15 144 SER B O 1
ATOM 5729 N N . GLY B 1 145 ? -11.509 -30.804 -8.219 1 90.23 145 GLY B N 1
ATOM 5730 C CA . GLY B 1 145 ? -11.269 -29.566 -7.495 1 90.23 145 GLY B CA 1
ATOM 5731 C C . GLY B 1 145 ? -11.681 -28.33 -8.273 1 90.23 145 GLY B C 1
ATOM 5732 O O . GLY B 1 145 ? -11.319 -28.176 -9.442 1 90.23 145 GLY B O 1
ATOM 5733 N N . GLY B 1 146 ? -12.774 -27.333 -7.637 1 79.65 146 GLY B N 1
ATOM 5734 C CA . GLY B 1 146 ? -13.317 -26.249 -8.439 1 79.65 146 GLY B CA 1
ATOM 5735 C C . GLY B 1 146 ? -13.217 -24.896 -7.76 1 79.65 146 GLY B C 1
ATOM 5736 O O . GLY B 1 146 ? -12.763 -24.801 -6.618 1 79.65 146 GLY B O 1
ATOM 5737 N N . SER B 1 147 ? -13.131 -23.947 -8.419 1 91.93 147 SER B N 1
ATOM 5738 C CA . SER B 1 147 ? -13.936 -23.537 -9.565 1 91.93 147 SER B CA 1
ATOM 5739 C C . SER B 1 147 ? -13.116 -23.555 -10.851 1 91.93 147 SER B C 1
ATOM 5741 O O . SER B 1 147 ? -13.655 -23.345 -11.94 1 91.93 147 SER B O 1
ATOM 5743 N N . SER B 1 148 ? -11.816 -23.887 -10.916 1 98.15 148 SER B N 1
ATOM 5744 C CA . SER B 1 148 ? -10.997 -23.937 -12.124 1 98.15 148 SER B CA 1
ATOM 5745 C C . SER B 1 148 ? -10.689 -25.375 -12.524 1 98.15 148 SER B C 1
ATOM 5747 O O . SER B 1 148 ? -9.559 -25.692 -12.901 1 98.15 148 SER B O 1
ATOM 5749 N N . SER B 1 149 ? -11.653 -26.206 -12.496 1 97.98 149 SER B N 1
ATOM 5750 C CA . SER B 1 149 ? -11.499 -27.647 -12.663 1 97.98 149 SER B CA 1
ATOM 5751 C C . SER B 1 149 ? -10.949 -27.989 -14.043 1 97.98 149 SER B C 1
ATOM 5753 O O . SER B 1 149 ? -9.953 -28.706 -14.16 1 97.98 149 SER B O 1
ATOM 5755 N N . GLY B 1 150 ? -11.577 -27.471 -15.112 1 98.74 150 GLY B N 1
ATOM 5756 C CA . GLY B 1 150 ? -11.109 -27.763 -16.458 1 98.74 150 GLY B CA 1
ATOM 5757 C C . GLY B 1 150 ? -9.684 -27.306 -16.707 1 98.74 150 GLY B C 1
ATOM 5758 O O . GLY B 1 150 ? -8.902 -28.014 -17.344 1 98.74 150 GLY B O 1
ATOM 5759 N N . SER B 1 151 ? -9.331 -26.156 -16.193 1 98.84 151 SER B N 1
ATOM 5760 C CA . SER B 1 151 ? -8.008 -25.573 -16.391 1 98.84 151 SER B CA 1
ATOM 5761 C C . SER B 1 151 ? -6.917 -26.464 -15.806 1 98.84 151 SER B C 1
ATOM 5763 O O . SER B 1 151 ? -5.833 -26.584 -16.379 1 98.84 151 SER B O 1
ATOM 5765 N N . SER B 1 152 ? -7.192 -27.007 -14.65 1 98.65 152 SER B N 1
ATOM 5766 C CA . SER B 1 152 ? -6.192 -27.853 -14.007 1 98.65 152 SER B CA 1
ATOM 5767 C C . SER B 1 152 ? -6.039 -29.182 -14.738 1 98.65 152 SER B C 1
ATOM 5769 O O . SER B 1 152 ? -4.923 -29.673 -14.917 1 98.65 152 SER B O 1
ATOM 5771 N N . VAL B 1 153 ? -7.129 -29.805 -15.221 1 98.54 153 VAL B N 1
ATOM 5772 C CA . VAL B 1 153 ? -7.138 -31.14 -15.811 1 98.54 153 VAL B CA 1
ATOM 5773 C C . VAL B 1 153 ? -6.414 -31.116 -17.155 1 98.54 153 VAL B C 1
ATOM 5775 O O . VAL B 1 153 ? -5.654 -32.033 -17.474 1 98.54 153 VAL B O 1
ATOM 5778 N N . VAL B 1 154 ? -6.585 -30.062 -17.949 1 98.28 154 VAL B N 1
ATOM 5779 C CA . VAL B 1 154 ? -5.971 -30.008 -19.271 1 98.28 154 VAL B CA 1
ATOM 5780 C C . VAL B 1 154 ? -4.456 -29.885 -19.133 1 98.28 154 VAL B C 1
ATOM 5782 O O . VAL B 1 154 ? -3.707 -30.364 -19.987 1 98.28 154 VAL B O 1
ATOM 5785 N N . VAL B 1 155 ? -3.979 -29.245 -18.06 1 98.33 155 VAL B N 1
ATOM 5786 C CA . VAL B 1 155 ? -2.548 -29.161 -17.79 1 98.33 155 VAL B CA 1
ATOM 5787 C C . VAL B 1 155 ? -2.037 -30.508 -17.283 1 98.33 155 VAL B C 1
ATOM 5789 O O . VAL B 1 155 ? -1.025 -31.018 -17.77 1 98.33 155 VAL B O 1
ATOM 5792 N N . ALA B 1 156 ? -2.741 -31.091 -16.337 1 97.68 156 ALA B N 1
ATOM 5793 C CA . ALA B 1 156 ? -2.333 -32.357 -15.734 1 97.68 156 ALA B CA 1
ATOM 5794 C C . ALA B 1 156 ? -2.222 -33.456 -16.787 1 97.68 156 ALA B C 1
ATOM 5796 O O . ALA B 1 156 ? -1.358 -34.331 -16.691 1 97.68 156 ALA B O 1
ATOM 5797 N N . ASN B 1 157 ? -3.099 -33.407 -17.757 1 96.39 157 ASN B N 1
ATOM 5798 C CA . ASN B 1 157 ? -3.134 -34.409 -18.816 1 96.39 157 ASN B CA 1
ATOM 5799 C C . ASN B 1 157 ? -2.125 -34.096 -19.917 1 96.39 157 ASN B C 1
ATOM 5801 O O . ASN B 1 157 ? -2.025 -34.832 -20.901 1 96.39 157 ASN B O 1
ATOM 5805 N N . GLY B 1 158 ? -1.438 -32.961 -19.87 1 95.04 158 GLY B N 1
ATOM 5806 C CA . GLY B 1 158 ? -0.374 -32.623 -20.802 1 95.04 158 GLY B CA 1
ATOM 5807 C C . GLY B 1 158 ? -0.886 -32.039 -22.105 1 95.04 158 GLY B C 1
ATOM 5808 O O . GLY B 1 158 ? -0.162 -32.006 -23.103 1 95.04 158 GLY B O 1
ATOM 5809 N N . ILE B 1 159 ? -2.146 -31.638 -22.124 1 96.54 159 ILE B N 1
ATOM 5810 C CA . ILE B 1 159 ? -2.714 -31.07 -23.342 1 96.54 159 ILE B CA 1
ATOM 5811 C C . ILE B 1 159 ? -2.106 -29.694 -23.602 1 96.54 159 ILE B C 1
ATOM 5813 O O . ILE B 1 159 ? -1.854 -29.327 -24.752 1 96.54 159 ILE B O 1
ATOM 5817 N N . VAL B 1 160 ? -1.915 -28.861 -22.597 1 97.75 160 VAL B N 1
ATOM 5818 C CA . VAL B 1 160 ? -1.236 -27.57 -22.651 1 97.75 160 VAL B CA 1
ATOM 5819 C C . VAL B 1 160 ? -0.212 -27.478 -21.522 1 97.75 160 VAL B C 1
ATOM 5821 O O . VAL B 1 160 ? -0.377 -28.104 -20.472 1 97.75 160 VAL B O 1
ATOM 5824 N N . PRO B 1 161 ? 0.829 -26.69 -21.744 1 97.75 161 PRO B N 1
ATOM 5825 C CA . PRO B 1 161 ? 1.831 -26.546 -20.685 1 97.75 161 PRO B CA 1
ATOM 5826 C C . PRO B 1 161 ? 1.351 -25.666 -19.533 1 97.75 161 PRO B C 1
ATOM 5828 O O . PRO B 1 161 ? 1.891 -25.743 -18.427 1 97.75 161 PRO B O 1
ATOM 5831 N N . PHE B 1 162 ? 0.412 -24.8 -19.784 1 98.69 162 PHE B N 1
ATOM 5832 C CA . PHE B 1 162 ? -0.166 -23.974 -18.732 1 98.69 162 PHE B CA 1
ATOM 5833 C C . PHE B 1 162 ? -1.592 -23.568 -19.085 1 98.69 162 PHE B C 1
ATOM 5835 O O . PHE B 1 162 ? -2.002 -23.663 -20.244 1 98.69 162 PHE B O 1
ATOM 5842 N N . SER B 1 163 ? -2.329 -23.149 -18.134 1 98.92 163 SER B N 1
ATOM 5843 C CA . SER B 1 163 ? -3.675 -22.605 -18.285 1 98.92 163 SER B CA 1
ATOM 5844 C C . SER B 1 163 ? -3.957 -21.53 -17.241 1 98.92 163 SER B C 1
ATOM 5846 O O . SER B 1 163 ? -3.192 -21.367 -16.288 1 98.92 163 SER B O 1
ATOM 5848 N N . LEU B 1 164 ? -4.965 -20.725 -17.492 1 98.94 164 LEU B N 1
ATOM 5849 C CA . LEU B 1 164 ? -5.394 -19.708 -16.539 1 98.94 164 LEU B CA 1
ATOM 5850 C C . LEU B 1 164 ? -6.681 -20.13 -15.837 1 98.94 164 LEU B C 1
ATOM 5852 O O . LEU B 1 164 ? -7.58 -20.692 -16.466 1 98.94 164 LEU B O 1
ATOM 5856 N N . GLY B 1 165 ? -6.671 -20.003 -14.577 1 98.79 165 GLY B N 1
ATOM 5857 C CA . GLY B 1 165 ? -7.848 -20.1 -13.728 1 98.79 165 GLY B CA 1
ATOM 5858 C C . GLY B 1 165 ? -8.095 -18.85 -12.905 1 98.79 165 GLY B C 1
ATOM 5859 O O . GLY B 1 165 ? -7.624 -17.766 -13.257 1 98.79 165 GLY B O 1
ATOM 5860 N N . THR B 1 166 ? -8.955 -18.931 -11.975 1 98.66 166 THR B N 1
ATOM 5861 C CA . THR B 1 166 ? -9.188 -17.876 -10.995 1 98.66 166 THR B CA 1
ATOM 5862 C C . THR B 1 166 ? -9.164 -18.44 -9.577 1 98.66 166 THR B C 1
ATOM 5864 O O . THR B 1 166 ? -9.356 -19.641 -9.378 1 98.66 166 THR B O 1
ATOM 5867 N N . ASP B 1 167 ? -8.818 -17.647 -8.671 1 98.39 167 ASP B N 1
ATOM 5868 C CA . ASP B 1 167 ? -8.822 -18.011 -7.258 1 98.39 167 ASP B CA 1
ATOM 5869 C C . ASP B 1 167 ? -9.475 -16.921 -6.411 1 98.39 167 ASP B C 1
ATOM 5871 O O . ASP B 1 167 ? -8.971 -15.798 -6.34 1 98.39 167 ASP B O 1
ATOM 5875 N N . THR B 1 168 ? -10.607 -17.253 -5.894 1 96.97 168 THR B N 1
ATOM 5876 C CA . THR B 1 168 ? -11.322 -16.388 -4.962 1 96.97 168 THR B CA 1
ATOM 5877 C C . THR B 1 168 ? -11.18 -16.9 -3.531 1 96.97 168 THR B C 1
ATOM 5879 O O . THR B 1 168 ? -10.986 -16.114 -2.602 1 96.97 168 THR B O 1
ATOM 5882 N N . ALA B 1 169 ? -11.237 -18.223 -3.438 1 95.6 169 ALA B N 1
ATOM 5883 C CA . ALA B 1 169 ? -11.229 -18.87 -2.129 1 95.6 169 ALA B CA 1
ATOM 5884 C C . ALA B 1 169 ? -10.586 -20.252 -2.203 1 95.6 169 ALA B C 1
ATOM 5886 O O . ALA B 1 169 ? -10.94 -21.15 -1.436 1 95.6 169 ALA B O 1
ATOM 5887 N N . GLY B 1 170 ? -9.691 -20.436 -3.19 1 97.42 170 GLY B N 1
ATOM 5888 C CA . GLY B 1 170 ? -9.006 -21.716 -3.266 1 97.42 170 GLY B CA 1
ATOM 5889 C C . GLY B 1 170 ? -9.072 -22.347 -4.644 1 97.42 170 GLY B C 1
ATOM 5890 O O . GLY B 1 170 ? -8.396 -23.344 -4.908 1 97.42 170 GLY B O 1
ATOM 5891 N N . SER B 1 171 ? -9.709 -21.722 -5.55 1 97.59 171 SER B N 1
ATOM 5892 C CA . SER B 1 171 ? -10.045 -22.331 -6.833 1 97.59 171 SER B CA 1
ATOM 5893 C C . SER B 1 171 ? -8.82 -22.43 -7.735 1 97.59 171 SER B C 1
ATOM 5895 O O . SER B 1 171 ? -8.842 -23.137 -8.745 1 97.59 171 SER B O 1
ATOM 5897 N N . GLY B 1 172 ? -7.783 -21.778 -7.462 1 98.16 172 GLY B N 1
ATOM 5898 C CA . GLY B 1 172 ? -6.523 -21.965 -8.163 1 98.16 172 GLY B CA 1
ATOM 5899 C C . GLY B 1 172 ? -5.589 -22.934 -7.463 1 98.16 172 GLY B C 1
ATOM 5900 O O . GLY B 1 172 ? -4.533 -23.281 -7.996 1 98.16 172 GLY B O 1
ATOM 5901 N N . ARG B 1 173 ? -5.979 -23.356 -6.294 1 98.69 173 ARG B N 1
ATOM 5902 C CA . ARG B 1 173 ? -5.099 -24.171 -5.462 1 98.69 173 ARG B CA 1
ATOM 5903 C C . ARG B 1 173 ? -5.66 -25.578 -5.288 1 98.69 173 ARG B C 1
ATOM 5905 O O . ARG B 1 173 ? -4.957 -26.565 -5.517 1 98.69 173 ARG B O 1
ATOM 5912 N N . VAL B 1 174 ? -6.923 -25.692 -4.996 1 98.7 174 VAL B N 1
ATOM 5913 C CA . VAL B 1 174 ? -7.528 -26.996 -4.74 1 98.7 174 VAL B CA 1
ATOM 5914 C C . VAL B 1 174 ? -7.432 -27.865 -5.992 1 98.7 174 VAL B C 1
ATOM 5916 O O . VAL B 1 174 ? -6.946 -28.997 -5.934 1 98.7 174 VAL B O 1
ATOM 5919 N N . PRO B 1 175 ? -7.831 -27.301 -7.177 1 98.69 175 PRO B N 1
ATOM 5920 C CA . PRO B 1 175 ? -7.657 -28.129 -8.373 1 98.69 175 PRO B CA 1
ATOM 5921 C C . PRO B 1 175 ? -6.203 -28.531 -8.606 1 98.69 175 PRO B C 1
ATOM 5923 O O . PRO B 1 175 ? -5.932 -29.641 -9.071 1 98.69 175 PRO B O 1
ATOM 5926 N N . ALA B 1 176 ? -5.291 -27.667 -8.335 1 98.71 176 ALA B N 1
ATOM 5927 C CA . ALA B 1 176 ? -3.879 -28.004 -8.491 1 98.71 176 ALA B CA 1
ATOM 5928 C C . ALA B 1 176 ? -3.492 -29.176 -7.594 1 98.71 176 ALA B C 1
ATOM 5930 O O . ALA B 1 176 ? -2.831 -30.117 -8.042 1 98.71 176 ALA B O 1
ATOM 5931 N N . GLY B 1 177 ? -3.918 -29.124 -6.362 1 98.13 177 GLY B N 1
ATOM 5932 C CA . GLY B 1 177 ? -3.618 -30.166 -5.392 1 98.13 177 GLY B CA 1
ATOM 5933 C C . GLY B 1 177 ? -4.202 -31.515 -5.767 1 98.13 177 GLY B C 1
ATOM 5934 O O . GLY B 1 177 ? -3.598 -32.555 -5.495 1 98.13 177 GLY B O 1
ATOM 5935 N N . HIS B 1 178 ? -5.366 -31.517 -6.409 1 98.44 178 HIS B N 1
ATOM 5936 C CA . HIS B 1 178 ? -6.068 -32.745 -6.765 1 98.44 178 HIS B CA 1
ATOM 5937 C C . HIS B 1 178 ? -5.546 -33.317 -8.078 1 98.44 178 HIS B C 1
ATOM 5939 O O . HIS B 1 178 ? -5.932 -34.418 -8.477 1 98.44 178 HIS B O 1
ATOM 5945 N N . ASN B 1 179 ? -4.667 -32.587 -8.775 1 98.36 179 ASN B N 1
ATOM 5946 C CA . ASN B 1 179 ? -4.251 -33.045 -10.096 1 98.36 179 ASN B CA 1
ATOM 5947 C C . ASN B 1 179 ? -2.733 -33.007 -10.249 1 98.36 179 ASN B C 1
ATOM 5949 O O . ASN B 1 179 ? -2.218 -32.993 -11.369 1 98.36 179 ASN B O 1
ATOM 5953 N N . ASN B 1 180 ? -2.003 -32.929 -9.175 1 98.21 180 ASN B N 1
ATOM 5954 C CA . ASN B 1 180 ? -0.552 -33.073 -9.144 1 98.21 180 ASN B CA 1
ATOM 5955 C C . ASN B 1 180 ? 0.134 -32.041 -10.036 1 98.21 180 ASN B C 1
ATOM 5957 O O . ASN B 1 180 ? 1.014 -32.385 -10.827 1 98.21 180 ASN B O 1
ATOM 5961 N N . ILE B 1 181 ? -0.287 -30.809 -9.942 1 98.52 181 ILE B N 1
ATOM 5962 C CA . ILE B 1 181 ? 0.323 -29.72 -10.697 1 98.52 181 ILE B CA 1
ATOM 5963 C C . ILE B 1 181 ? 0.498 -28.501 -9.795 1 98.52 181 ILE B C 1
ATOM 5965 O O . ILE B 1 181 ? 0.114 -28.527 -8.624 1 98.52 181 ILE B O 1
ATOM 5969 N N . VAL B 1 182 ? 1.134 -27.466 -10.291 1 98.72 182 VAL B N 1
ATOM 5970 C CA . VAL B 1 182 ? 1.38 -26.222 -9.57 1 98.72 182 VAL B CA 1
ATOM 5971 C C . VAL B 1 182 ? 0.198 -25.273 -9.758 1 98.72 182 VAL B C 1
ATOM 5973 O O . VAL B 1 182 ? -0.327 -25.138 -10.865 1 98.72 182 VAL B O 1
ATOM 5976 N N . GLY B 1 183 ? -0.309 -24.729 -8.684 1 98.85 183 GLY B N 1
ATOM 5977 C CA . GLY B 1 183 ? -1.285 -23.651 -8.716 1 98.85 183 GLY B CA 1
ATOM 5978 C C . GLY B 1 183 ? -0.776 -22.367 -8.089 1 98.85 183 GLY B C 1
ATOM 5979 O O . GLY B 1 183 ? -0.592 -22.295 -6.872 1 98.85 183 GLY B O 1
ATOM 5980 N N . LEU B 1 184 ? -0.552 -21.33 -8.899 1 98.88 184 LEU B N 1
ATOM 5981 C CA . LEU B 1 184 ? -0.071 -20.042 -8.412 1 98.88 184 LEU B CA 1
ATOM 5982 C C . LEU B 1 184 ? -1.233 -19.08 -8.182 1 98.88 184 LEU B C 1
ATOM 5984 O O . LEU B 1 184 ? -1.917 -18.689 -9.13 1 98.88 184 LEU B O 1
ATOM 5988 N N . LYS B 1 185 ? -1.553 -18.823 -6.982 1 98.81 185 LYS B N 1
ATOM 5989 C CA . LYS B 1 185 ? -2.46 -17.756 -6.569 1 98.81 185 LYS B CA 1
ATOM 5990 C C . LYS B 1 185 ? -1.695 -16.47 -6.267 1 98.81 185 LYS B C 1
ATOM 5992 O O . LYS B 1 185 ? -1.18 -16.294 -5.161 1 98.81 185 LYS B O 1
ATOM 5997 N N . PRO B 1 186 ? -1.688 -15.539 -7.146 1 98.7 186 PRO B N 1
ATOM 5998 C CA . PRO B 1 186 ? -0.868 -14.339 -6.965 1 98.7 186 PRO B CA 1
ATOM 5999 C C . PRO B 1 186 ? -1.406 -13.417 -5.873 1 98.7 186 PRO B C 1
ATOM 6001 O O . PRO B 1 186 ? -2.541 -13.587 -5.42 1 98.7 186 PRO B O 1
ATOM 6004 N N . THR B 1 187 ? -0.564 -12.573 -5.405 1 98.65 187 THR B N 1
ATOM 6005 C CA . THR B 1 187 ? -1.037 -11.429 -4.635 1 98.65 187 THR B CA 1
ATOM 6006 C C . THR B 1 187 ? -2.196 -10.738 -5.348 1 98.65 187 THR B C 1
ATOM 6008 O O . THR B 1 187 ? -2.162 -10.558 -6.567 1 98.65 187 THR B O 1
ATOM 6011 N N . LYS B 1 188 ? -3.231 -10.327 -4.618 1 98.31 188 LYS B N 1
ATOM 6012 C CA . LYS B 1 188 ? -4.349 -9.584 -5.193 1 98.31 188 LYS B CA 1
ATOM 6013 C C . LYS B 1 188 ? -3.867 -8.307 -5.875 1 98.31 188 LYS B C 1
ATOM 6015 O O . LYS B 1 188 ? -3.069 -7.558 -5.309 1 98.31 188 LYS B O 1
ATOM 6020 N N . GLY B 1 189 ? -4.31 -8.137 -7.087 1 98.64 189 GLY B N 1
ATOM 6021 C CA . GLY B 1 189 ? -4.017 -6.899 -7.793 1 98.64 189 GLY B CA 1
ATOM 6022 C C . GLY B 1 189 ? -2.748 -6.969 -8.619 1 98.64 189 GLY B C 1
ATOM 6023 O O . GLY B 1 189 ? -2.444 -6.047 -9.379 1 98.64 189 GLY B O 1
ATOM 6024 N N . TRP B 1 190 ? -1.973 -8.055 -8.449 1 98.43 190 TRP B N 1
ATOM 6025 C CA . TRP B 1 190 ? -0.745 -8.194 -9.226 1 98.43 190 TRP B CA 1
ATOM 6026 C C . TRP B 1 190 ? -1.056 -8.365 -10.71 1 98.43 190 TRP B C 1
ATOM 6028 O O . TRP B 1 190 ? -0.355 -7.818 -11.564 1 98.43 190 TRP B O 1
ATOM 6038 N N . PHE B 1 191 ? -2.103 -9.194 -11.01 1 98.75 191 PHE B N 1
ATOM 6039 C CA . PHE B 1 191 ? -2.634 -9.345 -12.36 1 98.75 191 PHE B CA 1
ATOM 6040 C C . PHE B 1 191 ? -3.931 -8.561 -12.522 1 98.75 191 PHE B C 1
ATOM 6042 O O . PHE B 1 191 ? -4.771 -8.547 -11.62 1 98.75 191 PHE B O 1
ATOM 6049 N N . SER B 1 192 ? -4.069 -7.932 -13.642 1 98.67 192 SER B N 1
ATOM 6050 C CA . SER B 1 192 ? -5.326 -7.257 -13.945 1 98.67 192 SER B CA 1
ATOM 6051 C C . SER B 1 192 ? -6.476 -8.253 -14.055 1 98.67 192 SER B C 1
ATOM 6053 O O . SER B 1 192 ? -6.312 -9.34 -14.612 1 98.67 192 SER B O 1
ATOM 6055 N N . THR B 1 193 ? -7.605 -7.818 -13.605 1 98.4 193 THR B N 1
ATOM 6056 C CA . THR B 1 193 ? -8.805 -8.634 -13.76 1 98.4 193 THR B CA 1
ATOM 6057 C C . THR B 1 193 ? -9.754 -8.01 -14.779 1 98.4 193 THR B C 1
ATOM 6059 O O . THR B 1 193 ? -10.937 -8.354 -14.825 1 98.4 193 THR B O 1
ATOM 6062 N N . THR B 1 194 ? -9.281 -7.016 -15.539 1 98.28 194 THR B N 1
ATOM 6063 C CA . THR B 1 194 ? -10.079 -6.473 -16.633 1 98.28 194 THR B CA 1
ATOM 6064 C C . THR B 1 194 ? -10.428 -7.563 -17.642 1 98.28 194 THR B C 1
ATOM 6066 O O . THR B 1 194 ? -9.538 -8.228 -18.177 1 98.28 194 THR B O 1
ATOM 6069 N N . GLY B 1 195 ? -11.696 -7.758 -17.851 1 98.35 195 GLY B N 1
ATOM 6070 C CA . GLY B 1 195 ? -12.165 -8.792 -18.759 1 98.35 195 GLY B CA 1
ATOM 6071 C C . GLY B 1 195 ? -12.55 -10.078 -18.052 1 98.35 195 GLY B C 1
ATOM 6072 O O . GLY B 1 195 ? -12.905 -11.065 -18.699 1 98.35 195 GLY B O 1
ATOM 6073 N N . LEU B 1 196 ? -12.525 -10.109 -16.734 1 98.38 196 LEU B N 1
ATOM 6074 C CA . LEU B 1 196 ? -12.928 -11.242 -15.908 1 98.38 196 LEU B CA 1
ATOM 6075 C C . LEU B 1 196 ? -14.359 -11.07 -15.41 1 98.38 196 LEU B C 1
ATOM 6077 O O . LEU B 1 196 ? -14.716 -10.011 -14.887 1 98.38 196 LEU B O 1
ATOM 6081 N N . ILE B 1 197 ? -15.212 -12.056 -15.618 1 98.11 197 ILE B N 1
ATOM 6082 C CA . ILE B 1 197 ? -16.463 -12.126 -14.87 1 98.11 197 ILE B CA 1
ATOM 6083 C C . ILE B 1 197 ? -16.173 -12.476 -13.412 1 98.11 197 ILE B C 1
ATOM 6085 O O . ILE B 1 197 ? -15.737 -13.589 -13.109 1 98.11 197 ILE B O 1
ATOM 6089 N N . PRO B 1 198 ? -16.436 -11.616 -12.58 1 96.79 198 PRO B N 1
ATOM 6090 C CA . PRO B 1 198 ? -16.011 -11.84 -11.196 1 96.79 198 PRO B CA 1
ATOM 6091 C C . PRO B 1 198 ? -16.929 -12.802 -10.445 1 96.79 198 PRO B C 1
ATOM 6093 O O . PRO B 1 198 ? -18.107 -12.93 -10.788 1 96.79 198 PRO B O 1
ATOM 6096 N N . ALA B 1 199 ? -16.351 -13.494 -9.457 1 96.43 199 ALA B N 1
ATOM 6097 C CA . ALA B 1 199 ? -17.11 -14.152 -8.397 1 96.43 199 ALA B CA 1
ATOM 6098 C C . ALA B 1 199 ? -17.281 -13.23 -7.192 1 96.43 199 ALA B C 1
ATOM 6100 O O . ALA B 1 199 ? -18.373 -13.131 -6.629 1 96.43 199 ALA B O 1
ATOM 6101 N N . CYS B 1 200 ? -16.281 -12.656 -6.765 1 96.47 200 CYS B N 1
ATOM 6102 C CA . CYS B 1 200 ? -16.16 -11.61 -5.756 1 96.47 200 CYS B CA 1
ATOM 6103 C C . CYS B 1 200 ? -15.112 -10.58 -6.161 1 96.47 200 CYS B C 1
ATOM 6105 O O . CYS B 1 200 ? -13.926 -10.749 -5.874 1 96.47 200 CYS B O 1
ATOM 6107 N N . ARG B 1 201 ? -15.495 -9.548 -6.687 1 96.84 201 ARG B N 1
ATOM 6108 C CA . ARG B 1 201 ? -14.603 -8.592 -7.334 1 96.84 201 ARG B CA 1
ATOM 6109 C C . ARG B 1 201 ? -13.515 -8.122 -6.374 1 96.84 201 ARG B C 1
ATOM 6111 O O . ARG B 1 201 ? -12.368 -7.919 -6.778 1 96.84 201 ARG B O 1
ATOM 6118 N N . THR B 1 202 ? -13.756 -8.013 -5.116 1 96.92 202 THR B N 1
ATOM 6119 C CA . THR B 1 202 ? -12.835 -7.423 -4.151 1 96.92 202 THR B CA 1
ATOM 6120 C C . THR B 1 202 ? -11.685 -8.38 -3.846 1 96.92 202 THR B C 1
ATOM 6122 O O . THR B 1 202 ? -10.648 -7.965 -3.325 1 96.92 202 THR B O 1
ATOM 6125 N N . ILE B 1 203 ? -11.852 -9.708 -4.167 1 97.24 203 ILE B N 1
ATOM 6126 C CA . ILE B 1 203 ? -10.827 -10.626 -3.685 1 97.24 203 ILE B CA 1
ATOM 6127 C C . ILE B 1 203 ? -10.445 -11.603 -4.794 1 97.24 203 ILE B C 1
ATOM 6129 O O . ILE B 1 203 ? -9.579 -12.46 -4.605 1 97.24 203 ILE B O 1
ATOM 6133 N N . ASP B 1 204 ? -10.991 -11.465 -6.001 1 97.82 204 ASP B N 1
ATOM 6134 C CA . ASP B 1 204 ? -10.692 -12.344 -7.128 1 97.82 204 ASP B CA 1
ATOM 6135 C C . ASP B 1 204 ? -9.271 -12.118 -7.638 1 97.82 204 ASP B C 1
ATOM 6137 O O . ASP B 1 204 ? -8.799 -10.98 -7.694 1 97.82 204 ASP B O 1
ATOM 6141 N N . VAL B 1 205 ? -8.67 -13.218 -8.016 1 98.55 205 VAL B N 1
ATOM 6142 C CA . VAL B 1 205 ? -7.43 -13.115 -8.779 1 98.55 205 VAL B CA 1
ATOM 6143 C C . VAL B 1 205 ? -7.449 -14.115 -9.933 1 98.55 205 VAL B C 1
ATOM 6145 O O . VAL B 1 205 ? -8.105 -15.156 -9.85 1 98.55 205 VAL B O 1
ATOM 6148 N N . ILE B 1 206 ? -6.821 -13.755 -11.007 1 98.84 206 ILE B N 1
ATOM 6149 C CA . ILE B 1 206 ? -6.525 -14.743 -12.039 1 98.84 206 ILE B CA 1
ATOM 6150 C C . ILE B 1 206 ? -5.331 -15.594 -11.61 1 98.84 206 ILE B C 1
ATOM 6152 O O . ILE B 1 206 ? -4.331 -15.068 -11.117 1 98.84 206 ILE B O 1
ATOM 6156 N N . SER B 1 207 ? -5.461 -16.856 -11.658 1 98.66 207 SER B N 1
ATOM 6157 C CA . SER B 1 207 ? -4.441 -17.799 -11.212 1 98.66 207 SER B CA 1
ATOM 6158 C C . SER B 1 207 ? -3.841 -18.562 -12.389 1 98.66 207 SER B C 1
ATOM 6160 O O . SER B 1 207 ? -4.342 -18.477 -13.511 1 98.66 207 SER B O 1
ATOM 6162 N N . ILE B 1 208 ? -2.731 -19.245 -12.149 1 98.94 208 ILE B N 1
ATOM 6163 C CA . ILE B 1 208 ? -2 -19.973 -13.18 1 98.94 208 ILE B CA 1
ATOM 6164 C C . ILE B 1 208 ? -1.839 -21.434 -12.765 1 98.94 208 ILE B C 1
ATOM 6166 O O . ILE B 1 208 ? -1.496 -21.725 -11.617 1 98.94 208 ILE B O 1
ATOM 6170 N N . PHE B 1 209 ? -2.179 -22.324 -13.626 1 98.89 209 PHE B N 1
ATOM 6171 C CA . PHE B 1 209 ? -1.832 -23.734 -13.496 1 98.89 209 PHE B CA 1
ATOM 6172 C C . PHE B 1 209 ? -0.692 -24.1 -14.44 1 98.89 209 PHE B C 1
ATOM 6174 O O . PHE B 1 209 ? -0.669 -23.662 -15.592 1 98.89 209 PHE B O 1
ATOM 6181 N N . ALA B 1 210 ? 0.24 -24.83 -13.999 1 98.79 210 ALA B N 1
ATOM 6182 C CA . ALA B 1 210 ? 1.344 -25.345 -14.806 1 98.79 210 ALA B CA 1
ATOM 6183 C C . ALA B 1 210 ? 1.864 -26.665 -14.244 1 98.79 210 ALA B C 1
ATOM 6185 O O . ALA B 1 210 ? 1.503 -27.059 -13.133 1 98.79 210 ALA B O 1
ATOM 6186 N N . LEU B 1 211 ? 2.661 -27.339 -15.011 1 96.93 211 LEU B N 1
ATOM 6187 C CA . LEU B 1 211 ? 3.229 -28.613 -14.584 1 96.93 211 LEU B CA 1
ATOM 6188 C C . LEU B 1 211 ? 4.311 -28.399 -13.531 1 96.93 211 LEU B C 1
ATOM 6190 O O . LEU B 1 211 ? 4.547 -29.27 -12.691 1 96.93 211 LEU B O 1
ATOM 6194 N N . HIS B 1 212 ? 4.963 -27.317 -13.659 1 97.59 212 HIS B N 1
ATOM 6195 C CA . HIS B 1 212 ? 6 -26.992 -12.687 1 97.59 212 HIS B CA 1
ATOM 6196 C C . HIS B 1 212 ? 6.148 -25.483 -12.523 1 97.59 212 HIS B C 1
ATOM 6198 O O . HIS B 1 212 ? 5.567 -24.711 -13.288 1 97.59 212 HIS B O 1
ATOM 6204 N N . ILE B 1 213 ? 6.952 -25.052 -11.572 1 98.31 213 ILE B N 1
ATOM 6205 C CA . ILE B 1 213 ? 6.985 -23.674 -11.095 1 98.31 213 ILE B CA 1
ATOM 6206 C C . ILE B 1 213 ? 7.65 -22.782 -12.142 1 98.31 213 ILE B C 1
ATOM 6208 O O . ILE B 1 213 ? 7.275 -21.619 -12.304 1 98.31 213 ILE B O 1
ATOM 6212 N N . ASP B 1 214 ? 8.632 -23.272 -12.942 1 98.37 214 ASP B N 1
ATOM 6213 C CA . ASP B 1 214 ? 9.322 -22.44 -13.923 1 98.37 214 ASP B CA 1
ATOM 6214 C C . ASP B 1 214 ? 8.347 -21.9 -14.967 1 98.37 214 ASP B C 1
ATOM 6216 O O . ASP B 1 214 ? 8.407 -20.723 -15.33 1 98.37 214 ASP B O 1
ATOM 6220 N N . ASP B 1 215 ? 7.448 -22.726 -15.419 1 98.52 215 ASP B N 1
ATOM 6221 C CA . ASP B 1 215 ? 6.449 -22.29 -16.389 1 98.52 215 ASP B CA 1
ATOM 6222 C C . ASP B 1 215 ? 5.464 -21.307 -15.76 1 98.52 215 ASP B C 1
ATOM 6224 O O . ASP B 1 215 ? 5.13 -20.284 -16.362 1 98.52 215 ASP B O 1
ATOM 6228 N N . ALA B 1 216 ? 4.996 -21.644 -14.57 1 98.76 216 ALA B N 1
ATOM 6229 C CA . ALA B 1 216 ? 4.067 -20.749 -13.885 1 98.76 216 ALA B CA 1
ATOM 6230 C C . ALA B 1 216 ? 4.674 -19.36 -13.706 1 98.76 216 ALA B C 1
ATOM 6232 O O . ALA B 1 216 ? 4.003 -18.349 -13.929 1 98.76 216 ALA B O 1
ATOM 6233 N N . TRP B 1 217 ? 5.913 -19.322 -13.329 1 98.42 217 TRP B N 1
ATOM 6234 C CA . TRP B 1 217 ? 6.577 -18.049 -13.069 1 98.42 217 TRP B CA 1
ATOM 6235 C C . TRP B 1 217 ? 6.806 -17.28 -14.366 1 98.42 217 TRP B C 1
ATOM 6237 O O . TRP B 1 217 ? 6.675 -16.054 -14.4 1 98.42 217 TRP B O 1
ATOM 6247 N N . THR B 1 218 ? 7.208 -17.986 -15.403 1 98.34 218 THR B N 1
ATOM 6248 C CA . THR B 1 218 ? 7.346 -17.353 -16.71 1 98.34 218 THR B CA 1
ATOM 6249 C C . THR B 1 218 ? 6.054 -16.645 -17.108 1 98.34 218 THR B C 1
ATOM 6251 O O . THR B 1 218 ? 6.079 -15.484 -17.523 1 98.34 218 THR B O 1
ATOM 6254 N N . ILE B 1 219 ? 4.94 -17.302 -16.943 1 98.8 219 ILE B N 1
ATOM 6255 C CA . ILE B 1 219 ? 3.632 -16.758 -17.293 1 98.8 219 ILE B CA 1
ATOM 6256 C C . ILE B 1 219 ? 3.305 -15.576 -16.384 1 98.8 219 ILE B C 1
ATOM 6258 O O . ILE B 1 219 ? 2.82 -14.542 -16.85 1 98.8 219 ILE B O 1
ATOM 6262 N N . ALA B 1 220 ? 3.565 -15.734 -15.108 1 98.6 220 ALA B N 1
ATOM 6263 C CA . ALA B 1 220 ? 3.323 -14.651 -14.159 1 98.6 220 ALA B CA 1
ATOM 6264 C C . ALA B 1 220 ? 4.087 -13.391 -14.558 1 98.6 220 ALA B C 1
ATOM 6266 O O . ALA B 1 220 ? 3.541 -12.286 -14.511 1 98.6 220 ALA B O 1
ATOM 6267 N N . ASN B 1 221 ? 5.315 -13.537 -14.982 1 97.58 221 ASN B N 1
ATOM 6268 C CA . ASN B 1 221 ? 6.165 -12.415 -15.364 1 97.58 221 ASN B CA 1
ATOM 6269 C C . ASN B 1 221 ? 5.633 -11.707 -16.607 1 97.58 221 ASN B C 1
ATOM 6271 O O . ASN B 1 221 ? 5.796 -10.494 -16.753 1 97.58 221 ASN B O 1
ATOM 6275 N N . LEU B 1 222 ? 5.031 -12.414 -17.432 1 98.13 222 LEU B N 1
ATOM 6276 C CA . LEU B 1 222 ? 4.495 -11.837 -18.66 1 98.13 222 LEU B CA 1
ATOM 6277 C C . LEU B 1 222 ? 3.167 -11.135 -18.397 1 98.13 222 LEU B C 1
ATOM 6279 O O . LEU B 1 222 ? 2.859 -10.123 -19.03 1 98.13 222 LEU B O 1
ATOM 6283 N N . MET B 1 223 ? 2.399 -11.665 -17.375 1 98.35 223 MET B N 1
ATOM 6284 C CA . MET B 1 223 ? 1.053 -11.174 -17.093 1 98.35 223 MET B CA 1
ATOM 6285 C C . MET B 1 223 ? 1.095 -9.993 -16.13 1 98.35 223 MET B C 1
ATOM 6287 O O . MET B 1 223 ? 0.167 -9.183 -16.093 1 98.35 223 MET B O 1
ATOM 6291 N N . GLN B 1 224 ? 2.065 -9.837 -15.431 1 97.45 224 GLN B N 1
ATOM 6292 C CA . GLN B 1 224 ? 2.119 -8.93 -14.289 1 97.45 224 GLN B CA 1
ATOM 6293 C C . GLN B 1 224 ? 2.009 -7.475 -14.737 1 97.45 224 GLN B C 1
ATOM 6295 O O . GLN B 1 224 ? 2.188 -7.168 -15.918 1 97.45 224 GLN B O 1
ATOM 6300 N N . GLY B 1 225 ? 1.663 -6.613 -13.685 1 96.65 225 GLY B N 1
ATOM 6301 C CA . GLY B 1 225 ? 1.81 -5.178 -13.866 1 96.65 225 GLY B CA 1
ATOM 6302 C C . GLY B 1 225 ? 0.553 -4.401 -13.522 1 96.65 225 GLY B C 1
ATOM 6303 O O . GLY B 1 225 ? -0.559 -4.904 -13.69 1 96.65 225 GLY B O 1
ATOM 6304 N N . TYR B 1 226 ? 0.728 -3.215 -13.127 1 97.28 226 TYR B N 1
ATOM 6305 C CA . TYR B 1 226 ? -0.352 -2.295 -12.788 1 97.28 226 TYR B CA 1
ATOM 6306 C C . TYR B 1 226 ? -1.213 -1.991 -14.008 1 97.28 226 TYR B C 1
ATOM 6308 O O . TYR B 1 226 ? -0.691 -1.752 -15.1 1 97.28 226 TYR B O 1
ATOM 6316 N N . ASP B 1 227 ? -2.511 -2.066 -13.86 1 98.05 227 ASP B N 1
ATOM 6317 C CA . ASP B 1 227 ? -3.494 -1.749 -14.891 1 98.05 227 ASP B CA 1
ATOM 6318 C C . ASP B 1 227 ? -4.425 -0.627 -14.435 1 98.05 227 ASP B C 1
ATOM 6320 O O . ASP B 1 227 ? -5.27 -0.832 -13.561 1 98.05 227 ASP B O 1
ATOM 6324 N N . GLU B 1 228 ? -4.375 0.521 -15.055 1 95.57 228 GLU B N 1
ATOM 6325 C CA . GLU B 1 228 ? -5.163 1.687 -14.667 1 95.57 228 GLU B CA 1
ATOM 6326 C C . GLU B 1 228 ? -6.656 1.429 -14.848 1 95.57 228 GLU B C 1
ATOM 6328 O O . GLU B 1 228 ? -7.485 2.067 -14.196 1 95.57 228 GLU B O 1
ATOM 6333 N N . THR B 1 229 ? -6.989 0.502 -15.648 1 95.91 229 THR B N 1
ATOM 6334 C CA . THR B 1 229 ? -8.393 0.256 -15.961 1 95.91 229 THR B CA 1
ATOM 6335 C C . THR B 1 229 ? -9.001 -0.735 -14.973 1 95.91 229 THR B C 1
ATOM 6337 O O . THR B 1 229 ? -10.207 -0.989 -15.004 1 95.91 229 THR B O 1
ATOM 6340 N N . ASP B 1 230 ? -8.239 -1.353 -14.178 1 97.97 230 ASP B N 1
ATOM 6341 C CA . ASP B 1 230 ? -8.676 -2.231 -13.097 1 97.97 230 ASP B CA 1
ATOM 6342 C C . ASP B 1 230 ? -8.553 -1.537 -11.742 1 97.97 230 ASP B C 1
ATOM 6344 O O . ASP B 1 230 ? -7.448 -1.374 -11.221 1 97.97 230 ASP B O 1
ATOM 6348 N N . GLU B 1 231 ? -9.611 -1.235 -11.127 1 97.26 231 GLU B N 1
ATOM 6349 C CA . GLU B 1 231 ? -9.635 -0.408 -9.924 1 97.26 231 GLU B CA 1
ATOM 6350 C C . GLU B 1 231 ? -8.996 -1.134 -8.743 1 97.26 231 GLU B C 1
ATOM 6352 O O . GLU B 1 231 ? -8.682 -0.516 -7.724 1 97.26 231 GLU B O 1
ATOM 6357 N N . TYR B 1 232 ? -8.785 -2.433 -8.835 1 97.88 232 TYR B N 1
ATOM 6358 C CA . TYR B 1 232 ? -8.194 -3.185 -7.734 1 97.88 232 TYR B CA 1
ATOM 6359 C C . TYR B 1 232 ? -6.764 -3.598 -8.06 1 97.88 232 TYR B C 1
ATOM 6361 O O . TYR B 1 232 ? -6.126 -4.315 -7.286 1 97.88 232 TYR B O 1
ATOM 6369 N N . SER B 1 233 ? -6.246 -3.156 -9.27 1 98.34 233 SER B N 1
ATOM 6370 C CA . SER B 1 233 ? -4.851 -3.384 -9.631 1 98.34 233 SER B CA 1
ATOM 6371 C C . SER B 1 233 ? -3.908 -2.644 -8.688 1 98.34 233 SER B C 1
ATOM 6373 O O . SER B 1 233 ? -4.2 -1.525 -8.26 1 98.34 233 SER B O 1
ATOM 6375 N N . ARG B 1 234 ? -2.806 -3.263 -8.323 1 97.61 234 ARG B N 1
ATOM 6376 C CA . ARG B 1 234 ? -1.821 -2.687 -7.413 1 97.61 234 ARG B CA 1
ATOM 6377 C C . ARG B 1 234 ? -0.423 -2.728 -8.021 1 97.61 234 ARG B C 1
ATOM 6379 O O . ARG B 1 234 ? -0.108 -3.625 -8.805 1 97.61 234 ARG B O 1
ATOM 6386 N N . ALA B 1 235 ? 0.383 -1.819 -7.65 1 96.53 235 ALA B N 1
ATOM 6387 C CA . ALA B 1 235 ? 1.794 -1.811 -8.026 1 96.53 235 ALA B CA 1
ATOM 6388 C C . ALA B 1 235 ? 2.646 -2.519 -6.976 1 96.53 235 ALA B C 1
ATOM 6390 O O . ALA B 1 235 ? 2.407 -2.376 -5.774 1 96.53 235 ALA B O 1
ATOM 6391 N N . HIS B 1 236 ? 3.555 -3.287 -7.43 1 96.96 236 HIS B N 1
ATOM 6392 C CA . HIS B 1 236 ? 4.48 -3.953 -6.519 1 96.96 236 HIS B CA 1
ATOM 6393 C C . HIS B 1 236 ? 5.278 -2.94 -5.705 1 96.96 236 HIS B C 1
ATOM 6395 O O . HIS B 1 236 ? 5.879 -2.021 -6.267 1 96.96 236 HIS B O 1
ATOM 6401 N N . PRO B 1 237 ? 5.354 -3.076 -4.415 1 96.75 237 PRO B N 1
ATOM 6402 C CA . PRO B 1 237 ? 6.006 -2.068 -3.574 1 96.75 237 PRO B CA 1
ATOM 6403 C C . PRO B 1 237 ? 7.528 -2.191 -3.579 1 96.75 237 PRO B C 1
ATOM 6405 O O . PRO B 1 237 ? 8.225 -1.289 -3.108 1 96.75 237 PRO B O 1
ATOM 6408 N N . ALA B 1 238 ? 8.103 -3.325 -3.974 1 97.34 238 ALA B N 1
ATOM 6409 C CA . ALA B 1 238 ? 9.536 -3.581 -4.094 1 97.34 238 ALA B CA 1
ATOM 6410 C C . ALA B 1 238 ? 10.222 -3.514 -2.733 1 97.34 238 ALA B C 1
ATOM 6412 O O . ALA B 1 238 ? 11.357 -3.044 -2.625 1 97.34 238 ALA B O 1
ATOM 6413 N N . ASN B 1 239 ? 9.53 -3.866 -1.627 1 97.71 239 ASN B N 1
ATOM 6414 C CA . ASN B 1 239 ? 10.097 -3.78 -0.285 1 97.71 239 ASN B CA 1
ATOM 6415 C C . ASN B 1 239 ? 10.052 -5.127 0.431 1 97.71 239 ASN B C 1
ATOM 6417 O O . ASN B 1 239 ? 10.216 -5.193 1.65 1 97.71 239 ASN B O 1
ATOM 6421 N N . VAL B 1 240 ? 9.777 -6.168 -0.321 1 97.22 240 VAL B N 1
ATOM 6422 C CA . VAL B 1 240 ? 9.617 -7.487 0.282 1 97.22 240 VAL B CA 1
ATOM 6423 C C . VAL B 1 240 ? 10.789 -8.383 -0.115 1 97.22 240 VAL B C 1
ATOM 6425 O O . VAL B 1 240 ? 11.458 -8.131 -1.12 1 97.22 240 VAL B O 1
ATOM 6428 N N . PRO B 1 241 ? 11.065 -9.432 0.647 1 97.02 241 PRO B N 1
ATOM 6429 C CA . PRO B 1 241 ? 12.165 -10.333 0.295 1 97.02 241 PRO B CA 1
ATOM 6430 C C . PRO B 1 241 ? 11.898 -11.118 -0.988 1 97.02 241 PRO B C 1
ATOM 6432 O O . PRO B 1 241 ? 10.745 -11.429 -1.296 1 97.02 241 PRO B O 1
ATOM 6435 N N . THR B 1 242 ? 12.944 -11.462 -1.623 1 95.28 242 THR B N 1
ATOM 6436 C CA . THR B 1 242 ? 12.825 -12.201 -2.875 1 95.28 242 THR B CA 1
ATOM 6437 C C . THR B 1 242 ? 12.988 -13.699 -2.637 1 95.28 242 THR B C 1
ATOM 6439 O O . THR B 1 242 ? 12.743 -14.507 -3.536 1 95.28 242 THR B O 1
ATOM 6442 N N . GLN B 1 243 ? 13.401 -14.098 -1.497 1 96.33 243 GLN B N 1
ATOM 6443 C CA . GLN B 1 243 ? 13.56 -15.497 -1.112 1 96.33 243 GLN B CA 1
ATOM 6444 C C . GLN B 1 243 ? 13.255 -15.698 0.369 1 96.33 243 GLN B C 1
ATOM 6446 O O . GLN B 1 243 ? 13.22 -14.735 1.138 1 96.33 243 GLN B O 1
ATOM 6451 N N . PHE B 1 244 ? 13.023 -16.915 0.763 1 96.82 244 PHE B N 1
ATOM 6452 C CA . PHE B 1 244 ? 12.881 -17.265 2.171 1 96.82 244 PHE B CA 1
ATOM 6453 C C . PHE B 1 244 ? 14.185 -17.023 2.923 1 96.82 244 PHE B C 1
ATOM 6455 O O . PHE B 1 244 ? 15.267 -17.31 2.407 1 96.82 244 PHE B O 1
ATOM 6462 N N . SER B 1 245 ? 14.07 -16.393 4.137 1 93.77 245 SER B N 1
ATOM 6463 C CA . SER B 1 245 ? 15.312 -16.07 4.832 1 93.77 245 SER B CA 1
ATOM 6464 C C . SER B 1 245 ? 15.206 -16.373 6.323 1 93.77 245 SER B C 1
ATOM 6466 O O . SER B 1 245 ? 16.213 -16.385 7.033 1 93.77 245 SER B O 1
ATOM 6468 N N . LYS B 1 246 ? 14.052 -16.624 6.823 1 95.4 246 LYS B N 1
ATOM 6469 C CA . LYS B 1 246 ? 13.866 -16.871 8.25 1 95.4 246 L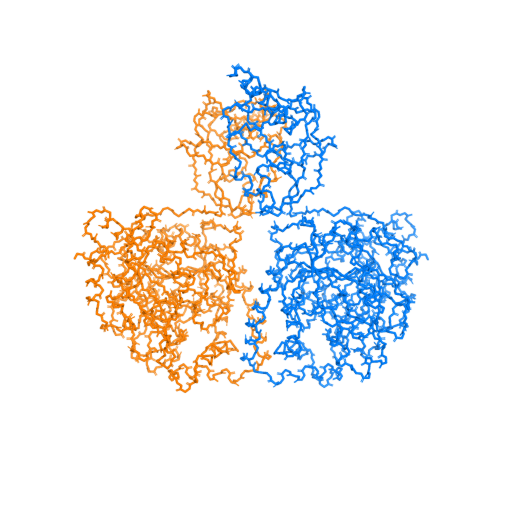YS B CA 1
ATOM 6470 C C . LYS B 1 246 ? 14.082 -18.343 8.586 1 95.4 246 LYS B C 1
ATOM 6472 O O . LYS B 1 246 ? 14.315 -18.693 9.745 1 95.4 246 LYS B O 1
ATOM 6477 N N . ARG B 1 247 ? 13.893 -19.255 7.618 1 96.89 247 ARG B N 1
ATOM 6478 C CA . ARG B 1 247 ? 14.064 -20.698 7.756 1 96.89 247 ARG B CA 1
ATOM 6479 C C . ARG B 1 247 ? 13.058 -21.277 8.744 1 96.89 247 ARG B C 1
ATOM 6481 O O . ARG B 1 247 ? 13.383 -22.191 9.505 1 96.89 247 ARG B O 1
ATOM 6488 N N . LYS B 1 248 ? 11.913 -20.658 8.817 1 98.51 248 LYS B N 1
ATOM 6489 C CA . LYS B 1 248 ? 10.815 -21.121 9.659 1 98.51 248 LYS B CA 1
ATOM 6490 C C . LYS B 1 248 ? 9.522 -21.244 8.858 1 98.51 248 LYS B C 1
ATOM 6492 O O . LYS B 1 248 ? 9.155 -20.329 8.118 1 98.51 248 LYS B O 1
ATOM 6497 N N . ILE B 1 249 ? 8.889 -22.357 8.99 1 98.86 249 ILE B N 1
ATOM 6498 C CA . ILE B 1 249 ? 7.598 -22.621 8.365 1 98.86 249 ILE B CA 1
ATOM 6499 C C . ILE B 1 249 ? 6.551 -22.901 9.44 1 98.86 249 ILE B C 1
ATOM 6501 O O . ILE B 1 249 ? 6.782 -23.704 10.347 1 98.86 249 ILE B O 1
ATOM 6505 N N . ALA B 1 250 ? 5.439 -22.222 9.383 1 98.91 250 ALA B N 1
ATOM 6506 C CA . ALA B 1 250 ? 4.337 -22.46 10.311 1 98.91 250 ALA B CA 1
ATOM 6507 C C . ALA B 1 250 ? 3.386 -23.525 9.773 1 98.91 250 ALA B C 1
ATOM 6509 O O . ALA B 1 250 ? 3.207 -23.65 8.559 1 98.91 250 ALA B O 1
ATOM 6510 N N . ILE B 1 251 ? 2.765 -24.289 10.621 1 98.87 251 ILE B N 1
ATOM 6511 C CA . ILE B 1 251 ? 1.664 -25.196 10.318 1 98.87 251 ILE B CA 1
ATOM 6512 C C . ILE B 1 251 ? 0.558 -25.031 11.357 1 98.87 251 ILE B C 1
ATOM 6514 O O . ILE B 1 251 ? 0.807 -24.552 12.466 1 98.87 251 ILE B O 1
ATOM 6518 N N . PRO B 1 252 ? -0.709 -25.379 11.043 1 98.6 252 PRO B N 1
ATOM 6519 C CA . PRO B 1 252 ? -1.758 -25.333 12.064 1 98.6 252 PRO B CA 1
ATOM 6520 C C . PRO B 1 252 ? -1.502 -26.299 13.218 1 98.6 252 PRO B C 1
ATOM 6522 O O . PRO B 1 252 ? -1.08 -27.436 12.993 1 98.6 252 PRO B O 1
ATOM 6525 N N . ALA B 1 253 ? -1.791 -25.815 14.398 1 98.16 253 ALA B N 1
ATOM 6526 C CA . ALA B 1 253 ? -1.629 -26.667 15.574 1 98.16 253 ALA B CA 1
ATOM 6527 C C . ALA B 1 253 ? -2.589 -27.852 15.528 1 98.16 253 ALA B C 1
ATOM 6529 O O . ALA B 1 253 ? -2.247 -28.953 15.965 1 98.16 253 ALA B O 1
ATOM 6530 N N . GLN B 1 254 ? -3.76 -27.627 15.044 1 96.92 254 GLN B N 1
ATOM 6531 C CA . GLN B 1 254 ? -4.772 -28.661 14.856 1 96.92 254 GLN B CA 1
ATOM 6532 C C . GLN B 1 254 ? -5.221 -28.732 13.399 1 96.92 254 GLN B C 1
ATOM 6534 O O . GLN B 1 254 ? -5.661 -27.732 12.83 1 96.92 254 GLN B O 1
ATOM 6539 N N . LEU B 1 255 ? -5.138 -29.902 12.86 1 96.9 255 LEU B N 1
ATOM 6540 C CA . LEU B 1 255 ? -5.526 -30.117 11.47 1 96.9 255 LEU B CA 1
ATOM 6541 C C . LEU B 1 255 ? -6.781 -30.98 11.384 1 96.9 255 LEU B C 1
ATOM 6543 O O . LEU B 1 255 ? -6.962 -31.901 12.184 1 96.9 255 LEU B O 1
ATOM 6547 N N . GLU B 1 256 ? -7.622 -30.666 10.466 1 96.97 256 GLU B N 1
ATOM 6548 C CA . GLU B 1 256 ? -8.836 -31.424 10.182 1 96.97 256 GLU B CA 1
ATOM 6549 C C . GLU B 1 256 ? -8.772 -32.072 8.802 1 96.97 256 GLU B C 1
ATOM 6551 O O . GLU B 1 256 ? -8.451 -31.408 7.813 1 96.97 256 GLU B O 1
ATOM 6556 N N . PHE B 1 257 ? -9.042 -33.43 8.704 1 98.15 257 PHE B N 1
ATOM 6557 C CA . PHE B 1 257 ? -8.968 -34.164 7.446 1 98.15 257 PHE B CA 1
ATOM 6558 C C . PHE B 1 257 ? -10.27 -34.908 7.176 1 98.15 257 PHE B C 1
ATOM 6560 O O . PHE B 1 257 ? -10.362 -35.683 6.222 1 98.15 257 PHE B O 1
ATOM 6567 N N . TYR B 1 258 ? -11.242 -34.743 8.064 1 97.63 258 TYR B N 1
ATOM 6568 C CA . TYR B 1 258 ? -12.581 -35.309 7.938 1 97.63 258 TYR B CA 1
ATOM 6569 C C . TYR B 1 258 ? -12.52 -36.824 7.784 1 97.63 258 TYR B C 1
ATOM 6571 O O . TYR B 1 258 ? -13.189 -37.394 6.918 1 97.63 258 TYR B O 1
ATOM 6579 N N . GLY B 1 259 ? -11.587 -37.417 8.442 1 97.28 259 GLY B N 1
ATOM 6580 C CA . GLY B 1 259 ? -11.477 -38.866 8.497 1 97.28 259 GLY B CA 1
ATOM 6581 C C . GLY B 1 259 ? -10.609 -39.441 7.394 1 97.28 259 GLY B C 1
ATOM 6582 O O . GLY B 1 259 ? -10.433 -40.658 7.306 1 97.28 259 GLY B O 1
ATOM 6583 N N . ASP B 1 260 ? -10.053 -38.684 6.557 1 98.14 260 ASP B N 1
ATOM 6584 C CA . ASP B 1 260 ? -9.205 -39.134 5.458 1 98.14 260 ASP B CA 1
ATOM 6585 C C . ASP B 1 260 ? -7.77 -39.362 5.929 1 98.14 260 ASP B C 1
ATOM 6587 O O . ASP B 1 260 ? -6.943 -38.45 5.88 1 98.14 260 ASP B O 1
ATOM 6591 N N . LEU B 1 261 ? -7.389 -40.501 6.236 1 97.82 261 LEU B N 1
ATOM 6592 C CA . LEU B 1 261 ? -6.092 -40.854 6.804 1 97.82 261 LEU B CA 1
ATOM 6593 C C . LEU B 1 261 ? -4.986 -40.711 5.764 1 97.82 261 LEU B C 1
ATOM 6595 O O . LEU B 1 261 ? -3.843 -40.399 6.106 1 97.82 261 LEU B O 1
ATOM 6599 N N . GLU B 1 262 ? -5.334 -40.972 4.524 1 97.93 262 GLU B N 1
ATOM 6600 C CA . GLU B 1 262 ? -4.334 -40.839 3.468 1 97.93 262 GLU B CA 1
ATOM 6601 C C . GLU B 1 262 ? -3.884 -39.389 3.315 1 97.93 262 GLU B C 1
ATOM 6603 O O . GLU B 1 262 ? -2.707 -39.122 3.063 1 97.93 262 GLU B O 1
ATOM 6608 N N . SER B 1 263 ? -4.831 -38.514 3.442 1 97.98 263 SER B N 1
ATOM 6609 C CA . SER B 1 263 ? -4.482 -37.098 3.382 1 97.98 263 SER B CA 1
ATOM 6610 C C . SER B 1 263 ? -3.611 -36.693 4.566 1 97.98 263 SER B C 1
ATOM 6612 O O . SER B 1 263 ? -2.691 -35.885 4.419 1 97.98 263 SER B O 1
ATOM 6614 N N . GLU B 1 264 ? -3.905 -37.19 5.709 1 98.17 264 GLU B N 1
ATOM 6615 C CA . GLU B 1 264 ? -3.104 -36.908 6.897 1 98.17 264 GLU B CA 1
ATOM 6616 C C . GLU B 1 264 ? -1.668 -37.392 6.722 1 98.17 264 GLU B C 1
ATOM 6618 O O . GLU B 1 264 ? -0.721 -36.659 7.015 1 98.17 264 GLU B O 1
ATOM 6623 N N . LYS B 1 265 ? -1.501 -38.619 6.264 1 98.35 265 LYS B N 1
ATOM 6624 C CA . LYS B 1 265 ? -0.178 -39.182 6.011 1 98.35 265 LYS B CA 1
ATOM 6625 C C . LYS B 1 265 ? 0.587 -38.351 4.986 1 98.35 265 LYS B C 1
ATOM 6627 O O . LYS B 1 265 ? 1.794 -38.142 5.124 1 98.35 265 LYS B O 1
ATOM 6632 N N . ALA B 1 266 ? -0.154 -38.006 3.965 1 98.21 266 ALA B N 1
ATOM 6633 C CA . ALA B 1 266 ? 0.466 -37.197 2.919 1 98.21 266 ALA B CA 1
ATOM 6634 C C . ALA B 1 266 ? 1.031 -35.9 3.491 1 98.21 266 ALA B C 1
ATOM 6636 O O . ALA B 1 266 ? 2.119 -35.466 3.104 1 98.21 266 ALA B O 1
ATOM 6637 N N . PHE B 1 267 ? 0.312 -35.241 4.383 1 98.55 267 PHE B N 1
ATOM 6638 C CA . PHE B 1 267 ? 0.774 -33.984 4.959 1 98.55 267 PHE B CA 1
ATOM 6639 C C . PHE B 1 267 ? 2.012 -34.205 5.821 1 98.55 267 PHE B C 1
ATOM 6641 O O . PHE B 1 267 ? 2.907 -33.359 5.859 1 98.55 267 PHE B O 1
ATOM 6648 N N . LEU B 1 268 ? 2.095 -35.287 6.524 1 98.31 268 LEU B N 1
ATOM 6649 C CA . LEU B 1 268 ? 3.264 -35.619 7.33 1 98.31 268 LEU B CA 1
ATOM 6650 C C . LEU B 1 268 ? 4.507 -35.752 6.457 1 98.31 268 LEU B C 1
ATOM 6652 O O . LEU B 1 268 ? 5.604 -35.365 6.867 1 98.31 268 LEU B O 1
ATOM 6656 N N . VAL B 1 269 ? 4.33 -36.287 5.289 1 98.05 269 VAL B N 1
ATOM 6657 C CA . VAL B 1 269 ? 5.443 -36.38 4.35 1 98.05 269 VAL B CA 1
ATOM 6658 C C . VAL B 1 269 ? 5.944 -34.98 4.001 1 98.05 269 VAL B C 1
ATOM 6660 O O . VAL B 1 269 ? 7.151 -34.756 3.89 1 98.05 269 VAL B O 1
ATOM 6663 N N . ALA B 1 270 ? 5.02 -34.083 3.812 1 98.36 270 ALA B N 1
ATOM 6664 C CA . ALA B 1 270 ? 5.387 -32.704 3.504 1 98.36 270 ALA B CA 1
ATOM 6665 C C . ALA B 1 270 ? 6.193 -32.083 4.641 1 98.36 270 ALA B C 1
ATOM 6667 O O . ALA B 1 270 ? 7.171 -31.372 4.401 1 98.36 270 ALA B O 1
ATOM 6668 N N . ILE B 1 271 ? 5.766 -32.278 5.881 1 98.57 271 ILE B N 1
ATOM 6669 C CA . ILE B 1 271 ? 6.468 -31.753 7.047 1 98.57 271 ILE B CA 1
ATOM 6670 C C . ILE B 1 271 ? 7.904 -32.273 7.063 1 98.57 271 ILE B C 1
ATOM 6672 O O . ILE B 1 271 ? 8.847 -31.504 7.266 1 98.57 271 ILE B O 1
ATOM 6676 N N . GLU B 1 272 ? 8.089 -33.51 6.82 1 98.14 272 GLU B N 1
ATOM 6677 C CA . GLU B 1 272 ? 9.421 -34.106 6.817 1 98.14 272 GLU B CA 1
ATOM 6678 C C . GLU B 1 272 ? 10.283 -33.527 5.699 1 98.14 272 GLU B C 1
ATOM 6680 O O . GLU B 1 272 ? 11.487 -33.328 5.875 1 98.14 272 GLU B O 1
ATOM 6685 N N . ARG B 1 273 ? 9.695 -33.346 4.579 1 97.77 273 ARG B N 1
ATOM 6686 C CA . ARG B 1 273 ? 10.429 -32.766 3.459 1 97.77 273 ARG B CA 1
ATOM 6687 C C . ARG B 1 273 ? 10.918 -31.361 3.793 1 97.77 273 ARG B C 1
ATOM 6689 O O . ARG B 1 273 ? 12.051 -30.999 3.468 1 97.77 273 ARG B O 1
ATOM 6696 N N . VAL B 1 274 ? 10.056 -30.53 4.411 1 98.05 274 VAL B N 1
ATOM 6697 C CA . VAL B 1 274 ? 10.437 -29.181 4.818 1 98.05 274 VAL B CA 1
ATOM 6698 C C . VAL B 1 274 ? 11.628 -29.245 5.771 1 98.05 274 VAL B C 1
ATOM 6700 O O . VAL B 1 274 ? 12.573 -28.462 5.647 1 98.05 274 VAL B O 1
ATOM 6703 N N . LYS B 1 275 ? 11.553 -30.154 6.693 1 98.22 275 LYS B N 1
ATOM 6704 C CA . LYS B 1 275 ? 12.651 -30.341 7.636 1 98.22 275 LYS B CA 1
ATOM 6705 C C . LYS B 1 275 ? 13.929 -30.761 6.915 1 98.22 275 LYS B C 1
ATOM 6707 O O . LYS B 1 275 ? 15.014 -30.265 7.226 1 98.22 275 LYS B O 1
ATOM 6712 N N . LYS B 1 276 ? 13.811 -31.607 5.993 1 97.54 276 LYS B N 1
ATOM 6713 C CA . LYS B 1 276 ? 14.953 -32.066 5.208 1 97.54 276 LYS B CA 1
ATOM 6714 C C . LYS B 1 276 ? 15.59 -30.913 4.438 1 97.54 276 LYS B C 1
ATOM 6716 O O . LYS B 1 276 ? 16.808 -30.879 4.254 1 97.54 276 LYS B O 1
ATOM 6721 N N . LEU B 1 277 ? 14.782 -30.04 4.044 1 97.08 277 LEU B N 1
ATOM 6722 C CA . LEU B 1 277 ? 15.263 -28.882 3.298 1 97.08 277 LEU B CA 1
ATOM 6723 C C . LEU B 1 277 ? 15.906 -27.863 4.232 1 97.08 277 LEU B C 1
ATOM 6725 O O . LEU B 1 277 ? 16.389 -26.821 3.783 1 97.08 277 LEU B O 1
ATOM 6729 N N . GLY B 1 278 ? 15.838 -28.094 5.504 1 96.96 278 GLY B N 1
ATOM 6730 C CA . GLY B 1 278 ? 16.587 -27.284 6.451 1 96.96 278 GLY B CA 1
ATOM 6731 C C . GLY B 1 278 ? 15.728 -26.265 7.176 1 96.96 278 GLY B C 1
ATOM 6732 O O . GLY B 1 278 ? 16.249 -25.348 7.814 1 96.96 278 GLY B O 1
ATOM 6733 N N . TYR B 1 279 ? 14.423 -26.379 7.117 1 98.17 279 TYR B N 1
ATOM 6734 C CA . TYR B 1 279 ? 13.527 -25.434 7.774 1 98.17 279 TYR B CA 1
ATOM 6735 C C . TYR B 1 279 ? 13.031 -25.988 9.104 1 98.17 279 TYR B C 1
ATOM 6737 O O . TYR B 1 279 ? 12.839 -27.198 9.247 1 98.17 279 TYR B O 1
ATOM 6745 N N . GLU B 1 280 ? 12.872 -25.05 10.028 1 98.56 280 GLU B N 1
ATOM 6746 C CA . GLU B 1 280 ? 12.147 -25.376 11.252 1 98.56 280 GLU B CA 1
ATOM 6747 C C . GLU B 1 280 ? 10.639 -25.28 11.043 1 98.56 280 GLU B C 1
ATOM 6749 O O . GLU B 1 280 ? 10.157 -24.362 10.375 1 98.56 280 GLU B O 1
ATOM 6754 N N . VAL B 1 281 ? 9.951 -26.296 11.56 1 98.67 281 VAL B N 1
ATOM 6755 C CA . VAL B 1 281 ? 8.496 -26.298 11.454 1 98.67 281 VAL B CA 1
ATOM 6756 C C . VAL B 1 281 ? 7.878 -26.029 12.825 1 98.67 281 VAL B C 1
ATOM 6758 O O . VAL B 1 281 ? 8.206 -26.703 13.804 1 98.67 281 VAL B O 1
ATOM 6761 N N . GLU B 1 282 ? 7.068 -25.022 12.93 1 98.58 282 GLU B N 1
ATOM 6762 C CA . GLU B 1 282 ? 6.433 -24.652 14.191 1 98.58 282 GLU B CA 1
ATOM 6763 C C . GLU B 1 282 ? 4.913 -24.621 14.056 1 98.58 282 GLU B C 1
ATOM 6765 O O . GLU B 1 282 ? 4.383 -24.102 13.072 1 98.58 282 GLU B O 1
ATOM 6770 N N . SER B 1 283 ? 4.174 -25.193 15.035 1 98.36 283 SER B N 1
ATOM 6771 C CA . SER B 1 283 ? 2.715 -25.151 15.062 1 98.36 283 SER B CA 1
ATOM 6772 C C . SER B 1 283 ? 2.211 -23.834 15.64 1 98.36 283 SER B C 1
ATOM 6774 O O . SER B 1 283 ? 2.74 -23.346 16.64 1 98.36 283 SER B O 1
ATOM 6776 N N . ILE B 1 284 ? 1.229 -23.272 15.011 1 98.6 284 ILE B N 1
ATOM 6777 C CA . ILE B 1 284 ? 0.693 -22.011 15.511 1 98.6 284 ILE B CA 1
ATOM 6778 C C . ILE B 1 284 ? -0.813 -22.139 15.724 1 98.6 284 ILE B C 1
ATOM 6780 O O . ILE B 1 284 ? -1.446 -23.056 15.195 1 98.6 284 ILE B O 1
ATOM 6784 N N . ASP B 1 285 ? -1.458 -21.223 16.525 1 98.4 285 ASP B N 1
ATOM 6785 C CA . ASP B 1 285 ? -2.901 -21.105 16.704 1 98.4 285 ASP B CA 1
ATOM 6786 C C . ASP B 1 285 ? -3.589 -20.729 15.394 1 98.4 285 ASP B C 1
ATOM 6788 O O . ASP B 1 285 ? -3.273 -19.699 14.794 1 98.4 285 ASP B O 1
ATOM 6792 N N . PHE B 1 286 ? -4.511 -21.539 14.975 1 98.07 286 PHE B N 1
ATOM 6793 C CA . PHE B 1 286 ? -5.133 -21.389 13.665 1 98.07 286 PHE B CA 1
ATOM 6794 C C . PHE B 1 286 ? -6.561 -20.873 13.8 1 98.07 286 PHE B C 1
ATOM 6796 O O . PHE B 1 286 ? -7.339 -20.929 12.846 1 98.07 286 PHE B O 1
ATOM 6803 N N . SER B 1 287 ? -6.935 -20.371 14.971 1 98.02 287 SER B N 1
ATOM 6804 C CA . SER B 1 287 ? -8.31 -19.986 15.272 1 98.02 287 SER B CA 1
ATOM 6805 C C . SER B 1 287 ? -8.769 -18.834 14.384 1 98.02 287 SER B C 1
ATOM 6807 O O . SER B 1 287 ? -9.855 -18.886 13.802 1 98.02 287 SER B O 1
ATOM 6809 N N . ALA B 1 288 ? -7.95 -17.785 14.279 1 98.03 288 ALA B N 1
ATOM 6810 C CA . ALA B 1 288 ? -8.315 -16.636 13.454 1 98.03 288 ALA B CA 1
ATOM 6811 C C . ALA B 1 288 ? -8.467 -17.039 11.99 1 98.03 288 ALA B C 1
ATOM 6813 O O . ALA B 1 288 ? -9.346 -16.532 11.288 1 98.03 288 ALA B O 1
ATOM 6814 N N . PHE B 1 289 ? -7.64 -17.972 11.555 1 98.21 289 PHE B N 1
ATOM 6815 C CA . PHE B 1 289 ? -7.713 -18.481 10.19 1 98.21 289 PHE B CA 1
ATOM 6816 C C . PHE B 1 289 ? -9.028 -19.214 9.955 1 98.21 289 PHE B C 1
ATOM 6818 O O . PHE B 1 289 ? -9.722 -18.955 8.969 1 98.21 289 PHE B O 1
ATOM 6825 N N . ASN B 1 290 ? -9.389 -20.08 10.861 1 97.31 290 ASN B N 1
ATOM 6826 C CA . ASN B 1 290 ? -10.642 -20.823 10.773 1 97.31 290 ASN B CA 1
ATOM 6827 C C . ASN B 1 290 ? -11.848 -19.888 10.766 1 97.31 290 ASN B C 1
ATOM 6829 O O . ASN B 1 290 ? -12.787 -20.084 9.992 1 97.31 290 ASN B O 1
ATOM 6833 N N . GLU B 1 291 ? -11.782 -18.945 11.609 1 96.98 291 GLU B N 1
ATOM 6834 C CA . GLU B 1 291 ? -12.892 -18.003 11.716 1 96.98 291 GLU B CA 1
ATOM 6835 C C . GLU B 1 291 ? -13.076 -17.217 10.422 1 96.98 291 GLU B C 1
ATOM 6837 O O . GLU B 1 291 ? -14.198 -17.065 9.935 1 96.98 291 GLU B O 1
ATOM 6842 N N . LEU B 1 292 ? -12.015 -16.734 9.879 1 97 292 LEU B N 1
ATOM 6843 C CA . LEU B 1 292 ? -12.1 -15.965 8.643 1 97 292 LEU B CA 1
ATOM 6844 C C . LEU B 1 292 ? -12.531 -16.852 7.48 1 97 292 LEU B C 1
ATOM 6846 O O . LEU B 1 292 ? -13.307 -16.425 6.622 1 97 292 LEU B O 1
ATOM 6850 N N . ALA B 1 293 ? -12.058 -18.051 7.438 1 95.23 293 ALA B N 1
ATOM 6851 C CA . ALA B 1 293 ? -12.461 -18.993 6.397 1 95.23 293 ALA B CA 1
ATOM 6852 C C . ALA B 1 293 ? -13.968 -19.234 6.429 1 95.23 293 ALA B C 1
ATOM 6854 O O . ALA B 1 293 ? -14.618 -19.279 5.382 1 95.23 293 ALA B O 1
ATOM 6855 N N . ALA B 1 294 ? -14.505 -19.348 7.564 1 92.16 294 ALA B N 1
ATOM 6856 C CA . ALA B 1 294 ? -15.928 -19.627 7.737 1 92.16 294 ALA B CA 1
ATOM 6857 C C . ALA B 1 294 ? -16.775 -18.417 7.352 1 92.16 294 ALA B C 1
ATOM 6859 O O . ALA B 1 294 ? -17.923 -18.565 6.927 1 92.16 294 ALA B O 1
ATOM 6860 N N . ALA B 1 295 ? -16.216 -17.251 7.437 1 89.12 295 ALA B N 1
ATOM 6861 C CA . ALA B 1 295 ? -16.947 -16.006 7.218 1 89.12 295 ALA B CA 1
ATOM 6862 C C . ALA B 1 295 ? -17.395 -15.88 5.765 1 89.12 295 ALA B C 1
ATOM 6864 O O . ALA B 1 295 ? -18.439 -15.289 5.479 1 89.12 295 ALA B O 1
ATOM 6865 N N . LEU B 1 296 ? -16.715 -16.423 4.844 1 81.7 296 LEU B N 1
ATOM 6866 C CA . LEU B 1 296 ? -16.998 -16.285 3.42 1 81.7 296 LEU B CA 1
ATOM 6867 C C . LEU B 1 296 ? -18.406 -16.774 3.096 1 81.7 296 LEU B C 1
ATOM 6869 O O . LEU B 1 296 ? -19.122 -16.144 2.314 1 81.7 296 LEU B O 1
ATOM 6873 N N . TYR B 1 297 ? -18.845 -17.844 3.76 1 77.29 297 TYR B N 1
ATOM 6874 C CA . TYR B 1 297 ? -20.111 -18.452 3.365 1 77.29 297 TYR B CA 1
ATOM 6875 C C . TYR B 1 297 ? -21.147 -18.326 4.476 1 77.29 297 TYR B C 1
ATOM 6877 O O . TYR B 1 297 ? -22.337 -18.559 4.252 1 77.29 297 TYR B O 1
ATOM 6885 N N . ASN B 1 298 ? -20.685 -17.868 5.615 1 79.79 298 ASN B N 1
ATOM 6886 C CA . ASN B 1 298 ? -21.606 -17.874 6.747 1 79.79 298 ASN B CA 1
ATOM 6887 C C . ASN B 1 298 ? -21.94 -16.457 7.205 1 79.79 298 ASN B C 1
ATOM 6889 O O . ASN B 1 298 ? -22.708 -16.271 8.151 1 79.79 298 ASN B O 1
ATOM 6893 N N . ASP B 1 299 ? -21.32 -15.548 6.539 1 90.47 299 ASP B N 1
ATOM 6894 C CA . ASP B 1 299 ? -21.588 -14.154 6.876 1 90.47 299 ASP B CA 1
ATOM 6895 C C . ASP B 1 299 ? -22.065 -13.375 5.653 1 90.47 299 ASP B C 1
ATOM 6897 O O . ASP B 1 299 ? -22.461 -13.969 4.648 1 90.47 299 ASP B O 1
ATOM 6901 N N . ALA B 1 300 ? -22.157 -12.091 5.778 1 93.79 300 ALA B N 1
ATOM 6902 C CA . ALA B 1 300 ? -22.761 -11.225 4.769 1 93.79 300 ALA B CA 1
ATOM 6903 C C . ALA B 1 300 ? -21.926 -11.205 3.492 1 93.79 300 ALA B C 1
ATOM 6905 O O . ALA B 1 300 ? -22.358 -10.67 2.468 1 93.79 300 ALA B O 1
ATOM 6906 N N . TRP B 1 301 ? -20.827 -11.935 3.466 1 93.15 301 TRP B N 1
ATOM 6907 C CA . TRP B 1 301 ? -19.924 -11.918 2.32 1 93.15 301 TRP B CA 1
ATOM 6908 C C . TRP B 1 301 ? -20.522 -12.682 1.144 1 93.15 301 TRP B C 1
ATOM 6910 O O . TRP B 1 301 ? -20.137 -12.465 -0.007 1 93.15 301 TRP B O 1
ATOM 6920 N N . VAL B 1 302 ? -21.415 -13.58 1.381 1 94.66 302 VAL B N 1
ATOM 6921 C CA . VAL B 1 302 ? -22.11 -14.299 0.318 1 94.66 302 VAL B CA 1
ATOM 6922 C C . VAL B 1 302 ? -22.835 -13.307 -0.588 1 94.66 302 VAL B C 1
ATOM 6924 O O . VAL B 1 302 ? -23.078 -13.593 -1.763 1 94.66 302 VAL B O 1
ATOM 6927 N N . ALA B 1 303 ? -23.12 -12.113 -0.069 1 96.76 303 ALA B N 1
ATOM 6928 C CA . ALA B 1 303 ? -23.8 -11.07 -0.832 1 96.76 303 ALA B CA 1
ATOM 6929 C C . ALA B 1 303 ? -22.963 -10.634 -2.031 1 96.76 303 ALA B C 1
ATOM 6931 O O . ALA B 1 303 ? -23.507 -10.25 -3.069 1 96.76 303 ALA B O 1
ATOM 6932 N N . GLU B 1 304 ? -21.698 -10.673 -1.871 1 96.18 304 GLU B N 1
ATOM 6933 C CA . GLU B 1 304 ? -20.866 -10.246 -2.992 1 96.18 304 GLU B CA 1
ATOM 6934 C C . GLU B 1 304 ? -21.007 -11.198 -4.176 1 96.18 304 GLU B C 1
ATOM 6936 O O . GLU B 1 304 ? -21.128 -10.759 -5.322 1 96.18 304 GLU B O 1
ATOM 6941 N N . ARG B 1 305 ? -20.998 -12.48 -3.913 1 95.54 305 ARG B N 1
ATOM 6942 C CA . ARG B 1 305 ? -21.243 -13.468 -4.959 1 95.54 305 ARG B CA 1
ATOM 6943 C C . ARG B 1 305 ? -22.611 -13.258 -5.601 1 95.54 305 ARG B C 1
ATOM 6945 O O . ARG B 1 305 ? -22.773 -13.451 -6.807 1 95.54 305 ARG B O 1
ATOM 6952 N N . THR B 1 306 ? -23.545 -12.911 -4.761 1 96.79 306 THR B N 1
ATOM 6953 C CA . THR B 1 306 ? -24.899 -12.668 -5.246 1 96.79 306 THR B CA 1
ATOM 6954 C C . THR B 1 306 ? -24.919 -11.505 -6.234 1 96.79 306 THR B C 1
ATOM 6956 O O . THR B 1 306 ? -25.534 -11.599 -7.299 1 96.79 306 THR B O 1
ATOM 6959 N N . VAL B 1 307 ? -24.175 -10.434 -5.885 1 96.59 307 VAL B N 1
ATOM 6960 C CA . VAL B 1 307 ? -24.083 -9.273 -6.764 1 96.59 307 VAL B CA 1
ATOM 6961 C C . VAL B 1 307 ? -23.493 -9.688 -8.109 1 96.59 307 VAL B C 1
ATOM 6963 O O . VAL B 1 307 ? -24.001 -9.299 -9.164 1 96.59 307 VAL B O 1
ATOM 6966 N N . ALA B 1 308 ? -22.501 -10.477 -8.102 1 94.17 308 ALA B N 1
ATOM 6967 C CA . ALA B 1 308 ? -21.807 -10.91 -9.311 1 94.17 308 ALA B CA 1
ATOM 6968 C C . ALA B 1 308 ? -22.723 -11.744 -10.202 1 94.17 308 ALA B C 1
ATOM 6970 O O . ALA B 1 308 ? -22.794 -11.52 -11.413 1 94.17 308 ALA B O 1
ATOM 6971 N N . VAL B 1 309 ? -23.428 -12.661 -9.649 1 96.25 309 VAL B N 1
ATOM 6972 C CA . VAL B 1 309 ? -24.303 -13.557 -10.398 1 96.25 309 VAL B CA 1
ATOM 6973 C C . VAL B 1 309 ? -25.491 -12.774 -10.954 1 96.25 309 VAL B C 1
ATOM 6975 O O . VAL B 1 309 ? -25.817 -12.888 -12.138 1 96.25 309 VAL B O 1
ATOM 6978 N N . GLU B 1 310 ? -26.07 -11.919 -10.156 1 95.94 310 GLU B N 1
ATOM 6979 C CA . GLU B 1 310 ? -27.307 -11.238 -10.526 1 95.94 310 GLU B CA 1
ATOM 6980 C C . GLU B 1 310 ? -27.044 -10.129 -11.541 1 95.94 310 GLU B C 1
ATOM 6982 O O . GLU B 1 310 ? -27.97 -9.649 -12.198 1 95.94 310 GLU B O 1
ATOM 6987 N N . ARG B 1 311 ? -25.848 -9.774 -11.605 1 94.76 311 ARG B N 1
ATOM 6988 C CA . ARG B 1 311 ? -25.476 -8.849 -12.67 1 94.76 311 ARG B CA 1
ATOM 6989 C C . ARG B 1 311 ? -25.549 -9.526 -14.034 1 94.76 311 ARG B C 1
ATOM 6991 O O . ARG B 1 311 ? -25.667 -8.855 -15.061 1 94.76 311 ARG B O 1
ATOM 6998 N N . MET B 1 312 ? -25.436 -10.864 -13.988 1 95.59 312 MET B N 1
ATOM 6999 C CA . MET B 1 312 ? -25.311 -11.599 -15.244 1 95.59 312 MET B CA 1
ATOM 7000 C C . MET B 1 312 ? -26.615 -12.31 -15.59 1 95.59 312 MET B C 1
ATOM 7002 O O . MET B 1 312 ? -26.931 -12.498 -16.767 1 95.59 312 MET B O 1
ATOM 7006 N N . THR B 1 313 ? -27.3 -12.787 -14.541 1 96.43 313 THR B N 1
ATOM 7007 C CA . THR B 1 313 ? -28.506 -13.575 -14.769 1 96.43 313 THR B CA 1
ATOM 7008 C C . THR B 1 313 ? -29.399 -13.568 -13.531 1 96.43 313 THR B C 1
ATOM 7010 O O . THR B 1 313 ? -29.081 -12.917 -12.533 1 96.43 313 THR B O 1
ATOM 7013 N N . THR B 1 314 ? -30.505 -14.276 -13.645 1 95.83 314 THR B N 1
ATOM 7014 C CA . THR B 1 314 ? -31.392 -14.436 -12.498 1 95.83 314 THR B CA 1
ATOM 7015 C C . THR B 1 314 ? -31.096 -15.74 -11.764 1 95.83 314 THR B C 1
ATOM 7017 O O . THR B 1 314 ? -30.533 -16.671 -12.343 1 95.83 314 THR B O 1
ATOM 7020 N N . ARG B 1 315 ? -31.48 -15.788 -10.555 1 94.09 315 ARG B N 1
ATOM 7021 C CA . ARG B 1 315 ? -31.191 -16.934 -9.698 1 94.09 315 ARG B CA 1
ATOM 7022 C C . ARG B 1 315 ? -31.812 -18.208 -10.261 1 94.09 315 ARG B C 1
ATOM 7024 O O . ARG B 1 315 ? -31.231 -19.289 -10.149 1 94.09 315 ARG B O 1
ATOM 7031 N N . GLU B 1 316 ? -32.91 -18.063 -10.889 1 93.78 316 GLU B N 1
ATOM 7032 C CA . GLU B 1 316 ? -33.647 -19.21 -11.41 1 93.78 316 GLU B CA 1
ATOM 7033 C C . GLU B 1 316 ? -32.902 -19.866 -12.569 1 93.78 316 GLU B C 1
ATOM 7035 O O . GLU B 1 316 ? -33.104 -21.048 -12.855 1 93.78 316 GLU B O 1
ATOM 7040 N N . LYS B 1 317 ? -32.069 -19.134 -13.131 1 95.31 317 LYS B N 1
ATOM 7041 C CA . LYS B 1 317 ? -31.34 -19.631 -14.295 1 95.31 317 LYS B CA 1
ATOM 7042 C C . LYS B 1 317 ? -29.975 -20.184 -13.893 1 95.31 317 LYS B C 1
ATOM 7044 O O . LYS B 1 317 ? -29.291 -20.811 -14.704 1 95.31 317 LYS B O 1
ATOM 7049 N N . ALA B 1 318 ? -29.634 -20.045 -12.701 1 95.86 318 ALA B N 1
ATOM 7050 C CA . ALA B 1 318 ? -28.361 -20.557 -12.201 1 95.86 318 ALA B CA 1
ATOM 7051 C C . ALA B 1 318 ? -28.486 -22.017 -11.775 1 95.86 318 ALA B C 1
ATOM 7053 O O . ALA B 1 318 ? -29.594 -22.515 -11.562 1 95.86 318 ALA B O 1
ATOM 7054 N N . HIS B 1 319 ? -27.361 -22.687 -11.788 1 95.98 319 HIS B N 1
ATOM 7055 C CA . HIS B 1 319 ? -27.311 -24.024 -11.208 1 95.98 319 HIS B CA 1
ATOM 7056 C C . HIS B 1 319 ? -27.991 -24.058 -9.843 1 95.98 319 HIS B C 1
ATOM 7058 O O . HIS B 1 319 ? -27.813 -23.145 -9.033 1 95.98 319 HIS B O 1
ATOM 7064 N N . PRO B 1 320 ? -28.78 -25.078 -9.545 1 96.11 320 PRO B N 1
ATOM 7065 C CA . PRO B 1 320 ? -29.604 -25.094 -8.334 1 96.11 320 PRO B CA 1
ATOM 7066 C C . PRO B 1 320 ? -28.785 -24.896 -7.061 1 96.11 320 PRO B C 1
ATOM 7068 O O . PRO B 1 320 ? -29.214 -24.18 -6.152 1 96.11 320 PRO B O 1
ATOM 7071 N N . VAL B 1 321 ? -27.667 -25.496 -6.964 1 95.65 321 VAL B N 1
ATOM 7072 C CA . VAL B 1 321 ? -26.814 -25.352 -5.789 1 95.65 321 VAL B CA 1
ATOM 7073 C C . VAL B 1 321 ? -26.349 -23.903 -5.662 1 95.65 321 VAL B C 1
ATOM 7075 O O . VAL B 1 321 ? -26.313 -23.35 -4.56 1 95.65 321 VAL B O 1
ATOM 7078 N N . ILE B 1 322 ? -26.003 -23.293 -6.78 1 95.39 322 ILE B N 1
ATOM 7079 C CA . ILE B 1 322 ? -25.551 -21.906 -6.788 1 95.39 322 ILE B CA 1
ATOM 7080 C C . ILE B 1 322 ? -26.712 -20.983 -6.423 1 95.39 322 ILE B C 1
ATOM 7082 O O . ILE B 1 322 ? -26.544 -20.044 -5.641 1 95.39 322 ILE B O 1
ATOM 7086 N N . ALA B 1 323 ? -27.831 -21.267 -6.976 1 96.54 323 ALA B N 1
ATOM 7087 C CA . ALA B 1 323 ? -29.025 -20.507 -6.619 1 96.54 323 ALA B CA 1
ATOM 7088 C C . ALA B 1 323 ? -29.269 -20.543 -5.113 1 96.54 323 ALA B C 1
ATOM 7090 O O . ALA B 1 323 ? -29.612 -19.524 -4.509 1 96.54 323 ALA B O 1
ATOM 7091 N N . GLN B 1 324 ? -29.079 -21.703 -4.572 1 95.34 324 GLN B N 1
ATOM 7092 C CA . GLN B 1 324 ? -29.251 -21.869 -3.132 1 95.34 324 GLN B CA 1
ATOM 7093 C C . GLN B 1 324 ? -28.227 -21.044 -2.357 1 95.34 324 GLN B C 1
ATOM 7095 O O . GLN B 1 324 ? -28.565 -20.402 -1.361 1 95.34 324 GLN B O 1
ATOM 7100 N N . ILE B 1 325 ? -27.046 -21.04 -2.783 1 93.89 325 ILE B N 1
ATOM 7101 C CA . ILE B 1 325 ? -25.963 -20.326 -2.115 1 93.89 325 ILE B CA 1
ATOM 7102 C C . ILE B 1 325 ? -26.242 -18.825 -2.14 1 93.89 325 ILE B C 1
ATOM 7104 O O . ILE B 1 325 ? -26.225 -18.166 -1.098 1 93.89 325 ILE B O 1
ATOM 7108 N N . ILE B 1 326 ? -26.564 -18.227 -3.29 1 94.97 326 ILE B N 1
ATOM 7109 C CA . ILE B 1 326 ? -26.674 -16.778 -3.411 1 94.97 326 ILE B CA 1
ATOM 7110 C C . ILE B 1 326 ? -27.975 -16.303 -2.769 1 94.97 326 ILE B C 1
ATOM 7112 O O . ILE B 1 326 ? -28.095 -15.139 -2.38 1 94.97 326 ILE B O 1
ATOM 7116 N N . ALA B 1 327 ? -28.953 -17.19 -2.583 1 95.58 327 ALA B N 1
ATOM 7117 C CA . ALA B 1 327 ? -30.205 -16.84 -1.916 1 95.58 327 ALA B CA 1
ATOM 7118 C C . ALA B 1 327 ? -29.966 -16.489 -0.451 1 95.58 327 ALA B C 1
ATOM 7120 O O . ALA B 1 327 ? -30.758 -15.765 0.158 1 95.58 327 ALA B O 1
ATOM 7121 N N . GLN B 1 328 ? -28.884 -16.979 0.095 1 94.81 328 GLN B N 1
ATOM 7122 C CA . GLN B 1 328 ? -28.56 -16.699 1.489 1 94.81 328 GLN B CA 1
ATOM 7123 C C . GLN B 1 328 ? -28.363 -15.204 1.719 1 94.81 328 GLN B C 1
ATOM 7125 O O . GLN B 1 328 ? -28.505 -14.719 2.843 1 94.81 328 GLN B O 1
ATOM 7130 N N . ALA B 1 329 ? -28.026 -14.459 0.687 1 95.56 329 ALA B N 1
ATOM 7131 C CA . ALA B 1 329 ? -27.775 -13.023 0.789 1 95.56 329 ALA B CA 1
ATOM 7132 C C . ALA B 1 329 ? -29.021 -12.281 1.263 1 95.56 329 ALA B C 1
ATOM 7134 O O . ALA B 1 329 ? -28.921 -11.202 1.852 1 95.56 329 ALA B O 1
ATOM 7135 N N . ASP B 1 330 ? -30.184 -12.815 1.028 1 96.28 330 ASP B N 1
ATOM 7136 C CA . ASP B 1 330 ? -31.454 -12.176 1.36 1 96.28 330 ASP B CA 1
ATOM 7137 C C . ASP B 1 330 ? -31.606 -12.008 2.87 1 96.28 330 ASP B C 1
ATOM 7139 O O . ASP B 1 330 ? -32.437 -11.223 3.332 1 96.28 330 ASP B O 1
ATOM 7143 N N . LYS B 1 331 ? -30.803 -12.706 3.568 1 96.24 331 LYS B N 1
ATOM 7144 C CA . LYS B 1 331 ? -30.91 -12.685 5.024 1 96.24 331 LYS B CA 1
ATOM 7145 C C . LYS B 1 331 ? -30.085 -11.548 5.619 1 96.24 331 LYS B C 1
ATOM 7147 O O . LYS B 1 331 ? -30.158 -11.284 6.821 1 96.24 331 LYS B O 1
ATOM 7152 N N . PHE B 1 332 ? -29.392 -10.857 4.82 1 97.51 332 PHE B N 1
ATOM 7153 C CA . PHE B 1 332 ? -28.43 -9.906 5.362 1 97.51 332 PHE B CA 1
ATOM 7154 C C . PHE B 1 332 ? -28.761 -8.487 4.915 1 97.51 332 PHE B C 1
ATOM 7156 O O . PHE B 1 332 ? -29.115 -8.262 3.755 1 97.51 332 PHE B O 1
ATOM 7163 N N . LYS B 1 333 ? -28.597 -7.552 5.85 1 97.58 333 LYS B N 1
ATOM 7164 C CA . LYS B 1 333 ? -28.75 -6.119 5.614 1 97.58 333 LYS B CA 1
ATOM 7165 C C . LYS B 1 333 ? -27.408 -5.468 5.294 1 97.58 333 LYS B C 1
ATOM 7167 O O . LYS B 1 333 ? -26.356 -6.093 5.447 1 97.58 333 LYS B O 1
ATOM 7172 N N . ALA B 1 334 ? -27.546 -4.224 4.813 1 97.76 334 ALA B N 1
ATOM 7173 C CA . ALA B 1 334 ? -26.327 -3.468 4.535 1 97.76 334 ALA B CA 1
ATOM 7174 C C . ALA B 1 334 ? -25.471 -3.326 5.79 1 97.76 334 ALA B C 1
ATOM 7176 O O . ALA B 1 334 ? -24.242 -3.391 5.722 1 97.76 334 ALA B O 1
ATOM 7177 N N . THR B 1 335 ? -26.045 -3.154 6.962 1 97.76 335 THR B N 1
ATOM 7178 C CA . THR B 1 335 ? -25.321 -3.031 8.223 1 97.76 335 THR B CA 1
ATOM 7179 C C . THR B 1 335 ? -24.545 -4.309 8.528 1 97.76 335 THR B C 1
ATOM 7181 O O . THR B 1 335 ? -23.442 -4.256 9.075 1 97.76 335 THR B O 1
ATOM 7184 N N . ASP B 1 336 ? -25.139 -5.459 8.11 1 97.63 336 ASP B N 1
ATOM 7185 C CA . ASP B 1 336 ? -24.45 -6.729 8.318 1 97.63 336 ASP B CA 1
ATOM 7186 C C . ASP B 1 336 ? -23.179 -6.809 7.475 1 97.63 336 ASP B C 1
ATOM 7188 O O . ASP B 1 336 ? -22.155 -7.32 7.933 1 97.63 336 ASP B O 1
ATOM 7192 N N . ALA B 1 337 ? -23.3 -6.324 6.231 1 97.26 337 ALA B N 1
ATOM 7193 C CA . ALA B 1 337 ? -22.144 -6.332 5.339 1 97.26 337 ALA B CA 1
ATOM 7194 C C . ALA B 1 337 ? -21.013 -5.474 5.9 1 97.26 337 ALA B C 1
ATOM 7196 O O . ALA B 1 337 ? -19.845 -5.868 5.855 1 97.26 337 ALA B O 1
ATOM 7197 N N . LEU B 1 338 ? -21.343 -4.356 6.481 1 96.86 338 LEU B N 1
ATOM 7198 C CA . LEU B 1 338 ? -20.334 -3.457 7.031 1 96.86 338 LEU B CA 1
ATOM 7199 C C . LEU B 1 338 ? -19.736 -4.029 8.312 1 96.86 338 LEU B C 1
ATOM 7201 O O . LEU B 1 338 ? -18.531 -3.911 8.546 1 96.86 338 LEU B O 1
ATOM 7205 N N . GLN B 1 339 ? -20.533 -4.634 9.12 1 96.64 339 GLN B N 1
ATOM 7206 C CA . GLN B 1 339 ? -20.021 -5.314 10.305 1 96.64 339 GLN B CA 1
ATOM 7207 C C . GLN B 1 339 ? -19.079 -6.452 9.922 1 96.64 339 GLN B C 1
ATOM 7209 O O . GLN B 1 339 ? -18.052 -6.66 10.573 1 96.64 339 GLN B O 1
ATOM 7214 N N . ALA B 1 340 ? -19.479 -7.166 8.88 1 96.83 340 ALA B N 1
ATOM 7215 C CA . ALA B 1 340 ? -18.623 -8.241 8.384 1 96.83 340 ALA B CA 1
ATOM 7216 C C . ALA B 1 340 ? -17.27 -7.701 7.932 1 96.83 340 ALA B C 1
ATOM 7218 O O . ALA B 1 340 ? -16.233 -8.321 8.178 1 96.83 340 ALA B O 1
ATOM 7219 N N . GLU B 1 341 ? -17.279 -6.555 7.314 1 96.7 341 GLU B N 1
ATOM 7220 C CA . GLU B 1 341 ? -16.032 -5.936 6.877 1 96.7 341 GLU B CA 1
ATOM 7221 C C . GLU B 1 341 ? -15.152 -5.566 8.068 1 96.7 341 GLU B C 1
ATOM 7223 O O . GLU B 1 341 ? -13.936 -5.763 8.033 1 96.7 341 GLU B O 1
ATOM 7228 N N . TYR B 1 342 ? -15.71 -5.036 9.148 1 96.66 342 TYR B N 1
ATOM 7229 C CA . TYR B 1 342 ? -14.947 -4.726 10.352 1 96.66 342 TYR B CA 1
ATOM 7230 C C . TYR B 1 342 ? -14.307 -5.982 10.931 1 96.66 342 TYR B C 1
ATOM 7232 O O . TYR B 1 342 ? -13.126 -5.979 11.284 1 96.66 342 TYR B O 1
ATOM 7240 N N . ASN B 1 343 ? -15.098 -6.997 10.98 1 96.85 343 ASN B N 1
ATOM 7241 C CA . ASN B 1 343 ? -14.592 -8.256 11.516 1 96.85 343 ASN B CA 1
ATOM 7242 C C . ASN B 1 343 ? -13.469 -8.821 10.651 1 96.85 343 ASN B C 1
ATOM 7244 O O . ASN B 1 343 ? -12.473 -9.326 11.172 1 96.85 343 ASN B O 1
ATOM 7248 N N . ARG B 1 344 ? -13.669 -8.804 9.336 1 97.58 344 ARG B N 1
ATOM 7249 C CA . ARG B 1 344 ? -12.626 -9.249 8.417 1 97.58 344 ARG B CA 1
ATOM 7250 C C . ARG B 1 344 ? -11.313 -8.522 8.686 1 97.58 344 ARG B C 1
ATOM 7252 O O . ARG B 1 344 ? -10.251 -9.146 8.738 1 97.58 344 ARG B O 1
ATOM 7259 N N . ALA B 1 345 ? -11.363 -7.238 8.829 1 97.6 345 ALA B N 1
ATOM 7260 C CA . ALA B 1 345 ? -10.165 -6.433 9.049 1 97.6 345 ALA B CA 1
ATOM 7261 C C . ALA B 1 345 ? -9.449 -6.852 10.33 1 97.6 345 ALA B C 1
ATOM 7263 O O . ALA B 1 345 ? -8.221 -6.957 10.356 1 97.6 345 ALA B O 1
ATOM 7264 N N . VAL B 1 346 ? -10.177 -7.103 11.379 1 97.7 346 VAL B N 1
ATOM 7265 C CA . VAL B 1 346 ? -9.618 -7.535 12.655 1 97.7 346 VAL B CA 1
ATOM 7266 C C . VAL B 1 346 ? -8.901 -8.871 12.48 1 97.7 346 VAL B C 1
ATOM 7268 O O . VAL B 1 346 ? -7.749 -9.023 12.893 1 97.7 346 VAL B O 1
ATOM 7271 N N . LEU B 1 347 ? -9.553 -9.799 11.831 1 98.08 347 LEU B N 1
ATOM 7272 C CA . LEU B 1 347 ? -8.999 -11.138 11.656 1 98.08 347 LEU B CA 1
ATOM 7273 C C . LEU B 1 347 ? -7.799 -11.11 10.715 1 98.08 347 LEU B C 1
ATOM 7275 O O . LEU B 1 347 ? -6.796 -11.784 10.962 1 98.08 347 LEU B O 1
ATOM 7279 N N . ALA B 1 348 ? -7.902 -10.348 9.636 1 98.13 348 ALA B N 1
ATOM 7280 C CA . ALA B 1 348 ? -6.777 -10.227 8.712 1 98.13 348 ALA B CA 1
ATOM 7281 C C . ALA B 1 348 ? -5.538 -9.692 9.423 1 98.13 348 ALA B C 1
ATOM 7283 O O . ALA B 1 348 ? -4.428 -10.184 9.205 1 98.13 348 ALA B O 1
ATOM 7284 N N . ARG B 1 349 ? -5.704 -8.666 10.285 1 98.1 349 ARG B N 1
ATOM 7285 C CA . ARG B 1 349 ? -4.596 -8.118 11.061 1 98.1 349 ARG B CA 1
ATOM 7286 C C . ARG B 1 349 ? -3.984 -9.18 11.968 1 98.1 349 ARG B C 1
ATOM 7288 O O . ARG B 1 349 ? -2.761 -9.315 12.037 1 98.1 349 ARG B O 1
ATOM 7295 N N . LYS B 1 350 ? -4.774 -9.942 12.636 1 98.12 350 LYS B N 1
ATOM 7296 C CA . LYS B 1 350 ? -4.299 -11.008 13.513 1 98.12 350 LYS B CA 1
ATOM 7297 C C . LYS B 1 350 ? -3.51 -12.054 12.729 1 98.12 350 LYS B C 1
ATOM 7299 O O . LYS B 1 350 ? -2.449 -12.499 13.172 1 98.12 350 LYS B O 1
ATOM 7304 N N . ILE B 1 351 ? -3.975 -12.401 11.605 1 98.56 351 ILE B N 1
ATOM 7305 C CA . ILE B 1 351 ? -3.359 -13.421 10.764 1 98.56 351 ILE B CA 1
ATOM 7306 C C . ILE B 1 351 ? -2.007 -12.924 10.257 1 98.56 351 ILE B C 1
ATOM 7308 O O . ILE B 1 351 ? -1 -13.629 10.364 1 98.56 351 ILE B O 1
ATOM 7312 N N . ASN B 1 352 ? -1.984 -11.739 9.722 1 98.12 352 ASN B N 1
ATOM 7313 C CA . ASN B 1 352 ? -0.733 -11.182 9.218 1 98.12 352 ASN B CA 1
ATOM 7314 C C . ASN B 1 352 ? 0.312 -11.061 10.323 1 98.12 352 ASN B C 1
ATOM 7316 O O . ASN B 1 352 ? 1.489 -11.353 10.104 1 98.12 352 ASN B O 1
ATOM 7320 N N . SER B 1 353 ? -0.132 -10.685 11.513 1 97.48 353 SER B N 1
ATOM 7321 C CA . SER B 1 353 ? 0.775 -10.586 12.652 1 97.48 353 SER B CA 1
ATOM 7322 C C . SER B 1 353 ? 1.322 -11.955 13.043 1 97.48 353 SER B C 1
ATOM 7324 O O . SER B 1 353 ? 2.509 -12.092 13.346 1 97.48 353 SER B O 1
ATOM 7326 N N . ALA B 1 354 ? 0.47 -12.931 12.982 1 98.04 354 ALA B N 1
ATOM 7327 C CA . ALA B 1 354 ? 0.854 -14.288 13.363 1 98.04 354 ALA B CA 1
ATOM 7328 C C . ALA B 1 354 ? 1.88 -14.861 12.388 1 98.04 354 ALA B C 1
ATOM 7330 O O . ALA B 1 354 ? 2.709 -15.691 12.768 1 98.04 354 ALA B O 1
ATOM 7331 N N . LEU B 1 355 ? 1.933 -14.426 11.161 1 98.32 355 LEU B N 1
ATOM 7332 C CA . LEU B 1 355 ? 2.772 -15.012 10.122 1 98.32 355 LEU B CA 1
ATOM 7333 C C . LEU B 1 355 ? 4.108 -14.282 10.026 1 98.32 355 LEU B C 1
ATOM 7335 O O . LEU B 1 355 ? 5.044 -14.773 9.39 1 98.32 355 LEU B O 1
ATOM 7339 N N . GLN B 1 356 ? 4.268 -13.168 10.687 1 96.29 356 GLN B N 1
ATOM 7340 C CA . GLN B 1 356 ? 5.43 -12.294 10.563 1 96.29 356 GLN B CA 1
ATOM 7341 C C . GLN B 1 356 ? 6.718 -13.044 10.891 1 96.29 356 GLN B C 1
ATOM 7343 O O . GLN B 1 356 ? 7.739 -12.855 10.226 1 96.29 356 GLN B O 1
ATOM 7348 N N . PRO B 1 357 ? 6.73 -13.944 11.826 1 97 357 PRO B N 1
ATOM 7349 C CA . PRO B 1 357 ? 7.989 -14.596 12.193 1 97 357 PRO B CA 1
ATOM 7350 C C . PRO B 1 357 ? 8.366 -15.729 11.24 1 97 357 PRO B C 1
ATOM 7352 O O . PRO B 1 357 ? 9.404 -16.371 11.419 1 97 357 PRO B O 1
ATOM 7355 N N . PHE B 1 358 ? 7.57 -15.992 10.238 1 98.5 358 PHE B N 1
ATOM 7356 C CA . PHE B 1 358 ? 7.764 -17.172 9.403 1 98.5 358 PHE B CA 1
ATOM 7357 C C . PHE B 1 358 ? 7.992 -16.775 7.949 1 98.5 358 PHE B C 1
ATOM 7359 O O . PHE B 1 358 ? 7.608 -15.68 7.532 1 98.5 358 PHE B O 1
ATOM 7366 N N . ASP B 1 359 ? 8.659 -17.649 7.22 1 98.54 359 ASP B N 1
ATOM 7367 C CA . ASP B 1 359 ? 8.753 -17.481 5.774 1 98.54 359 ASP B CA 1
ATOM 7368 C C . ASP B 1 359 ? 7.419 -17.788 5.097 1 98.54 359 ASP B C 1
ATOM 7370 O O . ASP B 1 359 ? 7.047 -17.133 4.121 1 98.54 359 ASP B O 1
ATOM 7374 N N . ALA B 1 360 ? 6.724 -18.789 5.652 1 98.79 360 ALA B N 1
ATOM 7375 C CA . ALA B 1 360 ? 5.434 -19.17 5.083 1 98.79 360 ALA B CA 1
ATOM 7376 C C . ALA B 1 360 ? 4.638 -20.034 6.056 1 98.79 360 ALA B C 1
ATOM 7378 O O . ALA B 1 360 ? 5.186 -20.536 7.041 1 98.79 360 ALA B O 1
ATOM 7379 N N . LEU B 1 361 ? 3.372 -20.103 5.803 1 98.93 361 LEU B N 1
ATOM 7380 C CA . LEU B 1 361 ? 2.455 -21.089 6.365 1 98.93 361 LEU B CA 1
ATOM 7381 C C . LEU B 1 361 ? 2.247 -22.25 5.398 1 98.93 361 LEU B C 1
ATOM 7383 O O . LEU B 1 361 ? 1.989 -22.037 4.212 1 98.93 361 LEU B O 1
ATOM 7387 N N . MET B 1 362 ? 2.433 -23.45 5.873 1 98.93 362 MET B N 1
ATOM 7388 C CA . MET B 1 362 ? 2.147 -24.63 5.062 1 98.93 362 MET B CA 1
ATOM 7389 C C . MET B 1 362 ? 0.87 -25.317 5.532 1 98.93 362 MET B C 1
ATOM 7391 O O . MET B 1 362 ? 0.714 -25.601 6.721 1 98.93 362 MET B O 1
ATOM 7395 N N . VAL B 1 363 ? -0.018 -25.583 4.638 1 98.9 363 VAL B N 1
ATOM 7396 C CA . VAL B 1 363 ? -1.262 -26.289 4.924 1 98.9 363 VAL B CA 1
ATOM 7397 C C . VAL B 1 363 ? -1.513 -27.351 3.856 1 98.9 363 VAL B C 1
ATOM 7399 O O . VAL B 1 363 ? -0.952 -27.282 2.76 1 98.9 363 VAL B O 1
ATOM 7402 N N . PRO B 1 364 ? -2.368 -28.42 4.232 1 98.59 364 PRO B N 1
ATOM 7403 C CA . PRO B 1 364 ? -2.891 -29.196 3.105 1 98.59 364 PRO B CA 1
ATOM 7404 C C . PRO B 1 364 ? -3.66 -28.338 2.104 1 98.59 364 PRO B C 1
ATOM 7406 O O . PRO B 1 364 ? -4.406 -27.439 2.501 1 98.59 364 PRO B O 1
ATOM 7409 N N . THR B 1 365 ? -3.404 -28.503 0.867 1 98.3 365 THR B N 1
ATOM 7410 C CA . THR B 1 365 ? -4.171 -27.723 -0.098 1 98.3 365 THR B CA 1
ATOM 7411 C C . THR B 1 365 ? -5.669 -27.917 0.118 1 98.3 365 THR B C 1
ATOM 7413 O O . THR B 1 365 ? -6.44 -26.956 0.061 1 98.3 365 THR B O 1
ATOM 7416 N N . ALA B 1 366 ? -6.062 -29.109 0.306 1 97.79 366 ALA B N 1
ATOM 7417 C CA . ALA B 1 366 ? -7.4 -29.506 0.738 1 97.79 366 ALA B CA 1
ATOM 7418 C C . ALA B 1 366 ? -7.331 -30.57 1.83 1 97.79 366 ALA B C 1
ATOM 7420 O O . ALA B 1 366 ? -6.395 -31.373 1.865 1 97.79 366 ALA B O 1
ATOM 7421 N N . PRO B 1 367 ? -8.333 -30.6 2.676 1 97.81 367 PRO B N 1
ATOM 7422 C CA . PRO B 1 367 ? -8.276 -31.57 3.773 1 97.81 367 PRO B CA 1
ATOM 7423 C C . PRO B 1 367 ? -8.468 -33.009 3.299 1 97.81 367 PRO B C 1
ATOM 7425 O O . PRO B 1 367 ? -8.016 -33.946 3.962 1 97.81 367 PRO B O 1
ATOM 7428 N N . THR B 1 368 ? -9.189 -33.143 2.251 1 97.9 368 THR B N 1
ATOM 7429 C CA . THR B 1 368 ? -9.538 -34.452 1.711 1 97.9 368 THR B CA 1
ATOM 7430 C C . THR B 1 368 ? -9.913 -34.346 0.235 1 97.9 368 THR B C 1
ATOM 7432 O O . THR B 1 368 ? -9.674 -33.316 -0.398 1 97.9 368 THR B O 1
ATOM 7435 N N . ILE B 1 369 ? -10.354 -35.438 -0.343 1 98.18 369 ILE B N 1
ATOM 7436 C CA . ILE B 1 369 ? -10.881 -35.495 -1.702 1 98.18 369 ILE B CA 1
ATOM 7437 C C . ILE B 1 369 ? -12.08 -36.439 -1.752 1 98.18 369 ILE B C 1
ATOM 7439 O O . ILE B 1 369 ? -12.071 -37.498 -1.12 1 98.18 369 ILE B O 1
ATOM 7443 N N . TYR B 1 370 ? -13.134 -36.006 -2.427 1 98.26 370 TYR B N 1
ATOM 7444 C CA . TYR B 1 370 ? -14.375 -36.77 -2.487 1 98.26 370 TYR B CA 1
ATOM 7445 C C . TYR B 1 370 ? -14.616 -37.308 -3.892 1 98.26 370 TYR B C 1
ATOM 7447 O O . TYR B 1 370 ? -14.046 -36.804 -4.863 1 98.26 370 TYR B O 1
ATOM 7455 N N . THR B 1 371 ? -15.449 -38.307 -4.008 1 98.43 371 THR B N 1
ATOM 7456 C CA . THR B 1 371 ? -15.972 -38.717 -5.306 1 98.43 371 THR B CA 1
ATOM 7457 C C . THR B 1 371 ? -17.042 -37.743 -5.79 1 98.43 371 THR B C 1
ATOM 7459 O O . THR B 1 371 ? -17.631 -37.012 -4.991 1 98.43 371 THR B O 1
ATOM 7462 N N . ILE B 1 372 ? -17.247 -37.73 -7.052 1 98.52 372 ILE B N 1
ATOM 7463 C CA . ILE B 1 372 ? -18.299 -36.91 -7.642 1 98.52 372 ILE B CA 1
ATOM 7464 C C . ILE B 1 372 ? -19.65 -37.296 -7.044 1 98.52 372 ILE B C 1
ATOM 7466 O O . ILE B 1 372 ? -20.444 -36.428 -6.674 1 98.52 372 ILE B O 1
ATOM 7470 N N . ALA B 1 373 ? -19.914 -38.577 -6.803 1 98.37 373 ALA B N 1
ATOM 7471 C CA . ALA B 1 373 ? -21.17 -39.068 -6.244 1 98.37 373 ALA B CA 1
ATOM 7472 C C . ALA B 1 373 ? -21.382 -38.543 -4.827 1 98.37 373 ALA B C 1
ATOM 7474 O O . ALA B 1 373 ? -22.5 -38.183 -4.452 1 98.37 373 ALA B O 1
ATOM 7475 N N . GLU B 1 374 ? -20.324 -38.547 -4.02 1 98.31 374 GLU B N 1
ATOM 7476 C CA . GLU B 1 374 ? -20.41 -38.038 -2.654 1 98.31 374 GLU B CA 1
ATOM 7477 C C . GLU B 1 374 ? -20.775 -36.556 -2.64 1 98.31 374 GLU B C 1
ATOM 7479 O O . GLU B 1 374 ? -21.568 -36.115 -1.806 1 98.31 374 GLU B O 1
ATOM 7484 N N . VAL B 1 375 ? -20.191 -35.79 -3.545 1 98.14 375 VAL B N 1
ATOM 7485 C CA . VAL B 1 375 ? -20.454 -34.357 -3.626 1 98.14 375 VAL B CA 1
ATOM 7486 C C . VAL B 1 375 ? -21.894 -34.12 -4.077 1 98.14 375 VAL B C 1
ATOM 7488 O O . VAL B 1 375 ? -22.586 -33.255 -3.537 1 98.14 375 VAL B O 1
ATOM 7491 N N . GLU B 1 376 ? -22.32 -34.85 -5.053 1 97.63 376 GLU B N 1
ATOM 7492 C CA . GLU B 1 376 ? -23.689 -34.707 -5.538 1 97.63 376 GLU B CA 1
ATOM 7493 C C . GLU B 1 376 ? -24.7 -35.021 -4.439 1 97.63 376 GLU B C 1
ATOM 7495 O O . GLU B 1 376 ? -25.758 -34.393 -4.363 1 97.63 376 GLU B O 1
ATOM 7500 N N . ALA B 1 377 ? -24.369 -35.897 -3.556 1 98.01 377 ALA B N 1
ATOM 7501 C CA . ALA B 1 377 ? -25.261 -36.309 -2.476 1 98.01 377 ALA B CA 1
ATOM 7502 C C . ALA B 1 377 ? -25.304 -35.26 -1.369 1 98.01 377 ALA B C 1
ATOM 7504 O O . ALA B 1 377 ? -26.302 -35.144 -0.654 1 98.01 377 ALA B O 1
ATOM 7505 N N . ASP B 1 378 ? -24.263 -34.532 -1.196 1 97.78 378 ASP B N 1
ATOM 7506 C CA . ASP B 1 378 ? -24.141 -33.497 -0.174 1 97.78 378 ASP B CA 1
ATOM 7507 C C . ASP B 1 378 ? -23.329 -32.311 -0.689 1 97.78 378 ASP B C 1
ATOM 7509 O O . ASP B 1 378 ? -22.232 -32.042 -0.194 1 97.78 378 ASP B O 1
ATOM 7513 N N . PRO B 1 379 ? -23.922 -31.6 -1.606 1 96.18 379 PRO B N 1
ATOM 7514 C CA . PRO B 1 379 ? -23.158 -30.633 -2.398 1 96.18 379 PRO B CA 1
ATOM 7515 C C . PRO B 1 379 ? -22.636 -29.466 -1.562 1 96.18 379 PRO B C 1
ATOM 7517 O O . PRO B 1 379 ? -21.55 -28.948 -1.83 1 96.18 379 PRO B O 1
ATOM 7520 N N . LEU B 1 380 ? -23.292 -29.014 -0.508 1 94.36 380 LEU B N 1
ATOM 7521 C CA . LEU B 1 380 ? -22.896 -27.838 0.258 1 94.36 380 LEU B CA 1
ATOM 7522 C C . LEU B 1 380 ? -21.824 -28.192 1.283 1 94.36 380 LEU B C 1
ATOM 7524 O O . LEU B 1 380 ? -20.792 -27.522 1.367 1 94.36 380 LEU B O 1
ATOM 7528 N N . THR B 1 381 ? -22.02 -29.276 2.04 1 95.4 381 THR B N 1
ATOM 7529 C CA . THR B 1 381 ? -21.099 -29.661 3.104 1 95.4 381 THR B CA 1
ATOM 7530 C C . THR B 1 381 ? -19.75 -30.081 2.526 1 95.4 381 THR B C 1
ATOM 7532 O O . THR B 1 381 ? -18.7 -29.684 3.035 1 95.4 381 THR B O 1
ATOM 7535 N N . LYS B 1 382 ? -19.784 -30.914 1.501 1 96.8 382 LYS B N 1
ATOM 7536 C CA . LYS B 1 382 ? -18.541 -31.414 0.92 1 96.8 382 LYS B CA 1
ATOM 7537 C C . LYS B 1 382 ? -17.732 -30.282 0.295 1 96.8 382 LYS B C 1
ATOM 7539 O O . LYS B 1 382 ? -16.502 -30.274 0.373 1 96.8 382 LYS B O 1
ATOM 7544 N N . ASN B 1 383 ? -18.458 -29.364 -0.311 1 95.06 383 ASN B N 1
ATOM 7545 C CA . ASN B 1 383 ? -17.769 -28.191 -0.838 1 95.06 383 ASN B CA 1
ATOM 7546 C C . ASN B 1 383 ? -17.125 -27.371 0.276 1 95.06 383 ASN B C 1
ATOM 7548 O O . ASN B 1 383 ? -15.984 -26.925 0.144 1 95.06 383 ASN B O 1
ATOM 7552 N N . ALA B 1 384 ? -17.812 -27.128 1.339 1 94.42 384 ALA B N 1
ATOM 7553 C CA . ALA B 1 384 ? -17.303 -26.342 2.46 1 94.42 384 ALA B CA 1
ATOM 7554 C C . ALA B 1 384 ? -16.04 -26.969 3.042 1 94.42 384 ALA B C 1
ATOM 7556 O O . ALA B 1 384 ? -15.113 -26.259 3.44 1 94.42 384 ALA B O 1
ATOM 7557 N N . HIS B 1 385 ? -15.979 -28.3 3.102 1 96.31 385 HIS B N 1
ATOM 7558 C CA . HIS B 1 385 ? -14.796 -28.999 3.591 1 96.31 385 HIS B CA 1
ATOM 7559 C C . HIS B 1 385 ? -13.56 -28.626 2.779 1 96.31 385 HIS B C 1
ATOM 7561 O O . HIS B 1 385 ? -12.472 -28.462 3.337 1 96.31 385 HIS B O 1
ATOM 7567 N N . MET B 1 386 ? -13.716 -28.417 1.488 1 96.31 386 MET B N 1
ATOM 7568 C CA . MET B 1 386 ? -12.59 -28.177 0.589 1 96.31 386 MET B CA 1
ATOM 7569 C C . MET B 1 386 ? -11.959 -26.816 0.86 1 96.31 386 MET B C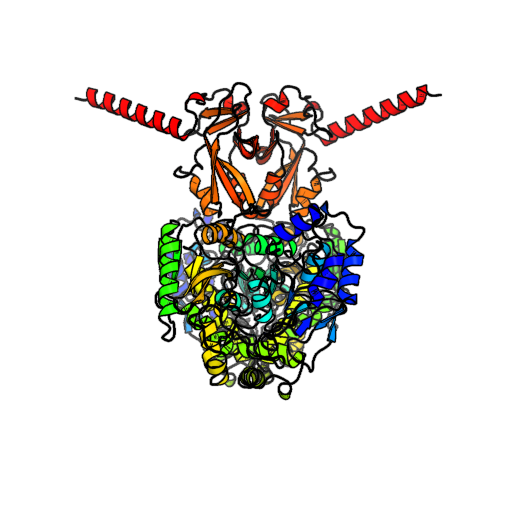 1
ATOM 7571 O O . MET B 1 386 ? -10.775 -26.611 0.587 1 96.31 386 MET B O 1
ATOM 7575 N N . GLY B 1 387 ? -12.735 -25.908 1.447 1 95.52 387 GLY B N 1
ATOM 7576 C CA . GLY B 1 387 ? -12.268 -24.543 1.63 1 95.52 387 GLY B CA 1
ATOM 7577 C C . GLY B 1 387 ? -11.644 -24.304 2.992 1 95.52 387 GLY B C 1
ATOM 7578 O O . GLY B 1 387 ? -11.261 -23.178 3.317 1 95.52 387 GLY B O 1
ATOM 7579 N N . ALA B 1 388 ? -11.457 -25.344 3.81 1 95.44 388 ALA B N 1
ATOM 7580 C CA . ALA B 1 388 ? -11.032 -25.217 5.201 1 95.44 388 ALA B CA 1
ATOM 7581 C C . ALA B 1 388 ? -9.664 -24.547 5.297 1 95.44 388 ALA B C 1
ATOM 7583 O O . ALA B 1 388 ? -9.413 -23.762 6.215 1 95.44 388 ALA B O 1
ATOM 7584 N N . TYR B 1 389 ? -8.798 -24.755 4.339 1 97.6 389 TYR B N 1
ATOM 7585 C CA . TYR B 1 389 ? -7.431 -24.255 4.43 1 97.6 389 TYR B CA 1
ATOM 7586 C C . TYR B 1 389 ? -7.149 -23.234 3.333 1 97.6 389 TYR B C 1
ATOM 7588 O O . TYR B 1 389 ? -5.991 -22.904 3.067 1 97.6 389 TYR B O 1
ATOM 7596 N N . THR B 1 390 ? -8.237 -22.71 2.639 1 97.33 390 THR B N 1
ATOM 7597 C CA . THR B 1 390 ? -7.981 -21.823 1.51 1 97.33 390 THR B CA 1
ATOM 7598 C C . THR B 1 390 ? -8.792 -20.537 1.637 1 97.33 390 THR B C 1
ATOM 7600 O O . THR B 1 390 ? -8.371 -19.481 1.16 1 97.33 390 THR B O 1
ATOM 7603 N N . ASN B 1 391 ? -9.909 -20.531 2.288 1 96.98 391 ASN B N 1
ATOM 7604 C CA . ASN B 1 391 ? -10.914 -19.478 2.19 1 96.98 391 ASN B CA 1
ATOM 7605 C C . ASN B 1 391 ? -10.421 -18.173 2.808 1 96.98 391 ASN B C 1
ATOM 7607 O O . ASN B 1 391 ? -10.925 -17.097 2.481 1 96.98 391 ASN B O 1
ATOM 7611 N N . PHE B 1 392 ? -9.438 -18.25 3.692 1 97.93 392 PHE B N 1
ATOM 7612 C CA . PHE B 1 392 ? -9.004 -17.054 4.405 1 97.93 392 PHE B CA 1
ATOM 7613 C C . PHE B 1 392 ? -7.923 -16.319 3.623 1 97.93 392 PHE B C 1
ATOM 7615 O O . PHE B 1 392 ? -7.62 -15.159 3.912 1 97.93 392 PHE B O 1
ATOM 7622 N N . VAL B 1 393 ? -7.355 -16.889 2.627 1 98.52 393 VAL B N 1
ATOM 7623 C CA . VAL B 1 393 ? -6.096 -16.44 2.041 1 98.52 393 VAL B CA 1
ATOM 7624 C C . VAL B 1 393 ? -6.299 -15.095 1.347 1 98.52 393 VAL B C 1
ATOM 7626 O O . VAL B 1 393 ? -5.583 -14.131 1.627 1 98.52 393 VAL B O 1
ATOM 7629 N N . ASN B 1 394 ? -7.32 -15.001 0.476 1 98.1 394 ASN B N 1
ATOM 7630 C CA . ASN B 1 394 ? -7.564 -13.735 -0.207 1 98.1 394 ASN B CA 1
ATOM 7631 C C . ASN B 1 394 ? -8.155 -12.693 0.738 1 98.1 394 ASN B C 1
ATOM 7633 O O . ASN B 1 394 ? -7.86 -11.503 0.62 1 98.1 394 ASN B O 1
ATOM 7637 N N . PHE B 1 395 ? -8.984 -13.145 1.728 1 97.46 395 PHE B N 1
ATOM 7638 C CA . PHE B 1 395 ? -9.583 -12.241 2.703 1 97.46 395 PHE B CA 1
ATOM 7639 C C . PHE B 1 395 ? -8.506 -11.543 3.526 1 97.46 395 PHE B C 1
ATOM 7641 O O . PHE B 1 395 ? -8.682 -10.396 3.942 1 97.46 395 PHE B O 1
ATOM 7648 N N . ALA B 1 396 ? -7.406 -12.26 3.715 1 98.26 396 ALA B N 1
ATOM 7649 C CA . ALA B 1 396 ? -6.322 -11.708 4.523 1 98.26 396 ALA B CA 1
ATOM 7650 C C . ALA B 1 396 ? -5.222 -11.126 3.64 1 98.26 396 ALA B C 1
ATOM 7652 O O . ALA B 1 396 ? -4.141 -10.786 4.127 1 98.26 396 ALA B O 1
ATOM 7653 N N . ASP B 1 397 ? -5.427 -11.057 2.329 1 98.08 397 ASP B N 1
ATOM 7654 C CA . ASP B 1 397 ? -4.488 -10.5 1.36 1 98.08 397 ASP B CA 1
ATOM 7655 C C . ASP B 1 397 ? -3.145 -11.224 1.417 1 98.08 397 ASP B C 1
ATOM 7657 O O . ASP B 1 397 ? -2.098 -10.591 1.57 1 98.08 397 ASP B O 1
ATOM 7661 N N . LEU B 1 398 ? -3.185 -12.479 1.236 1 98.8 398 LEU B N 1
ATOM 7662 C CA . LEU B 1 398 ? -1.99 -13.316 1.239 1 98.8 398 LEU B CA 1
ATOM 7663 C C . LEU B 1 398 ? -1.712 -13.871 -0.154 1 98.8 398 LEU B C 1
ATOM 7665 O O . LEU B 1 398 ? -2.614 -13.935 -0.993 1 98.8 398 LEU B O 1
ATOM 7669 N N . SER B 1 399 ? -0.472 -14.16 -0.447 1 98.75 399 SER B N 1
ATOM 7670 C CA . SER B 1 399 ? -0.08 -14.923 -1.627 1 98.75 399 SER B CA 1
ATOM 7671 C C . SER B 1 399 ? 0.049 -16.409 -1.308 1 98.75 399 SER B C 1
ATOM 7673 O O . SER B 1 399 ? 0.206 -16.788 -0.145 1 98.75 399 SER B O 1
ATOM 7675 N N . ALA B 1 400 ? -0.092 -17.226 -2.348 1 98.88 400 ALA B N 1
ATOM 7676 C CA . ALA B 1 400 ? -0.049 -18.663 -2.085 1 98.88 400 ALA B CA 1
ATOM 7677 C C . ALA B 1 400 ? 0.399 -19.434 -3.323 1 98.88 400 ALA B C 1
ATOM 7679 O O . ALA B 1 400 ? 0.233 -18.962 -4.45 1 98.88 400 ALA B O 1
ATOM 7680 N N . LEU B 1 401 ? 0.94 -20.549 -3.067 1 98.85 401 LEU B N 1
ATOM 7681 C CA . LEU B 1 401 ? 1.412 -21.467 -4.098 1 98.85 401 LEU B CA 1
ATOM 7682 C C . LEU B 1 401 ? 1.112 -22.913 -3.717 1 98.85 401 LEU B C 1
ATOM 7684 O O . LEU B 1 401 ? 1.611 -23.408 -2.704 1 98.85 401 LEU B O 1
ATOM 7688 N N . ALA B 1 402 ? 0.244 -23.512 -4.474 1 98.83 402 ALA B N 1
ATOM 7689 C CA . ALA B 1 402 ? -0.024 -24.938 -4.306 1 98.83 402 ALA B CA 1
ATOM 7690 C C . ALA B 1 402 ? 1.006 -25.781 -5.053 1 98.83 402 ALA B C 1
ATOM 7692 O O . ALA B 1 402 ? 1.274 -25.544 -6.233 1 98.83 402 ALA B O 1
ATOM 7693 N N . LEU B 1 403 ? 1.565 -26.754 -4.384 1 98.77 403 LEU B N 1
ATOM 7694 C CA . LEU B 1 403 ? 2.617 -27.591 -4.95 1 98.77 403 LEU B CA 1
ATOM 7695 C C . LEU B 1 403 ? 2.273 -29.07 -4.805 1 98.77 403 LEU B C 1
ATOM 7697 O O . LEU B 1 403 ? 1.646 -29.472 -3.823 1 98.77 403 LEU B O 1
ATOM 7701 N N . PRO B 1 404 ? 2.688 -29.858 -5.811 1 98.3 404 PRO B N 1
ATOM 7702 C CA . PRO B 1 404 ? 2.561 -31.306 -5.63 1 98.3 404 PRO B CA 1
ATOM 7703 C C . PRO B 1 404 ? 3.357 -31.823 -4.435 1 98.3 404 PRO B C 1
ATOM 7705 O O . PRO B 1 404 ? 4.457 -31.335 -4.162 1 98.3 404 PRO B O 1
ATOM 7708 N N . ASN B 1 405 ? 2.819 -32.786 -3.798 1 98.09 405 ASN B N 1
ATOM 7709 C CA . ASN B 1 405 ? 3.484 -33.344 -2.625 1 98.09 405 ASN B CA 1
ATOM 7710 C C . ASN B 1 405 ? 3.713 -34.845 -2.771 1 98.09 405 ASN B C 1
ATOM 7712 O O . ASN B 1 405 ? 4.857 -35.298 -2.849 1 98.09 405 ASN B O 1
ATOM 7716 N N . VAL B 1 406 ? 2.584 -35.646 -2.871 1 97.38 406 VAL B N 1
ATOM 7717 C CA . VAL B 1 406 ? 2.727 -37.089 -3.038 1 97.38 406 VAL B CA 1
ATOM 7718 C C . VAL B 1 406 ? 1.533 -37.641 -3.812 1 97.38 406 VAL B C 1
ATOM 7720 O O . VAL B 1 406 ? 0.495 -36.983 -3.917 1 97.38 406 VAL B O 1
ATOM 7723 N N . LEU B 1 407 ? 1.704 -38.761 -4.457 1 97.45 407 LEU B N 1
ATOM 7724 C CA . LEU B 1 407 ? 0.595 -39.648 -4.791 1 97.45 407 LEU B CA 1
ATOM 7725 C C . LEU B 1 407 ? 0.295 -40.601 -3.638 1 97.45 407 LEU B C 1
ATOM 7727 O O . LEU B 1 407 ? 1.165 -41.365 -3.216 1 97.45 407 LEU B O 1
ATOM 7731 N N . ARG B 1 408 ? -0.855 -40.466 -3.219 1 97.39 408 ARG B N 1
ATOM 7732 C CA . ARG B 1 408 ? -1.282 -41.263 -2.073 1 97.39 408 ARG B CA 1
ATOM 7733 C C . ARG B 1 408 ? -1.281 -42.75 -2.41 1 97.39 408 ARG B C 1
ATOM 7735 O O . ARG B 1 408 ? -1.107 -43.129 -3.57 1 97.39 408 ARG B O 1
ATOM 7742 N N . ALA B 1 409 ? -1.508 -43.554 -1.306 1 96.83 409 ALA B N 1
ATOM 7743 C CA . ALA B 1 409 ? -1.549 -45.003 -1.49 1 96.83 409 ALA B CA 1
ATOM 7744 C C . ALA B 1 409 ? -2.718 -45.409 -2.382 1 96.83 409 ALA B C 1
ATOM 7746 O O . ALA B 1 409 ? -2.666 -46.444 -3.052 1 96.83 409 ALA B O 1
ATOM 7747 N N . ASP B 1 410 ? -3.718 -44.63 -2.427 1 96.93 410 ASP B N 1
ATOM 7748 C CA . ASP B 1 410 ? -4.866 -44.906 -3.286 1 96.93 410 ASP B CA 1
ATOM 7749 C C . ASP B 1 410 ? -4.683 -44.277 -4.665 1 96.93 410 ASP B C 1
ATOM 7751 O O . ASP B 1 410 ? -5.646 -44.136 -5.421 1 96.93 410 ASP B O 1
ATOM 7755 N N . SER B 1 411 ? -3.575 -43.785 -4.938 1 96.1 411 SER B N 1
ATOM 7756 C CA . SER B 1 411 ? -3.112 -43.336 -6.247 1 96.1 411 SER B CA 1
ATOM 7757 C C . SER B 1 411 ? -3.677 -41.962 -6.592 1 96.1 411 SER B C 1
ATOM 7759 O O . SER B 1 411 ? -3.643 -41.545 -7.751 1 96.1 411 SER B O 1
ATOM 7761 N N . LEU B 1 412 ? -4.261 -41.285 -5.59 1 97.93 412 LEU B N 1
ATOM 7762 C CA . LEU B 1 412 ? -4.73 -39.918 -5.79 1 97.93 412 LEU B CA 1
ATOM 7763 C C . LEU B 1 412 ? -3.663 -38.911 -5.376 1 97.93 412 LEU B C 1
ATOM 7765 O O . LEU B 1 412 ? -2.917 -39.147 -4.423 1 97.93 412 LEU B O 1
ATOM 7769 N N . PRO B 1 413 ? -3.582 -37.835 -6.077 1 97.48 413 PRO B N 1
ATOM 7770 C CA . PRO B 1 413 ? -2.616 -36.802 -5.696 1 97.48 413 PRO B CA 1
ATOM 7771 C C . PRO B 1 413 ? -3.021 -36.054 -4.428 1 97.48 413 PRO B C 1
ATOM 7773 O O . PRO B 1 413 ? -4.212 -35.86 -4.175 1 97.48 413 PRO B O 1
ATOM 7776 N N . SER B 1 414 ? -2.13 -35.721 -3.675 1 97.06 414 SER B N 1
ATOM 7777 C CA . SER B 1 414 ? -2.299 -34.823 -2.537 1 97.06 414 SER B CA 1
ATOM 7778 C C . SER B 1 414 ? -1.256 -33.712 -2.549 1 97.06 414 SER B C 1
ATOM 7780 O O . SER B 1 414 ? -0.056 -33.979 -2.458 1 97.06 414 SER B O 1
ATOM 7782 N N . GLY B 1 415 ? -1.719 -32.466 -2.653 1 97.73 415 GLY B N 1
ATOM 7783 C CA . GLY B 1 415 ? -0.831 -31.315 -2.683 1 97.73 415 GLY B CA 1
ATOM 7784 C C . GLY B 1 415 ? -0.769 -30.574 -1.361 1 97.73 415 GLY B C 1
ATOM 7785 O O . GLY B 1 415 ? -1.549 -30.855 -0.448 1 97.73 415 GLY B O 1
ATOM 7786 N N . VAL B 1 416 ? 0.171 -29.663 -1.211 1 98.61 416 VAL B N 1
ATOM 7787 C CA . VAL B 1 416 ? 0.287 -28.729 -0.095 1 98.61 416 VAL B CA 1
ATOM 7788 C C . VAL B 1 416 ? 0.352 -27.298 -0.624 1 98.61 416 VAL B C 1
ATOM 7790 O O . VAL B 1 416 ? 0.724 -27.072 -1.778 1 98.61 416 VAL B O 1
ATOM 7793 N N . THR B 1 417 ? -0.099 -26.423 0.167 1 98.85 417 THR B N 1
ATOM 7794 C CA . THR B 1 417 ? -0.041 -25.012 -0.197 1 98.85 417 THR B CA 1
ATOM 7795 C C . THR B 1 417 ? 0.859 -24.242 0.765 1 98.85 417 THR B C 1
ATOM 7797 O O . THR B 1 417 ? 0.753 -24.398 1.983 1 98.85 417 THR B O 1
ATOM 7800 N N . PHE B 1 418 ? 1.782 -23.494 0.219 1 98.93 418 PHE B N 1
ATOM 7801 C CA . PHE B 1 418 ? 2.56 -22.519 0.973 1 98.93 418 PHE B CA 1
ATOM 7802 C C . PHE B 1 418 ? 1.955 -21.126 0.843 1 98.93 418 PHE B C 1
ATOM 7804 O O . PHE B 1 418 ? 1.704 -20.653 -0.267 1 98.93 418 PHE B O 1
ATOM 7811 N N . ILE B 1 419 ? 1.659 -20.53 1.983 1 98.9 419 ILE B N 1
ATOM 7812 C CA . ILE B 1 419 ? 0.987 -19.238 2.06 1 98.9 419 ILE B CA 1
ATOM 7813 C C . ILE B 1 419 ? 1.907 -18.217 2.727 1 98.9 419 ILE B C 1
ATOM 7815 O O . ILE B 1 419 ? 2.523 -18.507 3.756 1 98.9 419 ILE B O 1
ATOM 7819 N N . ALA B 1 420 ? 2.051 -17.059 2.155 1 98.79 420 ALA B N 1
ATOM 7820 C CA . ALA B 1 420 ? 2.905 -15.989 2.665 1 98.79 420 ALA B CA 1
ATOM 7821 C C . ALA B 1 420 ? 2.223 -14.631 2.532 1 98.79 420 ALA B C 1
ATOM 7823 O O . ALA B 1 420 ? 1.176 -14.515 1.89 1 98.79 420 ALA B O 1
ATOM 7824 N N . PRO B 1 421 ? 2.718 -13.596 3.182 1 98.21 421 PRO B N 1
ATOM 7825 C CA . PRO B 1 421 ? 2.137 -12.258 3.05 1 98.21 421 PRO B CA 1
ATOM 7826 C C . PRO B 1 421 ? 2.091 -11.775 1.602 1 98.21 421 PRO B C 1
ATOM 7828 O O . PRO B 1 421 ? 2.756 -12.347 0.735 1 98.21 421 PRO B O 1
ATOM 7831 N N . ALA B 1 422 ? 1.341 -10.761 1.334 1 98.33 422 ALA B N 1
ATOM 7832 C CA . ALA B 1 422 ? 1.211 -10.165 0.006 1 98.33 422 ALA B CA 1
ATOM 7833 C C . ALA B 1 422 ? 2.577 -9.803 -0.569 1 98.33 422 ALA B C 1
ATOM 7835 O O . ALA B 1 422 ? 3.454 -9.321 0.152 1 98.33 422 ALA B O 1
ATOM 7836 N N . TRP B 1 423 ? 2.797 -10.153 -1.887 1 98.09 423 TRP B N 1
ATOM 7837 C CA . TRP B 1 423 ? 3.938 -9.761 -2.708 1 98.09 423 TRP B CA 1
ATOM 7838 C C . TRP B 1 423 ? 5.138 -10.663 -2.438 1 98.09 423 TRP B C 1
ATOM 7840 O O . TRP B 1 423 ? 6.241 -10.4 -2.922 1 98.09 423 TRP B O 1
ATOM 7850 N N . HIS B 1 424 ? 4.956 -11.709 -1.672 1 98.26 424 HIS B N 1
ATOM 7851 C CA . HIS B 1 424 ? 6.017 -12.692 -1.485 1 98.26 424 HIS B CA 1
ATOM 7852 C C . HIS B 1 424 ? 5.987 -13.751 -2.582 1 98.26 424 HIS B C 1
ATOM 7854 O O . HIS B 1 424 ? 6.517 -14.85 -2.405 1 98.26 424 HIS B O 1
ATOM 7860 N N . ASP B 1 425 ? 5.372 -13.446 -3.656 1 98.41 425 ASP B N 1
ATOM 7861 C CA . ASP B 1 425 ? 5.189 -14.39 -4.754 1 98.41 425 ASP B CA 1
ATOM 7862 C C . ASP B 1 425 ? 6.532 -14.917 -5.255 1 98.41 425 ASP B C 1
ATOM 7864 O O . ASP B 1 425 ? 6.681 -16.115 -5.505 1 98.41 425 ASP B O 1
ATOM 7868 N N . GLN B 1 426 ? 7.487 -14.025 -5.392 1 98.14 426 GLN B N 1
ATOM 7869 C CA . GLN B 1 426 ? 8.797 -14.453 -5.872 1 98.14 426 GLN B CA 1
ATOM 7870 C C . GLN B 1 426 ? 9.489 -15.355 -4.854 1 98.14 426 GLN B C 1
ATOM 7872 O O . GLN B 1 426 ? 10.136 -16.336 -5.225 1 98.14 426 GLN B O 1
ATOM 7877 N N . ALA B 1 427 ? 9.426 -15 -3.606 1 98.25 427 ALA B N 1
ATOM 7878 C CA . ALA B 1 427 ? 9.993 -15.844 -2.558 1 98.25 427 ALA B CA 1
ATOM 7879 C C . ALA B 1 427 ? 9.379 -17.241 -2.585 1 98.25 427 ALA B C 1
ATOM 7881 O O . ALA B 1 427 ? 10.09 -18.242 -2.471 1 98.25 427 ALA B O 1
ATOM 7882 N N . LEU B 1 428 ? 8.101 -17.279 -2.751 1 98.74 428 LEU B N 1
ATOM 7883 C CA . LEU B 1 428 ? 7.403 -18.555 -2.865 1 98.74 428 LEU B CA 1
ATOM 7884 C C . LEU B 1 428 ? 7.892 -19.335 -4.081 1 98.74 428 LEU B C 1
ATOM 7886 O O . LEU B 1 428 ? 8.119 -20.544 -3.997 1 98.74 428 LEU B O 1
ATOM 7890 N N . ALA B 1 429 ? 8.037 -18.676 -5.175 1 98.5 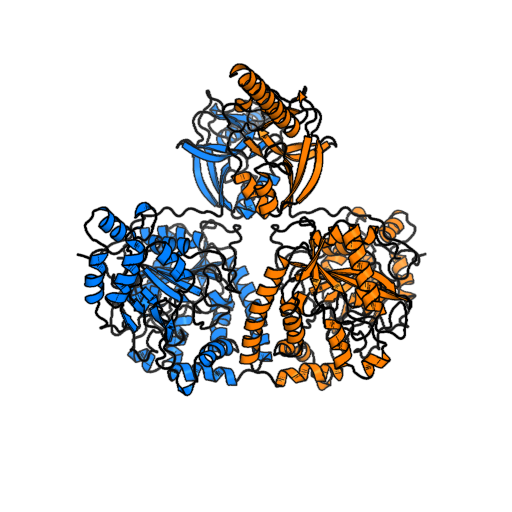429 ALA B N 1
ATOM 7891 C CA . ALA B 1 429 ? 8.475 -19.335 -6.403 1 98.5 429 ALA B CA 1
ATOM 7892 C C . ALA B 1 429 ? 9.881 -19.907 -6.246 1 98.5 429 ALA B C 1
ATOM 7894 O O . ALA B 1 429 ? 10.151 -21.032 -6.673 1 98.5 429 ALA B O 1
ATOM 7895 N N . ASN B 1 430 ? 10.784 -19.124 -5.63 1 97.85 430 ASN B N 1
ATOM 7896 C CA . ASN B 1 430 ? 12.135 -19.61 -5.37 1 97.85 430 ASN B CA 1
ATOM 7897 C C . ASN B 1 430 ? 12.123 -20.86 -4.494 1 97.85 430 ASN B C 1
ATOM 7899 O O . ASN B 1 430 ? 12.844 -21.821 -4.766 1 97.85 430 ASN B O 1
ATOM 7903 N N . PHE B 1 431 ? 11.354 -20.86 -3.504 1 97.98 431 PHE B N 1
ATOM 7904 C CA . PHE B 1 431 ? 11.252 -22.025 -2.634 1 97.98 431 PHE B CA 1
ATOM 7905 C C . PHE B 1 431 ? 10.672 -23.215 -3.389 1 97.98 431 PHE B C 1
ATOM 7907 O O . PHE B 1 431 ? 11.089 -24.356 -3.176 1 97.98 431 PHE B O 1
ATOM 7914 N N . ALA B 1 432 ? 9.674 -22.954 -4.233 1 98.52 432 ALA B N 1
ATOM 7915 C CA . ALA B 1 432 ? 9.018 -24.009 -5.002 1 98.52 432 ALA B CA 1
ATOM 7916 C C . ALA B 1 432 ? 10.022 -24.757 -5.874 1 98.52 432 ALA B C 1
ATOM 7918 O O . ALA B 1 432 ? 9.884 -25.962 -6.097 1 98.52 432 ALA B O 1
ATOM 7919 N N . GLN B 1 433 ? 11.002 -24.068 -6.393 1 97.87 433 GLN B N 1
ATOM 7920 C CA . GLN B 1 433 ? 12.038 -24.742 -7.168 1 97.87 433 GLN B CA 1
ATOM 7921 C C . GLN B 1 433 ? 12.796 -25.753 -6.313 1 97.87 433 GLN B C 1
ATOM 7923 O O . GLN B 1 433 ? 13.081 -26.865 -6.763 1 97.87 433 GLN B O 1
ATOM 7928 N N . LEU B 1 434 ? 13.112 -25.351 -5.067 1 96.71 434 LEU B N 1
ATOM 7929 C CA . LEU B 1 434 ? 13.763 -26.27 -4.14 1 96.71 434 LEU B CA 1
ATOM 7930 C C . LEU B 1 434 ? 12.855 -27.451 -3.817 1 96.71 434 LEU B C 1
ATOM 7932 O O . LEU B 1 434 ? 13.302 -28.6 -3.812 1 96.71 434 LEU B O 1
ATOM 7936 N N . TRP B 1 435 ? 11.64 -27.133 -3.589 1 97.86 435 TRP B N 1
ATOM 7937 C CA . TRP B 1 435 ? 10.65 -28.144 -3.235 1 97.86 435 TRP B CA 1
ATOM 7938 C C . TRP B 1 435 ? 10.525 -29.193 -4.335 1 97.86 435 TRP B C 1
ATOM 7940 O O . TRP B 1 435 ? 10.607 -30.394 -4.068 1 97.86 435 TRP B O 1
ATOM 7950 N N . GLN B 1 436 ? 10.288 -28.751 -5.563 1 97.56 436 GLN B N 1
ATOM 7951 C CA . GLN B 1 436 ? 10.04 -29.679 -6.661 1 97.56 436 GLN B CA 1
ATOM 7952 C C . GLN B 1 436 ? 11.302 -30.457 -7.022 1 97.56 436 GLN B C 1
ATOM 7954 O O . GLN B 1 436 ? 11.226 -31.603 -7.469 1 97.56 436 GLN B O 1
ATOM 7959 N N . ALA B 1 437 ? 12.449 -29.849 -6.823 1 96.01 437 ALA B N 1
ATOM 7960 C CA . ALA B 1 437 ? 13.701 -30.564 -7.057 1 96.01 437 ALA B CA 1
ATOM 7961 C C . ALA B 1 437 ? 13.863 -31.72 -6.075 1 96.01 437 ALA B C 1
ATOM 7963 O O . ALA B 1 437 ? 14.522 -32.717 -6.383 1 96.01 437 ALA B O 1
ATOM 7964 N N . GLU B 1 438 ? 13.308 -31.547 -4.936 1 95.08 438 GLU B N 1
ATOM 7965 C CA . GLU B 1 438 ? 13.437 -32.549 -3.882 1 95.08 438 GLU B CA 1
ATOM 7966 C C . GLU B 1 438 ? 12.423 -33.675 -4.064 1 95.08 438 GLU B C 1
ATOM 7968 O O . GLU B 1 438 ? 12.582 -34.759 -3.497 1 95.08 438 GLU B O 1
ATOM 7973 N N . THR B 1 439 ? 11.394 -33.429 -4.829 1 91.33 439 THR B N 1
ATOM 7974 C CA . THR B 1 439 ? 10.358 -34.441 -5.004 1 91.33 439 THR B CA 1
ATOM 7975 C C . THR B 1 439 ? 10.657 -35.316 -6.218 1 91.33 439 THR B C 1
ATOM 7977 O O . THR B 1 439 ? 11.304 -34.869 -7.168 1 91.33 439 THR B O 1
ATOM 7980 N N . SER B 1 440 ? 10.301 -36.572 -6.187 1 88.24 440 SER B N 1
ATOM 7981 C CA . SER B 1 440 ? 10.47 -37.497 -7.303 1 88.24 440 SER B CA 1
ATOM 7982 C C . SER B 1 440 ? 9.163 -37.689 -8.065 1 88.24 440 SER B C 1
ATOM 7984 O O . SER B 1 440 ? 9.04 -38.61 -8.875 1 88.24 440 SER B O 1
ATOM 7986 N N . LEU B 1 441 ? 8.262 -36.852 -7.828 1 94.66 441 LEU B N 1
ATOM 7987 C CA . LEU B 1 441 ? 6.961 -36.967 -8.477 1 94.66 441 LEU B CA 1
ATOM 7988 C C . LEU B 1 441 ? 7.061 -36.626 -9.96 1 94.66 441 LEU B C 1
ATOM 7990 O O . LEU B 1 441 ? 7.834 -35.747 -10.349 1 94.66 441 LEU B O 1
ATOM 7994 N N . GLY B 1 442 ? 6.253 -37.293 -10.715 1 94.86 442 GLY B N 1
ATOM 7995 C CA . GLY B 1 442 ? 6.107 -36.904 -12.108 1 94.86 442 GLY B CA 1
ATOM 7996 C C . GLY B 1 442 ? 5.37 -35.59 -12.287 1 94.86 442 GLY B C 1
ATOM 7997 O O . GLY B 1 442 ? 4.671 -35.136 -11.378 1 94.86 442 GLY B O 1
ATOM 7998 N N . LEU B 1 443 ? 5.543 -34.963 -13.442 1 95.56 443 LEU B N 1
ATOM 7999 C CA . LEU B 1 443 ? 4.81 -33.753 -13.797 1 95.56 443 LEU B CA 1
ATOM 8000 C C . LEU B 1 443 ? 3.41 -34.093 -14.297 1 95.56 443 LEU B C 1
ATOM 8002 O O . LEU B 1 443 ? 3.253 -34.665 -15.378 1 95.56 443 LEU B O 1
ATOM 8006 N N . GLY B 1 444 ? 2.414 -33.655 -13.508 1 96.03 444 GLY B N 1
ATOM 8007 C CA . GLY B 1 444 ? 1.069 -34.095 -13.84 1 96.03 444 GLY B CA 1
ATOM 8008 C C . GLY B 1 444 ? 0.934 -35.605 -13.905 1 96.03 444 GLY B C 1
ATOM 8009 O O . GLY B 1 444 ? 1.322 -36.309 -12.97 1 96.03 444 GLY B O 1
ATOM 8010 N N . LYS B 1 445 ? 0.458 -36.061 -15.012 1 94.97 445 LYS B N 1
ATOM 8011 C CA . LYS B 1 445 ? 0.282 -37.498 -15.201 1 94.97 445 LYS B CA 1
ATOM 8012 C C . LYS B 1 445 ? 1.457 -38.1 -15.966 1 94.97 445 LYS B C 1
ATOM 8014 O O . LYS B 1 445 ? 1.45 -39.289 -16.289 1 94.97 445 LYS B O 1
ATOM 8019 N N . SER B 1 446 ? 2.419 -37.285 -16.22 1 92.92 446 SER B N 1
ATOM 8020 C CA . SER B 1 446 ? 3.536 -37.777 -17.019 1 92.92 446 SER B CA 1
ATOM 8021 C C . SER B 1 446 ? 4.544 -38.529 -16.155 1 92.92 446 SER B C 1
ATOM 8023 O O . SER B 1 446 ? 4.418 -38.56 -14.929 1 92.92 446 SER B O 1
ATOM 8025 N N . THR B 1 447 ? 5.538 -39.117 -16.822 1 90.6 447 THR B N 1
ATOM 8026 C CA . THR B 1 447 ? 6.621 -39.805 -16.128 1 90.6 447 THR B CA 1
ATOM 8027 C C . THR B 1 447 ? 7.85 -38.906 -16.02 1 90.6 447 THR B C 1
ATOM 8029 O O . THR B 1 447 ? 8.867 -39.303 -15.447 1 90.6 447 THR B O 1
ATOM 8032 N N . GLN B 1 448 ? 7.713 -37.723 -16.567 1 91.96 448 GLN B N 1
ATOM 8033 C CA . GLN B 1 448 ? 8.823 -36.78 -16.483 1 91.96 448 GLN B CA 1
ATOM 8034 C C . GLN B 1 448 ? 8.899 -36.141 -15.099 1 91.96 448 GLN B C 1
ATOM 8036 O O . GLN B 1 448 ? 7.877 -35.974 -14.43 1 91.96 448 GLN B O 1
ATOM 8041 N N . HIS B 1 449 ? 10.142 -35.778 -14.789 1 94.31 449 HIS B N 1
ATOM 8042 C CA . HIS B 1 449 ? 10.364 -35.151 -13.491 1 94.31 449 HIS B CA 1
ATOM 8043 C C . HIS B 1 449 ? 10.832 -33.708 -13.649 1 94.31 449 HIS B C 1
ATOM 8045 O O . HIS B 1 449 ? 11.313 -33.321 -14.716 1 94.31 449 HIS B O 1
ATOM 8051 N N . TYR B 1 450 ? 10.738 -33.022 -12.605 1 95.74 450 TYR B N 1
ATOM 8052 C CA . TYR B 1 450 ? 11.1 -31.609 -12.614 1 95.74 450 TYR B CA 1
ATOM 8053 C C . TYR B 1 450 ? 12.604 -31.431 -12.787 1 95.74 450 TYR B C 1
ATOM 8055 O O . TYR B 1 450 ? 13.395 -32.101 -12.119 1 95.74 450 TYR B O 1
ATOM 8063 N N . GLN B 1 451 ? 12.949 -30.576 -13.713 1 93.81 451 GLN B N 1
ATOM 8064 C CA . GLN B 1 451 ? 14.3 -30.055 -13.897 1 93.81 451 GLN B CA 1
ATOM 8065 C C . GLN B 1 451 ? 14.294 -28.531 -13.988 1 93.81 451 GLN B C 1
ATOM 8067 O O . GLN B 1 451 ? 13.61 -27.958 -14.839 1 93.81 451 GLN B O 1
ATOM 8072 N N . LYS B 1 452 ? 15.039 -27.963 -13.09 1 94.45 452 LYS B N 1
ATOM 8073 C CA . LYS B 1 452 ? 15.099 -26.504 -13.095 1 94.45 452 LYS B CA 1
ATOM 8074 C C . LYS B 1 452 ? 15.554 -25.977 -14.453 1 94.45 452 LYS B C 1
ATOM 8076 O O . LYS B 1 452 ? 16.564 -26.431 -14.995 1 94.45 452 LYS B O 1
ATOM 8081 N N . SER B 1 453 ? 14.827 -25.084 -15.011 1 92.82 453 SER B N 1
ATOM 8082 C CA . SER B 1 453 ? 15.122 -24.577 -16.347 1 92.82 453 SER B CA 1
ATOM 8083 C C . SER B 1 453 ? 15.211 -23.055 -16.355 1 92.82 453 SER B C 1
ATOM 8085 O O . SER B 1 453 ? 15.444 -22.447 -17.401 1 92.82 453 SER B O 1
ATOM 8087 N N . LEU B 1 454 ? 14.953 -22.462 -15.262 1 93.53 454 LEU B N 1
ATOM 8088 C CA . LEU B 1 454 ? 14.857 -21.01 -15.157 1 93.53 454 LEU B CA 1
ATOM 8089 C C . LEU B 1 454 ? 15.487 -20.516 -13.859 1 93.53 454 LEU B C 1
ATOM 8091 O O . LEU B 1 454 ? 15.288 -21.116 -12.8 1 93.53 454 LEU B O 1
ATOM 8095 N N . GLU B 1 455 ? 16.34 -19.475 -14.008 1 92.28 455 GLU B N 1
ATOM 8096 C CA . GLU B 1 455 ? 16.745 -18.751 -12.807 1 92.28 455 GLU B CA 1
ATOM 8097 C C . GLU B 1 455 ? 15.795 -17.593 -12.515 1 92.28 455 GLU B C 1
ATOM 8099 O O . GLU B 1 455 ? 15.638 -16.689 -13.338 1 92.28 455 GLU B O 1
ATOM 8104 N N . ILE B 1 456 ? 15.154 -17.622 -11.42 1 94.66 456 ILE B N 1
ATOM 8105 C CA . ILE B 1 456 ? 14.215 -16.571 -11.046 1 94.66 456 ILE B CA 1
ATOM 8106 C C . ILE B 1 456 ? 14.981 -15.341 -10.563 1 94.66 456 ILE B C 1
ATOM 8108 O O . ILE B 1 456 ? 15.66 -15.389 -9.535 1 94.66 456 ILE B O 1
ATOM 8112 N N . GLN B 1 457 ? 14.919 -14.282 -11.322 1 89.17 457 GLN B N 1
ATOM 8113 C CA . GLN B 1 457 ? 15.597 -13.025 -11.022 1 89.17 457 GLN B CA 1
ATOM 8114 C C . GLN B 1 457 ? 14.595 -11.931 -10.664 1 89.17 457 GLN B C 1
ATOM 8116 O O . GLN B 1 457 ? 13.448 -11.96 -11.117 1 89.17 457 GLN B O 1
ATOM 8121 N N . SER B 1 458 ? 15.053 -11.074 -9.912 1 88.96 458 SER B N 1
ATOM 8122 C CA . SER B 1 458 ? 14.142 -10.027 -9.461 1 88.96 458 SER B CA 1
ATOM 8123 C C . SER B 1 458 ? 14.423 -8.706 -10.17 1 88.96 458 SER B C 1
ATOM 8125 O O . SER B 1 458 ? 15.582 -8.336 -10.367 1 88.96 458 SER B O 1
ATOM 8127 N N . ASN B 1 459 ? 13.378 -8.067 -10.537 1 88.96 459 ASN B N 1
ATOM 8128 C CA . ASN B 1 459 ? 13.477 -6.681 -10.98 1 88.96 459 ASN B CA 1
ATOM 8129 C C . ASN B 1 459 ? 13.152 -5.707 -9.851 1 88.96 459 ASN B C 1
ATOM 8131 O O . ASN B 1 459 ? 13.161 -4.491 -10.052 1 88.96 459 ASN B O 1
ATOM 8135 N N . HIS B 1 460 ? 12.947 -6.24 -8.712 1 94.91 460 HIS B N 1
ATOM 8136 C CA . HIS B 1 460 ? 12.532 -5.42 -7.58 1 94.91 460 HIS B CA 1
ATOM 8137 C C . HIS B 1 460 ? 13.576 -5.444 -6.469 1 94.91 460 HIS B C 1
ATOM 8139 O O . HIS B 1 460 ? 13.259 -5.179 -5.307 1 94.91 460 HIS B O 1
ATOM 8145 N N . SER B 1 461 ? 14.743 -5.81 -6.781 1 96.9 461 SER B N 1
ATOM 8146 C CA . SER B 1 461 ? 15.838 -5.842 -5.817 1 96.9 461 SER B CA 1
ATOM 8147 C C . SER B 1 461 ? 17.161 -5.456 -6.469 1 96.9 461 SER B C 1
ATOM 8149 O O . SER B 1 461 ? 17.247 -5.35 -7.694 1 96.9 461 SER B O 1
ATOM 8151 N N . VAL B 1 462 ? 18.135 -5.188 -5.653 1 97.54 462 VAL B N 1
ATOM 8152 C CA . VAL B 1 462 ? 19.499 -4.881 -6.071 1 97.54 462 VAL B CA 1
ATOM 8153 C C . VAL B 1 462 ? 20.482 -5.78 -5.325 1 97.54 462 VAL B C 1
ATOM 8155 O O . VAL B 1 462 ? 20.323 -6.026 -4.127 1 97.54 462 VAL B O 1
ATOM 8158 N N . GLN B 1 463 ? 21.449 -6.328 -6.091 1 97.88 463 GLN B N 1
ATOM 8159 C CA . GLN B 1 463 ? 22.489 -7.133 -5.46 1 97.88 463 GLN B CA 1
ATOM 8160 C C . GLN B 1 463 ? 23.578 -6.251 -4.857 1 97.88 463 GLN B C 1
ATOM 8162 O O . GLN B 1 463 ? 24.152 -5.406 -5.547 1 97.88 463 GLN B O 1
ATOM 8167 N N . LEU B 1 464 ? 23.831 -6.386 -3.571 1 98.47 464 LEU B N 1
ATOM 8168 C CA . LEU B 1 464 ? 24.821 -5.612 -2.83 1 98.47 464 LEU B CA 1
ATOM 8169 C C . LEU B 1 464 ? 25.89 -6.524 -2.238 1 98.47 464 LEU B C 1
ATOM 8171 O O . LEU B 1 464 ? 25.582 -7.414 -1.442 1 98.47 464 LEU B O 1
ATOM 8175 N N . ALA B 1 465 ? 27.111 -6.344 -2.652 1 98.57 465 ALA B N 1
ATOM 8176 C CA . ALA B 1 465 ? 28.232 -7.047 -2.033 1 98.57 465 ALA B CA 1
ATOM 8177 C C . ALA B 1 465 ? 28.714 -6.319 -0.782 1 98.57 465 ALA B C 1
ATOM 8179 O O . ALA B 1 465 ? 28.993 -5.118 -0.823 1 98.57 465 ALA B O 1
ATOM 8180 N N . VAL B 1 466 ? 28.821 -7.003 0.285 1 98.19 466 VAL B N 1
ATOM 8181 C CA . VAL B 1 466 ? 29.347 -6.443 1.525 1 98.19 466 VAL B CA 1
ATOM 8182 C C . VAL B 1 466 ? 30.66 -7.134 1.889 1 98.19 466 VAL B C 1
ATOM 8184 O O . VAL B 1 466 ? 30.868 -8.301 1.55 1 98.19 466 VAL B O 1
ATOM 8187 N N . VAL B 1 467 ? 31.605 -6.475 2.597 1 96.51 467 VAL B N 1
ATOM 8188 C CA . VAL B 1 467 ? 32.951 -6.995 2.815 1 96.51 467 VAL B CA 1
ATOM 8189 C C . VAL B 1 467 ? 33.324 -6.86 4.29 1 96.51 467 VAL B C 1
ATOM 8191 O O . VAL B 1 467 ? 34.241 -7.532 4.769 1 96.51 467 VAL B O 1
ATOM 8194 N N . GLY B 1 468 ? 32.599 -6.114 5.032 1 94.2 468 GLY B N 1
ATOM 8195 C CA . GLY B 1 468 ? 32.997 -5.783 6.391 1 94.2 468 GLY B CA 1
ATOM 8196 C C . GLY B 1 468 ? 31.899 -6.023 7.409 1 94.2 468 GLY B C 1
ATOM 8197 O O . GLY B 1 468 ? 31.383 -7.137 7.523 1 94.2 468 GLY B O 1
ATOM 8198 N N . ALA B 1 469 ? 31.53 -4.948 8.123 1 93.22 469 ALA B N 1
ATOM 8199 C CA . ALA B 1 469 ? 30.669 -5.005 9.301 1 93.22 469 ALA B CA 1
ATOM 8200 C C . ALA B 1 469 ? 29.279 -5.521 8.941 1 93.22 469 ALA B C 1
ATOM 8202 O O . ALA B 1 469 ? 28.517 -5.937 9.817 1 93.22 469 ALA B O 1
ATOM 8203 N N . HIS B 1 470 ? 28.939 -5.586 7.656 1 96.89 470 HIS B N 1
ATOM 8204 C CA . HIS B 1 470 ? 27.609 -6.002 7.225 1 96.89 470 HIS B CA 1
ATOM 8205 C C . HIS B 1 470 ? 27.565 -7.501 6.944 1 96.89 470 HIS B C 1
ATOM 8207 O O . HIS B 1 470 ? 26.501 -8.05 6.648 1 96.89 470 HIS B O 1
ATOM 8213 N N . LEU B 1 471 ? 28.719 -8.188 6.948 1 97.44 471 LEU B N 1
ATOM 8214 C CA . LEU B 1 471 ? 28.757 -9.633 6.754 1 97.44 471 LEU B CA 1
ATOM 8215 C C . LEU B 1 471 ? 27.896 -10.343 7.794 1 97.44 471 LEU B C 1
ATOM 8217 O O . LEU B 1 471 ? 27.645 -9.802 8.873 1 97.44 471 LEU B O 1
ATOM 8221 N N . THR B 1 472 ? 27.409 -11.531 7.419 1 96.85 472 THR B N 1
ATOM 8222 C CA . THR B 1 472 ? 26.643 -12.353 8.349 1 96.85 472 THR B CA 1
ATOM 8223 C C . THR B 1 472 ? 27.387 -12.511 9.671 1 96.85 472 THR B C 1
ATOM 8225 O O . THR B 1 472 ? 28.572 -12.85 9.686 1 96.85 472 THR B O 1
ATOM 8228 N N . GLY B 1 473 ? 26.752 -12.21 10.758 1 94.59 473 GLY B N 1
ATOM 8229 C CA . GLY B 1 473 ? 27.343 -12.385 12.076 1 94.59 473 GLY B CA 1
ATOM 8230 C C . GLY B 1 473 ? 28.095 -11.16 12.56 1 94.59 473 GLY B C 1
ATOM 8231 O O . GLY B 1 473 ? 28.537 -11.111 13.71 1 94.59 473 GLY B O 1
ATOM 8232 N N . MET B 1 474 ? 28.301 -10.113 11.724 1 95.25 474 MET B N 1
ATOM 8233 C CA . MET B 1 474 ? 29.018 -8.892 12.081 1 95.25 474 MET B CA 1
ATOM 8234 C C . MET B 1 474 ? 28.054 -7.819 12.573 1 95.25 474 MET B C 1
ATOM 8236 O O . MET B 1 474 ? 26.841 -7.936 12.387 1 95.25 474 MET B O 1
ATOM 8240 N N . PRO B 1 475 ? 28.405 -6.74 13.221 1 93.33 475 PRO B N 1
ATOM 8241 C CA . PRO B 1 475 ? 27.587 -5.823 14.018 1 93.33 475 PRO B CA 1
ATOM 8242 C C . PRO B 1 475 ? 26.546 -5.083 13.182 1 93.33 475 PRO B C 1
ATOM 8244 O O . PRO B 1 475 ? 25.499 -4.686 13.702 1 93.33 475 PRO B O 1
ATOM 8247 N N . LEU B 1 476 ? 26.779 -4.862 11.9 1 96.06 476 LEU B N 1
ATOM 8248 C CA . LEU B 1 476 ? 25.861 -4.042 11.117 1 96.06 476 LEU B CA 1
ATOM 8249 C C . LEU B 1 476 ? 25.019 -4.908 10.185 1 96.06 476 LEU B C 1
ATOM 8251 O O . LEU B 1 476 ? 24.281 -4.387 9.346 1 96.06 476 LEU B O 1
ATOM 8255 N N . ASN B 1 477 ? 25.161 -6.235 10.343 1 97.18 477 ASN B N 1
ATOM 8256 C CA . ASN B 1 477 ? 24.388 -7.134 9.492 1 97.18 477 ASN B CA 1
ATOM 8257 C C . ASN B 1 477 ? 22.891 -6.863 9.603 1 97.18 477 ASN B C 1
ATOM 8259 O O . ASN B 1 477 ? 22.149 -7.045 8.636 1 97.18 477 ASN B O 1
ATOM 8263 N N . PHE B 1 478 ? 22.444 -6.361 10.787 1 95.94 478 PHE B N 1
ATOM 8264 C CA . PHE B 1 478 ? 21.033 -6.101 11.047 1 95.94 478 PHE B CA 1
ATOM 8265 C C . PHE B 1 478 ? 20.491 -5.047 10.089 1 95.94 478 PHE B C 1
ATOM 8267 O O . PHE B 1 478 ? 19.294 -5.024 9.795 1 95.94 478 PHE B O 1
ATOM 8274 N N . GLN B 1 479 ? 21.296 -4.136 9.516 1 96.94 479 GLN B N 1
ATOM 8275 C CA . GLN B 1 479 ? 20.852 -3.12 8.566 1 96.94 479 GLN B CA 1
ATOM 8276 C C . GLN B 1 479 ? 20.37 -3.757 7.266 1 96.94 479 GLN B C 1
ATOM 8278 O O . GLN B 1 479 ? 19.61 -3.144 6.513 1 96.94 479 GLN B O 1
ATOM 8283 N N . LEU B 1 480 ? 20.861 -4.994 6.978 1 97.82 480 LEU B N 1
ATOM 8284 C CA . LEU B 1 480 ? 20.393 -5.745 5.818 1 97.82 480 LEU B CA 1
ATOM 8285 C C . LEU B 1 480 ? 19.138 -6.542 6.158 1 97.82 480 LEU B C 1
ATOM 8287 O O . LEU B 1 480 ? 18.111 -6.407 5.489 1 97.82 480 LEU B O 1
ATOM 8291 N N . THR B 1 481 ? 19.2 -7.289 7.272 1 96.13 481 THR B N 1
ATOM 8292 C CA . THR B 1 481 ? 18.131 -8.223 7.608 1 96.13 481 THR B CA 1
ATOM 8293 C C . THR B 1 481 ? 16.863 -7.473 8.008 1 96.13 481 THR B C 1
ATOM 8295 O O . THR B 1 481 ? 15.753 -7.915 7.704 1 96.13 481 THR B O 1
ATOM 8298 N N . SER B 1 482 ? 16.993 -6.29 8.644 1 95.47 482 SER B N 1
ATOM 8299 C CA . SER B 1 482 ? 15.828 -5.511 9.05 1 95.47 482 SER B CA 1
ATOM 8300 C C . SER B 1 482 ? 15.165 -4.842 7.851 1 95.47 482 SER B C 1
ATOM 8302 O O . SER B 1 482 ? 14.042 -4.343 7.954 1 95.47 482 SER B O 1
ATOM 8304 N N . ARG B 1 483 ? 15.824 -4.905 6.731 1 97.07 483 ARG B N 1
ATOM 8305 C CA . ARG B 1 483 ? 15.278 -4.297 5.522 1 97.07 483 ARG B CA 1
ATOM 8306 C C . ARG B 1 483 ? 14.93 -5.358 4.484 1 97.07 483 ARG B C 1
ATOM 8308 O O . ARG B 1 483 ? 14.95 -5.087 3.281 1 97.07 483 ARG B O 1
ATOM 8315 N N . ASN B 1 484 ? 14.73 -6.54 4.901 1 96.91 484 ASN B N 1
ATOM 8316 C CA . ASN B 1 484 ? 14.236 -7.673 4.127 1 96.91 484 ASN B CA 1
ATOM 8317 C C . ASN B 1 484 ? 15.24 -8.106 3.063 1 96.91 484 ASN B C 1
ATOM 8319 O O . ASN B 1 484 ? 14.855 -8.642 2.022 1 96.91 484 ASN B O 1
ATOM 8323 N N . ALA B 1 485 ? 16.502 -7.74 3.261 1 97.89 485 ALA B N 1
ATOM 8324 C CA . ALA B 1 485 ? 17.535 -8.269 2.374 1 97.89 485 ALA B CA 1
ATOM 8325 C C . ALA B 1 485 ? 17.788 -9.749 2.649 1 97.89 485 ALA B C 1
ATOM 8327 O O . ALA B 1 485 ? 17.641 -10.21 3.783 1 97.89 485 ALA B O 1
ATOM 8328 N N . THR B 1 486 ? 18.154 -10.448 1.601 1 97.08 486 THR B N 1
ATOM 8329 C CA . THR B 1 486 ? 18.411 -11.876 1.746 1 97.08 486 THR B CA 1
ATOM 8330 C C . THR B 1 486 ? 19.765 -12.246 1.145 1 97.08 486 THR B C 1
ATOM 8332 O O . THR B 1 486 ? 20.158 -11.706 0.109 1 97.08 486 THR B O 1
ATOM 8335 N N . LEU B 1 487 ? 20.479 -13.167 1.791 1 96.98 487 LEU B N 1
ATOM 8336 C CA . LEU B 1 487 ? 21.791 -13.605 1.329 1 96.98 487 LEU B CA 1
ATOM 8337 C C . LEU B 1 487 ? 21.668 -14.461 0.072 1 96.98 487 LEU B C 1
ATOM 8339 O O . LEU B 1 487 ? 20.987 -15.489 0.081 1 96.98 487 LEU B O 1
ATOM 8343 N N . LEU B 1 488 ? 22.275 -14.058 -0.973 1 95.41 488 LEU B N 1
ATOM 8344 C CA . LEU B 1 488 ? 22.238 -14.779 -2.241 1 95.41 488 LEU B CA 1
ATOM 8345 C C . LEU B 1 488 ? 23.399 -15.762 -2.34 1 95.41 488 LEU B C 1
ATOM 8347 O O . LEU B 1 488 ? 23.207 -16.92 -2.719 1 95.41 488 LEU B O 1
ATOM 8351 N N . LYS B 1 489 ? 24.682 -15.215 -1.971 1 95.9 489 LYS B N 1
ATOM 8352 C CA . LYS B 1 489 ? 25.841 -16.098 -2.062 1 95.9 489 LYS B CA 1
ATOM 8353 C C . LYS B 1 489 ? 27.043 -15.506 -1.332 1 95.9 489 LYS B C 1
ATOM 8355 O O . LYS B 1 489 ? 27.105 -14.295 -1.108 1 95.9 489 LYS B O 1
ATOM 8360 N N . LYS B 1 490 ? 27.908 -16.405 -0.946 1 97.54 490 LYS B N 1
ATOM 8361 C CA . LYS B 1 490 ? 29.254 -16.067 -0.49 1 97.54 490 LYS B CA 1
ATOM 8362 C C . LYS B 1 490 ? 30.277 -16.259 -1.606 1 97.54 490 LYS B C 1
ATOM 8364 O O . LYS B 1 490 ? 30.264 -17.278 -2.298 1 97.54 490 LYS B O 1
ATOM 8369 N N . THR B 1 491 ? 31.053 -15.24 -1.811 1 98.18 491 THR B N 1
ATOM 8370 C CA . THR B 1 491 ? 32 -15.286 -2.92 1 98.18 491 THR B CA 1
ATOM 8371 C C . THR B 1 491 ? 33.179 -14.352 -2.663 1 98.18 491 THR B C 1
ATOM 8373 O O . THR B 1 491 ? 33.517 -14.072 -1.51 1 98.18 491 THR B O 1
ATOM 8376 N N . GLN B 1 492 ? 33.919 -14.004 -3.738 1 98.41 492 GLN B N 1
ATOM 8377 C CA . GLN B 1 492 ? 35.06 -13.098 -3.678 1 98.41 492 GLN B CA 1
ATOM 8378 C C . GLN B 1 492 ? 34.983 -12.042 -4.777 1 98.41 492 GLN B C 1
ATOM 8380 O O . GLN B 1 492 ? 34.289 -12.23 -5.778 1 98.41 492 GLN B O 1
ATOM 8385 N N . THR B 1 493 ? 35.668 -10.979 -4.558 1 98.17 493 THR B N 1
ATOM 8386 C CA . THR B 1 493 ? 35.847 -10.005 -5.629 1 98.17 493 THR B CA 1
ATOM 8387 C C . THR B 1 493 ? 36.769 -10.557 -6.713 1 98.17 493 THR B C 1
ATOM 8389 O O . THR B 1 493 ? 37.396 -11.602 -6.528 1 98.17 493 THR B O 1
ATOM 8392 N N . ALA B 1 494 ? 36.802 -9.885 -7.834 1 97.8 494 ALA B N 1
ATOM 8393 C CA . ALA B 1 494 ? 37.887 -10.111 -8.786 1 97.8 494 ALA B CA 1
ATOM 8394 C C . ALA B 1 494 ? 39.247 -9.899 -8.128 1 97.8 494 ALA B C 1
ATOM 8396 O O . ALA B 1 494 ? 39.328 -9.41 -6.999 1 97.8 494 ALA B O 1
ATOM 8397 N N . GLU B 1 495 ? 40.407 -10.207 -8.825 1 97.41 495 GLU B N 1
ATOM 8398 C CA . GLU B 1 495 ? 41.75 -10.174 -8.254 1 97.41 495 GLU B CA 1
ATOM 8399 C C . GLU B 1 495 ? 42.354 -8.776 -8.343 1 97.41 495 GLU B C 1
ATOM 8401 O O . GLU B 1 495 ? 43.573 -8.614 -8.264 1 97.41 495 GLU B O 1
ATOM 8406 N N . THR B 1 496 ? 41.506 -7.824 -8.456 1 96.57 496 THR B N 1
ATOM 8407 C CA . THR B 1 496 ? 41.948 -6.453 -8.684 1 96.57 496 THR B CA 1
ATOM 8408 C C . THR B 1 496 ? 41.399 -5.522 -7.606 1 96.57 496 THR B C 1
ATOM 8410 O O . THR B 1 496 ? 40.899 -4.437 -7.911 1 96.57 496 THR B O 1
ATOM 8413 N N . TYR B 1 497 ? 41.461 -5.984 -6.355 1 97.09 497 TYR B N 1
ATOM 8414 C CA . TYR B 1 497 ? 40.993 -5.146 -5.257 1 97.09 497 TYR B CA 1
ATOM 8415 C C . TYR B 1 497 ? 41.973 -5.18 -4.089 1 97.09 497 TYR B C 1
ATOM 8417 O O . TYR B 1 497 ? 42.624 -6.198 -3.847 1 97.09 497 TYR B O 1
ATOM 8425 N N . LYS B 1 498 ? 42.095 -4.119 -3.407 1 96.48 498 LYS B N 1
ATOM 8426 C CA . LYS B 1 498 ? 42.788 -4.03 -2.126 1 96.48 498 LYS B CA 1
ATOM 8427 C C . LYS B 1 498 ? 41.819 -3.68 -1 1 96.48 498 LYS B C 1
ATOM 8429 O O . LYS B 1 498 ? 40.852 -2.946 -1.211 1 96.48 498 LYS B O 1
ATOM 8434 N N . LEU B 1 499 ? 42.061 -4.255 0.106 1 96.82 499 LEU B N 1
ATOM 8435 C CA . LEU B 1 499 ? 41.283 -4.017 1.316 1 96.82 499 LEU B CA 1
ATOM 8436 C C . LEU B 1 499 ? 42.113 -3.278 2.36 1 96.82 499 LEU B C 1
ATOM 8438 O O . LEU B 1 499 ? 43.225 -3.7 2.687 1 96.82 499 LEU B O 1
ATOM 8442 N N . PHE B 1 500 ? 41.535 -2.226 2.847 1 96.09 500 PHE B N 1
ATOM 8443 C CA . PHE B 1 500 ? 42.254 -1.393 3.804 1 96.09 500 PHE B CA 1
ATOM 8444 C C . PHE B 1 500 ? 41.504 -1.32 5.128 1 96.09 500 PHE B C 1
ATOM 8446 O O . PHE B 1 500 ? 40.272 -1.357 5.153 1 96.09 500 PHE B O 1
ATOM 8453 N N . ALA B 1 501 ? 42.2 -1.256 6.226 1 95.46 501 ALA B N 1
ATOM 8454 C CA . ALA B 1 501 ? 41.666 -0.791 7.503 1 95.46 501 ALA B CA 1
ATOM 8455 C C . ALA B 1 501 ? 41.839 0.718 7.653 1 95.46 501 ALA B C 1
ATOM 8457 O O . ALA B 1 501 ? 42.959 1.207 7.82 1 95.46 501 ALA B O 1
ATOM 8458 N N . LEU B 1 502 ? 40.754 1.419 7.564 1 93.19 502 LEU B N 1
ATOM 8459 C CA . LEU B 1 502 ? 40.797 2.876 7.518 1 93.19 502 LEU B CA 1
ATOM 8460 C C . LEU B 1 502 ? 41.286 3.447 8.845 1 93.19 502 LEU B C 1
ATOM 8462 O O . LEU B 1 502 ? 40.927 2.945 9.912 1 93.19 502 LEU B O 1
ATOM 8466 N N . LYS B 1 503 ? 41.923 4.461 8.783 1 86.89 503 LYS B N 1
ATOM 8467 C CA . LYS B 1 503 ? 42.496 5.099 9.964 1 86.89 503 LYS B CA 1
ATOM 8468 C C . LYS B 1 503 ? 41.448 5.919 10.71 1 86.89 503 LYS B C 1
ATOM 8470 O O . LYS B 1 503 ? 40.46 6.359 10.118 1 86.89 503 LYS B O 1
ATOM 8475 N N . ASN B 1 504 ? 41.558 6.062 11.983 1 79.42 504 ASN B N 1
ATOM 8476 C CA . ASN B 1 504 ? 40.761 6.937 12.837 1 79.42 504 ASN B CA 1
ATOM 8477 C C . ASN B 1 504 ? 39.3 6.5 12.88 1 79.42 504 ASN B C 1
ATOM 8479 O O . ASN B 1 504 ? 38.398 7.338 12.945 1 79.42 504 ASN B O 1
ATOM 8483 N N . THR B 1 505 ? 39.115 5.375 12.556 1 79.59 505 THR B N 1
ATOM 8484 C CA . THR B 1 505 ? 37.787 4.805 12.753 1 79.59 505 THR B CA 1
ATOM 8485 C C . THR B 1 505 ? 37.805 3.762 13.867 1 79.59 505 THR B C 1
ATOM 8487 O O . THR B 1 505 ? 38.775 3.015 14.009 1 79.59 505 THR B O 1
ATOM 8490 N N . THR B 1 506 ? 36.909 3.784 14.874 1 75.75 506 THR B N 1
ATOM 8491 C CA . THR B 1 506 ? 36.788 2.829 15.97 1 75.75 506 THR B CA 1
ATOM 8492 C C . THR B 1 506 ? 35.359 2.305 16.076 1 75.75 506 THR B C 1
ATOM 8494 O O . THR B 1 506 ? 34.43 3.071 16.345 1 75.75 506 THR B O 1
ATOM 8497 N N . PRO B 1 507 ? 35.347 1.097 15.896 1 75.92 507 PRO B N 1
ATOM 8498 C CA . PRO B 1 507 ? 36.264 0.087 15.361 1 75.92 507 PRO B CA 1
ATOM 8499 C C . PRO B 1 507 ? 36.684 0.376 13.921 1 75.92 507 PRO B C 1
ATOM 8501 O O . PRO B 1 507 ? 36.063 1.202 13.247 1 75.92 507 PRO B O 1
ATOM 8504 N N . PRO B 1 508 ? 37.794 -0.25 13.542 1 84.75 508 PRO B N 1
ATOM 8505 C CA . PRO B 1 508 ? 38.224 -0.008 12.163 1 84.75 508 PRO B CA 1
ATOM 8506 C C . PRO B 1 508 ? 37.13 -0.315 11.142 1 84.75 508 PRO B C 1
ATOM 8508 O O . PRO B 1 508 ? 36.362 -1.264 11.322 1 84.75 508 PRO B O 1
ATOM 8511 N N . LYS B 1 509 ? 37.133 0.506 10.101 1 91.58 509 LYS B N 1
ATOM 8512 C CA . LYS B 1 509 ? 36.207 0.296 8.991 1 91.58 509 LYS B CA 1
ATOM 8513 C C . LYS B 1 509 ? 36.946 -0.157 7.736 1 91.58 509 LYS B C 1
ATOM 8515 O O . LYS B 1 509 ? 38.059 0.3 7.465 1 91.58 509 LYS B O 1
ATOM 8520 N N . PRO B 1 510 ? 36.354 -1.076 7.112 1 94.24 510 PRO B N 1
ATOM 8521 C CA . PRO B 1 510 ? 36.992 -1.549 5.881 1 94.24 510 PRO B CA 1
ATOM 8522 C C . PRO B 1 510 ? 36.818 -0.578 4.715 1 94.24 510 PRO B C 1
ATOM 8524 O O . PRO B 1 510 ? 35.758 0.038 4.573 1 94.24 510 PRO B O 1
ATOM 8527 N N . GLY B 1 511 ? 37.844 -0.411 3.97 1 94.34 511 GLY B N 1
ATOM 8528 C CA . GLY B 1 511 ? 37.822 0.291 2.697 1 94.34 511 GLY B CA 1
ATOM 8529 C C . GLY B 1 511 ? 38.281 -0.568 1.534 1 94.34 511 GLY B C 1
ATOM 8530 O O . GLY B 1 511 ? 39.406 -1.074 1.535 1 94.34 511 GLY B O 1
ATOM 8531 N N . LEU B 1 512 ? 37.418 -0.776 0.656 1 94.82 512 LEU B N 1
ATOM 8532 C CA . LEU B 1 512 ? 37.72 -1.562 -0.535 1 94.82 512 LEU B CA 1
ATOM 8533 C C . LEU B 1 512 ? 37.993 -0.654 -1.73 1 94.82 512 LEU B C 1
ATOM 8535 O O . LEU B 1 512 ? 37.257 0.306 -1.967 1 94.82 512 LEU B O 1
ATOM 8539 N N . GLN B 1 513 ? 39.079 -0.931 -2.441 1 93.77 513 GLN B N 1
ATOM 8540 C CA . GLN B 1 513 ? 39.448 -0.111 -3.59 1 93.77 513 GLN B CA 1
ATOM 8541 C C . GLN B 1 513 ? 39.924 -0.976 -4.754 1 93.77 513 GLN B C 1
ATOM 8543 O O . GLN B 1 513 ? 40.654 -1.949 -4.552 1 93.77 513 GLN B O 1
ATOM 8548 N N . PHE B 1 514 ? 39.527 -0.609 -5.936 1 93.89 514 PHE B N 1
ATOM 8549 C CA . PHE B 1 514 ? 40.063 -1.244 -7.134 1 93.89 514 PHE B CA 1
ATOM 8550 C C . PHE B 1 514 ? 41.551 -0.953 -7.282 1 93.89 514 PHE B C 1
ATOM 8552 O O . PHE B 1 514 ? 41.985 0.189 -7.118 1 93.89 514 PHE B O 1
ATOM 8559 N N . ASP B 1 515 ? 42.266 -1.936 -7.533 1 92.93 515 ASP B N 1
ATOM 8560 C CA . ASP B 1 515 ? 43.703 -1.868 -7.782 1 92.93 515 ASP B CA 1
ATOM 8561 C C . ASP B 1 515 ? 44.164 -3.031 -8.657 1 92.93 515 ASP B C 1
ATOM 8563 O O . ASP B 1 515 ? 44 -4.196 -8.288 1 92.93 515 ASP B O 1
ATOM 8567 N N . GLU B 1 516 ? 44.801 -2.672 -9.719 1 91.91 516 GLU B N 1
ATOM 8568 C CA . GLU B 1 516 ? 45.231 -3.705 -10.656 1 91.91 516 GLU B CA 1
ATOM 8569 C C . GLU B 1 516 ? 46.153 -4.715 -9.979 1 91.91 516 GLU B C 1
ATOM 8571 O O . GLU B 1 516 ? 46.193 -5.885 -10.367 1 91.91 516 GLU B O 1
ATOM 8576 N N . ALA B 1 517 ? 46.918 -4.285 -9.036 1 92.68 517 ALA B N 1
ATOM 8577 C CA . ALA B 1 517 ? 47.831 -5.156 -8.3 1 92.68 517 ALA B CA 1
ATOM 8578 C C . ALA B 1 517 ? 47.181 -5.675 -7.021 1 92.68 517 ALA B C 1
ATOM 8580 O O . ALA B 1 517 ? 47.868 -5.938 -6.031 1 92.68 517 ALA B O 1
ATOM 8581 N N . GLY B 1 518 ? 45.932 -5.801 -7.086 1 95.93 518 GLY B N 1
ATOM 8582 C CA . GLY B 1 518 ? 45.198 -6.194 -5.894 1 95.93 518 GLY B CA 1
ATOM 8583 C C . GLY B 1 518 ? 45.071 -7.698 -5.74 1 95.93 518 GLY B C 1
ATOM 8584 O O . GLY B 1 518 ? 45.962 -8.446 -6.147 1 95.93 518 GLY B O 1
ATOM 8585 N N . ALA B 1 519 ? 44.072 -8.208 -4.945 1 97.32 519 ALA B N 1
ATOM 8586 C CA . ALA B 1 519 ? 43.749 -9.598 -4.635 1 97.32 519 ALA B CA 1
ATOM 8587 C C . ALA B 1 519 ? 42.24 -9.815 -4.593 1 97.32 519 ALA B C 1
ATOM 8589 O O . ALA B 1 519 ? 41.465 -8.867 -4.74 1 97.32 519 ALA B O 1
ATOM 8590 N N . SER B 1 520 ? 41.887 -11.112 -4.567 1 97.91 520 SER B N 1
ATOM 8591 C CA . SER B 1 520 ? 40.484 -11.442 -4.334 1 97.91 520 SER B CA 1
ATOM 8592 C C . SER B 1 520 ? 40.124 -11.314 -2.858 1 97.91 520 SER B C 1
ATOM 8594 O O . SER B 1 520 ? 40.854 -11.8 -1.991 1 97.91 520 SER B O 1
ATOM 8596 N N . ILE B 1 521 ? 39.076 -10.639 -2.602 1 98.22 521 ILE B N 1
ATOM 8597 C CA . ILE B 1 521 ? 38.627 -10.378 -1.239 1 98.22 521 ILE B CA 1
ATOM 8598 C C . ILE B 1 521 ? 37.287 -11.068 -0.996 1 98.22 521 ILE B C 1
ATOM 8600 O O . ILE B 1 521 ? 36.381 -10.989 -1.829 1 98.22 521 ILE B O 1
ATOM 8604 N N . GLU B 1 522 ? 37.108 -11.703 0.142 1 98.08 522 GLU B N 1
ATOM 8605 C CA . GLU B 1 522 ? 35.863 -12.368 0.513 1 98.08 522 GLU B CA 1
ATOM 8606 C C . GLU B 1 522 ? 34.722 -11.366 0.653 1 98.08 522 GLU B C 1
ATOM 8608 O O . GLU B 1 522 ? 34.864 -10.346 1.331 1 98.08 522 GLU B O 1
ATOM 8613 N N . VAL B 1 523 ? 33.569 -11.696 0.039 1 98.39 523 VAL B N 1
ATOM 8614 C CA . VAL B 1 523 ? 32.381 -10.857 0.163 1 98.39 523 VAL B CA 1
ATOM 8615 C C . VAL B 1 523 ? 31.134 -11.734 0.238 1 98.39 523 VAL B C 1
ATOM 8617 O O . VAL B 1 523 ? 31.185 -12.925 -0.079 1 98.39 523 VAL B O 1
ATOM 8620 N N . GLU B 1 524 ? 30.089 -11.199 0.775 1 98.45 524 GLU B N 1
ATOM 8621 C CA . GLU B 1 524 ? 28.739 -11.743 0.662 1 98.45 524 GLU B CA 1
ATOM 8622 C C . GLU B 1 524 ? 27.867 -10.874 -0.24 1 98.45 524 GLU B C 1
ATOM 8624 O O . GLU B 1 524 ? 27.925 -9.644 -0.169 1 98.45 524 GLU B O 1
ATOM 8629 N N . VAL B 1 525 ? 27.163 -11.499 -1.151 1 98.27 525 VAL B N 1
ATOM 8630 C CA . VAL B 1 525 ? 26.236 -10.777 -2.016 1 98.27 525 VAL B CA 1
ATOM 8631 C C . VAL B 1 525 ? 24.808 -10.949 -1.502 1 98.27 525 VAL B C 1
ATOM 8633 O O . VAL B 1 525 ? 24.337 -12.075 -1.327 1 98.27 525 VAL B O 1
ATOM 8636 N N . TRP B 1 526 ? 24.175 -9.871 -1.257 1 98.14 526 TRP B N 1
ATOM 8637 C CA . TRP B 1 526 ? 22.815 -9.85 -0.729 1 98.14 526 TRP B CA 1
ATOM 8638 C C . TRP B 1 526 ? 21.845 -9.258 -1.747 1 98.14 526 TRP B C 1
ATOM 8640 O O . TRP B 1 526 ? 22.181 -8.303 -2.451 1 98.14 526 TRP B O 1
ATOM 8650 N N . ASN B 1 527 ? 20.657 -9.864 -1.903 1 97.64 527 ASN B N 1
ATOM 8651 C CA . ASN B 1 527 ? 19.553 -9.232 -2.618 1 97.64 527 ASN B CA 1
ATOM 8652 C C . ASN B 1 527 ? 18.79 -8.259 -1.724 1 97.64 527 ASN B C 1
ATOM 8654 O O . ASN B 1 527 ? 18.124 -8.673 -0.774 1 97.64 527 ASN B O 1
ATOM 8658 N N . VAL B 1 528 ? 18.881 -7 -1.996 1 98.28 528 VAL B N 1
ATOM 8659 C CA . VAL B 1 528 ? 18.215 -5.974 -1.2 1 98.28 528 VAL B CA 1
ATOM 8660 C C . VAL B 1 528 ? 16.991 -5.453 -1.949 1 98.28 528 VAL B C 1
ATOM 8662 O O . VAL B 1 528 ? 17.099 -5.01 -3.095 1 98.28 528 VAL B O 1
ATOM 8665 N N . PRO B 1 529 ? 15.813 -5.548 -1.326 1 98.27 529 PRO B N 1
ATOM 8666 C CA . PRO B 1 529 ? 14.665 -4.935 -1.999 1 98.27 529 PRO B CA 1
ATOM 8667 C C . PRO B 1 529 ? 14.929 -3.49 -2.416 1 98.27 529 PRO B C 1
ATOM 8669 O O . PRO B 1 529 ? 15.471 -2.706 -1.632 1 98.27 529 PRO B O 1
ATOM 8672 N N . LEU B 1 530 ? 14.514 -3.179 -3.572 1 97.99 530 LEU B N 1
ATOM 8673 C CA . LEU B 1 530 ? 14.855 -1.903 -4.191 1 97.99 530 LEU B CA 1
ATOM 8674 C C . LEU B 1 530 ? 14.363 -0.737 -3.341 1 97.99 530 LEU B C 1
ATOM 8676 O O . LEU B 1 530 ? 15.088 0.24 -3.14 1 97.99 530 LEU B O 1
ATOM 8680 N N . ALA B 1 531 ? 13.197 -0.83 -2.769 1 98.1 531 ALA B N 1
ATOM 8681 C CA . ALA B 1 531 ? 12.585 0.243 -1.99 1 98.1 531 ALA B CA 1
ATOM 8682 C C . ALA B 1 531 ? 13.305 0.432 -0.657 1 98.1 531 ALA B C 1
ATOM 8684 O O . ALA B 1 531 ? 13.159 1.47 -0.007 1 98.1 531 ALA B O 1
ATOM 8685 N N . ASN B 1 532 ? 14.042 -0.573 -0.231 1 98 532 ASN B N 1
ATOM 8686 C CA . ASN B 1 532 ? 14.735 -0.503 1.052 1 98 532 ASN B CA 1
ATOM 8687 C C . ASN B 1 532 ? 16.217 -0.187 0.872 1 98 532 ASN B C 1
ATOM 8689 O O . ASN B 1 532 ? 16.921 0.088 1.846 1 98 532 ASN B O 1
ATOM 8693 N N . PHE B 1 533 ? 16.714 -0.242 -0.397 1 98.33 533 PHE B N 1
ATOM 8694 C CA . PHE B 1 533 ? 18.134 -0.097 -0.692 1 98.33 533 PHE B CA 1
ATOM 8695 C C . PHE B 1 533 ? 18.609 1.318 -0.385 1 98.33 533 PHE B C 1
ATOM 8697 O O . PHE B 1 533 ? 19.725 1.513 0.102 1 98.33 533 PHE B O 1
ATOM 8704 N N . GLY B 1 534 ? 17.766 2.248 -0.622 1 97.69 534 GLY B N 1
ATOM 8705 C CA . GLY B 1 534 ? 18.108 3.638 -0.362 1 97.69 534 GLY B CA 1
ATOM 8706 C C . GLY B 1 534 ? 18.418 3.912 1.097 1 97.69 534 GLY B C 1
ATOM 8707 O O . GLY B 1 534 ? 19.301 4.715 1.409 1 97.69 534 GLY B O 1
ATOM 8708 N N . ALA B 1 535 ? 17.686 3.285 1.925 1 97.3 535 ALA B N 1
ATOM 8709 C CA . ALA B 1 535 ? 17.907 3.483 3.355 1 97.3 535 ALA B CA 1
ATOM 8710 C C . ALA B 1 535 ? 19.294 2.998 3.768 1 97.3 535 ALA B C 1
ATOM 8712 O O . ALA B 1 535 ? 19.945 3.61 4.619 1 97.3 535 ALA B O 1
ATOM 8713 N N . ILE B 1 536 ? 19.716 1.914 3.161 1 97.49 536 ILE B N 1
ATOM 8714 C CA . ILE B 1 536 ? 21.05 1.396 3.444 1 97.49 536 ILE B CA 1
ATOM 8715 C C . ILE B 1 536 ? 22.104 2.387 2.955 1 97.49 536 ILE B C 1
ATOM 8717 O O . ILE B 1 536 ? 23.034 2.726 3.69 1 97.49 536 ILE B O 1
ATOM 8721 N N . VAL B 1 537 ? 21.915 2.883 1.785 1 97.99 537 VAL B N 1
ATOM 8722 C CA . VAL B 1 537 ? 22.868 3.816 1.193 1 97.99 537 VAL B CA 1
ATOM 8723 C C . VAL B 1 537 ? 22.921 5.096 2.023 1 97.99 537 VAL B C 1
ATOM 8725 O O . VAL B 1 537 ? 23.996 5.659 2.24 1 97.99 537 VAL B O 1
ATOM 8728 N N . ALA B 1 538 ? 21.771 5.523 2.463 1 97.29 538 ALA B N 1
ATOM 8729 C CA . ALA B 1 538 ? 21.67 6.756 3.241 1 97.29 538 ALA B CA 1
ATOM 8730 C C . ALA B 1 538 ? 22.481 6.66 4.53 1 97.29 538 ALA B C 1
ATOM 8732 O O . ALA B 1 538 ? 22.94 7.675 5.058 1 97.29 538 ALA B O 1
ATOM 8733 N N . GLU B 1 539 ? 22.725 5.512 5.002 1 96.11 539 GLU B N 1
ATOM 8734 C CA . GLU B 1 539 ? 23.38 5.314 6.292 1 96.11 539 GLU B CA 1
ATOM 8735 C C . GLU B 1 539 ? 24.887 5.142 6.125 1 96.11 539 GLU B C 1
ATOM 8737 O O . GLU B 1 539 ? 25.623 5.085 7.112 1 96.11 539 GLU B O 1
ATOM 8742 N N . VAL B 1 540 ? 25.394 5.099 4.884 1 95.97 540 VAL B N 1
ATOM 8743 C CA . VAL B 1 540 ? 26.821 4.92 4.639 1 95.97 540 VAL B CA 1
ATOM 8744 C C . VAL B 1 540 ? 27.553 6.243 4.85 1 95.97 540 VAL B C 1
ATOM 8746 O O . VAL B 1 540 ? 27.326 7.208 4.115 1 95.97 540 VAL B O 1
ATOM 8749 N N . PRO B 1 541 ? 28.404 6.331 5.774 1 93.73 541 PRO B N 1
ATOM 8750 C CA . PRO B 1 541 ? 29.092 7.597 6.037 1 93.73 541 PRO B CA 1
ATOM 8751 C C . PRO B 1 541 ? 30.333 7.787 5.168 1 93.73 541 PRO B C 1
ATOM 8753 O O . PRO B 1 541 ? 30.876 6.813 4.64 1 93.73 541 PRO B O 1
ATOM 8756 N N . ALA B 1 542 ? 30.763 9.041 4.993 1 92.51 542 ALA B N 1
ATOM 8757 C CA . ALA B 1 542 ? 32.077 9.321 4.421 1 92.51 542 ALA B CA 1
ATOM 8758 C C . ALA B 1 542 ? 33.181 8.633 5.219 1 92.51 542 ALA B C 1
ATOM 8760 O O . ALA B 1 542 ? 33.085 8.506 6.442 1 92.51 542 ALA B O 1
ATOM 8761 N N . PRO B 1 543 ? 34.151 8.116 4.624 1 93.3 543 PRO B N 1
ATOM 8762 C CA . PRO B 1 543 ? 34.518 8.306 3.219 1 93.3 543 PRO B CA 1
ATOM 8763 C C . PRO B 1 543 ? 34.037 7.168 2.323 1 93.3 543 PRO B C 1
ATOM 8765 O O . PRO B 1 543 ? 34.562 6.978 1.223 1 93.3 543 PRO B O 1
ATOM 8768 N N . LEU B 1 544 ? 33.155 6.368 2.84 1 94.4 544 LEU B N 1
ATOM 8769 C CA . LEU B 1 544 ? 32.639 5.232 2.084 1 94.4 544 LEU B CA 1
ATOM 8770 C C . LEU B 1 544 ? 31.454 5.648 1.22 1 94.4 544 LEU B C 1
ATOM 8772 O O . LEU B 1 544 ? 30.861 6.707 1.44 1 94.4 544 LEU B O 1
ATOM 8776 N N . GLY B 1 545 ? 31.153 4.889 0.256 1 96.19 545 GLY B N 1
ATOM 8777 C CA . GLY B 1 545 ? 29.989 5.008 -0.606 1 96.19 545 GLY B CA 1
ATOM 8778 C C . GLY B 1 545 ? 29.575 3.691 -1.235 1 96.19 545 GLY B C 1
ATOM 8779 O O . GLY B 1 545 ? 30.109 2.636 -0.888 1 96.19 545 GLY B O 1
ATOM 8780 N N . ILE B 1 546 ? 28.589 3.761 -2.051 1 98.19 546 ILE B N 1
ATOM 8781 C CA . ILE B 1 546 ? 28.128 2.591 -2.791 1 98.19 546 ILE B CA 1
ATOM 8782 C C . ILE B 1 546 ? 28.421 2.772 -4.278 1 98.19 546 ILE B C 1
ATOM 8784 O O . ILE B 1 546 ? 27.976 3.746 -4.891 1 98.19 546 ILE B O 1
ATOM 8788 N N . GLY B 1 547 ? 29.193 1.994 -4.768 1 97.28 547 GLY B N 1
ATOM 8789 C CA . GLY B 1 547 ? 29.5 1.924 -6.188 1 97.28 547 GLY B CA 1
ATOM 8790 C C . GLY B 1 547 ? 29.318 0.535 -6.771 1 97.28 547 GLY B C 1
ATOM 8791 O O . GLY B 1 547 ? 28.317 -0.131 -6.5 1 97.28 547 GLY B O 1
ATOM 8792 N N . ASN B 1 548 ? 30.249 0.136 -7.603 1 97.44 548 ASN B N 1
ATOM 8793 C CA . ASN B 1 548 ? 30.176 -1.152 -8.283 1 97.44 548 ASN B CA 1
ATOM 8794 C C . ASN B 1 548 ? 31.4 -2.014 -7.984 1 97.44 548 ASN B C 1
ATOM 8796 O O . ASN B 1 548 ? 32.522 -1.507 -7.925 1 97.44 548 ASN B O 1
ATOM 8800 N N . LEU B 1 549 ? 31.148 -3.231 -7.801 1 96.85 549 LEU B N 1
ATOM 8801 C CA . LEU B 1 549 ? 32.193 -4.21 -7.524 1 96.85 549 LEU B CA 1
ATOM 8802 C C . LEU B 1 549 ? 32.125 -5.371 -8.51 1 96.85 549 LEU B C 1
ATOM 8804 O O . LEU B 1 549 ? 31.041 -5.879 -8.803 1 96.85 549 LEU B O 1
ATOM 8808 N N . LYS B 1 550 ? 33.27 -5.735 -9.018 1 97.48 550 LYS B N 1
ATOM 8809 C CA . LYS B 1 550 ? 33.349 -6.918 -9.87 1 97.48 550 LYS B CA 1
ATOM 8810 C C . LYS B 1 550 ? 33.647 -8.168 -9.047 1 97.48 550 LYS B C 1
ATOM 8812 O O . LYS B 1 550 ? 34.582 -8.181 -8.245 1 97.48 550 LYS B O 1
ATOM 8817 N N . LEU B 1 551 ? 32.899 -9.142 -9.26 1 98.1 551 LEU B N 1
ATOM 8818 C CA . LEU B 1 551 ? 33.089 -10.405 -8.556 1 98.1 551 LEU B CA 1
ATOM 8819 C C . LEU B 1 551 ? 34.042 -11.316 -9.322 1 98.1 551 LEU B C 1
ATOM 8821 O O . LEU B 1 551 ? 34.39 -11.033 -10.47 1 98.1 551 LEU B O 1
ATOM 8825 N N . LYS B 1 552 ? 34.408 -12.357 -8.718 1 97.68 552 LYS B N 1
ATOM 8826 C CA . LYS B 1 552 ? 35.366 -13.303 -9.283 1 97.68 552 LYS B CA 1
ATOM 8827 C C . LYS B 1 552 ? 34.836 -13.913 -10.578 1 97.68 552 LYS B C 1
ATOM 8829 O O . LYS B 1 552 ? 35.608 -14.199 -11.496 1 97.68 552 LYS B O 1
ATOM 8834 N N . ASP B 1 553 ? 33.571 -14.033 -10.693 1 96.82 553 ASP B N 1
ATOM 8835 C CA . ASP B 1 553 ? 32.973 -14.651 -11.873 1 96.82 553 ASP B CA 1
ATOM 8836 C C . ASP B 1 553 ? 32.722 -13.616 -12.968 1 96.82 553 ASP B C 1
ATOM 8838 O O . ASP B 1 553 ? 32.112 -13.925 -13.993 1 96.82 553 ASP B O 1
ATOM 8842 N N . GLY B 1 554 ? 33.071 -12.409 -12.678 1 96.41 554 GLY B N 1
ATOM 8843 C CA . GLY B 1 554 ? 32.978 -11.373 -13.694 1 96.41 554 GLY B CA 1
ATOM 8844 C C . GLY B 1 554 ? 31.73 -10.521 -13.566 1 96.41 554 GLY B C 1
ATOM 8845 O O . GLY B 1 554 ? 31.629 -9.461 -14.186 1 96.41 554 GLY B O 1
ATOM 8846 N N . THR B 1 555 ? 30.853 -10.912 -12.743 1 96.18 555 THR B N 1
ATOM 8847 C CA . THR B 1 555 ? 29.6 -10.181 -12.589 1 96.18 555 THR B CA 1
ATOM 8848 C C . THR B 1 555 ? 29.821 -8.888 -11.809 1 96.18 555 THR B C 1
ATOM 8850 O O . THR B 1 555 ? 30.634 -8.846 -10.883 1 96.18 555 THR B O 1
ATOM 8853 N N . TRP B 1 556 ? 29.111 -7.857 -12.252 1 96.89 556 TRP B N 1
ATOM 8854 C CA . TRP B 1 556 ? 29.131 -6.579 -11.546 1 96.89 556 TRP B CA 1
ATOM 8855 C C . TRP B 1 556 ? 27.921 -6.446 -10.627 1 96.89 556 TRP B C 1
ATOM 8857 O O . TRP B 1 556 ? 26.791 -6.728 -11.033 1 96.89 556 TRP B O 1
ATOM 8867 N N . VAL B 1 557 ? 28.143 -6.101 -9.423 1 98.16 557 VAL B N 1
ATOM 8868 C CA . VAL B 1 557 ? 27.084 -5.832 -8.457 1 98.16 557 VAL B CA 1
ATOM 8869 C C . VAL B 1 557 ? 27.38 -4.531 -7.714 1 98.16 557 VAL B C 1
ATOM 8871 O O . VAL B 1 557 ? 28.472 -3.973 -7.839 1 98.16 557 VAL B O 1
ATOM 8874 N N . LYS B 1 558 ? 26.428 -3.969 -7.01 1 98.42 558 LYS B N 1
ATOM 8875 C CA . LYS B 1 558 ? 26.702 -2.83 -6.139 1 98.42 558 LYS B CA 1
ATOM 8876 C C . LYS B 1 558 ? 27.556 -3.244 -4.944 1 98.42 558 LYS B C 1
ATOM 8878 O O . LYS B 1 558 ? 27.494 -4.391 -4.498 1 98.42 558 LYS B O 1
ATOM 8883 N N . GLY B 1 559 ? 28.353 -2.382 -4.486 1 97.73 559 GLY B N 1
ATOM 8884 C CA . GLY B 1 559 ? 29.209 -2.642 -3.339 1 97.73 559 GLY B CA 1
ATOM 8885 C C . GLY B 1 559 ? 29.779 -1.379 -2.722 1 97.73 559 GLY B C 1
ATOM 8886 O O . GLY B 1 559 ? 29.643 -0.291 -3.285 1 97.73 559 GLY B O 1
ATOM 8887 N N . PHE B 1 560 ? 30.426 -1.524 -1.587 1 96.29 560 PHE B N 1
ATOM 8888 C CA . PHE B 1 560 ? 31.034 -0.403 -0.879 1 96.29 560 PHE B CA 1
ATOM 8889 C C . PHE B 1 560 ? 32.334 0.021 -1.552 1 96.29 560 PHE B C 1
ATOM 8891 O O . PHE B 1 560 ? 33.179 -0.819 -1.867 1 96.29 560 PHE B O 1
ATOM 8898 N N . ILE B 1 561 ? 32.481 1.235 -1.769 1 93.49 561 ILE B N 1
ATOM 8899 C CA . ILE B 1 561 ? 33.723 1.804 -2.28 1 93.49 561 ILE B CA 1
ATOM 8900 C C . ILE B 1 561 ? 34.25 2.854 -1.304 1 93.49 561 ILE B C 1
ATOM 8902 O O . ILE B 1 561 ? 33.529 3.29 -0.403 1 93.49 561 ILE B O 1
ATOM 8906 N N . CYS B 1 562 ? 35.493 3.16 -1.501 1 93.13 562 CYS B N 1
ATOM 8907 C CA . CYS B 1 562 ? 36.159 4.092 -0.598 1 93.13 562 CYS B CA 1
ATOM 8908 C C . CYS B 1 562 ? 36.856 5.202 -1.376 1 93.13 562 CYS B C 1
ATOM 8910 O O . CYS B 1 562 ? 37.503 4.941 -2.392 1 93.13 562 CYS B O 1
ATOM 8912 N N . GLU B 1 563 ? 36.685 6.369 -0.854 1 91.62 563 GLU B N 1
ATOM 8913 C CA . GLU B 1 563 ? 37.318 7.512 -1.506 1 91.62 563 GLU B CA 1
ATOM 8914 C C . GLU B 1 563 ? 38.834 7.477 -1.333 1 91.62 563 GLU B C 1
ATOM 8916 O O . GLU B 1 563 ? 39.335 7.037 -0.296 1 91.62 563 GLU B O 1
ATOM 8921 N N . ALA B 1 564 ? 39.5 8.051 -2.232 1 87.75 564 ALA B N 1
ATOM 8922 C CA . ALA B 1 564 ? 40.952 7.94 -2.341 1 87.75 564 ALA B CA 1
ATOM 8923 C C . ALA B 1 564 ? 41.642 8.568 -1.133 1 87.75 564 ALA B C 1
ATOM 8925 O O . ALA B 1 564 ? 42.664 8.064 -0.662 1 87.75 564 ALA B O 1
ATOM 8926 N N . TYR B 1 565 ? 41.143 9.614 -0.69 1 87.4 565 TYR B N 1
ATOM 8927 C CA . TYR B 1 565 ? 41.809 10.349 0.379 1 87.4 565 TYR B CA 1
ATOM 8928 C C . TYR B 1 565 ? 41.841 9.532 1.665 1 87.4 565 TYR B C 1
ATOM 8930 O O . TYR B 1 565 ? 42.703 9.743 2.521 1 87.4 565 TYR B O 1
ATOM 8938 N N . ALA B 1 566 ? 40.965 8.575 1.817 1 88.79 566 ALA B N 1
ATOM 8939 C CA . ALA B 1 566 ? 40.836 7.793 3.044 1 88.79 566 ALA B CA 1
ATOM 8940 C C . ALA B 1 566 ? 41.847 6.651 3.076 1 88.79 566 ALA B C 1
ATOM 8942 O O . ALA B 1 566 ? 42.122 6.086 4.137 1 88.79 566 ALA B O 1
ATOM 8943 N N . ILE B 1 567 ? 42.4 6.349 1.921 1 89.3 567 ILE B N 1
ATOM 8944 C CA . ILE B 1 567 ? 43.261 5.173 1.836 1 89.3 567 ILE B CA 1
ATOM 8945 C C . ILE B 1 567 ? 44.723 5.594 1.96 1 89.3 567 ILE B C 1
ATOM 8947 O O . ILE B 1 567 ? 45.598 4.758 2.198 1 89.3 567 ILE B O 1
ATOM 8951 N N . GLN B 1 568 ? 45.04 6.794 1.757 1 84.07 568 GLN B N 1
ATOM 8952 C CA . GLN B 1 568 ? 46.418 7.274 1.77 1 84.07 568 GLN B CA 1
ATOM 8953 C C . GLN B 1 568 ? 47.131 6.865 3.056 1 84.07 568 GLN B C 1
ATOM 8955 O O . GLN B 1 568 ? 48.285 6.433 3.021 1 84.07 568 GLN B O 1
ATOM 8960 N N . ASP B 1 569 ? 46.519 6.87 4.21 1 85.77 569 ASP B N 1
ATOM 8961 C CA . ASP B 1 569 ? 47.149 6.533 5.483 1 85.77 569 ASP B CA 1
ATOM 8962 C C . ASP B 1 569 ? 46.542 5.265 6.078 1 85.77 569 ASP B C 1
ATOM 8964 O O . ASP B 1 569 ? 46.706 4.992 7.269 1 85.77 569 ASP B O 1
ATOM 8968 N N . ALA B 1 570 ? 45.949 4.478 5.263 1 93.33 570 ALA B N 1
ATOM 8969 C CA . ALA B 1 570 ? 45.272 3.285 5.764 1 93.33 570 ALA B CA 1
ATOM 8970 C C . ALA B 1 570 ? 46.177 2.06 5.672 1 93.33 570 ALA B C 1
ATOM 8972 O O . ALA B 1 570 ? 47.177 2.073 4.95 1 93.33 570 ALA B O 1
ATOM 8973 N N . THR B 1 571 ? 45.95 1.041 6.43 1 94.72 571 THR B N 1
ATOM 8974 C CA . THR B 1 571 ? 46.722 -0.197 6.426 1 94.72 571 THR B CA 1
ATOM 8975 C C . THR B 1 571 ? 46.172 -1.173 5.39 1 94.72 571 THR B C 1
ATOM 8977 O O . THR B 1 571 ? 44.993 -1.532 5.432 1 94.72 571 THR B O 1
ATOM 8980 N N . ASP B 1 572 ? 47.044 -1.521 4.526 1 96.15 572 ASP B N 1
ATOM 8981 C CA . ASP B 1 572 ? 46.669 -2.545 3.555 1 96.15 572 ASP B CA 1
ATOM 8982 C C . ASP B 1 572 ? 46.541 -3.912 4.222 1 96.15 572 ASP B C 1
ATOM 8984 O O . ASP B 1 572 ? 47.528 -4.466 4.711 1 96.15 572 ASP B O 1
ATOM 8988 N N . ILE B 1 573 ? 45.395 -4.469 4.186 1 96.72 573 ILE B N 1
ATOM 8989 C CA . ILE B 1 573 ? 45.155 -5.744 4.853 1 96.72 573 ILE B CA 1
ATOM 8990 C C . ILE B 1 573 ? 44.717 -6.788 3.828 1 96.72 573 ILE B C 1
ATOM 8992 O O . ILE B 1 573 ? 44.023 -7.749 4.169 1 96.72 573 ILE B O 1
ATOM 8996 N N . SER B 1 574 ? 44.997 -6.629 2.588 1 97.16 574 SER B N 1
ATOM 8997 C CA . SER B 1 574 ? 44.572 -7.481 1.482 1 97.16 574 SER B CA 1
ATOM 8998 C C . SER B 1 574 ? 45.051 -8.916 1.673 1 97.16 574 SER B C 1
ATOM 9000 O O . SER B 1 574 ? 44.374 -9.861 1.264 1 97.16 574 SER B O 1
ATOM 9002 N N . HIS B 1 575 ? 46.172 -9.029 2.269 1 96.61 575 HIS B N 1
ATOM 9003 C CA . HIS B 1 575 ? 46.795 -10.343 2.388 1 96.61 575 HIS B CA 1
ATOM 9004 C C . HIS B 1 575 ? 45.988 -11.255 3.305 1 96.61 575 HIS B C 1
ATOM 9006 O O . HIS B 1 575 ? 46.165 -12.475 3.287 1 96.61 575 HIS B O 1
ATOM 9012 N N . PHE B 1 576 ? 45.086 -10.712 4.117 1 96.54 576 PHE B N 1
ATOM 9013 C CA . PHE B 1 576 ? 44.235 -11.535 4.969 1 96.54 576 PHE B CA 1
ATOM 9014 C C . PHE B 1 576 ? 43.117 -12.179 4.157 1 96.54 576 PHE B C 1
ATOM 9016 O O . PHE B 1 576 ? 42.443 -13.094 4.635 1 96.54 576 PHE B O 1
ATOM 9023 N N . GLY B 1 577 ? 42.846 -11.628 2.996 1 96.64 577 GLY B N 1
ATOM 9024 C CA . GLY B 1 577 ? 41.848 -12.199 2.105 1 96.64 577 GLY B CA 1
ATOM 9025 C C . GLY B 1 577 ? 40.431 -11.781 2.45 1 96.64 577 GLY B C 1
ATOM 9026 O O . GLY B 1 577 ? 39.488 -12.106 1.725 1 96.64 577 GLY B O 1
ATOM 9027 N N . GLY B 1 578 ? 40.289 -11.111 3.581 1 96.88 578 GLY B N 1
ATOM 9028 C CA . GLY B 1 578 ? 38.96 -10.693 3.999 1 96.88 578 GLY B CA 1
ATOM 9029 C C . GLY B 1 578 ? 38.941 -10.058 5.377 1 96.88 578 GLY B C 1
ATOM 9030 O O . GLY B 1 578 ? 39.895 -10.198 6.144 1 96.88 578 GLY B O 1
ATOM 9031 N N . TRP B 1 579 ? 37.844 -9.442 5.621 1 96.29 579 TRP B N 1
ATOM 9032 C CA . TRP B 1 579 ? 37.69 -8.679 6.855 1 96.29 579 TRP B CA 1
ATOM 9033 C C . TRP B 1 579 ? 37.638 -9.606 8.065 1 96.29 579 TRP B C 1
ATOM 9035 O O . TRP B 1 579 ? 38.231 -9.312 9.106 1 96.29 579 TRP B O 1
ATOM 9045 N N . ARG B 1 580 ? 36.922 -10.718 8 1 95.38 580 ARG B N 1
ATOM 9046 C CA . ARG B 1 580 ? 36.817 -11.668 9.103 1 95.38 580 ARG B CA 1
ATOM 9047 C C . ARG B 1 580 ? 38.196 -12.132 9.56 1 95.38 580 ARG B C 1
ATOM 9049 O O . ARG B 1 580 ? 38.466 -12.204 10.76 1 95.38 580 ARG B O 1
ATOM 9056 N N . ALA B 1 581 ? 38.961 -12.484 8.583 1 95.23 581 ALA B N 1
ATOM 9057 C CA . ALA B 1 581 ? 40.31 -12.954 8.887 1 95.23 581 ALA B CA 1
ATOM 9058 C C . ALA B 1 581 ? 41.13 -11.863 9.569 1 95.23 581 ALA B C 1
ATOM 9060 O O . ALA B 1 581 ? 41.903 -12.143 10.488 1 95.23 581 ALA B O 1
ATOM 9061 N N . TYR B 1 582 ? 41.002 -10.664 9.148 1 95.2 582 TYR B N 1
ATOM 9062 C CA . TYR B 1 582 ? 41.708 -9.542 9.755 1 95.2 582 TYR B CA 1
ATOM 9063 C C . TYR B 1 582 ? 41.268 -9.336 11.199 1 95.2 582 TYR B C 1
ATOM 9065 O O . TYR B 1 582 ? 42.103 -9.22 12.099 1 95.2 582 TYR B O 1
ATOM 9073 N N . ILE B 1 583 ? 39.954 -9.285 11.416 1 94.07 583 ILE B N 1
ATOM 9074 C CA . ILE B 1 583 ? 39.425 -9.081 12.76 1 94.07 583 ILE B CA 1
ATOM 9075 C C . ILE B 1 583 ? 39.89 -10.212 13.674 1 94.07 583 ILE B C 1
ATOM 9077 O O . ILE B 1 583 ? 40.218 -9.981 14.84 1 94.07 583 ILE B O 1
ATOM 9081 N N . GLN B 1 584 ? 39.934 -11.448 13.163 1 92.8 584 GLN B N 1
ATOM 9082 C CA . GLN B 1 584 ? 40.434 -12.583 13.931 1 92.8 584 GLN B CA 1
ATOM 9083 C C . GLN B 1 584 ? 41.898 -12.385 14.315 1 92.8 584 GLN B C 1
ATOM 9085 O O . GLN B 1 584 ? 42.313 -12.758 15.414 1 92.8 584 GLN B O 1
ATOM 9090 N N . SER B 1 585 ? 42.633 -11.827 13.425 1 92.67 585 SER B N 1
ATOM 9091 C CA . SER B 1 585 ? 44.048 -11.585 13.686 1 92.67 585 SER B CA 1
ATOM 9092 C C . SER B 1 585 ? 44.237 -10.564 14.803 1 92.67 585 SER B C 1
ATOM 9094 O O . SER B 1 585 ? 45.188 -10.657 15.582 1 92.67 585 SER B O 1
ATOM 9096 N N . LEU B 1 586 ? 43.339 -9.578 14.829 1 90.31 586 LEU B N 1
ATOM 9097 C CA . LEU B 1 586 ? 43.405 -8.567 15.878 1 90.31 586 LEU B CA 1
ATOM 9098 C C . LEU B 1 586 ? 43.08 -9.173 17.239 1 90.31 586 LEU B C 1
ATOM 9100 O O . LEU B 1 586 ? 43.664 -8.783 18.252 1 90.31 586 LEU B O 1
ATOM 9104 N N . ASN B 1 587 ? 42.122 -10.074 17.27 1 86.32 587 ASN B N 1
ATOM 9105 C CA . ASN B 1 587 ? 41.717 -10.715 18.516 1 86.32 587 ASN B CA 1
ATOM 9106 C C . ASN B 1 587 ? 42.802 -11.65 19.044 1 86.32 587 ASN B C 1
ATOM 9108 O O . ASN B 1 587 ? 42.96 -11.802 20.256 1 86.32 587 ASN B O 1
ATOM 9112 N N . GLN B 1 588 ? 43.52 -12.289 18.193 1 84.97 588 GLN B N 1
ATOM 9113 C CA . GLN B 1 588 ? 44.622 -13.155 18.601 1 84.97 588 GLN B CA 1
ATOM 9114 C C . GLN B 1 588 ? 45.775 -12.341 19.181 1 84.97 588 GLN B C 1
ATOM 9116 O O . GLN B 1 588 ? 46.396 -12.749 20.165 1 84.97 588 GLN B O 1
ATOM 9121 N N . THR B 1 589 ? 45.988 -11.206 18.593 1 73.44 589 THR B N 1
ATOM 9122 C CA . THR B 1 589 ? 47.056 -10.342 19.083 1 73.44 589 THR B CA 1
ATOM 9123 C C . THR B 1 589 ? 46.688 -9.739 20.435 1 73.44 589 THR B C 1
ATOM 9125 O O . THR B 1 589 ? 47.531 -9.646 21.33 1 73.44 589 THR B O 1
ATOM 9128 N N . ALA B 1 590 ? 45.439 -9.345 20.543 1 67.2 590 ALA B N 1
ATOM 9129 C CA . ALA B 1 590 ? 44.989 -8.776 21.811 1 67.2 590 ALA B CA 1
ATOM 9130 C C . ALA B 1 590 ? 45.07 -9.806 22.933 1 67.2 590 ALA B C 1
ATOM 9132 O O . ALA B 1 590 ? 45.448 -9.477 24.06 1 67.2 590 ALA B O 1
ATOM 9133 N N . GLN B 1 591 ? 44.818 -11.053 22.639 1 70.07 591 GLN B N 1
ATOM 9134 C CA . GLN B 1 591 ? 44.913 -12.134 23.615 1 70.07 591 GLN B CA 1
ATOM 9135 C C . GLN B 1 591 ? 46.369 -12.44 23.957 1 70.07 591 GLN B C 1
ATOM 9137 O O . GLN B 1 591 ? 46.689 -12.754 25.105 1 70.07 591 GLN B O 1
ATOM 9142 N N . SER B 1 592 ? 47.168 -12.261 23.004 1 65.92 592 SER B N 1
ATOM 9143 C CA . SER B 1 592 ? 48.58 -12.518 23.268 1 65.92 592 SER B CA 1
ATOM 9144 C C . SER B 1 592 ? 49.197 -11.402 24.105 1 65.92 592 SER B C 1
ATOM 9146 O O . SER B 1 592 ? 50.021 -11.662 24.984 1 65.92 592 SER B O 1
ATOM 9148 N N . VAL B 1 593 ? 48.575 -10.283 23.811 1 59.38 593 VAL B N 1
ATOM 9149 C CA . VAL B 1 593 ? 49.094 -9.16 24.585 1 59.38 593 VAL B CA 1
ATOM 9150 C C . VAL B 1 593 ? 48.52 -9.197 25.999 1 59.38 593 VAL B C 1
ATOM 9152 O O . VAL B 1 593 ? 49.228 -8.92 26.971 1 59.38 593 VAL B O 1
ATOM 9155 N N . SER B 1 594 ? 47.4 -9.556 26.173 1 59.18 594 SER B N 1
ATOM 9156 C CA . SER B 1 594 ? 46.814 -9.667 27.505 1 59.18 594 SER B CA 1
ATOM 9157 C C . SER B 1 594 ? 47.46 -10.797 28.3 1 59.18 594 SER B C 1
ATOM 9159 O O . SER B 1 594 ? 47.643 -10.682 29.514 1 59.18 594 SER B O 1
ATOM 9161 N N . LYS B 1 595 ? 47.877 -11.791 27.63 1 58.3 595 LYS B N 1
ATOM 9162 C CA . LYS B 1 595 ? 48.575 -12.876 28.315 1 58.3 595 LYS B CA 1
ATOM 9163 C C . LYS B 1 595 ? 49.986 -12.454 28.716 1 58.3 595 LYS B C 1
ATOM 9165 O O . LYS B 1 595 ? 50.488 -12.867 29.764 1 58.3 595 LYS B O 1
ATOM 9170 N N . ASN B 1 596 ? 50.506 -11.746 27.933 1 50.78 596 ASN B N 1
ATOM 9171 C CA . ASN B 1 596 ? 51.867 -11.326 28.251 1 50.78 596 ASN B CA 1
ATOM 9172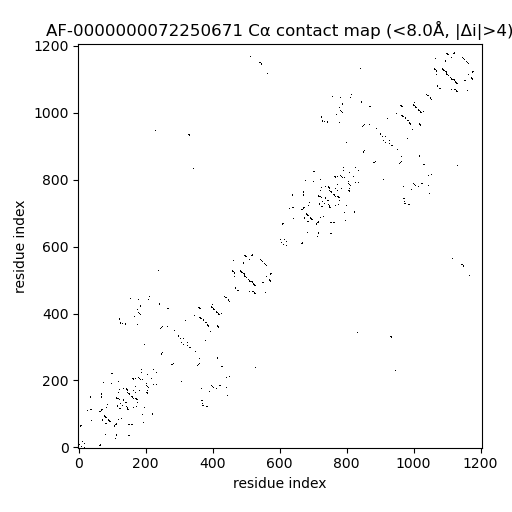 C C . ASN B 1 596 ? 51.881 -10.218 29.301 1 50.78 596 ASN B C 1
ATOM 9174 O O . ASN B 1 596 ? 52.836 -10.1 30.071 1 50.78 596 ASN B O 1
ATOM 9178 N N . VAL B 1 597 ? 50.816 -9.566 29.385 1 51.54 597 VAL B N 1
ATOM 9179 C CA . VAL B 1 597 ? 50.76 -8.566 30.446 1 51.54 597 VAL B CA 1
ATOM 9180 C C . VAL B 1 597 ? 50.361 -9.23 31.762 1 51.54 597 VAL B C 1
ATOM 9182 O O . VAL B 1 597 ? 50.8 -8.81 32.835 1 51.54 597 VAL B O 1
ATOM 9185 N N . GLY B 1 598 ? 49.612 -10.171 31.72 1 47.58 598 GLY B N 1
ATOM 9186 C CA . GLY B 1 598 ? 49.281 -10.895 32.937 1 47.58 598 GLY B CA 1
ATOM 9187 C C . GLY B 1 598 ? 50.46 -11.651 33.521 1 47.58 598 GLY B C 1
ATOM 9188 O O . GLY B 1 598 ? 50.421 -12.073 34.679 1 47.58 598 GLY B O 1
ATOM 9189 N N . GLU B 1 599 ? 51.287 -12.075 32.67 1 41.99 599 GLU B N 1
ATOM 9190 C CA . GLU B 1 599 ? 52.386 -12.825 33.271 1 41.99 599 GLU B CA 1
ATOM 9191 C C . GLU B 1 599 ? 53.396 -11.89 33.931 1 41.99 599 GLU B C 1
ATOM 9193 O O . GLU B 1 599 ? 54.353 -12.347 34.56 1 41.99 599 GLU B O 1
ATOM 9198 N N . VAL B 1 600 ? 53.246 -10.578 33.691 1 38.52 600 VAL B N 1
ATOM 9199 C CA . VAL B 1 600 ? 54.261 -9.768 34.357 1 38.52 600 VAL B CA 1
ATOM 9200 C C . VAL B 1 600 ? 53.766 -9.357 35.742 1 38.52 600 VAL B C 1
ATOM 9202 O O . VAL B 1 600 ? 54.479 -8.682 36.488 1 38.52 600 VAL B O 1
ATOM 9205 N N . SER B 1 601 ? 52.478 -9.475 36.002 1 31.9 601 SER B N 1
ATOM 9206 C CA . SER B 1 601 ? 52.072 -8.935 37.295 1 31.9 601 SER B CA 1
ATOM 9207 C C . SER B 1 601 ? 52.409 -9.9 38.427 1 31.9 601 SER B C 1
ATOM 9209 O O . SER B 1 601 ? 52.281 -9.554 39.603 1 31.9 601 SER B O 1
ATOM 9211 N N . ILE B 1 602 ? 52.61 -11.27 38.031 1 25.65 602 ILE B N 1
ATOM 9212 C CA . ILE B 1 602 ? 52.942 -11.811 39.345 1 25.65 602 ILE B CA 1
ATOM 9213 C C . ILE B 1 602 ? 54.435 -11.639 39.612 1 25.65 602 ILE B C 1
ATOM 9215 O O . ILE B 1 602 ? 55.266 -11.961 38.759 1 25.65 602 ILE B O 1
#

Organism: Acinetobacter pittii (strain PHEA-2) (NCBI:txid871585)

Solvent-accessible surface area (backbone atoms only — not comparable to full-atom values): 59287 Å² total; per-residue (Å²): 126,72,82,78,40,55,43,65,66,48,44,45,50,32,46,74,70,60,74,46,54,72,74,52,49,48,62,54,56,70,64,64,77,63,90,41,24,29,53,74,39,70,50,48,64,65,57,44,49,56,54,47,62,72,49,70,84,52,62,66,92,74,20,92,31,52,66,36,50,28,38,33,27,23,38,44,29,40,50,83,34,70,30,36,31,52,32,83,90,53,56,42,72,28,84,49,49,10,54,39,49,46,41,42,44,72,28,28,32,35,73,51,32,26,17,23,30,7,32,52,55,63,45,40,41,12,55,52,26,90,74,42,50,19,32,14,74,78,45,66,64,26,36,16,15,3,17,16,14,12,24,29,35,41,25,20,68,41,75,22,33,30,18,30,27,38,27,55,41,31,14,19,25,30,6,12,13,40,33,30,14,24,5,39,33,56,28,72,14,36,45,41,55,43,51,45,66,50,36,37,76,93,42,46,33,66,12,34,27,12,46,41,61,61,54,38,48,54,49,46,68,60,36,46,48,63,34,92,84,26,68,67,34,36,70,85,74,31,57,51,35,64,49,74,74,66,52,27,32,33,32,58,64,73,82,73,32,90,83,34,61,61,47,52,54,51,47,51,52,50,54,51,50,45,43,70,74,64,32,45,78,43,68,40,90,46,62,56,50,48,53,45,24,49,36,52,76,73,39,40,51,28,10,40,39,30,47,40,48,56,74,66,45,57,60,86,74,40,58,68,69,54,30,56,56,35,53,56,28,78,78,30,38,16,40,44,31,47,51,45,50,55,50,45,41,52,36,26,46,54,50,54,60,70,46,63,80,32,50,28,38,45,42,51,23,36,31,59,85,53,38,46,67,58,32,72,75,37,54,66,64,54,37,53,51,42,27,64,68,24,28,31,39,38,74,46,49,25,12,38,37,18,34,59,67,45,67,37,97,85,58,43,40,44,18,33,24,42,33,30,59,58,66,33,52,54,13,50,51,54,49,44,52,55,51,46,62,73,44,87,55,40,39,24,72,44,88,50,63,71,66,91,82,64,82,91,75,69,91,42,44,43,51,36,37,36,53,41,53,50,30,89,93,35,88,45,23,58,68,40,55,78,40,34,29,36,82,72,47,79,50,38,33,28,55,34,26,36,35,26,41,31,60,99,41,88,70,70,40,72,32,39,40,82,31,87,88,32,35,47,33,44,30,37,33,24,39,26,8,27,26,39,37,19,57,53,56,70,67,48,52,71,63,30,24,43,21,60,35,50,26,61,86,65,50,75,36,34,17,62,32,38,41,59,81,55,51,76,77,28,46,80,46,41,88,53,34,27,44,68,51,44,55,50,52,51,54,54,48,52,50,51,47,52,50,55,51,57,61,63,71,107,124,75,86,78,44,54,44,64,65,47,44,45,51,31,47,75,69,60,73,47,56,73,75,52,50,49,62,54,54,70,65,65,76,62,89,42,23,30,54,74,39,72,49,48,65,66,60,43,49,56,54,46,62,71,50,69,84,52,63,64,92,77,20,91,30,52,65,37,51,28,39,34,26,23,38,46,29,40,50,82,35,70,29,35,31,51,33,83,88,53,55,42,73,27,84,48,50,10,55,39,49,46,41,42,43,70,27,28,32,36,74,50,30,26,16,24,32,6,33,53,55,65,45,41,40,13,54,52,26,89,73,41,52,19,33,15,73,76,44,66,62,25,37,17,16,3,16,17,13,12,24,30,36,41,27,20,70,40,76,23,35,31,19,31,27,38,25,55,42,32,13,19,25,30,7,12,12,40,32,28,15,24,4,39,33,55,26,70,15,36,46,40,59,44,50,45,64,51,37,36,76,93,40,43,32,65,14,34,28,12,50,42,61,62,55,37,48,53,51,48,66,59,35,48,47,65,33,91,86,25,67,68,34,37,68,83,75,32,56,50,36,65,47,74,74,65,50,26,34,32,31,58,63,74,83,71,32,88,84,34,62,62,47,53,52,50,49,52,52,50,55,52,51,44,42,71,74,65,32,45,77,44,68,39,90,47,61,56,51,48,53,46,24,50,36,51,76,73,40,41,52,30,11,40,39,28,46,39,47,56,74,65,45,56,59,86,75,41,58,67,69,53,30,56,55,36,54,57,28,77,78,30,38,16,42,44,31,46,51,44,50,53,50,46,40,51,37,27,45,52,50,56,60,70,45,63,81,34,49,28,37,46,42,49,22,37,31,58,86,56,38,46,68,59,32,72,75,36,53,66,64,53,35,53,53,41,26,63,67,24,29,30,40,38,73,45,48,26,13,38,38,18,34,59,66,46,67,37,95,84,60,44,40,42,20,32,23,43,34,31,58,56,67,32,51,54,14,51,52,54,49,43,52,56,52,46,62,71,45,86,56,39,39,25,74,43,87,50,61,72,67,91,82,65,84,93,75,69,91,41,42,42,52,37,38,35,51,42,55,49,30,90,93,34,89,46,23,58,68,40,54,77,39,32,29,36,83,72,47,78,49,38,31,29,55,36,26,35,35,24,43,30,60,97,40,88,71,67,40,72,32,40,39,82,32,85,88,32,36,48,34,43,30,38,34,25,41,25,8,26,25,37,36,18,55,52,58,71,67,47,54,72,63,29,25,43,22,60,36,50,28,60,88,64,51,75,35,34,18,62,30,37,40,58,83,56,51,76,77,27,47,81,46,41,88,52,34,27,46,69,52,44,55,51,52,52,53,52,49,52,51,51,47,52,50,56,53,58,62,64,72,107

pLDDT: mean 95.24, std 7.92, range [25.65, 98.95]